Protein AF-A0A9Q0YTY8-F1 (afdb_monomer)

Radius of gyration: 41.54 Å; Cα contacts (8 Å, |Δi|>4): 955; chains: 1; bounding box: 115×99×119 Å

Organism: Holothuria leucospilota (NCBI:txid206669)

Foldseek 3Di:
DDDDDDDDDDDDDDDDPPPPPDDDDDDDDDDDDDDDDDDPPDDFDWDFDAWDADPNFIWTWIDGPPDDPVPTDIDTPVVDDDPDLDPDDPCQLVVCLVVVLVQLQVVQDDDPDAWDKDKDKDFHHPVSVVVVCVLWDDDPPQKTWHQFPCSCCVRNNPPSFKDQHDPQQKIKGFDTRFKIKHKDFDAWDWDDPDPPDDTDTHGDHMMIMIITIMDIDGNVVSVVSVCVRCVVVVQCPDDVFKGWDKAQLLNLVVLCPDPPCLDLVSLVVSVVVSCVVVVHDPVQWDPPVQSVVSSVVSVVSVVCCVPDPDDVSNVVVSVVSRVDIDIRMIGGPDDDPVVVVVVVVVVVVVVVVVVVVVVVVVVVVVVVVVVVVVVVVVVVVVVVVPDDDDDDDDDPDPPPDDPVRVVVVVVVVVVVVVVVQVVVVVVVDHDQWDWDADPVRDTDIDGDDDDPCPVVVLLVVLLCVCVVVVPDLVNLQVVCVVDVSHDHSVSNVVVVVVVVVLFPWDFAPFDWGKIFGAPQSVVLVVVVVQVVDPVNCVLQDPLEWEKEKEWDWDDDPPPFIKIWIWMFTPPDVQSVHPVGIGTGMIIRFDLALVRCLRRCVVVLVNQQPCQWHAHPNRIHGYAYFYEYALSSVCSLQQADDDVDQQSDLFFLHGPVCVVPPVQAADSPDVVSGTDWLVNLQVQCPDPVCPSRSVHRRSHPHTSNRYDYDLLNVLLVVLQVVVVVLVVVLCVVLVHDQLDLDDDCVSSVLQVVVVVVLVVLVDPWDWDQDPPSSGTDIDRDDSVSSLSCLQPDDVCVSPPPDPCSVVVVVVSCVSVVSVD

Structure (mmCIF, N/CA/C/O backbone):
data_AF-A0A9Q0YTY8-F1
#
_entry.id   AF-A0A9Q0YTY8-F1
#
loop_
_atom_site.group_PDB
_atom_site.id
_atom_site.type_symbol
_atom_site.label_atom_id
_atom_site.label_alt_id
_atom_site.label_comp_id
_atom_site.label_asym_id
_atom_site.label_entity_id
_atom_site.label_seq_id
_atom_site.pdbx_PDB_ins_code
_atom_site.Cartn_x
_atom_site.Cartn_y
_atom_site.Cartn_z
_atom_site.occupancy
_atom_site.B_iso_or_equiv
_atom_site.auth_seq_id
_atom_site.auth_comp_id
_atom_site.auth_asym_id
_atom_site.auth_atom_id
_atom_site.pdbx_PDB_model_num
ATOM 1 N N . MET A 1 1 ? 10.950 38.743 -82.051 1.00 33.16 1 MET A N 1
ATOM 2 C CA . MET A 1 1 ? 9.760 39.020 -81.226 1.00 33.16 1 MET A CA 1
ATOM 3 C C . MET A 1 1 ? 10.018 38.456 -79.839 1.00 33.16 1 MET A C 1
ATOM 5 O O . MET A 1 1 ? 9.482 37.424 -79.478 1.00 33.16 1 MET A O 1
ATOM 9 N N . ASP A 1 2 ? 11.063 38.882 -79.139 1.00 27.86 2 ASP A N 1
ATOM 10 C CA . ASP A 1 2 ? 11.385 40.225 -78.612 1.00 27.86 2 ASP A CA 1
ATOM 11 C C . ASP A 1 2 ? 11.160 40.144 -77.100 1.00 27.86 2 ASP A C 1
ATOM 13 O O . ASP A 1 2 ? 10.078 39.793 -76.664 1.00 27.86 2 ASP A O 1
ATOM 17 N N . THR A 1 3 ? 12.099 40.410 -76.202 1.00 30.17 3 THR A N 1
ATOM 18 C CA . THR A 1 3 ? 13.496 40.842 -76.294 1.00 30.17 3 THR A CA 1
ATOM 19 C C . THR A 1 3 ? 14.055 40.767 -74.868 1.00 30.17 3 THR A C 1
ATOM 21 O O . THR A 1 3 ? 13.380 41.241 -73.965 1.00 30.17 3 THR A O 1
ATOM 24 N N . ARG A 1 4 ? 15.326 40.344 -74.727 1.00 26.66 4 ARG A N 1
ATOM 25 C CA . ARG A 1 4 ? 16.354 40.894 -73.797 1.00 26.66 4 ARG A CA 1
ATOM 26 C C . ARG A 1 4 ? 16.109 40.704 -72.273 1.00 26.66 4 ARG A C 1
ATOM 28 O O . ARG A 1 4 ? 15.029 40.931 -71.771 1.00 26.66 4 ARG A O 1
ATOM 35 N N . LYS A 1 5 ? 17.093 40.389 -71.421 1.00 26.98 5 LYS A N 1
ATOM 36 C CA . LYS A 1 5 ? 18.519 40.756 -71.442 1.00 26.98 5 LYS A CA 1
ATOM 37 C C . LYS A 1 5 ? 19.311 39.924 -70.416 1.00 26.98 5 LYS A C 1
ATOM 39 O O . LYS A 1 5 ? 18.871 39.716 -69.292 1.00 26.98 5 LYS A O 1
ATOM 44 N N . SER A 1 6 ? 20.513 39.534 -70.821 1.00 30.52 6 SER A N 1
ATOM 45 C CA . SER A 1 6 ? 21.652 39.122 -69.996 1.00 30.52 6 SER A CA 1
ATOM 46 C C . SER A 1 6 ? 22.310 40.301 -69.249 1.00 30.52 6 SER A C 1
ATOM 48 O O . SER A 1 6 ? 22.080 41.448 -69.632 1.00 30.52 6 SER A O 1
ATOM 50 N N . LEU A 1 7 ? 23.259 39.965 -68.347 1.00 24.45 7 LEU A N 1
ATOM 51 C CA . LEU A 1 7 ? 24.297 40.772 -67.642 1.00 24.45 7 LEU A CA 1
ATOM 52 C C . LEU A 1 7 ? 23.947 41.094 -66.168 1.00 24.45 7 LEU A C 1
ATOM 54 O O . LEU A 1 7 ? 22.843 41.525 -65.890 1.00 24.45 7 LEU A O 1
ATOM 58 N N . SER A 1 8 ? 24.811 40.944 -65.154 1.00 25.69 8 SER A N 1
ATOM 59 C CA . SER A 1 8 ? 26.242 40.606 -65.096 1.00 25.69 8 SER A CA 1
ATOM 60 C C . SER A 1 8 ? 26.649 40.101 -63.699 1.00 25.69 8 SER A C 1
ATOM 62 O O . SER A 1 8 ? 26.074 40.504 -62.690 1.00 25.69 8 SER A O 1
ATOM 64 N N . ARG A 1 9 ? 27.715 39.294 -63.657 1.00 35.09 9 ARG A N 1
ATOM 65 C CA . ARG A 1 9 ? 28.461 38.839 -62.469 1.00 35.09 9 ARG A CA 1
ATOM 66 C C . ARG A 1 9 ? 28.975 40.004 -61.603 1.00 35.09 9 ARG A C 1
ATOM 68 O O . ARG A 1 9 ? 29.609 40.902 -62.147 1.00 35.09 9 ARG A O 1
ATOM 75 N N . LYS A 1 10 ? 28.914 39.871 -60.269 1.00 26.11 10 LYS A N 1
ATOM 76 C CA . LYS A 1 10 ? 30.026 40.253 -59.373 1.00 26.11 10 LYS A CA 1
ATOM 77 C C . LYS A 1 10 ? 30.107 39.345 -58.130 1.00 26.11 10 LYS A C 1
ATOM 79 O O . LYS A 1 10 ? 29.163 39.187 -57.372 1.00 26.11 10 LYS A O 1
ATOM 84 N N . ALA A 1 11 ? 31.277 38.718 -58.056 1.00 25.16 11 ALA A N 1
ATOM 85 C CA . ALA A 1 11 ? 31.961 37.916 -57.044 1.00 25.16 11 ALA A CA 1
ATOM 86 C C . ALA A 1 11 ? 31.427 37.785 -55.594 1.00 25.16 11 ALA A C 1
ATOM 88 O O . ALA A 1 11 ? 31.214 38.762 -54.891 1.00 25.16 11 ALA A O 1
ATOM 89 N N . LYS A 1 12 ? 31.434 36.514 -55.151 1.00 27.64 12 LYS A N 1
ATOM 90 C CA . LYS A 1 12 ? 31.990 35.951 -53.897 1.00 27.64 12 LYS A CA 1
ATOM 91 C C . LYS A 1 12 ? 31.788 36.722 -52.580 1.00 27.64 12 LYS A C 1
ATOM 93 O O . LYS A 1 12 ? 32.510 37.670 -52.303 1.00 27.64 12 LYS A O 1
ATOM 98 N N . CYS A 1 13 ? 31.081 36.083 -51.645 1.00 22.23 13 CYS A N 1
ATOM 99 C CA . CYS A 1 13 ? 31.708 35.645 -50.392 1.00 22.23 13 CYS A CA 1
ATOM 100 C C . CYS A 1 13 ? 30.903 34.491 -49.770 1.00 22.23 13 CYS A C 1
ATOM 102 O O . CYS A 1 13 ? 29.726 34.646 -49.459 1.00 22.23 13 CYS A O 1
ATOM 104 N N . ILE A 1 14 ? 31.546 33.336 -49.582 1.00 31.62 14 ILE A N 1
ATOM 105 C CA . ILE A 1 14 ? 31.101 32.341 -48.603 1.00 31.62 14 ILE A CA 1
ATOM 106 C C . ILE A 1 14 ? 31.363 32.967 -47.236 1.00 31.62 14 ILE A C 1
ATOM 108 O O . ILE A 1 14 ? 32.514 33.270 -46.921 1.00 31.62 14 ILE A O 1
ATOM 112 N N . LYS A 1 15 ? 30.325 33.136 -46.417 1.00 24.31 15 LYS A N 1
ATOM 113 C CA . LYS A 1 15 ? 30.499 33.305 -44.975 1.00 24.31 15 LYS A CA 1
ATOM 114 C C . LYS A 1 15 ? 29.604 32.334 -44.226 1.00 24.31 15 LYS A C 1
ATOM 116 O O . LYS A 1 15 ? 28.388 32.317 -44.371 1.00 24.31 15 LYS A O 1
ATOM 121 N N . ASN A 1 16 ? 30.293 31.507 -43.455 1.00 26.78 16 ASN A N 1
ATOM 122 C CA . ASN A 1 16 ? 29.778 30.552 -42.500 1.00 26.78 16 ASN A CA 1
ATOM 123 C C . ASN A 1 16 ? 29.004 31.304 -41.400 1.00 26.78 16 ASN A C 1
ATOM 125 O O . ASN A 1 16 ? 29.426 32.373 -40.956 1.00 26.78 16 ASN A O 1
ATOM 129 N N . TYR A 1 17 ? 27.878 30.752 -40.958 1.00 28.36 17 TYR A N 1
ATOM 130 C CA . TYR A 1 17 ? 26.878 31.403 -40.097 1.00 28.36 17 TYR A CA 1
ATOM 131 C C . TYR A 1 17 ? 27.367 31.688 -38.652 1.00 28.36 17 TYR A C 1
ATOM 133 O O . TYR A 1 17 ? 26.609 32.159 -37.811 1.00 28.36 17 TYR A O 1
ATOM 141 N N . GLN A 1 18 ? 28.646 31.438 -38.341 1.00 31.64 18 GLN A N 1
ATOM 142 C CA . GLN A 1 18 ? 29.233 31.591 -37.001 1.00 31.64 18 GLN A CA 1
ATOM 143 C C . GLN A 1 18 ? 29.762 33.001 -36.656 1.00 31.64 18 GLN A C 1
ATOM 145 O O . GLN A 1 18 ? 30.167 33.210 -35.519 1.00 31.64 18 GLN A O 1
ATOM 150 N N . GLN A 1 19 ? 29.736 33.986 -37.565 1.00 32.09 19 GLN A N 1
ATOM 151 C CA . GLN A 1 19 ? 30.304 35.331 -37.312 1.00 32.09 19 GLN A CA 1
ATOM 152 C C . GLN A 1 19 ? 29.296 36.463 -37.022 1.00 32.09 19 GLN A C 1
ATOM 154 O O . GLN A 1 19 ? 29.701 37.617 -36.937 1.00 32.09 19 GLN A O 1
ATOM 159 N N . LEU A 1 20 ? 28.005 36.180 -36.817 1.00 33.00 20 LEU A N 1
ATOM 160 C CA . LEU A 1 20 ? 27.002 37.209 -36.464 1.00 33.00 20 LEU A CA 1
ATOM 161 C C . LEU A 1 20 ? 26.581 37.208 -34.981 1.00 33.00 20 LEU A C 1
ATOM 163 O O . LEU A 1 20 ? 25.655 37.920 -34.607 1.00 33.00 20 LEU A O 1
ATOM 167 N N . LEU A 1 21 ? 27.249 36.426 -34.125 1.00 31.19 21 LEU A N 1
ATOM 168 C CA . LEU A 1 21 ? 26.861 36.256 -32.716 1.00 31.19 21 LEU A CA 1
ATOM 169 C C . LEU A 1 21 ? 27.593 37.155 -31.711 1.00 31.19 21 LEU A C 1
ATOM 171 O O . LEU A 1 21 ? 27.348 37.037 -30.514 1.00 31.19 21 LEU A O 1
ATOM 175 N N . THR A 1 22 ? 28.436 38.086 -32.149 1.00 35.44 22 THR A N 1
ATOM 176 C CA . THR A 1 22 ? 29.099 39.019 -31.228 1.00 35.44 22 THR A CA 1
ATOM 177 C C . THR A 1 22 ? 29.246 40.397 -31.859 1.00 35.44 22 THR A C 1
ATOM 179 O O . THR A 1 22 ? 30.157 40.593 -32.657 1.00 35.44 22 THR A O 1
ATOM 182 N N . GLN A 1 23 ? 28.364 41.338 -31.504 1.00 30.00 23 GLN A N 1
ATOM 183 C CA . GLN A 1 23 ? 28.745 42.633 -30.916 1.00 30.00 23 GLN A CA 1
ATOM 184 C C . GLN A 1 23 ? 27.526 43.540 -30.661 1.00 30.00 23 GLN A C 1
ATOM 186 O O . GLN A 1 23 ? 26.697 43.777 -31.535 1.00 30.00 23 GLN A O 1
ATOM 191 N N . ASP A 1 24 ? 27.468 43.978 -29.404 1.00 30.30 24 ASP A N 1
ATOM 192 C CA . ASP A 1 24 ? 26.860 45.162 -28.796 1.00 30.30 24 ASP A CA 1
ATOM 193 C C . ASP A 1 24 ? 25.701 45.902 -29.468 1.00 30.30 24 ASP A C 1
ATOM 195 O O . ASP A 1 24 ? 25.854 46.571 -30.489 1.00 30.30 24 ASP A O 1
ATOM 199 N N . ARG A 1 25 ? 24.601 45.994 -28.705 1.00 27.44 25 ARG A N 1
ATOM 200 C CA . ARG A 1 25 ? 23.957 47.287 -28.433 1.00 27.44 25 ARG A CA 1
ATOM 201 C C . ARG A 1 25 ? 23.581 47.404 -26.958 1.00 27.44 25 ARG A C 1
ATOM 203 O O . ARG A 1 25 ? 22.583 46.855 -26.497 1.00 27.44 25 ARG A O 1
ATOM 210 N N . SER A 1 26 ? 24.412 48.147 -26.242 1.00 28.34 26 SER A N 1
ATOM 211 C CA . SER A 1 26 ? 24.059 48.906 -25.049 1.00 28.34 26 SER A CA 1
ATOM 212 C C . SER A 1 26 ? 23.006 49.973 -25.397 1.00 28.34 26 SER A C 1
ATOM 214 O O . SER A 1 26 ? 23.078 50.607 -26.448 1.00 28.34 26 SER A O 1
ATOM 216 N N . GLY A 1 27 ? 22.017 50.162 -24.515 1.00 28.77 27 GLY A N 1
ATOM 217 C CA . GLY A 1 27 ? 21.001 51.217 -24.624 1.00 28.77 27 GLY A CA 1
ATOM 218 C C . GLY A 1 27 ? 19.604 50.769 -24.179 1.00 28.77 27 GLY A C 1
ATOM 219 O O . GLY A 1 27 ? 18.869 50.154 -24.940 1.00 28.77 27 GLY A O 1
ATOM 220 N N . VAL A 1 28 ? 19.268 51.077 -22.927 1.00 30.28 28 VAL A N 1
ATOM 221 C CA . VAL A 1 28 ? 17.979 50.900 -22.217 1.00 30.28 28 VAL A CA 1
ATOM 222 C C . VAL A 1 28 ? 16.802 51.395 -23.098 1.00 30.28 28 VAL A C 1
ATOM 224 O O . VAL A 1 28 ? 16.922 52.457 -23.694 1.00 30.28 28 VAL A O 1
ATOM 227 N N . ILE A 1 29 ? 15.690 50.667 -23.322 1.00 27.38 29 ILE A N 1
ATOM 228 C CA . ILE A 1 29 ? 14.469 50.578 -22.484 1.00 27.38 29 ILE A CA 1
ATOM 229 C C . ILE A 1 29 ? 13.559 49.405 -22.961 1.00 27.38 29 ILE A C 1
ATOM 231 O O . ILE A 1 29 ? 13.210 49.312 -24.130 1.00 27.38 29 ILE A O 1
ATOM 235 N N . SER A 1 30 ? 13.120 48.588 -21.990 1.00 29.09 30 SER A N 1
ATOM 236 C CA . SER A 1 30 ? 11.850 47.832 -21.850 1.00 29.09 30 SER A CA 1
ATOM 237 C C . SER A 1 30 ? 11.378 46.745 -22.848 1.00 29.09 30 SER A C 1
ATOM 239 O O . SER A 1 30 ? 11.033 46.986 -23.997 1.00 29.09 30 SER A O 1
ATOM 241 N N . SER A 1 31 ? 11.104 45.582 -22.234 1.00 29.53 31 SER A N 1
ATOM 242 C CA . SER A 1 31 ? 10.100 44.545 -22.556 1.00 29.53 31 SER A CA 1
ATOM 243 C C . SER A 1 31 ? 10.488 43.345 -23.447 1.00 29.53 31 SER A C 1
ATOM 245 O O . SER A 1 31 ? 10.431 43.347 -24.667 1.00 29.53 31 SER A O 1
ATOM 247 N N . ARG A 1 32 ? 10.829 42.258 -22.731 1.00 33.97 32 ARG A N 1
ATOM 248 C CA . ARG A 1 32 ? 10.636 40.818 -23.015 1.00 33.97 32 ARG A CA 1
ATOM 249 C C . ARG A 1 32 ? 10.538 40.385 -24.489 1.00 33.97 32 ARG A C 1
ATOM 251 O O . ARG A 1 32 ? 9.446 40.185 -25.008 1.00 33.97 32 ARG A O 1
ATOM 258 N N . VAL A 1 33 ? 11.676 39.970 -25.046 1.00 28.30 33 VAL A N 1
ATOM 259 C CA . VAL A 1 33 ? 11.727 38.968 -26.124 1.00 28.30 33 VAL A CA 1
ATOM 260 C C . VAL A 1 33 ? 12.675 37.851 -25.686 1.00 28.30 33 VAL A C 1
ATOM 262 O O . VAL A 1 33 ? 13.885 38.044 -25.599 1.00 28.30 33 VAL A O 1
ATOM 265 N N . LYS A 1 34 ? 12.128 36.676 -25.348 1.00 28.33 34 LYS A N 1
ATOM 266 C CA . LYS A 1 34 ? 12.924 35.454 -25.171 1.00 28.33 34 LYS A CA 1
ATOM 267 C C . LYS A 1 34 ? 13.178 34.851 -26.551 1.00 28.33 34 LYS A C 1
ATOM 269 O O . LYS A 1 34 ? 12.229 34.476 -27.233 1.00 28.33 34 LYS A O 1
ATOM 274 N N . GLN A 1 35 ? 14.453 34.735 -26.920 1.00 26.42 35 GLN A N 1
ATOM 275 C CA . GLN A 1 35 ? 14.918 33.870 -28.003 1.00 26.42 35 GLN A CA 1
ATOM 276 C C . GLN A 1 35 ? 14.395 32.444 -27.783 1.00 26.42 35 GLN A C 1
ATOM 278 O O . GLN A 1 35 ? 14.651 31.832 -26.744 1.00 26.42 35 GLN A O 1
ATOM 283 N N . VAL A 1 36 ? 13.654 31.923 -28.759 1.00 27.64 36 VAL A N 1
ATOM 284 C CA . VAL A 1 36 ? 13.241 30.520 -28.810 1.00 27.64 36 VAL A CA 1
ATOM 285 C C . VAL A 1 36 ? 14.281 29.769 -29.637 1.00 27.64 36 VAL A C 1
ATOM 287 O O . VAL A 1 36 ? 14.460 30.052 -30.818 1.00 27.64 36 VAL A O 1
ATOM 290 N N . ASN A 1 37 ? 14.979 28.825 -29.004 1.00 25.92 37 ASN A N 1
ATOM 291 C CA . ASN A 1 37 ? 15.747 27.802 -29.709 1.00 25.92 37 ASN A CA 1
ATOM 292 C C . ASN A 1 37 ? 14.768 26.792 -30.325 1.00 25.92 37 ASN A C 1
ATOM 294 O O . ASN A 1 37 ? 13.903 26.264 -29.626 1.00 25.92 37 ASN A O 1
ATOM 298 N N . TRP A 1 38 ? 14.915 26.532 -31.620 1.00 27.64 38 TRP A N 1
ATOM 299 C CA . TRP A 1 38 ? 14.108 25.586 -32.392 1.00 27.64 38 TRP A CA 1
ATOM 300 C C . TRP A 1 38 ? 14.392 24.130 -31.985 1.00 27.64 38 TRP A C 1
ATOM 302 O O . TRP A 1 38 ? 15.556 23.758 -31.834 1.00 27.64 38 TRP A O 1
ATOM 312 N N . SER A 1 39 ? 13.352 23.296 -31.839 1.00 29.45 39 SER A N 1
ATOM 313 C CA . SER A 1 39 ? 13.490 21.835 -31.711 1.00 29.45 39 SER A CA 1
ATOM 314 C C . SER A 1 39 ? 13.036 21.145 -33.001 1.00 29.45 39 SER A C 1
ATOM 316 O O . SER A 1 39 ? 12.004 21.486 -33.572 1.00 29.45 39 SER A O 1
ATOM 318 N N . THR A 1 40 ? 13.788 20.141 -33.450 1.00 30.64 40 THR A N 1
ATOM 319 C CA . THR A 1 40 ? 13.533 19.297 -34.637 1.00 30.64 40 THR A CA 1
ATOM 320 C C . THR A 1 40 ? 12.366 18.310 -34.462 1.00 30.64 40 THR A C 1
ATOM 322 O O . THR A 1 40 ? 12.311 17.273 -35.112 1.00 30.64 40 THR A O 1
ATOM 325 N N . SER A 1 41 ? 11.429 18.608 -33.564 1.00 34.62 41 SER A N 1
ATOM 326 C CA . SER A 1 41 ? 10.365 17.695 -33.125 1.00 34.62 41 SER A CA 1
ATOM 327 C C . SER A 1 41 ? 8.979 18.349 -33.065 1.00 34.62 41 SER A C 1
ATOM 329 O O . SER A 1 41 ? 8.049 17.778 -32.499 1.00 34.62 41 SER A O 1
ATOM 331 N N . GLN A 1 42 ? 8.818 19.536 -33.657 1.00 41.09 42 GLN A N 1
ATOM 332 C CA . GLN A 1 42 ? 7.521 20.195 -33.825 1.00 41.09 42 GLN A CA 1
ATOM 333 C C . GLN A 1 42 ? 7.052 20.112 -35.280 1.00 41.09 42 GLN A C 1
ATOM 335 O O . GLN A 1 42 ? 7.789 20.461 -36.196 1.00 41.09 42 GLN A O 1
ATOM 340 N N . TYR A 1 43 ? 5.810 19.663 -35.479 1.00 51.41 43 TYR A N 1
ATOM 341 C CA . TYR A 1 43 ? 5.137 19.679 -36.777 1.00 51.41 43 TYR A CA 1
ATOM 342 C C . TYR A 1 43 ? 4.477 21.040 -37.017 1.00 51.41 43 TYR A C 1
ATOM 344 O O . TYR A 1 43 ? 3.830 21.589 -36.121 1.00 51.41 43 TYR A O 1
ATOM 352 N N . PHE A 1 44 ? 4.598 21.560 -38.238 1.00 52.09 44 PHE A N 1
ATOM 353 C CA . PHE A 1 44 ? 4.061 22.863 -38.633 1.00 52.09 44 PHE A CA 1
ATOM 354 C C . PHE A 1 44 ? 2.973 22.698 -39.700 1.00 52.09 44 PHE A C 1
ATOM 356 O O . PHE A 1 44 ? 3.081 21.850 -40.583 1.00 52.09 44 PHE A O 1
ATOM 363 N N . LYS A 1 45 ? 1.910 23.510 -39.628 1.00 56.62 45 LYS A N 1
ATOM 364 C CA . LYS A 1 45 ? 0.874 23.547 -40.673 1.00 56.62 45 LYS A CA 1
ATOM 365 C C . LYS A 1 45 ? 1.444 24.218 -41.923 1.00 56.62 45 LYS A C 1
ATOM 367 O O . LYS A 1 45 ? 1.971 25.325 -41.824 1.00 56.62 45 LYS A O 1
ATOM 372 N N . LEU A 1 46 ? 1.292 23.577 -43.076 1.00 69.69 46 LEU A N 1
ATOM 373 C CA . LEU A 1 46 ? 1.849 24.035 -44.348 1.00 69.69 46 LEU A CA 1
ATOM 374 C C . LEU A 1 46 ? 0.825 23.968 -45.490 1.00 69.69 46 LEU A C 1
ATOM 376 O O . LEU A 1 46 ? -0.153 23.227 -45.391 1.00 69.69 46 LEU A O 1
ATOM 380 N N . ASP A 1 47 ? 1.064 24.740 -46.548 1.00 64.69 47 ASP A N 1
ATOM 381 C CA . ASP A 1 47 ? 0.422 24.633 -47.862 1.00 64.69 47 ASP A CA 1
ATOM 382 C C . ASP A 1 47 ? 1.476 24.244 -48.908 1.00 64.69 47 ASP A C 1
ATOM 384 O O . ASP A 1 47 ? 2.628 24.669 -48.814 1.00 64.69 47 ASP A O 1
ATOM 388 N N . ILE A 1 48 ? 1.094 23.449 -49.909 1.00 72.56 48 ILE A N 1
ATOM 389 C CA . ILE A 1 48 ? 1.977 23.089 -51.026 1.00 72.56 48 ILE A CA 1
ATOM 390 C C . ILE A 1 48 ? 1.724 24.066 -52.172 1.00 72.56 48 ILE A C 1
ATOM 392 O O . ILE A 1 48 ? 0.592 24.193 -52.636 1.00 72.56 48 ILE A O 1
ATOM 396 N N . LEU A 1 49 ? 2.776 24.754 -52.608 1.00 73.00 49 LEU A N 1
ATOM 397 C CA . LEU A 1 49 ? 2.702 25.779 -53.647 1.00 73.00 49 LEU A CA 1
ATOM 398 C C . LEU A 1 49 ? 3.107 25.260 -55.030 1.00 73.00 49 LEU A C 1
ATOM 400 O O . LEU A 1 49 ? 2.559 25.726 -56.023 1.00 73.00 49 LEU A O 1
ATOM 404 N N . ASP A 1 50 ? 4.065 24.332 -55.097 1.00 75.44 50 ASP A N 1
ATOM 405 C CA . ASP A 1 50 ? 4.620 23.818 -56.357 1.00 75.44 50 ASP A CA 1
ATOM 406 C C . ASP A 1 50 ? 5.241 22.417 -56.173 1.00 75.44 50 ASP A C 1
ATOM 408 O O . ASP A 1 50 ? 5.527 22.014 -55.041 1.00 75.44 50 ASP A O 1
ATOM 412 N N . GLN A 1 51 ? 5.453 21.662 -57.256 1.00 84.00 51 GLN A N 1
ATOM 413 C CA . GLN A 1 51 ? 6.031 20.309 -57.233 1.00 84.00 51 GLN A CA 1
ATOM 414 C C . GLN A 1 51 ? 7.075 20.117 -58.341 1.00 84.00 51 GLN A C 1
ATOM 416 O O . GLN A 1 51 ? 6.893 20.572 -59.466 1.00 84.00 51 GLN A O 1
ATOM 421 N N . ARG A 1 52 ? 8.175 19.414 -58.038 1.00 77.62 52 ARG A N 1
ATOM 422 C CA . ARG A 1 52 ? 9.237 19.102 -59.007 1.00 77.62 52 ARG A CA 1
ATOM 423 C C . ARG A 1 52 ? 9.897 17.758 -58.721 1.00 77.62 52 ARG A C 1
ATOM 425 O O . ARG A 1 52 ? 9.959 17.312 -57.575 1.00 77.62 52 ARG A O 1
ATOM 432 N N . GLU A 1 53 ? 10.491 17.167 -59.748 1.00 72.69 53 GLU A N 1
ATOM 433 C CA . GLU A 1 53 ? 11.326 15.976 -59.612 1.00 72.69 53 GLU A CA 1
ATOM 434 C C . GLU A 1 53 ? 12.807 16.376 -59.681 1.00 72.69 53 GLU A C 1
ATOM 436 O O . GLU A 1 53 ? 13.249 17.017 -60.636 1.00 72.69 53 GLU A O 1
ATOM 441 N N . PHE A 1 54 ? 13.580 16.060 -58.638 1.00 62.16 54 PHE A N 1
ATOM 442 C CA . PHE A 1 54 ? 14.996 16.427 -58.549 1.00 62.16 54 PHE A CA 1
ATOM 443 C C . PHE A 1 54 ? 15.806 15.263 -57.972 1.00 62.16 54 PHE A C 1
ATOM 445 O O . PHE A 1 54 ? 15.498 14.766 -56.891 1.00 62.16 54 PHE A O 1
ATOM 452 N N . CYS A 1 55 ? 16.832 14.811 -58.702 1.00 53.31 55 CYS A N 1
ATOM 453 C CA . CYS A 1 55 ? 17.660 13.646 -58.346 1.00 53.31 55 CYS A CA 1
ATOM 454 C C . CYS A 1 55 ? 16.853 12.370 -58.017 1.00 53.31 55 CYS A C 1
ATOM 456 O O . CYS A 1 55 ? 17.178 11.653 -57.073 1.00 53.31 55 CYS A O 1
ATOM 458 N N . GLY A 1 56 ? 15.788 12.091 -58.779 1.00 64.19 56 GLY A N 1
ATOM 459 C CA . GLY A 1 56 ? 14.958 10.890 -58.601 1.00 64.19 56 GLY A CA 1
ATOM 460 C C . GLY A 1 56 ? 14.066 10.904 -57.353 1.00 64.19 56 GLY A C 1
ATOM 461 O O . GLY A 1 56 ? 13.532 9.865 -56.974 1.00 64.19 56 GLY A O 1
ATOM 462 N N . GLN A 1 57 ? 13.906 12.059 -56.697 1.00 59.06 57 GLN A N 1
ATOM 463 C CA . GLN A 1 57 ? 13.010 12.244 -55.557 1.00 59.06 57 GLN A CA 1
ATOM 464 C C . GLN A 1 57 ? 11.969 13.328 -55.856 1.00 59.06 57 GLN A C 1
ATOM 466 O O . GLN A 1 57 ? 12.287 14.387 -56.404 1.00 59.06 57 GLN A O 1
ATOM 471 N N . HIS A 1 58 ? 10.719 13.065 -55.467 1.00 72.62 58 HIS A N 1
ATOM 472 C CA . HIS A 1 58 ? 9.617 14.017 -55.588 1.00 72.62 58 HIS A CA 1
ATOM 473 C C . HIS A 1 58 ? 9.716 15.060 -54.467 1.00 72.62 58 HIS A C 1
ATOM 475 O O . HIS A 1 58 ? 9.586 14.735 -53.281 1.00 72.62 58 HIS A O 1
ATOM 481 N N . GLN A 1 59 ? 9.966 16.313 -54.844 1.00 82.94 59 GLN A N 1
ATOM 482 C CA . GLN A 1 59 ? 10.034 17.446 -53.926 1.00 82.94 59 GLN A CA 1
ATOM 483 C C . GLN A 1 59 ? 8.853 18.384 -54.150 1.00 82.94 59 GLN A C 1
ATOM 485 O O . GLN A 1 59 ? 8.417 18.601 -55.280 1.00 82.94 59 GLN A O 1
ATOM 490 N N . VAL A 1 60 ? 8.371 18.991 -53.072 1.00 73.81 60 VAL A N 1
ATOM 491 C CA . VAL A 1 60 ? 7.298 19.983 -53.113 1.00 73.81 60 VAL A CA 1
ATOM 492 C C . VAL A 1 60 ? 7.717 21.255 -52.382 1.00 73.81 60 VAL A C 1
ATOM 494 O O . VAL A 1 60 ? 8.429 21.201 -51.378 1.00 73.81 60 VAL A O 1
ATOM 497 N N . LEU A 1 61 ? 7.318 22.407 -52.911 1.00 82.00 61 LEU A N 1
ATOM 498 C CA . LEU A 1 61 ? 7.559 23.711 -52.305 1.00 82.00 61 LEU A CA 1
ATOM 499 C C . LEU A 1 61 ? 6.496 23.948 -51.234 1.00 82.00 61 LEU A C 1
ATOM 501 O O . LEU A 1 61 ? 5.307 24.001 -51.551 1.00 82.00 61 LEU A O 1
ATOM 505 N N . VAL A 1 62 ? 6.918 24.083 -49.979 1.00 75.25 62 VAL A N 1
ATOM 506 C CA . VAL A 1 62 ? 6.018 24.256 -48.836 1.00 75.25 62 VAL A CA 1
ATOM 507 C C . VAL A 1 62 ? 6.034 25.691 -48.323 1.00 75.25 62 VAL A C 1
ATOM 509 O O . VAL A 1 62 ? 7.094 26.291 -48.156 1.00 75.25 62 VAL A O 1
ATOM 512 N N . HIS A 1 63 ? 4.848 26.221 -48.032 1.00 76.50 63 HIS A N 1
ATOM 513 C CA . HIS A 1 63 ? 4.640 27.479 -47.323 1.00 76.50 63 HIS A CA 1
ATOM 514 C C . HIS A 1 63 ? 4.114 27.200 -45.920 1.00 76.50 63 HIS A C 1
ATOM 516 O O . HIS A 1 63 ? 3.066 26.575 -45.755 1.00 76.50 63 HIS A O 1
ATOM 522 N N . TYR A 1 64 ? 4.801 27.685 -44.892 1.00 73.44 64 TYR A N 1
ATOM 523 C CA . TYR A 1 64 ? 4.359 27.517 -43.510 1.00 73.44 64 TYR A CA 1
ATOM 524 C C . TYR A 1 64 ? 3.268 28.537 -43.163 1.00 73.44 64 TYR A C 1
ATOM 526 O O . TYR A 1 64 ? 3.504 29.746 -43.186 1.00 73.44 64 TYR A O 1
ATOM 534 N N . LYS A 1 65 ? 2.071 28.069 -42.786 1.00 55.19 65 LYS A N 1
ATOM 535 C CA . LYS A 1 65 ? 0.941 28.959 -42.467 1.00 55.19 65 LYS A CA 1
ATOM 536 C C . LYS A 1 65 ? 1.295 29.914 -41.330 1.00 55.19 65 LYS A C 1
ATOM 538 O O . LYS A 1 65 ? 1.668 29.479 -40.242 1.00 55.19 65 LYS A O 1
ATOM 543 N N . GLY A 1 66 ? 1.121 31.213 -41.579 1.00 50.72 66 GLY A N 1
ATOM 544 C CA . GLY A 1 66 ? 1.436 32.282 -40.625 1.00 50.72 66 GLY A CA 1
ATOM 545 C C . GLY A 1 66 ? 2.873 32.810 -40.709 1.00 50.72 66 GLY A C 1
ATOM 546 O O . GLY A 1 66 ? 3.235 33.676 -39.916 1.00 50.72 66 GLY A O 1
ATOM 547 N N . TRP A 1 67 ? 3.677 32.332 -41.666 1.00 53.69 67 TRP A N 1
ATOM 548 C CA . TRP A 1 67 ? 5.048 32.790 -41.898 1.00 53.69 67 TRP A CA 1
ATOM 549 C C . TRP A 1 67 ? 5.160 33.601 -43.193 1.00 53.69 67 TRP A C 1
ATOM 551 O O . TRP A 1 67 ? 4.344 33.487 -44.100 1.00 53.69 67 TRP A O 1
ATOM 561 N N . ALA A 1 68 ? 6.165 34.475 -43.283 1.00 61.59 68 ALA A N 1
ATOM 562 C CA . ALA A 1 68 ? 6.413 35.253 -44.498 1.00 61.59 68 ALA A CA 1
ATOM 563 C C . ALA A 1 68 ? 6.967 34.361 -45.627 1.00 61.59 68 ALA A C 1
ATOM 565 O O . ALA A 1 68 ? 7.800 33.502 -45.358 1.00 61.59 68 ALA A O 1
ATOM 566 N N . LYS A 1 69 ? 6.617 34.645 -46.893 1.00 65.25 69 LYS A N 1
ATOM 567 C CA . LYS A 1 69 ? 7.022 33.862 -48.090 1.00 65.25 69 LYS A CA 1
ATOM 568 C C . LYS A 1 69 ? 8.530 33.612 -48.254 1.00 65.25 69 LYS A C 1
ATOM 570 O O . LYS A 1 69 ? 8.954 32.726 -48.979 1.00 65.25 69 LYS A O 1
ATOM 575 N N . LYS A 1 70 ? 9.374 34.396 -47.579 1.00 64.62 70 LYS A N 1
ATOM 576 C CA . LYS A 1 70 ? 10.833 34.184 -47.550 1.00 64.62 70 LYS A CA 1
ATOM 577 C C . LYS A 1 70 ? 11.259 32.889 -46.841 1.00 64.62 70 LYS A C 1
ATOM 579 O O . LYS A 1 70 ? 12.432 32.545 -46.898 1.00 64.62 70 LYS A O 1
ATOM 584 N N . PHE A 1 71 ? 10.340 32.244 -46.124 1.00 59.31 71 PHE A N 1
ATOM 585 C CA . PHE A 1 71 ? 10.554 30.980 -45.420 1.00 59.31 71 PHE A CA 1
ATOM 586 C C . PHE A 1 71 ? 9.991 29.775 -46.186 1.00 59.31 71 PHE A C 1
ATOM 588 O O . PHE A 1 71 ? 9.949 28.679 -45.633 1.00 59.31 71 PHE A O 1
ATOM 595 N N . ASP A 1 72 ? 9.555 29.975 -47.431 1.00 78.50 72 ASP A N 1
ATOM 596 C CA . ASP A 1 72 ? 9.093 28.892 -48.290 1.00 78.50 72 ASP A CA 1
ATOM 597 C C . ASP A 1 72 ? 10.305 28.065 -48.728 1.00 78.50 72 ASP A C 1
ATOM 599 O O . ASP A 1 72 ? 11.327 28.609 -49.156 1.00 78.50 72 ASP A O 1
ATOM 603 N N . GLU A 1 73 ? 10.213 26.745 -48.605 1.00 76.88 73 GLU A N 1
ATOM 604 C CA . GLU A 1 73 ? 11.336 25.851 -48.884 1.00 76.88 73 GLU A CA 1
ATOM 605 C C . GLU A 1 73 ? 10.891 24.579 -49.604 1.00 76.88 73 GLU A C 1
ATOM 607 O O . GLU A 1 73 ? 9.742 24.154 -49.512 1.00 76.88 73 GLU A O 1
ATOM 612 N N . TRP A 1 74 ? 11.809 23.966 -50.352 1.00 80.81 74 TRP A N 1
ATOM 613 C CA . TRP A 1 74 ? 11.562 22.683 -51.008 1.00 80.81 74 TRP A CA 1
ATOM 614 C C . TRP A 1 74 ? 11.805 21.544 -50.022 1.00 80.81 74 TRP A C 1
ATOM 616 O O . TRP A 1 74 ? 12.893 21.432 -49.457 1.00 80.81 74 TRP A O 1
ATOM 626 N N . ARG A 1 75 ? 10.806 20.680 -49.852 1.00 72.00 75 ARG A N 1
ATOM 627 C CA . ARG A 1 75 ? 10.860 19.500 -48.984 1.00 72.00 75 ARG A CA 1
ATOM 628 C C . ARG A 1 75 ? 10.574 18.238 -49.773 1.00 72.00 75 ARG A C 1
ATOM 630 O O . ARG A 1 75 ? 9.838 18.264 -50.757 1.00 72.00 75 ARG A O 1
ATOM 637 N N . CYS A 1 76 ? 11.153 17.122 -49.343 1.00 67.88 76 CYS A N 1
ATOM 638 C CA . CYS A 1 76 ? 10.792 15.824 -49.898 1.00 67.88 76 CYS A CA 1
ATOM 639 C C . CYS A 1 76 ? 9.348 15.498 -49.507 1.00 67.88 76 CYS A C 1
ATOM 641 O O . CYS A 1 76 ? 8.973 15.669 -48.348 1.00 67.88 76 CYS A O 1
ATOM 643 N N . LEU A 1 77 ? 8.550 15.001 -50.457 1.00 60.97 77 LEU A N 1
ATOM 644 C CA . LEU A 1 77 ? 7.137 14.683 -50.217 1.00 60.97 77 LEU A CA 1
ATOM 645 C C . LEU A 1 77 ? 6.955 13.718 -49.028 1.00 60.97 77 LEU A C 1
ATOM 647 O O . LEU A 1 77 ? 6.015 13.855 -48.254 1.00 60.97 77 LEU A O 1
ATOM 651 N N . ASN A 1 78 ? 7.914 12.810 -48.824 1.00 59.00 78 ASN A N 1
ATOM 652 C CA . ASN A 1 78 ? 7.918 11.829 -47.734 1.00 59.00 78 ASN A CA 1
ATOM 653 C C . ASN A 1 78 ? 8.122 12.444 -46.332 1.00 59.00 78 ASN A C 1
ATOM 655 O O . ASN A 1 78 ? 7.892 11.764 -45.336 1.00 59.00 78 ASN A O 1
ATOM 659 N N . GLU A 1 79 ? 8.573 13.700 -46.236 1.00 51.22 79 GLU A N 1
ATOM 660 C CA . GLU A 1 79 ? 8.714 14.436 -44.967 1.00 51.22 79 GLU A CA 1
ATOM 661 C C . GLU A 1 79 ? 7.414 15.154 -44.561 1.00 51.22 79 GLU A C 1
ATOM 663 O O . GLU A 1 79 ? 7.309 15.668 -43.446 1.00 51.22 79 GLU A O 1
ATOM 668 N N . ILE A 1 80 ? 6.414 15.195 -45.449 1.00 55.16 80 ILE A N 1
ATOM 669 C CA . ILE A 1 80 ? 5.129 15.850 -45.206 1.00 55.16 80 ILE A CA 1
ATOM 670 C C . ILE A 1 80 ? 4.124 14.814 -44.711 1.00 55.16 80 ILE A C 1
ATOM 672 O O . ILE A 1 80 ? 3.775 13.868 -45.411 1.00 55.16 80 ILE A O 1
ATOM 676 N N . LEU A 1 81 ? 3.630 15.017 -43.491 1.00 47.44 81 LEU A N 1
ATOM 677 C CA . LEU A 1 81 ? 2.582 14.191 -42.902 1.00 47.44 81 LEU A CA 1
ATOM 678 C C . LEU A 1 81 ? 1.208 14.804 -43.188 1.00 47.44 81 LEU A C 1
ATOM 680 O O . LEU A 1 81 ? 0.917 15.925 -42.763 1.00 47.44 81 LEU A O 1
ATOM 684 N N . GLU A 1 82 ? 0.330 14.054 -43.849 1.00 45.12 82 GLU A N 1
ATOM 685 C CA . GLU A 1 82 ? -1.091 14.396 -43.898 1.00 45.12 82 GLU A CA 1
ATOM 686 C C . GLU A 1 82 ? -1.690 14.286 -42.479 1.00 45.12 82 GLU A C 1
ATOM 688 O O . GLU A 1 82 ? -1.456 13.325 -41.746 1.00 45.12 82 GLU A O 1
ATOM 693 N N . THR A 1 83 ? -2.436 15.303 -42.043 1.00 41.16 83 THR A N 1
ATOM 694 C CA . THR A 1 83 ? -3.021 15.395 -40.687 1.00 41.16 83 THR A CA 1
ATOM 695 C C . THR A 1 83 ? -3.996 14.231 -40.381 1.00 41.16 83 THR A C 1
ATOM 697 O O . THR A 1 83 ? -4.448 13.548 -41.297 1.00 41.16 83 THR A O 1
ATOM 700 N N . PRO A 1 84 ? -4.328 13.963 -39.095 1.00 40.94 84 PRO A N 1
ATOM 701 C CA . PRO A 1 84 ? -4.316 12.654 -38.425 1.00 40.94 84 PRO A CA 1
ATOM 702 C C . PRO A 1 84 ? -5.447 11.702 -38.853 1.00 40.94 84 PRO A C 1
ATOM 704 O O . PRO A 1 84 ? -6.290 11.304 -38.051 1.00 40.94 84 PRO A O 1
ATOM 707 N N . ARG A 1 85 ? -5.476 11.311 -40.124 1.00 38.22 85 ARG A N 1
ATOM 708 C CA . ARG A 1 85 ? -6.362 10.256 -40.630 1.00 38.22 85 ARG A CA 1
ATOM 709 C C . ARG A 1 85 ? -5.739 8.859 -40.530 1.00 38.22 85 ARG A C 1
ATOM 711 O O . ARG A 1 85 ? -6.456 7.875 -40.661 1.00 38.22 85 ARG A O 1
ATOM 718 N N . SER A 1 86 ? -4.438 8.761 -40.250 1.00 37.09 86 SER A N 1
ATOM 719 C CA . SER A 1 86 ? -3.668 7.517 -40.416 1.00 37.09 86 SER A CA 1
ATOM 720 C C . SER A 1 86 ? -2.613 7.236 -39.334 1.00 37.09 86 SER A C 1
ATOM 722 O O . SER A 1 86 ? -1.881 6.258 -39.454 1.00 37.09 86 SER A O 1
ATOM 724 N N . ALA A 1 87 ? -2.534 8.028 -38.256 1.00 38.16 87 ALA A N 1
ATOM 725 C CA . ALA A 1 87 ? -1.639 7.719 -37.138 1.00 38.16 87 ALA A CA 1
ATOM 726 C C . ALA A 1 87 ? -2.184 6.526 -36.328 1.00 38.16 87 ALA A C 1
ATOM 728 O O . ALA A 1 87 ? -3.007 6.685 -35.423 1.00 38.16 87 ALA A O 1
ATOM 729 N N . ILE A 1 88 ? -1.734 5.324 -36.687 1.00 42.50 88 ILE A N 1
ATOM 730 C CA . ILE A 1 88 ? -1.996 4.079 -35.961 1.00 42.50 88 ILE A CA 1
ATOM 731 C C . ILE A 1 88 ? -1.368 4.216 -34.578 1.00 42.50 88 ILE A C 1
ATOM 733 O O . ILE A 1 88 ? -0.149 4.339 -34.470 1.00 42.50 88 ILE A O 1
ATOM 737 N N . ILE A 1 89 ? -2.181 4.216 -33.523 1.00 45.28 89 ILE A N 1
ATOM 738 C CA . ILE A 1 89 ? -1.652 4.105 -32.161 1.00 45.28 89 ILE A CA 1
ATOM 739 C C . ILE A 1 89 ? -1.481 2.602 -31.890 1.00 45.28 89 ILE A C 1
ATOM 741 O O . ILE A 1 89 ? -2.487 1.885 -31.883 1.00 45.28 89 ILE A O 1
ATOM 745 N N . PRO A 1 90 ? -0.253 2.092 -31.675 1.00 40.03 90 PRO A N 1
ATOM 746 C CA . PRO A 1 90 ? -0.055 0.705 -31.262 1.00 40.03 90 PRO A CA 1
ATOM 747 C C . PRO A 1 90 ? -0.828 0.450 -29.958 1.00 40.03 90 PRO A C 1
ATOM 749 O O . PRO A 1 90 ? -0.708 1.235 -29.021 1.00 40.03 90 PRO A O 1
ATOM 752 N N . GLY A 1 91 ? -1.646 -0.605 -29.896 1.00 51.12 91 GLY A N 1
ATOM 753 C CA . GLY A 1 91 ? -2.473 -0.906 -28.716 1.00 51.12 91 GLY A CA 1
ATOM 754 C C . GLY A 1 91 ? -3.919 -0.379 -28.756 1.00 51.12 91 GLY A C 1
ATOM 755 O O . GLY A 1 91 ? -4.691 -0.619 -27.827 1.00 51.12 91 GLY A O 1
ATOM 756 N N . ALA A 1 92 ? -4.321 0.361 -29.801 1.00 56.44 92 ALA A N 1
ATOM 757 C CA . ALA A 1 92 ? -5.671 0.936 -29.897 1.00 56.44 92 ALA A CA 1
ATOM 758 C C . ALA A 1 92 ? -6.788 -0.124 -29.979 1.00 56.44 92 ALA A C 1
ATOM 760 O O . ALA A 1 92 ? -7.914 0.126 -29.544 1.00 56.44 92 ALA A O 1
ATOM 761 N N . LYS A 1 93 ? -6.477 -1.307 -30.520 1.00 65.44 93 LYS A N 1
ATOM 762 C CA . LYS A 1 93 ? -7.400 -2.441 -30.630 1.00 65.44 93 LYS A CA 1
ATOM 763 C C . LYS A 1 93 ? -7.671 -3.067 -29.269 1.00 65.44 93 LYS A C 1
ATOM 765 O O . LYS A 1 93 ? -8.829 -3.227 -28.897 1.00 65.44 93 LYS A O 1
ATOM 770 N N . GLU A 1 94 ? -6.614 -3.374 -28.531 1.00 65.62 94 GLU A N 1
ATOM 771 C CA . GLU A 1 94 ? -6.661 -3.959 -27.194 1.00 65.62 94 GLU A CA 1
ATOM 772 C C . GLU A 1 94 ? -7.401 -3.015 -26.236 1.00 65.62 94 GLU A C 1
ATOM 774 O O . GLU A 1 94 ? -8.313 -3.426 -25.522 1.00 65.62 94 GLU A O 1
ATOM 779 N N . LEU A 1 95 ? -7.114 -1.710 -26.321 1.00 66.06 95 LEU A N 1
ATOM 780 C CA . LEU A 1 95 ? -7.807 -0.693 -25.531 1.00 66.06 95 LEU A CA 1
ATOM 781 C C . LEU A 1 95 ? -9.310 -0.618 -25.850 1.00 66.06 95 LEU A C 1
ATOM 783 O O . LEU A 1 95 ? -10.127 -0.455 -24.942 1.00 66.06 95 LEU A O 1
ATOM 787 N N . LEU A 1 96 ? -9.692 -0.728 -27.127 1.00 74.62 96 LEU A N 1
ATOM 788 C CA . LEU A 1 96 ? -11.097 -0.747 -27.531 1.00 74.62 96 LEU A CA 1
ATOM 789 C C . LEU A 1 96 ? -11.806 -2.021 -27.053 1.00 74.62 96 LEU A C 1
ATOM 791 O O . LEU A 1 96 ? -12.943 -1.927 -26.595 1.00 74.62 96 LEU A O 1
ATOM 795 N N . GLN A 1 97 ? -11.150 -3.182 -27.139 1.00 73.12 97 GLN A N 1
ATOM 796 C CA . GLN A 1 97 ? -11.680 -4.462 -26.657 1.00 73.12 97 GLN A CA 1
ATOM 797 C C . GLN A 1 97 ? -11.989 -4.399 -25.159 1.00 73.12 97 GLN A C 1
ATOM 799 O O . GLN A 1 97 ? -13.123 -4.667 -24.754 1.00 73.12 97 GLN A O 1
ATOM 804 N N . ASP A 1 98 ? -11.022 -3.952 -24.356 1.00 66.19 98 ASP A N 1
ATOM 805 C CA . ASP A 1 98 ? -11.168 -3.850 -22.905 1.00 66.19 98 ASP A CA 1
ATOM 806 C C . ASP A 1 98 ? -12.248 -2.832 -22.516 1.00 66.19 98 ASP A C 1
ATOM 808 O O . ASP A 1 98 ? -13.141 -3.129 -21.716 1.00 66.19 98 ASP A O 1
ATOM 812 N N . GLN A 1 99 ? -12.228 -1.636 -23.119 1.00 70.75 99 GLN A N 1
ATOM 813 C CA . GLN A 1 99 ? -13.223 -0.603 -22.820 1.00 70.75 99 GLN A CA 1
ATOM 814 C C . GLN A 1 99 ? -14.635 -1.011 -23.243 1.00 70.75 99 GLN A C 1
ATOM 816 O O . GLN A 1 99 ? -15.594 -0.719 -22.524 1.00 70.75 99 GLN A O 1
ATOM 821 N N . LEU A 1 100 ? -14.787 -1.679 -24.389 1.00 82.88 100 LEU A N 1
ATOM 822 C CA . LEU A 1 100 ? -16.089 -2.136 -24.863 1.00 82.88 100 LEU A CA 1
ATOM 823 C C . LEU A 1 100 ? -16.639 -3.252 -23.971 1.00 82.88 100 LEU A C 1
ATOM 825 O O . LEU A 1 100 ? -17.791 -3.162 -23.547 1.00 82.88 100 LEU A O 1
ATOM 829 N N . LEU A 1 101 ? -15.819 -4.247 -23.618 1.00 77.19 101 LEU A N 1
ATOM 830 C CA . 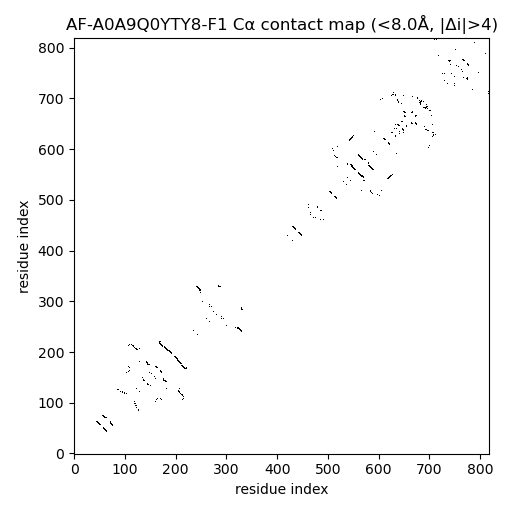LEU A 1 101 ? -16.228 -5.348 -22.745 1.00 77.19 101 LEU A CA 1
ATOM 831 C C . LEU A 1 101 ? -16.663 -4.844 -21.362 1.00 77.19 101 LEU A C 1
ATOM 833 O O . LEU A 1 101 ? -17.749 -5.195 -20.895 1.00 77.19 101 LEU A O 1
ATOM 837 N N . ILE A 1 102 ? -15.857 -3.983 -20.730 1.00 72.50 102 ILE A N 1
ATOM 838 C CA . ILE A 1 102 ? -16.178 -3.398 -19.419 1.00 72.50 102 ILE A CA 1
ATOM 839 C C . ILE A 1 102 ? -17.509 -2.647 -19.492 1.00 72.50 102 ILE A C 1
ATOM 841 O O . ILE A 1 102 ? -18.399 -2.883 -18.673 1.00 72.50 102 ILE A O 1
ATOM 845 N N . ARG A 1 103 ? -17.691 -1.794 -20.508 1.00 81.62 103 ARG A N 1
ATOM 846 C CA . ARG A 1 103 ? -18.910 -0.987 -20.652 1.00 81.62 103 ARG A CA 1
ATOM 847 C C . ARG A 1 103 ? -20.147 -1.831 -20.926 1.00 81.62 103 ARG A C 1
ATOM 849 O O . ARG A 1 103 ? -21.207 -1.504 -20.406 1.00 81.62 103 ARG A O 1
ATOM 856 N N . ILE A 1 104 ? -20.036 -2.926 -21.676 1.00 85.38 104 ILE A N 1
ATOM 857 C CA . ILE A 1 104 ? -21.151 -3.866 -21.852 1.00 85.38 104 ILE A CA 1
ATOM 858 C C . ILE A 1 104 ? -21.528 -4.481 -20.497 1.00 85.38 104 ILE A C 1
ATOM 860 O O . ILE A 1 104 ? -22.694 -4.443 -20.101 1.00 85.38 104 ILE A O 1
ATOM 864 N N . LYS A 1 105 ? -20.545 -4.967 -19.729 1.00 85.25 105 LYS A N 1
ATOM 865 C CA . LYS A 1 105 ? -20.773 -5.607 -18.421 1.00 85.25 105 LYS A CA 1
ATOM 866 C C . LYS A 1 105 ? -21.330 -4.654 -17.361 1.00 85.25 105 LYS A C 1
ATOM 868 O O . LYS A 1 105 ? -22.145 -5.074 -16.537 1.00 85.25 105 LYS A O 1
ATOM 873 N N . GLU A 1 106 ? -20.927 -3.385 -17.376 1.00 84.00 106 GLU A N 1
ATOM 874 C CA . GLU A 1 106 ? -21.486 -2.338 -16.509 1.00 84.00 106 GLU A CA 1
ATOM 875 C C . GLU A 1 106 ? -22.979 -2.109 -16.779 1.00 84.00 106 GLU A C 1
ATOM 877 O O . GLU A 1 106 ? -23.759 -1.915 -15.842 1.00 84.00 106 GLU A O 1
ATOM 882 N N . GLN A 1 107 ? -23.383 -2.164 -18.052 1.00 85.75 107 GLN A N 1
ATOM 883 C CA . GLN A 1 107 ? -24.761 -1.908 -18.472 1.00 85.75 107 GLN A CA 1
ATOM 884 C C . GLN A 1 107 ? -25.690 -3.114 -18.265 1.00 85.75 107 GLN A C 1
ATOM 886 O O . GLN A 1 107 ? -26.891 -2.915 -18.067 1.00 85.75 107 GLN A O 1
ATOM 891 N N . LEU A 1 108 ? -25.159 -4.341 -18.221 1.00 85.31 108 LEU A N 1
ATOM 892 C CA . LEU A 1 108 ? -25.893 -5.563 -17.857 1.00 85.31 108 LEU A CA 1
ATOM 893 C C . LEU A 1 108 ? -26.142 -5.644 -16.336 1.00 85.31 108 LEU A C 1
ATOM 895 O O . LEU A 1 108 ? -25.528 -6.431 -15.620 1.00 85.31 108 LEU A O 1
ATOM 899 N N . ASN A 1 109 ? -27.022 -4.781 -15.826 1.00 79.56 109 ASN A N 1
ATOM 900 C CA . ASN A 1 109 ? -27.415 -4.690 -14.415 1.00 79.56 109 ASN A CA 1
ATOM 901 C C . ASN A 1 109 ? -28.939 -4.837 -14.221 1.00 79.56 109 ASN A C 1
ATOM 903 O O . ASN A 1 109 ? -29.719 -4.448 -15.095 1.00 79.56 109 ASN A O 1
ATOM 907 N N . GLY A 1 110 ? -29.339 -5.378 -13.062 1.00 62.91 110 GLY A N 1
ATOM 908 C CA . GLY A 1 110 ? -30.704 -5.832 -12.746 1.00 62.91 110 GLY A CA 1
ATOM 909 C C . GLY A 1 110 ? -31.703 -4.749 -12.328 1.00 62.91 110 GLY A C 1
ATOM 910 O O . GLY A 1 110 ? -32.391 -4.896 -11.319 1.00 62.91 110 GLY A O 1
ATOM 911 N N . ASN A 1 111 ? -31.799 -3.649 -13.075 1.00 58.12 111 ASN A N 1
ATOM 912 C CA . ASN A 1 111 ? -32.869 -2.670 -12.862 1.00 58.12 111 ASN A CA 1
ATOM 913 C C . ASN A 1 111 ? -34.193 -3.178 -13.471 1.00 58.12 111 ASN A C 1
ATOM 915 O O . ASN A 1 111 ? -34.212 -3.632 -14.611 1.00 58.12 111 ASN A O 1
ATOM 919 N N . ARG A 1 112 ? -35.314 -3.044 -12.742 1.00 50.78 112 ARG A N 1
ATOM 920 C CA . ARG A 1 112 ? -36.669 -3.546 -13.099 1.00 50.78 112 ARG A CA 1
ATOM 921 C C . ARG A 1 112 ? -37.345 -2.881 -14.319 1.00 50.78 112 ARG A C 1
ATOM 923 O O . ARG A 1 112 ? -38.559 -2.980 -14.466 1.00 50.78 112 ARG A O 1
ATOM 930 N N . ARG A 1 113 ? -36.613 -2.169 -15.180 1.00 51.28 113 ARG A N 1
ATOM 931 C CA . ARG A 1 113 ? -37.174 -1.641 -16.434 1.00 51.28 113 ARG A CA 1
ATOM 932 C C . ARG A 1 113 ? -36.965 -2.677 -17.537 1.00 51.28 113 ARG A C 1
ATOM 934 O O . ARG A 1 113 ? -35.827 -2.906 -17.933 1.00 51.28 113 ARG A O 1
ATOM 941 N N . THR A 1 114 ? -38.057 -3.281 -17.998 1.00 50.34 114 THR A N 1
ATOM 942 C CA . THR A 1 114 ? -38.116 -4.088 -19.226 1.00 50.34 114 THR A CA 1
ATOM 943 C C . THR A 1 114 ? -37.626 -3.257 -20.420 1.00 50.34 114 THR A C 1
ATOM 945 O O . THR A 1 114 ? -37.964 -2.076 -20.511 1.00 50.34 114 THR A O 1
ATOM 948 N N . ASP A 1 115 ? -36.791 -3.857 -21.272 1.00 56.91 115 ASP A N 1
ATOM 949 C CA . ASP A 1 115 ? -36.199 -3.295 -22.497 1.00 56.91 115 ASP A CA 1
ATOM 950 C C . ASP A 1 115 ? -35.594 -1.893 -22.369 1.00 56.91 115 ASP A C 1
ATOM 952 O O . ASP A 1 115 ? -36.100 -0.885 -22.866 1.00 56.91 115 ASP A O 1
ATOM 956 N N . SER A 1 116 ? -34.424 -1.821 -21.738 1.00 69.69 116 SER A N 1
ATOM 957 C CA . SER A 1 116 ? -33.600 -0.614 -21.811 1.00 69.69 116 SER A CA 1
ATOM 958 C C . SER A 1 116 ? -32.640 -0.728 -22.993 1.00 69.69 116 SER A C 1
ATOM 960 O O . SER A 1 116 ? -31.631 -1.422 -22.899 1.00 69.69 116 SER A O 1
ATOM 962 N N . LEU A 1 117 ? -32.936 -0.042 -24.101 1.00 82.88 117 LEU A N 1
ATOM 963 C CA . LEU A 1 117 ? -31.966 0.164 -25.179 1.00 82.88 117 LEU A CA 1
ATOM 964 C C . LEU A 1 117 ? -30.697 0.797 -24.589 1.00 82.88 117 LEU A C 1
ATOM 966 O O . LEU A 1 117 ? -30.730 1.909 -24.060 1.00 82.88 117 LEU A O 1
ATOM 970 N N . VAL A 1 118 ? -29.578 0.089 -24.690 1.00 85.19 118 VAL A N 1
ATOM 971 C CA . VAL A 1 118 ? -28.267 0.538 -24.228 1.00 85.19 118 VAL A CA 1
ATOM 972 C C . VAL A 1 118 ? -27.502 1.105 -25.417 1.00 85.19 118 VAL A C 1
ATOM 974 O O . VAL A 1 118 ? -27.425 0.472 -26.465 1.00 85.19 118 VAL A O 1
ATOM 977 N N . GLU A 1 119 ? -26.908 2.289 -25.258 1.00 90.62 119 GLU A N 1
ATOM 978 C CA . GLU A 1 119 ? -26.029 2.909 -26.254 1.00 90.62 119 GLU A CA 1
ATOM 979 C C . GLU A 1 119 ? -24.666 3.225 -25.627 1.00 90.62 119 GLU A C 1
ATOM 981 O O . GLU A 1 119 ? -24.540 4.113 -24.784 1.00 90.62 119 GLU A O 1
ATOM 986 N N . ILE A 1 120 ? -23.629 2.511 -26.064 1.00 88.12 120 ILE A N 1
ATOM 987 C CA . ILE A 1 120 ? -22.239 2.710 -25.648 1.00 88.12 120 ILE A CA 1
ATOM 988 C C . ILE A 1 120 ? -21.522 3.523 -26.722 1.00 88.12 120 ILE A C 1
ATOM 990 O O . ILE A 1 120 ? -21.555 3.175 -27.900 1.00 88.12 120 ILE A O 1
ATOM 994 N N . LYS A 1 121 ? -20.851 4.603 -26.314 1.00 86.50 121 LYS A N 1
ATOM 995 C CA . LYS A 1 121 ? -20.077 5.477 -27.202 1.00 86.50 121 LYS A CA 1
ATOM 996 C C . LYS A 1 121 ? -18.608 5.466 -26.791 1.00 86.50 121 LYS A C 1
ATOM 998 O O . LYS A 1 121 ? -18.293 5.869 -25.673 1.00 86.50 121 LYS A O 1
ATOM 1003 N N . LEU A 1 122 ? -17.718 5.066 -27.698 1.00 81.31 122 LEU A N 1
ATOM 1004 C CA . LEU A 1 122 ? -16.264 5.046 -27.484 1.00 81.31 122 LEU A CA 1
ATOM 1005 C C . LEU A 1 122 ? -15.527 5.791 -28.609 1.00 81.31 122 LEU A C 1
ATOM 1007 O O . LEU A 1 122 ? -16.010 5.789 -29.741 1.00 81.31 122 LEU A O 1
ATOM 1011 N N . PRO A 1 123 ? -14.413 6.487 -28.331 1.00 73.25 123 PRO A N 1
ATOM 1012 C CA . PRO A 1 123 ? -13.558 7.016 -29.390 1.00 73.25 123 PRO A CA 1
ATOM 1013 C C . PRO A 1 123 ? -12.898 5.854 -30.149 1.00 73.25 123 PRO A C 1
ATOM 1015 O O . PRO A 1 123 ? -12.528 4.855 -29.537 1.00 73.25 123 PRO A O 1
ATOM 1018 N N . ILE A 1 124 ? -12.762 5.967 -31.471 1.00 72.19 124 ILE A N 1
ATOM 1019 C CA . ILE A 1 124 ? -12.177 4.909 -32.309 1.00 72.19 124 ILE A CA 1
ATOM 1020 C C . ILE A 1 124 ? -11.333 5.495 -33.443 1.00 72.19 124 ILE A C 1
ATOM 1022 O O . ILE A 1 124 ? -11.540 6.636 -33.858 1.00 72.19 124 ILE A O 1
ATOM 1026 N N . GLN A 1 125 ? -10.392 4.705 -33.957 1.00 70.31 125 GLN A N 1
ATOM 1027 C CA . GLN A 1 125 ? -9.683 4.989 -35.203 1.00 70.31 125 GLN A CA 1
ATOM 1028 C C . GLN A 1 125 ? -10.358 4.265 -36.372 1.00 70.31 125 GLN A C 1
ATOM 1030 O O . GLN A 1 125 ? -10.847 3.147 -36.217 1.00 70.31 125 GLN A O 1
ATOM 1035 N N . GLN A 1 126 ? -10.352 4.873 -37.559 1.00 67.06 126 GLN A N 1
ATOM 1036 C CA . GLN A 1 126 ? -11.006 4.301 -38.739 1.00 67.06 126 GLN A CA 1
ATOM 1037 C C . GLN A 1 126 ? -10.489 2.890 -39.072 1.00 67.06 126 GLN A C 1
ATOM 1039 O O . GLN A 1 126 ? -11.286 2.004 -39.354 1.00 67.06 126 GLN A O 1
ATOM 1044 N N . GLN A 1 127 ? -9.181 2.652 -38.956 1.00 65.44 127 GLN A N 1
ATOM 1045 C CA . GLN A 1 127 ? -8.575 1.346 -39.241 1.00 65.44 127 GLN A CA 1
ATOM 1046 C C . GLN A 1 127 ? -8.987 0.261 -38.232 1.00 65.44 127 GLN A C 1
ATOM 1048 O O . GLN A 1 127 ? -9.339 -0.843 -38.634 1.00 65.44 127 GLN A O 1
ATOM 1053 N N . THR A 1 128 ? -9.053 0.585 -36.934 1.00 68.69 128 THR A N 1
ATOM 1054 C CA . THR A 1 128 ? -9.546 -0.341 -35.895 1.00 68.69 128 THR A CA 1
ATOM 1055 C C . THR A 1 128 ? -11.016 -0.714 -36.114 1.00 68.69 128 THR A C 1
ATOM 1057 O O . THR A 1 128 ? -11.437 -1.817 -35.773 1.00 68.69 128 THR A O 1
ATOM 1060 N N . PHE A 1 129 ? -11.812 0.187 -36.701 1.00 79.25 129 PHE A N 1
ATOM 1061 C CA . PHE A 1 129 ? -13.201 -0.105 -37.047 1.00 79.25 129 PHE A CA 1
ATOM 1062 C C . PHE A 1 129 ? -13.322 -1.098 -38.212 1.00 79.25 129 PHE A C 1
ATOM 1064 O O . PHE A 1 129 ? -14.187 -1.971 -38.159 1.00 79.25 129 PHE A O 1
ATOM 1071 N N . GLU A 1 130 ? -12.453 -1.015 -39.226 1.00 75.75 130 GLU A N 1
ATOM 1072 C CA . GLU A 1 130 ? -12.450 -1.970 -40.348 1.00 75.75 130 GLU A CA 1
ATOM 1073 C C . GLU A 1 130 ? -12.184 -3.411 -39.883 1.00 75.75 130 GLU A C 1
ATOM 1075 O O . GLU A 1 130 ? -12.802 -4.341 -40.392 1.00 75.75 130 GLU A O 1
ATOM 1080 N N . GLU A 1 131 ? -11.353 -3.609 -38.856 1.00 72.19 131 GLU A N 1
ATOM 1081 C CA . GLU A 1 131 ? -11.123 -4.942 -38.282 1.00 72.19 131 GLU A CA 1
ATOM 1082 C C . GLU A 1 131 ? -12.371 -5.532 -37.607 1.00 72.19 131 GLU A C 1
ATOM 1084 O O . GLU A 1 131 ? -12.611 -6.736 -37.690 1.00 72.19 131 GLU A O 1
ATOM 1089 N N . ILE A 1 132 ? -13.187 -4.697 -36.952 1.00 75.44 132 ILE A N 1
ATOM 1090 C CA . ILE A 1 132 ? -14.440 -5.139 -36.317 1.00 75.44 132 ILE A CA 1
ATOM 1091 C C . ILE A 1 132 ? -15.509 -5.423 -37.373 1.00 75.44 132 ILE A C 1
ATOM 1093 O O . ILE A 1 132 ? -16.306 -6.346 -37.199 1.00 75.44 132 ILE A O 1
ATOM 1097 N N . LYS A 1 133 ? -15.525 -4.672 -38.484 1.00 78.06 133 LYS A N 1
ATOM 1098 C CA . LYS A 1 133 ? -16.488 -4.897 -39.574 1.00 78.06 133 LYS A CA 1
ATOM 1099 C C . LYS A 1 133 ? -16.443 -6.318 -40.127 1.00 78.06 133 LYS A C 1
ATOM 1101 O O . LYS A 1 133 ? -17.485 -6.798 -40.555 1.00 78.06 133 LYS A O 1
ATOM 1106 N N . CYS A 1 134 ? -15.299 -7.004 -40.071 1.00 74.69 134 CYS A N 1
ATOM 1107 C CA . CYS A 1 134 ? -15.175 -8.404 -40.492 1.00 74.69 134 CYS A CA 1
ATOM 1108 C C . CYS A 1 134 ? -16.146 -9.356 -39.766 1.00 74.69 134 CYS A C 1
ATOM 1110 O O . CYS A 1 134 ? -16.475 -10.409 -40.306 1.00 74.69 134 CYS A O 1
ATOM 1112 N N . PHE A 1 135 ? -16.616 -8.991 -38.569 1.00 74.50 135 PHE A N 1
ATOM 1113 C CA . PHE A 1 135 ? -17.565 -9.775 -37.769 1.00 74.50 135 PHE A CA 1
ATOM 1114 C C . PHE A 1 135 ? -19.019 -9.292 -37.900 1.00 74.50 135 PHE A C 1
ATOM 1116 O O . PHE A 1 135 ? -19.909 -9.848 -37.260 1.00 74.50 135 PHE A O 1
ATOM 1123 N N . LEU A 1 136 ? -19.276 -8.239 -38.686 1.00 82.69 136 LEU A N 1
ATOM 1124 C CA . LEU A 1 136 ? -20.569 -7.563 -38.753 1.00 82.69 136 LEU A CA 1
ATOM 1125 C C . LEU A 1 136 ? -21.188 -7.638 -40.152 1.00 82.69 136 LEU A C 1
ATOM 1127 O O . LEU A 1 136 ? -20.504 -7.659 -41.172 1.00 82.69 136 LEU A O 1
ATOM 1131 N N . VAL A 1 137 ? -22.516 -7.608 -40.198 1.00 84.12 137 VAL A N 1
ATOM 1132 C CA . VAL A 1 137 ? -23.301 -7.585 -41.433 1.00 84.12 137 VAL A CA 1
ATOM 1133 C C . VAL A 1 137 ? -23.698 -6.139 -41.753 1.00 84.12 137 VAL A C 1
ATOM 1135 O O . VAL A 1 137 ? -24.220 -5.444 -40.876 1.00 84.12 137 VAL A O 1
ATOM 1138 N N . PRO A 1 138 ? -23.465 -5.642 -42.981 1.00 83.62 138 PRO A N 1
ATOM 1139 C CA . PRO A 1 138 ? -23.849 -4.287 -43.357 1.00 83.62 138 PRO A CA 1
ATOM 1140 C C . PRO A 1 138 ? -25.374 -4.138 -43.422 1.00 83.62 138 PRO A C 1
ATOM 1142 O O . PRO A 1 138 ? -26.077 -5.018 -43.914 1.00 83.62 138 PRO A O 1
ATOM 1145 N N . GLY A 1 139 ? -25.883 -2.996 -42.966 1.00 81.38 139 GLY A N 1
ATOM 1146 C CA . GLY A 1 139 ? -27.288 -2.618 -43.084 1.00 81.38 139 GLY A CA 1
ATOM 1147 C C . GLY A 1 139 ? -27.474 -1.162 -43.536 1.00 81.38 139 GLY A C 1
ATOM 1148 O O . GLY A 1 139 ? -26.541 -0.532 -44.043 1.00 81.38 139 GLY A O 1
ATOM 1149 N N . PRO A 1 140 ? -28.690 -0.602 -43.411 1.00 76.69 140 PRO A N 1
ATOM 1150 C CA . PRO A 1 140 ? -29.006 0.717 -43.951 1.00 76.69 140 PRO A CA 1
ATOM 1151 C C . PRO A 1 140 ? -28.279 1.853 -43.211 1.00 76.69 140 PRO A C 1
ATOM 1153 O O . PRO A 1 140 ? -28.085 1.812 -41.999 1.00 76.69 140 PRO A O 1
ATOM 1156 N N . LYS A 1 141 ? -27.931 2.923 -43.942 1.00 73.06 141 LYS A N 1
ATOM 1157 C CA . LYS A 1 141 ? -27.355 4.174 -43.400 1.00 73.06 141 LYS A CA 1
ATOM 1158 C C . LYS A 1 141 ? -26.048 3.992 -42.597 1.00 73.06 141 LYS A C 1
ATOM 1160 O O . LYS A 1 141 ? -25.871 4.641 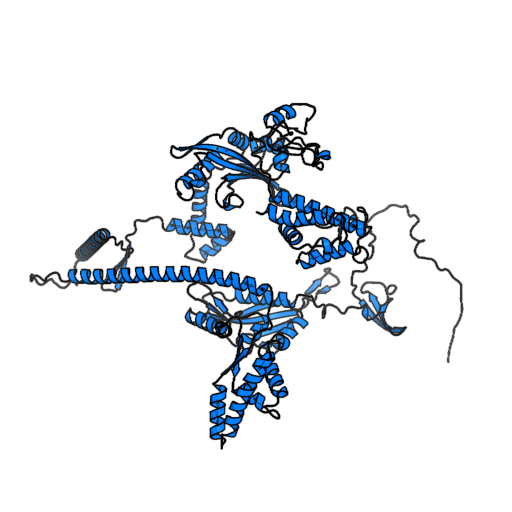-41.567 1.00 73.06 141 LYS A O 1
ATOM 1165 N N . ASN A 1 142 ? -25.121 3.150 -43.072 1.00 77.69 142 ASN A N 1
ATOM 1166 C CA . ASN A 1 142 ? -23.825 2.891 -42.412 1.00 77.69 142 ASN A CA 1
ATOM 1167 C C . ASN A 1 142 ? -23.951 2.308 -40.985 1.00 77.69 142 ASN A C 1
ATOM 1169 O O . ASN A 1 142 ? -23.068 2.486 -40.142 1.00 77.69 142 ASN A O 1
ATOM 1173 N N . ILE A 1 143 ? -25.062 1.616 -40.713 1.00 84.38 143 ILE A N 1
ATOM 1174 C CA . ILE A 1 143 ? -25.268 0.830 -39.497 1.00 84.38 143 ILE A CA 1
ATOM 1175 C C . ILE A 1 143 ? -24.967 -0.630 -39.824 1.00 84.38 143 ILE A C 1
ATOM 1177 O O . ILE A 1 143 ? -25.423 -1.158 -40.835 1.00 84.38 143 ILE A O 1
ATOM 1181 N N . PHE A 1 144 ? -24.201 -1.268 -38.955 1.00 88.81 144 PHE A N 1
ATOM 1182 C CA . PHE A 1 144 ? -23.809 -2.663 -39.036 1.00 88.81 144 PHE A CA 1
ATOM 1183 C C . PHE A 1 144 ? -24.517 -3.457 -37.940 1.00 88.81 144 PHE A C 1
ATOM 1185 O O . PHE A 1 144 ? -24.747 -2.945 -36.845 1.00 88.81 144 PHE A O 1
ATOM 1192 N N . TYR A 1 145 ? -24.855 -4.704 -38.231 1.00 85.56 145 TYR A N 1
ATOM 1193 C CA . TYR A 1 145 ? -25.606 -5.587 -37.347 1.00 85.56 145 TYR A CA 1
ATOM 1194 C C . TYR A 1 145 ? -24.791 -6.831 -37.039 1.00 85.56 145 TYR A C 1
ATOM 1196 O O . TYR A 1 145 ? -23.938 -7.241 -37.825 1.00 85.56 145 TYR A O 1
ATOM 1204 N N . LEU A 1 146 ? -25.070 -7.446 -35.898 1.00 84.75 146 LEU A N 1
ATOM 1205 C CA . LEU A 1 146 ? -24.473 -8.723 -35.540 1.00 84.75 146 LEU A CA 1
ATOM 1206 C C . LEU A 1 146 ? -25.439 -9.859 -35.886 1.00 84.75 146 LEU A C 1
ATOM 1208 O O . LEU A 1 146 ? -26.590 -9.822 -35.456 1.00 84.75 146 LEU A O 1
ATOM 1212 N N . ASN A 1 147 ? -24.979 -10.853 -36.651 1.00 76.50 147 ASN A N 1
ATOM 1213 C CA . ASN A 1 147 ? -25.819 -11.981 -37.061 1.00 76.50 147 ASN A CA 1
ATOM 1214 C C . ASN A 1 147 ? -26.057 -12.946 -35.891 1.00 76.50 147 ASN A C 1
ATOM 1216 O O . ASN A 1 147 ? -27.199 -13.286 -35.596 1.00 76.50 147 ASN A O 1
ATOM 1220 N N . LYS A 1 148 ? -24.989 -13.337 -35.184 1.00 79.94 148 LYS A N 1
ATOM 1221 C CA . LYS A 1 148 ? -25.058 -14.106 -33.934 1.00 79.94 148 LYS A CA 1
ATOM 1222 C C . LYS A 1 148 ? -24.172 -13.491 -32.865 1.00 79.94 148 LYS A C 1
ATOM 1224 O O . LYS A 1 148 ? -23.070 -13.031 -33.155 1.00 79.94 148 LYS A O 1
ATOM 1229 N N . LEU A 1 149 ? -24.595 -13.558 -31.601 1.00 78.75 149 LEU A N 1
ATOM 1230 C CA . LEU A 1 149 ? -23.801 -13.037 -30.474 1.00 78.75 149 LEU A CA 1
ATOM 1231 C C . LEU A 1 149 ? -22.403 -13.683 -30.384 1.00 78.75 149 LEU A C 1
ATOM 1233 O O . LEU A 1 149 ? -21.448 -13.040 -29.949 1.00 78.75 149 LEU A O 1
ATOM 1237 N N . THR A 1 150 ? -22.269 -14.923 -30.860 1.00 76.62 150 THR A N 1
ATOM 1238 C CA . THR A 1 150 ? -21.003 -15.666 -30.915 1.00 76.62 150 THR A CA 1
ATOM 1239 C C . THR A 1 150 ? -20.002 -15.115 -31.927 1.00 76.62 150 THR A C 1
ATOM 1241 O O . THR A 1 150 ? -18.810 -15.378 -31.802 1.00 76.62 150 THR A O 1
ATOM 1244 N N . ASP A 1 151 ? -20.441 -14.344 -32.925 1.00 77.94 151 ASP A N 1
ATOM 1245 C CA . ASP A 1 151 ? -19.551 -13.848 -33.984 1.00 77.94 151 ASP A CA 1
ATOM 1246 C C . ASP A 1 151 ? -18.533 -12.827 -33.434 1.00 77.94 151 ASP A C 1
ATOM 1248 O O . ASP A 1 151 ? -17.435 -12.691 -33.968 1.00 77.94 151 ASP A O 1
ATOM 1252 N N . LEU A 1 152 ? -18.849 -12.173 -32.305 1.00 78.81 152 LEU A N 1
ATOM 1253 C CA . LEU A 1 152 ? -17.924 -11.297 -31.575 1.00 78.81 152 LEU A CA 1
ATOM 1254 C C . LEU A 1 152 ? -17.079 -12.015 -30.512 1.00 78.81 152 LEU A C 1
ATOM 1256 O O . LEU A 1 152 ? -16.226 -11.368 -29.904 1.00 78.81 152 LEU A O 1
ATOM 1260 N N . ASP A 1 153 ? -17.237 -13.325 -30.291 1.00 75.38 153 ASP A N 1
ATOM 1261 C CA . ASP A 1 153 ? -16.465 -14.050 -29.266 1.00 75.38 153 ASP A CA 1
ATOM 1262 C C . ASP A 1 153 ? -14.957 -14.032 -29.556 1.00 75.38 153 ASP A C 1
ATOM 1264 O O . ASP A 1 153 ? -14.148 -13.978 -28.630 1.00 75.38 153 ASP A O 1
ATOM 1268 N N . ALA A 1 154 ? -14.567 -14.038 -30.836 1.00 68.81 154 ALA A N 1
ATOM 1269 C CA . ALA A 1 154 ? -13.168 -13.922 -31.251 1.00 68.81 154 ALA A CA 1
ATOM 1270 C C . ALA A 1 154 ? -12.567 -12.536 -30.944 1.00 68.81 154 ALA A C 1
ATOM 1272 O O . ALA A 1 154 ? -11.349 -12.408 -30.840 1.00 68.81 154 ALA A O 1
ATOM 1273 N N . PHE A 1 155 ? -13.414 -11.510 -30.796 1.00 71.94 155 PHE A N 1
ATOM 1274 C CA . PHE A 1 155 ? -13.000 -10.129 -30.556 1.00 71.94 155 PHE A CA 1
ATOM 1275 C C . PHE A 1 155 ? -13.120 -9.707 -29.081 1.00 71.94 155 PHE A C 1
ATOM 1277 O O . PHE A 1 155 ? -12.225 -9.032 -28.586 1.00 71.94 155 PHE A O 1
ATOM 1284 N N . LEU A 1 156 ? -14.189 -10.097 -28.372 1.00 73.00 156 LEU A N 1
ATOM 1285 C CA . LEU A 1 156 ? -14.472 -9.699 -26.977 1.00 73.00 156 LEU A CA 1
ATOM 1286 C C . LEU A 1 156 ? -14.293 -10.824 -25.947 1.00 73.00 156 LEU A C 1
ATOM 1288 O O . LEU A 1 156 ? -14.444 -10.590 -24.748 1.00 73.00 156 LEU A O 1
ATOM 1292 N N . GLY A 1 157 ? -13.983 -12.040 -26.396 1.00 66.50 157 GLY A N 1
ATOM 1293 C CA . GLY A 1 157 ? -13.954 -13.227 -25.547 1.00 66.50 157 GLY A CA 1
ATOM 1294 C C . GLY A 1 157 ? -15.351 -13.794 -25.274 1.00 66.50 157 GLY A C 1
ATOM 1295 O O . GLY A 1 157 ? -16.370 -13.112 -25.380 1.00 66.50 157 GLY A O 1
ATOM 1296 N N . ARG A 1 158 ? -15.407 -15.083 -24.917 1.00 71.62 158 ARG A N 1
ATOM 1297 C CA . ARG A 1 158 ? -16.675 -15.785 -24.668 1.00 71.62 158 ARG A CA 1
ATOM 1298 C C . ARG A 1 158 ? -17.423 -15.194 -23.474 1.00 71.62 158 ARG A C 1
ATOM 1300 O O . ARG A 1 158 ? -16.830 -14.831 -22.461 1.00 71.62 158 ARG A O 1
ATOM 1307 N N . GLY A 1 159 ? -18.748 -15.167 -23.588 1.00 70.81 159 GLY A N 1
ATOM 1308 C CA . GLY A 1 159 ? -19.639 -14.739 -22.510 1.00 70.81 159 GLY A CA 1
ATOM 1309 C C . GLY A 1 159 ? -19.674 -13.229 -22.290 1.00 70.81 159 GLY A C 1
ATOM 1310 O O . GLY A 1 159 ? -20.131 -12.776 -21.244 1.00 70.81 159 GLY A O 1
ATOM 1311 N N . TRP A 1 160 ? -19.222 -12.425 -23.256 1.00 84.81 160 TRP A N 1
ATOM 1312 C CA . TRP A 1 160 ? -19.328 -10.962 -23.219 1.00 84.81 160 TRP A CA 1
ATOM 1313 C C . TRP A 1 160 ? -20.786 -10.470 -23.096 1.00 84.81 160 TRP A C 1
ATOM 1315 O O . TRP A 1 160 ? -21.038 -9.446 -22.464 1.00 84.81 160 TRP A O 1
ATOM 1325 N N . HIS A 1 161 ? -21.738 -11.235 -23.637 1.00 85.69 161 HIS A N 1
ATOM 1326 C CA . HIS A 1 161 ? -23.146 -10.875 -23.815 1.00 85.69 161 HIS A CA 1
ATOM 1327 C C . HIS A 1 161 ? -24.067 -11.191 -22.620 1.00 85.69 161 HIS A C 1
ATOM 1329 O O . HIS A 1 161 ? -25.261 -10.933 -22.708 1.00 85.69 161 HIS A O 1
ATOM 1335 N N . TYR A 1 162 ? -23.565 -11.720 -21.499 1.00 85.06 162 TYR A N 1
ATOM 1336 C CA . TYR A 1 162 ? -24.376 -11.943 -20.288 1.00 85.06 162 TYR A CA 1
ATOM 1337 C C . TYR A 1 162 ? -23.603 -11.662 -18.997 1.00 85.06 162 TYR A C 1
ATOM 1339 O O . TYR A 1 162 ? -22.373 -11.693 -18.973 1.00 85.06 162 TYR A O 1
ATOM 1347 N N . ARG A 1 163 ? -24.300 -11.386 -17.894 1.00 84.56 163 ARG A N 1
ATOM 1348 C CA . ARG A 1 163 ? -23.711 -11.172 -16.565 1.00 84.56 163 ARG A CA 1
ATOM 1349 C C . ARG A 1 163 ? -24.593 -11.787 -15.482 1.00 84.56 163 ARG A C 1
ATOM 1351 O O . ARG A 1 163 ? -25.746 -11.397 -15.337 1.00 84.56 163 ARG A O 1
ATOM 1358 N N . GLY A 1 164 ? -24.020 -12.697 -14.694 1.00 79.94 164 GLY A N 1
ATOM 1359 C CA . GLY A 1 164 ? -24.638 -13.164 -13.452 1.00 79.94 164 GLY A CA 1
ATOM 1360 C C . GLY A 1 164 ? -24.641 -12.047 -12.406 1.00 79.94 164 GLY A C 1
ATOM 1361 O O . GLY A 1 164 ? -23.631 -11.363 -12.217 1.00 79.94 164 GLY A O 1
ATOM 1362 N N . LEU A 1 165 ? -25.785 -11.833 -11.763 1.00 77.00 165 LEU A N 1
ATOM 1363 C CA . LEU A 1 165 ? -26.023 -10.729 -10.834 1.00 77.00 165 LEU A CA 1
ATOM 1364 C C . LEU A 1 165 ? -25.868 -11.151 -9.371 1.00 77.00 165 LEU A C 1
ATOM 1366 O O . LEU A 1 165 ? -25.478 -10.329 -8.542 1.00 77.00 165 LEU A O 1
ATOM 1370 N N . ASN A 1 166 ? -26.158 -12.411 -9.043 1.00 76.25 166 ASN A N 1
ATOM 1371 C CA . ASN A 1 166 ? -26.059 -12.941 -7.685 1.00 76.25 166 ASN A CA 1
ATOM 1372 C C . ASN A 1 166 ? -25.901 -14.473 -7.666 1.00 76.25 166 ASN A C 1
ATOM 1374 O O . ASN A 1 166 ? -25.981 -15.147 -8.691 1.00 76.25 166 ASN A O 1
ATOM 1378 N N . SER A 1 167 ? -25.694 -15.019 -6.467 1.00 69.00 167 SER A N 1
ATOM 1379 C CA . SER A 1 167 ? -25.579 -16.459 -6.205 1.00 69.00 167 SER A CA 1
ATOM 1380 C C . SER A 1 167 ? -26.870 -17.249 -6.446 1.00 69.00 167 SER A C 1
ATOM 1382 O O . SER A 1 167 ? -26.821 -18.474 -6.502 1.00 69.00 167 SER A O 1
ATOM 1384 N N . ASN A 1 168 ? -28.015 -16.573 -6.590 1.00 70.06 168 ASN A N 1
ATOM 1385 C CA . ASN A 1 168 ? -29.307 -17.217 -6.829 1.00 70.06 168 ASN A CA 1
ATOM 1386 C C . ASN A 1 168 ? -29.533 -17.543 -8.313 1.00 70.06 168 ASN A C 1
ATOM 1388 O O . ASN A 1 168 ? -30.489 -18.246 -8.631 1.00 70.06 168 ASN A O 1
ATOM 1392 N N . GLY A 1 169 ? -28.639 -17.088 -9.199 1.00 63.38 169 GLY A N 1
ATOM 1393 C CA . GLY A 1 169 ? -28.690 -17.355 -10.634 1.00 63.38 169 GLY A CA 1
ATOM 1394 C C . GLY A 1 169 ? -29.398 -16.278 -11.452 1.00 63.38 169 GLY A C 1
ATOM 1395 O O . GLY A 1 169 ? -29.632 -16.496 -12.633 1.00 63.38 169 GLY A O 1
ATOM 1396 N N . ASP A 1 170 ? -29.717 -15.119 -10.872 1.00 75.75 170 ASP A N 1
ATOM 1397 C CA . ASP A 1 170 ? -30.283 -14.015 -11.651 1.00 75.75 170 ASP A CA 1
ATOM 1398 C C . ASP A 1 170 ? -29.253 -13.520 -12.675 1.00 75.75 170 ASP A C 1
ATOM 1400 O O . ASP A 1 170 ? -28.084 -13.289 -12.340 1.00 75.75 170 ASP A O 1
ATOM 1404 N N . VAL A 1 171 ? -29.676 -13.334 -13.925 1.00 82.88 171 VAL A N 1
ATOM 1405 C CA . VAL A 1 171 ? -28.801 -12.946 -15.039 1.00 82.88 171 VAL A CA 1
ATOM 1406 C C . VAL A 1 171 ? -29.368 -11.742 -15.778 1.00 82.88 171 VAL A C 1
ATOM 1408 O O . VAL A 1 171 ? -30.574 -11.560 -15.875 1.00 82.88 171 VAL A O 1
ATOM 1411 N N . CYS A 1 172 ? -28.490 -10.910 -16.327 1.00 83.38 172 CYS A N 1
ATOM 1412 C CA . CYS A 1 172 ? -28.854 -9.928 -17.343 1.00 83.38 172 CYS A CA 1
ATOM 1413 C C . CYS A 1 172 ? -28.053 -10.215 -18.615 1.00 83.38 172 CYS A C 1
ATOM 1415 O O . CYS A 1 172 ? -26.845 -10.455 -18.538 1.00 83.38 172 CYS A O 1
ATOM 1417 N N . PHE A 1 173 ? -28.706 -10.219 -19.774 1.00 86.75 173 PHE A N 1
ATOM 1418 C CA . PHE A 1 173 ? -28.096 -10.608 -21.044 1.00 86.75 173 PHE A CA 1
ATOM 1419 C C . PHE A 1 173 ? -28.492 -9.680 -22.193 1.00 86.75 173 PHE A C 1
ATOM 1421 O O . PHE A 1 173 ? -29.443 -8.906 -22.107 1.00 86.75 173 PHE A O 1
ATOM 1428 N N . VAL A 1 174 ? -27.701 -9.721 -23.261 1.00 87.88 174 VAL A N 1
ATOM 1429 C CA . VAL A 1 174 ? -27.954 -9.013 -24.514 1.00 87.88 174 VAL A CA 1
ATOM 1430 C C . VAL A 1 174 ? -28.931 -9.830 -25.349 1.00 87.88 174 VAL A C 1
ATOM 1432 O O . VAL A 1 174 ? -28.670 -10.999 -25.626 1.00 87.88 174 VAL A O 1
ATOM 1435 N N . VAL A 1 175 ? -30.024 -9.210 -25.785 1.00 84.81 175 VAL A N 1
ATOM 1436 C CA . VAL A 1 175 ? -31.018 -9.855 -26.649 1.00 84.81 175 VAL A CA 1
ATOM 1437 C C . VAL A 1 175 ? -30.400 -10.142 -28.019 1.00 84.81 175 VAL A C 1
ATOM 1439 O O . VAL A 1 175 ? -29.801 -9.256 -28.642 1.00 84.81 175 VAL A O 1
ATOM 1442 N N . GLU A 1 176 ? -30.534 -11.376 -28.503 1.00 82.56 176 GLU A N 1
ATOM 1443 C CA . GLU A 1 176 ? -30.008 -11.789 -29.807 1.00 82.56 176 GLU A CA 1
ATOM 1444 C C . GLU A 1 176 ? -30.644 -10.976 -30.951 1.00 82.56 176 GLU A C 1
ATOM 1446 O O . GLU A 1 176 ? -31.819 -10.620 -30.911 1.00 82.56 176 GLU A O 1
ATOM 1451 N N . GLY A 1 177 ? -29.843 -10.598 -31.953 1.00 81.56 177 GLY A N 1
ATOM 1452 C CA . GLY A 1 177 ? -30.286 -9.754 -33.073 1.00 81.56 177 GLY A CA 1
ATOM 1453 C C . GLY A 1 177 ? -30.496 -8.267 -32.744 1.00 81.56 177 GLY A C 1
ATOM 1454 O O . GLY A 1 177 ? -30.757 -7.475 -33.647 1.00 81.56 177 GLY A O 1
ATOM 1455 N N . SER A 1 178 ? -30.340 -7.845 -31.482 1.00 86.75 178 SER A N 1
ATOM 1456 C CA . SER A 1 178 ? -30.538 -6.440 -31.079 1.00 86.75 178 SER A CA 1
ATOM 1457 C C . SER A 1 178 ? -29.309 -5.539 -31.269 1.00 86.75 178 SER A C 1
ATOM 1459 O O . SER A 1 178 ? -29.403 -4.317 -31.127 1.00 86.75 178 SER A O 1
ATOM 1461 N N . VAL A 1 179 ? -28.147 -6.125 -31.571 1.00 89.94 179 VAL A N 1
ATOM 1462 C CA . VAL A 1 179 ? -26.864 -5.415 -31.603 1.00 89.94 179 VAL A CA 1
ATOM 1463 C C . VAL A 1 179 ? -26.725 -4.588 -32.881 1.00 89.94 179 VAL A C 1
ATOM 1465 O O . VAL A 1 179 ? -26.766 -5.123 -33.989 1.00 89.94 179 VAL A O 1
ATOM 1468 N N . GLN A 1 180 ? -26.492 -3.286 -32.718 1.00 90.62 180 GLN A N 1
ATOM 1469 C CA . GLN A 1 180 ? -26.230 -2.347 -33.806 1.00 90.62 180 GLN A CA 1
ATOM 1470 C C . GLN A 1 180 ? -24.935 -1.589 -33.556 1.00 90.62 180 GLN A C 1
ATOM 1472 O O . GLN A 1 180 ? -24.710 -1.038 -32.480 1.00 90.62 180 GLN A O 1
ATOM 1477 N N . VAL A 1 181 ? -24.106 -1.492 -34.581 1.00 89.94 181 VAL A N 1
ATOM 1478 C CA . VAL A 1 181 ? -22.795 -0.866 -34.511 1.00 89.94 181 VAL A CA 1
ATOM 1479 C C . VAL A 1 181 ? -22.682 0.187 -35.600 1.00 89.94 181 VAL A C 1
ATOM 1481 O O . VAL A 1 181 ? -23.015 -0.059 -36.755 1.00 89.94 181 VAL A O 1
ATOM 1484 N N . ARG A 1 182 ? -22.200 1.380 -35.262 1.00 89.12 182 ARG A N 1
ATOM 1485 C CA . ARG A 1 182 ? -21.882 2.407 -36.261 1.00 89.12 182 ARG A CA 1
ATOM 1486 C C . ARG A 1 182 ? -20.672 3.221 -35.847 1.00 89.12 182 ARG A C 1
ATOM 1488 O O . ARG A 1 182 ? -20.409 3.398 -34.660 1.00 89.12 182 ARG A O 1
ATOM 1495 N N . MET A 1 183 ? -19.998 3.788 -36.835 1.00 86.69 183 MET A N 1
ATOM 1496 C CA . MET A 1 183 ? -18.958 4.786 -36.635 1.00 86.69 183 MET A CA 1
ATOM 1497 C C . MET A 1 183 ? -19.376 6.079 -37.328 1.00 86.69 183 MET A C 1
ATOM 1499 O O . MET A 1 183 ? -19.898 6.044 -38.441 1.00 86.69 183 MET A O 1
ATOM 1503 N N . TYR A 1 184 ? -19.154 7.219 -36.681 1.00 80.50 184 TYR A N 1
ATOM 1504 C CA . TYR A 1 184 ? -19.330 8.522 -37.315 1.00 80.50 184 TYR A CA 1
ATOM 1505 C C . TYR A 1 184 ? -18.223 9.490 -36.904 1.00 80.50 184 TYR A C 1
ATOM 1507 O O . TYR A 1 184 ? -17.656 9.392 -35.815 1.00 80.50 184 TYR A O 1
ATOM 1515 N N . GLU A 1 185 ? -17.919 10.436 -37.781 1.00 74.00 185 GLU A N 1
ATOM 1516 C CA . GLU A 1 185 ? -16.975 11.514 -37.503 1.00 74.00 185 GLU A CA 1
ATOM 1517 C C . GLU A 1 185 ? -17.649 12.582 -36.639 1.00 74.00 185 GLU A C 1
ATOM 1519 O O . GLU A 1 185 ? -18.768 13.025 -36.916 1.00 74.00 185 GLU A O 1
ATOM 1524 N N . ARG A 1 186 ? -17.004 12.971 -35.539 1.00 67.50 186 ARG A N 1
ATOM 1525 C CA . ARG A 1 186 ? -17.572 13.976 -34.638 1.00 67.50 186 ARG A CA 1
ATOM 1526 C C . ARG A 1 186 ? -17.438 15.359 -35.262 1.00 67.50 186 ARG A C 1
ATOM 1528 O O . ARG A 1 186 ? -16.383 15.700 -35.783 1.00 67.50 186 ARG A O 1
ATOM 1535 N N . GLN A 1 187 ? -18.484 16.172 -35.108 1.00 64.56 187 GLN A N 1
ATOM 1536 C CA . GLN A 1 187 ? -18.478 17.562 -35.565 1.00 64.56 187 GLN A CA 1
ATOM 1537 C C . GLN A 1 187 ? -17.262 18.309 -34.994 1.00 64.56 187 GLN A C 1
ATOM 1539 O O . GLN A 1 187 ? -17.066 18.254 -33.771 1.00 64.56 187 GLN A O 1
ATOM 1544 N N . PRO A 1 188 ? -16.449 18.967 -35.839 1.00 56.06 188 PRO A N 1
ATOM 1545 C CA . PRO A 1 188 ? -15.277 19.702 -35.387 1.00 56.06 188 PRO A CA 1
ATOM 1546 C C . PRO A 1 188 ? -15.684 20.828 -34.428 1.00 56.06 188 PRO A C 1
ATOM 1548 O O . PRO A 1 188 ? -16.762 21.406 -34.541 1.00 56.06 188 PRO A O 1
ATOM 1551 N N . LEU A 1 189 ? -14.838 21.102 -33.436 1.00 54.25 189 LEU A N 1
ATOM 1552 C CA . LEU A 1 189 ? -15.034 22.193 -32.483 1.00 54.25 189 LEU A CA 1
ATOM 1553 C C . LEU A 1 189 ? -14.422 23.469 -33.048 1.00 54.25 189 LEU A C 1
ATOM 1555 O O . LEU A 1 189 ? -13.233 23.497 -33.345 1.00 54.25 189 LEU A O 1
ATOM 1559 N N . THR A 1 190 ? -15.216 24.524 -33.159 1.00 53.09 190 THR A N 1
ATOM 1560 C CA . THR A 1 190 ? -14.709 25.848 -33.516 1.00 53.09 190 THR A CA 1
ATOM 1561 C C . THR A 1 190 ? -14.171 26.529 -32.262 1.00 53.09 190 THR A C 1
ATOM 1563 O O . THR A 1 190 ? -14.937 26.882 -31.369 1.00 53.09 190 THR A O 1
ATOM 1566 N N . GLU A 1 191 ? -12.856 26.691 -32.178 1.00 49.28 191 GLU A N 1
ATOM 1567 C CA . GLU A 1 191 ? -12.185 27.421 -31.105 1.00 49.28 191 GLU A CA 1
ATOM 1568 C C . GLU A 1 191 ? -11.872 28.842 -31.581 1.00 49.28 191 GLU A C 1
ATOM 1570 O O . GLU A 1 191 ? -11.116 29.038 -32.536 1.00 49.28 191 GLU A O 1
ATOM 1575 N N . TYR A 1 192 ? -12.473 29.835 -30.929 1.00 50.97 192 TYR A N 1
ATOM 1576 C CA . TYR A 1 192 ? -12.229 31.247 -31.209 1.00 50.97 192 TYR A CA 1
ATOM 1577 C C . TYR A 1 192 ? -11.058 31.728 -30.357 1.00 50.97 192 TYR A C 1
ATOM 1579 O O . TYR A 1 192 ? -11.128 31.700 -29.131 1.00 50.97 192 TYR A O 1
ATOM 1587 N N . VAL A 1 193 ? -9.976 32.151 -31.012 1.00 49.19 193 VAL A N 1
ATOM 1588 C CA . VAL A 1 193 ? -8.737 32.561 -30.331 1.00 49.19 193 VAL A CA 1
ATOM 1589 C C . VAL A 1 193 ? -8.839 34.012 -29.829 1.00 49.19 193 VAL A C 1
ATOM 1591 O O . VAL A 1 193 ? -8.168 34.382 -28.868 1.00 49.19 193 VAL A O 1
ATOM 1594 N N . SER A 1 194 ? -9.722 34.826 -30.424 1.00 40.47 194 SER A N 1
ATOM 1595 C CA . SER A 1 194 ? -10.105 36.155 -29.927 1.00 40.47 194 SER A CA 1
ATOM 1596 C C . SER A 1 194 ? -11.527 36.548 -30.378 1.00 40.47 194 SER A C 1
ATOM 1598 O O . SER A 1 194 ? -12.028 35.954 -31.338 1.00 40.47 194 SER A O 1
ATOM 1600 N N . PRO A 1 195 ? -12.177 37.542 -29.736 1.00 47.78 195 PRO A N 1
ATOM 1601 C CA . PRO A 1 195 ? -13.530 37.981 -30.095 1.00 47.78 195 PRO A CA 1
ATOM 1602 C C . PRO A 1 195 ? -13.652 38.612 -31.491 1.00 47.78 195 PRO A C 1
ATOM 1604 O O . PRO A 1 195 ? -14.740 38.593 -32.056 1.00 47.78 195 PRO A O 1
ATOM 1607 N N . GLU A 1 196 ? -12.564 39.149 -32.057 1.00 46.78 196 GLU A N 1
ATOM 1608 C CA . GLU A 1 196 ? -12.632 39.951 -33.288 1.00 46.78 196 GLU A CA 1
ATOM 1609 C C . GLU A 1 196 ? -11.846 39.383 -34.473 1.00 46.78 196 GLU A C 1
ATOM 1611 O O . GLU A 1 196 ? -12.028 39.873 -35.586 1.00 46.78 196 GLU A O 1
ATOM 1616 N N . SER A 1 197 ? -11.013 38.339 -34.332 1.00 47.56 197 SER A N 1
ATOM 1617 C CA . SER A 1 197 ? -10.512 37.603 -35.511 1.00 47.56 197 SER A CA 1
ATOM 1618 C C . SER A 1 197 ? -9.816 36.272 -35.193 1.00 47.56 197 SER A C 1
ATOM 1620 O O . SER A 1 197 ? -8.983 36.170 -34.293 1.00 47.56 197 SER A O 1
ATOM 1622 N N . SER A 1 198 ? -10.087 35.288 -36.059 1.00 46.72 198 SER A N 1
ATOM 1623 C CA . SER A 1 198 ? -9.559 33.915 -36.161 1.00 46.72 198 SER A CA 1
ATOM 1624 C C . SER A 1 198 ? -10.206 32.844 -35.264 1.00 46.72 198 SER A C 1
ATOM 1626 O O . SER A 1 198 ? -10.009 32.760 -34.051 1.00 46.72 198 SER A O 1
ATOM 1628 N N . SER A 1 199 ? -10.972 31.973 -35.927 1.00 43.69 199 SER A N 1
ATOM 1629 C CA . SER A 1 199 ? -11.471 30.708 -35.396 1.00 43.69 199 SER A CA 1
ATOM 1630 C C . SER A 1 199 ? -10.687 29.546 -35.996 1.00 43.69 199 SER A C 1
ATOM 1632 O O . SER A 1 199 ? -10.491 29.495 -37.212 1.00 43.69 199 SER A O 1
ATOM 1634 N N . THR A 1 200 ? -10.279 28.585 -35.173 1.00 44.38 200 THR A N 1
ATOM 1635 C CA . THR A 1 200 ? -9.650 27.344 -35.632 1.00 44.38 200 THR A CA 1
ATOM 1636 C C . THR A 1 200 ? -10.599 26.166 -35.442 1.00 44.38 200 THR A C 1
ATOM 1638 O O . THR A 1 200 ? -11.260 26.043 -34.417 1.00 44.38 200 THR A O 1
ATOM 1641 N N . LEU A 1 201 ? -10.706 25.305 -36.457 1.00 41.75 201 LEU A N 1
ATOM 1642 C CA . LEU A 1 201 ? -11.510 24.085 -36.390 1.00 41.75 201 LEU A CA 1
ATOM 1643 C C . LEU A 1 201 ? -10.658 22.944 -35.827 1.00 41.75 201 LEU A C 1
ATOM 1645 O O . LEU A 1 201 ? -9.695 22.498 -36.455 1.00 41.75 201 LEU A O 1
ATOM 1649 N N . LEU A 1 202 ? -11.020 22.474 -34.638 1.00 42.81 202 LEU A N 1
ATOM 1650 C CA . LEU A 1 202 ? -10.414 21.341 -33.952 1.00 42.81 202 LEU A CA 1
ATOM 1651 C C . LEU A 1 202 ? -11.164 20.052 -34.304 1.00 42.81 202 LEU A C 1
ATOM 1653 O O . LEU A 1 202 ? -12.334 19.871 -33.959 1.00 42.81 202 LEU A O 1
ATOM 1657 N N . HIS A 1 203 ? -10.478 19.129 -34.976 1.00 51.50 203 HIS A N 1
ATOM 1658 C CA . HIS A 1 203 ? -11.001 17.794 -35.274 1.00 51.50 203 HIS A CA 1
ATOM 1659 C C . HIS A 1 203 ? -11.139 16.965 -33.989 1.00 51.50 203 HIS A C 1
ATOM 1661 O O . HIS A 1 203 ? -10.260 16.987 -33.130 1.00 51.50 203 HIS A O 1
ATOM 1667 N N . ARG A 1 204 ? -12.252 16.239 -33.835 1.00 51.50 204 ARG A N 1
ATOM 1668 C CA . ARG A 1 204 ? -12.596 15.517 -32.591 1.00 51.50 204 ARG A CA 1
ATOM 1669 C C . ARG A 1 204 ? -12.481 13.994 -32.687 1.00 51.50 204 ARG A C 1
ATOM 1671 O O . ARG A 1 204 ? -12.895 13.305 -31.750 1.00 51.50 204 ARG A O 1
ATOM 1678 N N . GLY A 1 205 ? -11.957 13.477 -33.794 1.00 63.47 205 GLY A N 1
ATOM 1679 C CA . GLY A 1 205 ? -11.844 12.047 -34.071 1.00 63.47 205 GLY A CA 1
ATOM 1680 C C . GLY A 1 205 ? -13.173 11.372 -34.431 1.00 63.47 205 GLY A C 1
ATOM 1681 O O . GLY A 1 205 ? -14.224 12.013 -34.553 1.00 63.47 205 GLY A O 1
ATOM 1682 N N . PHE A 1 206 ? -13.119 10.048 -34.589 1.00 69.38 206 PHE A N 1
ATOM 1683 C CA . PHE A 1 206 ? -14.289 9.216 -34.856 1.00 69.38 206 PHE A CA 1
ATOM 1684 C C . PHE A 1 206 ? -14.887 8.673 -33.560 1.00 69.38 206 PHE A C 1
ATOM 1686 O O . PHE A 1 206 ? -14.194 8.395 -32.580 1.00 69.38 206 PHE A O 1
ATOM 1693 N N . GLN A 1 207 ? -16.204 8.510 -33.571 1.00 80.06 207 GLN A N 1
ATOM 1694 C CA . GLN A 1 207 ? -16.965 7.922 -32.486 1.00 80.06 207 GLN A CA 1
ATOM 1695 C C . GLN A 1 207 ? -17.533 6.579 -32.939 1.00 80.06 207 GLN A C 1
ATOM 1697 O O . GLN A 1 207 ? -18.323 6.515 -33.880 1.00 80.06 207 GLN A O 1
ATOM 1702 N N . PHE A 1 208 ? -17.164 5.524 -32.226 1.00 87.19 208 PHE A N 1
ATOM 1703 C CA . PHE A 1 208 ? -17.800 4.218 -32.268 1.00 87.19 208 PHE A CA 1
ATOM 1704 C C . PHE A 1 208 ? -19.040 4.217 -31.380 1.00 87.19 208 PHE A C 1
ATOM 1706 O O . PHE A 1 208 ? -19.000 4.682 -30.238 1.00 87.19 208 PHE A O 1
ATOM 1713 N N . VAL A 1 209 ? -20.142 3.694 -31.904 1.00 89.06 209 VAL A N 1
ATOM 1714 C CA . VAL A 1 209 ? -21.399 3.510 -31.183 1.00 89.06 209 VAL A CA 1
ATOM 1715 C C . VAL A 1 209 ? -21.797 2.048 -31.262 1.00 89.06 209 VAL A C 1
ATOM 1717 O O . VAL A 1 209 ? -21.990 1.530 -32.358 1.00 89.06 209 VAL A O 1
ATOM 1720 N N . PHE A 1 210 ? -21.972 1.424 -30.103 1.00 92.25 210 PHE A N 1
ATOM 1721 C CA . PHE A 1 210 ? -22.440 0.054 -29.942 1.00 92.25 210 PHE A CA 1
ATOM 1722 C C . PHE A 1 210 ? -23.760 0.075 -29.177 1.00 92.25 210 PHE A C 1
ATOM 1724 O O . PHE A 1 210 ? -23.809 0.514 -28.027 1.00 92.25 210 PHE A O 1
ATOM 1731 N N . LYS A 1 211 ? -24.841 -0.347 -29.826 1.00 92.50 211 LYS A N 1
ATOM 1732 C CA . LYS A 1 211 ? -26.187 -0.391 -29.261 1.00 92.50 211 LYS A CA 1
ATOM 1733 C C . LYS A 1 211 ? -26.651 -1.821 -29.114 1.00 92.50 211 LYS A C 1
ATOM 1735 O O . LYS A 1 211 ? -26.354 -2.634 -29.978 1.00 92.50 211 LYS A O 1
ATOM 1740 N N . PHE A 1 212 ? -27.410 -2.098 -28.067 1.00 92.19 212 PHE A N 1
ATOM 1741 C CA . PHE A 1 212 ? -28.090 -3.375 -27.896 1.00 92.19 212 PHE A CA 1
ATOM 1742 C C . PHE A 1 212 ? -29.265 -3.236 -26.935 1.00 92.19 212 PHE A C 1
ATOM 1744 O O . PHE A 1 212 ? -29.339 -2.276 -26.166 1.00 92.19 212 PHE A O 1
ATOM 1751 N N . VAL A 1 213 ? -30.177 -4.199 -26.965 1.00 87.31 213 VAL A N 1
ATOM 1752 C CA . VAL A 1 213 ? -31.242 -4.320 -25.968 1.00 87.31 213 VAL A CA 1
ATOM 1753 C C . VAL A 1 213 ? -30.782 -5.316 -24.912 1.00 87.31 213 VAL A C 1
ATOM 1755 O O . VAL A 1 213 ? -30.241 -6.372 -25.246 1.00 87.31 213 VAL A O 1
ATOM 1758 N N . LYS A 1 214 ? -30.938 -4.953 -23.638 1.00 87.25 214 LYS A N 1
ATOM 1759 C CA . LYS A 1 214 ? -30.679 -5.858 -22.517 1.00 87.25 214 LYS A CA 1
ATOM 1760 C C . LYS A 1 214 ? -31.987 -6.370 -21.936 1.00 87.25 214 LYS A C 1
ATOM 1762 O O . LYS A 1 214 ? -32.935 -5.594 -21.821 1.00 87.25 214 LYS A O 1
ATOM 1767 N N . ASP A 1 215 ? -31.967 -7.616 -21.494 1.00 82.75 215 ASP A N 1
ATOM 1768 C CA . ASP A 1 215 ? -33.079 -8.251 -20.799 1.00 82.75 215 ASP A CA 1
ATOM 1769 C C . ASP A 1 215 ? -32.591 -8.990 -19.542 1.00 82.75 215 ASP A C 1
ATOM 1771 O O . ASP A 1 215 ? -31.385 -9.184 -19.339 1.00 82.75 215 ASP A O 1
ATOM 1775 N N . ASN A 1 216 ? -33.519 -9.334 -18.654 1.00 82.62 216 ASN A N 1
ATOM 1776 C CA . ASN A 1 216 ? -33.249 -10.056 -17.418 1.00 82.62 216 ASN A CA 1
ATOM 1777 C C . ASN A 1 216 ? -33.744 -11.501 -17.538 1.00 82.62 216 ASN A C 1
ATOM 1779 O O . ASN A 1 216 ? -34.843 -11.750 -18.019 1.00 82.62 216 ASN A O 1
ATOM 1783 N N . GLY A 1 217 ? -32.944 -12.440 -17.047 1.00 74.75 217 GLY A N 1
ATOM 1784 C CA . GLY A 1 217 ? -33.261 -13.861 -17.003 1.00 74.75 217 GLY A CA 1
ATOM 1785 C C . GLY A 1 217 ? -33.204 -14.418 -15.585 1.00 74.75 217 GLY A C 1
ATOM 1786 O O . GLY A 1 217 ? -32.588 -13.853 -14.676 1.00 74.75 217 GLY A O 1
ATOM 1787 N N . THR A 1 218 ? -33.860 -15.554 -15.419 1.00 76.81 218 THR A N 1
ATOM 1788 C CA . THR A 1 218 ? -33.878 -16.385 -14.219 1.00 76.81 218 THR A CA 1
ATOM 1789 C C . THR A 1 218 ? -32.662 -17.312 -14.161 1.00 76.81 218 THR A C 1
ATOM 1791 O O . THR A 1 218 ? -31.876 -17.418 -15.103 1.00 76.81 218 THR A O 1
ATOM 1794 N N . ARG A 1 219 ? -32.531 -18.057 -13.058 1.00 66.38 219 ARG A N 1
ATOM 1795 C CA . ARG A 1 219 ? -31.512 -19.103 -12.893 1.00 66.38 219 ARG A CA 1
ATOM 1796 C C . ARG A 1 219 ? -31.483 -20.119 -14.034 1.00 66.38 219 ARG A C 1
ATOM 1798 O O . ARG A 1 219 ? -30.402 -20.532 -14.440 1.00 66.38 219 ARG A O 1
ATOM 1805 N N . THR A 1 220 ? -32.641 -20.512 -14.551 1.00 72.31 220 THR A N 1
ATOM 1806 C CA . THR A 1 220 ? -32.741 -21.471 -15.658 1.00 72.31 220 THR A CA 1
ATOM 1807 C C . THR A 1 220 ? -32.127 -20.894 -16.931 1.00 72.31 220 THR A C 1
ATOM 1809 O O . THR A 1 220 ? -31.333 -21.561 -17.589 1.00 72.31 220 THR A O 1
ATOM 1812 N N . ASP A 1 221 ? -32.404 -19.618 -17.208 1.00 71.00 221 ASP A N 1
ATOM 1813 C CA . ASP A 1 221 ? -31.840 -18.884 -18.344 1.00 71.00 221 ASP A CA 1
ATOM 1814 C C . ASP A 1 221 ? -30.324 -18.711 -18.180 1.00 71.00 221 ASP A C 1
ATOM 1816 O O . ASP A 1 221 ? -29.559 -18.846 -19.133 1.00 71.00 221 ASP A O 1
ATOM 1820 N N . PHE A 1 222 ? -29.857 -18.479 -16.949 1.00 66.25 222 PHE A N 1
ATOM 1821 C CA . PHE A 1 222 ? -28.429 -18.421 -16.648 1.00 66.25 222 PHE A CA 1
ATOM 1822 C C . PHE A 1 222 ? -27.732 -19.764 -16.887 1.00 66.25 222 PHE A C 1
ATOM 1824 O O . PHE A 1 222 ? -26.645 -19.796 -17.462 1.00 66.25 222 PHE A O 1
ATOM 1831 N N . GLU A 1 223 ? -28.359 -20.874 -16.497 1.00 62.22 223 GLU A N 1
ATOM 1832 C CA . GLU A 1 223 ? -27.859 -22.223 -16.763 1.00 62.22 223 GLU A CA 1
ATOM 1833 C C . GLU A 1 223 ? -27.881 -22.566 -18.263 1.00 62.22 223 GLU A C 1
ATOM 1835 O O . GLU A 1 223 ? -26.966 -23.238 -18.734 1.00 62.22 223 GLU A O 1
ATOM 1840 N N . GLU A 1 224 ? -28.856 -22.089 -19.041 1.00 64.31 224 GLU A N 1
ATOM 1841 C CA . GLU A 1 224 ? -28.878 -22.235 -20.506 1.00 64.31 224 GLU A CA 1
ATOM 1842 C C . GLU A 1 224 ? -27.811 -21.391 -21.209 1.00 64.31 224 GLU A C 1
ATOM 1844 O O . GLU A 1 224 ? -27.113 -21.897 -22.089 1.00 64.31 224 GLU A O 1
ATOM 1849 N N . LEU A 1 225 ? -27.606 -20.142 -20.784 1.00 62.31 225 LEU A N 1
ATOM 1850 C CA . LEU A 1 225 ? -26.529 -19.279 -21.280 1.00 62.31 225 LEU A CA 1
ATOM 1851 C C . LEU A 1 225 ? -25.152 -19.856 -20.935 1.00 62.31 225 LEU A C 1
ATOM 1853 O O . LEU A 1 225 ? -24.248 -19.870 -21.775 1.00 62.31 225 LEU A O 1
ATOM 1857 N N . LEU A 1 226 ? -25.005 -20.408 -19.726 1.00 55.59 226 LEU A N 1
ATOM 1858 C CA . LEU A 1 226 ? -23.824 -21.167 -19.331 1.00 55.59 226 LEU A CA 1
ATOM 1859 C C . LEU A 1 226 ? -23.680 -22.435 -20.164 1.00 55.59 226 LEU A C 1
ATOM 1861 O O . LEU A 1 226 ? -22.571 -22.715 -20.588 1.00 55.59 226 LEU A O 1
ATOM 1865 N N . LYS A 1 227 ? -24.751 -23.182 -20.464 1.00 51.09 227 LYS A N 1
ATOM 1866 C CA . LYS A 1 227 ? -24.703 -24.342 -21.372 1.00 51.09 227 LYS A CA 1
ATOM 1867 C C . LYS A 1 227 ? -24.315 -23.931 -22.789 1.00 51.09 227 LYS A C 1
ATOM 1869 O O . LYS A 1 227 ? -23.513 -24.625 -23.386 1.00 51.09 227 LYS A O 1
ATOM 1874 N N . LEU A 1 228 ? -24.773 -22.804 -23.325 1.00 48.66 228 LEU A N 1
ATOM 1875 C CA . LEU A 1 228 ? -24.326 -22.291 -24.628 1.00 48.66 228 LEU A CA 1
ATOM 1876 C C . LEU A 1 228 ? -22.841 -21.882 -24.608 1.00 48.66 228 LEU A C 1
ATOM 1878 O O . LEU A 1 228 ? -22.131 -22.097 -25.590 1.00 48.66 228 LEU A O 1
ATOM 1882 N N . SER A 1 229 ? -22.335 -21.375 -23.476 1.00 43.53 229 SER A N 1
ATOM 1883 C CA . SER A 1 229 ? -20.906 -21.079 -23.278 1.00 43.53 229 SER A CA 1
ATOM 1884 C C . SER A 1 229 ? -20.057 -22.335 -22.996 1.00 43.53 229 SER A C 1
ATOM 1886 O O . SER A 1 229 ? -18.874 -22.375 -23.353 1.00 43.53 229 SER A O 1
ATOM 1888 N N . LEU A 1 230 ? -20.647 -23.347 -22.348 1.00 35.50 230 LEU A N 1
ATOM 1889 C CA . LEU A 1 230 ? -20.029 -24.593 -21.893 1.00 35.50 230 LEU A CA 1
ATOM 1890 C C . LEU A 1 230 ? -20.132 -25.708 -22.927 1.00 35.50 230 LEU A C 1
ATOM 1892 O O . LEU A 1 230 ? -19.228 -26.516 -22.970 1.00 35.50 230 LEU A O 1
ATOM 1896 N N . VAL A 1 231 ? -21.121 -25.769 -23.816 1.00 35.56 231 VAL A N 1
ATOM 1897 C CA . VAL A 1 231 ? -21.170 -26.747 -24.926 1.00 35.56 231 VAL A CA 1
ATOM 1898 C C . VAL A 1 231 ? -19.941 -26.575 -25.829 1.00 35.56 231 VAL A C 1
ATOM 1900 O O . VAL A 1 231 ? -19.397 -27.543 -26.353 1.00 35.56 231 VAL A O 1
ATOM 1903 N N . THR A 1 232 ? -19.399 -25.359 -25.888 1.00 35.03 232 THR A N 1
ATOM 1904 C CA . THR A 1 232 ? -18.139 -25.020 -26.559 1.00 35.03 232 THR A CA 1
ATOM 1905 C C . THR A 1 232 ? -16.882 -25.295 -25.707 1.00 35.03 232 THR A C 1
ATOM 1907 O O . THR A 1 232 ? -15.766 -25.113 -26.197 1.00 35.03 232 THR A O 1
ATOM 1910 N N . ALA A 1 233 ? -17.023 -25.689 -24.435 1.00 32.41 233 ALA A N 1
ATOM 1911 C CA . ALA A 1 233 ? -15.940 -25.986 -23.479 1.00 32.41 233 ALA A CA 1
ATOM 1912 C C . ALA A 1 233 ? -15.951 -27.441 -22.941 1.00 32.41 233 ALA A C 1
ATOM 1914 O O . ALA A 1 233 ? -14.905 -27.975 -22.586 1.00 32.41 233 ALA A O 1
ATOM 1915 N N . VAL A 1 234 ? -17.104 -28.112 -22.929 1.00 31.67 234 VAL A N 1
ATOM 1916 C CA . VAL A 1 234 ? -17.349 -29.473 -22.417 1.00 31.67 234 VAL A CA 1
ATOM 1917 C C . VAL A 1 234 ? -16.808 -30.542 -23.372 1.00 31.67 234 VAL A C 1
ATOM 1919 O O . VAL A 1 234 ? -16.517 -31.653 -22.947 1.00 31.67 234 VAL A O 1
ATOM 1922 N N . LEU A 1 235 ? -16.508 -30.185 -24.624 1.00 37.06 235 LEU A N 1
ATOM 1923 C CA . LEU A 1 235 ? -15.785 -31.047 -25.572 1.00 37.06 235 LEU A CA 1
ATOM 1924 C C . LEU A 1 235 ? -14.320 -31.342 -25.168 1.00 37.06 235 LEU A C 1
ATOM 1926 O O . LEU A 1 235 ? -13.635 -32.096 -25.856 1.00 37.06 235 LEU A O 1
ATOM 1930 N N . HIS A 1 236 ? -13.826 -30.772 -24.062 1.00 37.56 236 HIS A N 1
ATOM 1931 C CA . HIS A 1 236 ? -12.439 -30.913 -23.603 1.00 37.56 236 HIS A CA 1
ATOM 1932 C C . HIS A 1 236 ? -12.233 -31.761 -22.334 1.00 37.56 236 HIS A C 1
ATOM 1934 O O . HIS A 1 236 ? -11.111 -31.809 -21.832 1.00 37.56 236 HIS A O 1
ATOM 1940 N N . PHE A 1 237 ? -13.253 -32.445 -21.804 1.00 31.34 237 PHE A N 1
ATOM 1941 C CA . PHE A 1 237 ? -13.197 -32.972 -20.430 1.00 31.34 237 PHE A CA 1
ATOM 1942 C C . PHE A 1 237 ? -13.206 -34.501 -20.248 1.00 31.34 237 PHE A C 1
ATOM 1944 O O . PHE A 1 237 ? -13.724 -34.973 -19.244 1.00 31.34 237 PHE A O 1
ATOM 1951 N N . GLU A 1 238 ? -12.559 -35.282 -21.127 1.00 34.12 238 GLU A N 1
ATOM 1952 C CA . GLU A 1 238 ? -12.334 -36.722 -20.843 1.00 34.12 238 GLU A CA 1
ATOM 1953 C C . GLU A 1 238 ? -10.907 -37.265 -21.056 1.00 34.12 238 GLU A C 1
ATOM 1955 O O . GLU A 1 238 ? -10.631 -38.390 -20.651 1.00 34.12 238 GLU A O 1
ATOM 1960 N N . ASN A 1 239 ? -9.939 -36.504 -21.584 1.00 41.47 239 ASN A N 1
ATOM 1961 C CA . ASN A 1 239 ? -8.527 -36.920 -21.526 1.00 41.47 239 ASN A CA 1
ATOM 1962 C C . ASN A 1 239 ? -7.579 -35.743 -21.839 1.00 41.47 239 ASN A C 1
ATOM 1964 O O . ASN A 1 239 ? -7.632 -35.219 -22.950 1.00 41.47 239 ASN A O 1
ATOM 1968 N N . PRO A 1 240 ? -6.666 -35.317 -20.941 1.00 42.66 240 PRO A N 1
ATOM 1969 C CA . PRO A 1 240 ? -5.855 -34.103 -21.132 1.00 42.66 240 PRO A CA 1
ATOM 1970 C C . PRO A 1 240 ? -4.802 -34.194 -22.253 1.00 42.66 240 PRO A C 1
ATOM 1972 O O . PRO A 1 240 ? -4.103 -33.218 -22.522 1.00 42.66 240 PRO A O 1
ATOM 1975 N N . ASN A 1 241 ? -4.684 -35.343 -22.922 1.00 47.47 241 ASN A N 1
ATOM 1976 C CA . ASN A 1 241 ? -3.795 -35.530 -24.067 1.00 47.47 241 ASN A CA 1
ATOM 1977 C C . ASN A 1 241 ? -4.535 -35.580 -25.414 1.00 47.47 241 ASN A C 1
ATOM 1979 O O . ASN A 1 241 ? -3.868 -35.590 -26.447 1.00 47.47 241 ASN A O 1
ATOM 1983 N N . GLU A 1 242 ? -5.873 -35.604 -25.433 1.00 54.03 242 GLU A N 1
ATOM 1984 C CA . GLU A 1 242 ? -6.668 -35.853 -26.639 1.00 54.03 242 GLU A CA 1
ATOM 1985 C C . GLU A 1 242 ? -7.761 -34.791 -26.813 1.00 54.03 242 GLU A C 1
ATOM 1987 O O . GLU A 1 242 ? -8.652 -34.642 -25.983 1.00 54.03 242 GLU A O 1
ATOM 1992 N N . VAL A 1 243 ? -7.691 -34.046 -27.914 1.00 54.00 243 VAL A N 1
ATOM 1993 C CA . VAL A 1 243 ? -8.682 -33.041 -28.306 1.00 54.00 243 VAL A CA 1
ATOM 1994 C C . VAL A 1 243 ? -9.699 -33.674 -29.245 1.00 54.00 243 VAL A C 1
ATOM 1996 O O . VAL A 1 243 ? -9.315 -34.338 -30.211 1.00 54.00 243 VAL A O 1
ATOM 1999 N N . TYR A 1 244 ? -10.984 -33.439 -28.981 1.00 62.34 244 TYR A N 1
ATOM 2000 C CA . TYR A 1 244 ? -12.100 -33.875 -29.814 1.00 62.34 244 TYR A CA 1
ATOM 2001 C C . TYR A 1 244 ? -12.702 -32.672 -30.534 1.00 62.34 244 TYR A C 1
ATOM 2003 O O . TYR A 1 244 ? -13.077 -31.684 -29.907 1.00 62.34 244 TYR A O 1
ATOM 2011 N N . LEU A 1 245 ? -12.785 -32.753 -31.860 1.00 64.06 245 LEU A N 1
ATOM 2012 C CA . LEU A 1 245 ? -13.347 -31.703 -32.696 1.00 64.06 245 LEU A CA 1
ATOM 2013 C C . LEU A 1 245 ? -14.609 -32.210 -33.405 1.00 64.06 245 LEU A C 1
ATOM 2015 O O . LEU A 1 245 ? -14.482 -33.016 -34.328 1.00 64.06 245 LEU A O 1
ATOM 2019 N N . PRO A 1 246 ? -15.816 -31.762 -33.023 1.00 62.22 246 PRO A N 1
ATOM 2020 C CA . PRO A 1 246 ? -17.044 -32.211 -33.664 1.00 62.22 246 PRO A CA 1
ATOM 2021 C C . PRO A 1 246 ? -17.163 -31.627 -35.074 1.00 62.22 246 PRO A C 1
ATOM 2023 O O . PRO A 1 246 ? -17.302 -30.420 -35.270 1.00 62.22 246 PRO A O 1
ATOM 2026 N N . VAL A 1 247 ? -17.155 -32.498 -36.078 1.00 70.50 247 VAL A N 1
ATOM 2027 C CA . VAL A 1 247 ? -17.321 -32.157 -37.493 1.00 70.50 247 VAL A CA 1
ATOM 2028 C C . VAL A 1 247 ? -18.681 -32.656 -37.965 1.00 70.50 247 VAL A C 1
ATOM 2030 O O . VAL A 1 247 ? -18.976 -33.846 -37.904 1.00 70.50 247 VAL A O 1
ATOM 2033 N N . ASN A 1 248 ? -19.537 -31.765 -38.463 1.00 78.56 248 ASN A N 1
ATOM 2034 C CA . ASN A 1 248 ? -20.838 -32.163 -39.003 1.00 78.56 248 ASN A CA 1
ATOM 2035 C C . ASN A 1 248 ? -20.667 -33.112 -40.212 1.00 78.56 248 ASN A C 1
ATOM 2037 O O . ASN A 1 248 ? -19.913 -32.808 -41.142 1.00 78.56 248 ASN A O 1
ATOM 2041 N N . ASN A 1 249 ? -21.380 -34.246 -40.230 1.00 76.12 249 ASN A N 1
ATOM 2042 C CA . ASN A 1 249 ? -21.230 -35.255 -41.288 1.00 76.12 249 ASN A CA 1
ATOM 2043 C C . ASN A 1 249 ? -21.660 -34.725 -42.669 1.00 76.12 249 ASN A C 1
ATOM 2045 O O . ASN A 1 249 ? -21.109 -35.155 -43.683 1.00 76.12 249 ASN A O 1
ATOM 2049 N N . HIS A 1 250 ? -22.594 -33.7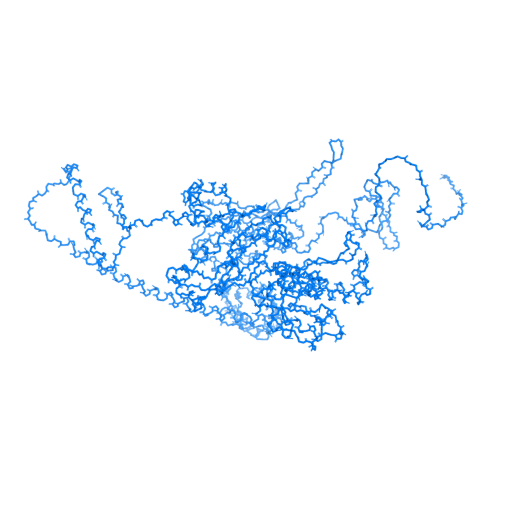68 -42.734 1.00 77.94 250 HIS A N 1
ATOM 2050 C CA . HIS A 1 250 ? -22.964 -33.096 -43.981 1.00 77.94 250 HIS A CA 1
ATOM 2051 C C . HIS A 1 250 ? -21.847 -32.179 -44.497 1.00 77.94 250 HIS A C 1
ATOM 2053 O O . HIS A 1 250 ? -21.595 -32.161 -45.699 1.00 77.94 250 HIS A O 1
ATOM 2059 N N . TYR A 1 251 ? -21.143 -31.469 -43.609 1.00 77.88 251 TYR A N 1
ATOM 2060 C CA . TYR A 1 251 ? -19.978 -30.657 -43.983 1.00 77.88 251 TYR A CA 1
ATOM 2061 C C . TYR A 1 251 ? -18.835 -31.538 -44.504 1.00 77.88 251 TYR A C 1
ATOM 2063 O O . TYR A 1 251 ? -18.273 -31.260 -45.559 1.00 77.88 251 TYR A O 1
ATOM 2071 N N . LEU A 1 252 ? -18.568 -32.665 -43.837 1.00 77.00 252 LEU A N 1
ATOM 2072 C CA . LEU A 1 252 ? -17.587 -33.639 -44.315 1.00 77.00 252 LEU A CA 1
ATOM 2073 C C . LEU A 1 252 ? -17.978 -34.211 -45.692 1.00 77.00 252 LEU A C 1
ATOM 2075 O O . LEU A 1 252 ? -17.129 -34.340 -46.563 1.00 77.00 252 LEU A O 1
ATOM 2079 N N . TYR A 1 253 ? -19.265 -34.484 -45.932 1.00 76.00 253 TYR A N 1
ATOM 2080 C CA . TYR A 1 253 ? -19.766 -34.895 -47.250 1.00 76.00 253 TYR A CA 1
ATOM 2081 C C . TYR A 1 253 ? -19.621 -33.813 -48.334 1.00 76.00 253 TYR A C 1
ATOM 2083 O O . TYR A 1 253 ? -19.336 -34.142 -49.483 1.00 76.00 253 TYR A O 1
ATOM 2091 N N . GLN A 1 254 ? -19.788 -32.531 -47.997 1.00 77.31 254 GLN A N 1
ATOM 2092 C CA . GLN A 1 254 ? -19.548 -31.433 -48.942 1.00 77.31 254 GLN A CA 1
ATOM 2093 C C . GLN A 1 254 ? -18.078 -31.374 -49.376 1.00 77.31 254 GLN A C 1
ATOM 2095 O O . GLN A 1 254 ? -17.812 -31.155 -50.555 1.00 77.31 254 GLN A O 1
ATOM 2100 N N . LEU A 1 255 ? -17.146 -31.645 -48.458 1.00 73.50 255 LEU A N 1
ATOM 2101 C CA . LEU A 1 255 ? -15.709 -31.694 -48.745 1.00 73.50 255 LEU A CA 1
ATOM 2102 C C . LEU A 1 255 ? -15.295 -32.910 -49.599 1.00 73.50 255 LEU A C 1
ATOM 2104 O O . LEU A 1 255 ? -14.290 -32.844 -50.293 1.00 73.50 255 LEU A O 1
ATOM 2108 N N . ILE A 1 256 ? -16.086 -33.991 -49.605 1.00 72.19 256 ILE A N 1
ATOM 2109 C CA . ILE A 1 256 ? -15.863 -35.202 -50.425 1.00 72.19 256 ILE A CA 1
ATOM 2110 C C . ILE A 1 256 ? -16.177 -34.968 -51.919 1.00 72.19 256 ILE A C 1
ATOM 2112 O O . ILE A 1 256 ? -15.827 -35.796 -52.757 1.00 72.19 256 ILE A O 1
ATOM 2116 N N . LYS A 1 257 ? -16.847 -33.864 -52.287 1.00 64.62 257 LYS A N 1
ATOM 2117 C CA . LYS A 1 257 ? -17.276 -33.590 -53.674 1.00 64.62 257 LYS A CA 1
ATOM 2118 C C . LYS A 1 257 ? -16.154 -33.152 -54.630 1.00 64.62 257 LYS A C 1
ATOM 2120 O O . LYS A 1 257 ? -16.446 -32.894 -55.796 1.00 64.62 257 LYS A O 1
ATOM 2125 N N . THR A 1 258 ? -14.908 -33.074 -54.177 1.00 56.78 258 THR A N 1
ATOM 2126 C CA . THR A 1 258 ? -13.731 -32.814 -55.018 1.00 56.78 258 THR A CA 1
ATOM 2127 C C . THR A 1 258 ? -13.036 -34.126 -55.420 1.00 56.78 258 THR A C 1
ATOM 2129 O O . THR A 1 258 ? -13.216 -35.159 -54.778 1.00 56.78 258 THR A O 1
ATOM 2132 N N . SER A 1 259 ? -12.321 -34.108 -56.551 1.00 62.00 259 SER A N 1
ATOM 2133 C CA . SER A 1 259 ? -11.689 -35.250 -57.243 1.00 62.00 259 SER A CA 1
ATOM 2134 C C . SER A 1 259 ? -10.963 -36.234 -56.307 1.00 62.00 259 SER A C 1
ATOM 2136 O O . SER A 1 259 ? -10.324 -35.792 -55.367 1.00 62.00 259 SER A O 1
ATOM 2138 N N . ASP A 1 260 ? -11.049 -37.545 -56.584 1.00 67.12 260 ASP A N 1
ATOM 2139 C CA . ASP A 1 260 ? -10.581 -38.688 -55.760 1.00 67.12 260 ASP A CA 1
ATOM 2140 C C . ASP A 1 260 ? -10.515 -38.437 -54.229 1.00 67.12 260 ASP A C 1
ATOM 2142 O O . ASP A 1 260 ? -9.465 -38.080 -53.678 1.00 67.12 260 ASP A O 1
ATOM 2146 N N . PRO A 1 261 ? -11.619 -38.667 -53.496 1.00 64.31 261 PRO A N 1
ATOM 2147 C CA . PRO A 1 261 ? -11.727 -38.314 -52.080 1.00 64.31 261 PRO A CA 1
ATOM 2148 C C . PRO A 1 261 ? -10.859 -39.169 -51.143 1.00 64.31 261 PRO A C 1
ATOM 2150 O O . PRO A 1 261 ? -10.809 -38.890 -49.943 1.00 64.31 261 PRO A O 1
ATOM 2153 N N . LEU A 1 262 ? -10.210 -40.225 -51.650 1.00 70.19 262 LEU A N 1
ATOM 2154 C CA . LEU A 1 262 ? -9.354 -41.118 -50.863 1.00 70.19 262 LEU A CA 1
ATOM 2155 C C . LEU A 1 262 ? -7.856 -40.839 -51.042 1.00 70.19 262 LEU A C 1
ATOM 2157 O O . LEU A 1 262 ? -7.055 -41.442 -50.328 1.00 70.19 262 LEU A O 1
ATOM 2161 N N . ALA A 1 263 ? -7.471 -39.924 -51.937 1.00 76.12 263 ALA A N 1
ATOM 2162 C CA . ALA A 1 263 ? -6.079 -39.520 -52.090 1.00 76.12 263 ALA A CA 1
ATOM 2163 C C . ALA A 1 263 ? -5.572 -38.795 -50.828 1.00 76.12 263 ALA A C 1
ATOM 2165 O O . ALA A 1 263 ? -6.229 -37.897 -50.296 1.00 76.12 263 ALA A O 1
ATOM 2166 N N . GLU A 1 264 ? -4.373 -39.147 -50.360 1.00 68.75 264 GLU A N 1
ATOM 2167 C CA . GLU A 1 264 ? -3.804 -38.638 -49.102 1.00 68.75 264 GLU A CA 1
ATOM 2168 C C . GLU A 1 264 ? -3.701 -37.100 -49.069 1.00 68.75 264 GLU A C 1
ATOM 2170 O O . GLU A 1 264 ? -4.019 -36.471 -48.057 1.00 68.75 264 GLU A O 1
ATOM 2175 N N . ASN A 1 265 ? -3.368 -36.483 -50.208 1.00 74.25 265 ASN A N 1
ATOM 2176 C CA . ASN A 1 265 ? -3.310 -35.026 -50.367 1.00 74.25 265 ASN A CA 1
ATOM 2177 C C . ASN A 1 265 ? -4.675 -34.352 -50.152 1.00 74.25 265 ASN A C 1
ATOM 2179 O O . ASN A 1 265 ? -4.754 -33.303 -49.512 1.00 74.25 265 ASN A O 1
ATOM 2183 N N . ASN A 1 266 ? -5.759 -34.981 -50.611 1.00 76.00 266 ASN A N 1
ATOM 2184 C CA . ASN A 1 266 ? -7.114 -34.463 -50.431 1.00 76.00 266 ASN A CA 1
ATOM 2185 C C . ASN A 1 266 ? -7.577 -34.617 -48.981 1.00 76.00 266 ASN A C 1
ATOM 2187 O O . ASN A 1 266 ? -8.249 -33.741 -48.444 1.00 76.00 266 ASN A O 1
ATOM 2191 N N . ILE A 1 267 ? -7.158 -35.684 -48.299 1.00 79.50 267 ILE A N 1
ATOM 2192 C CA . ILE A 1 267 ? -7.439 -35.886 -46.872 1.00 79.50 267 ILE A CA 1
ATOM 2193 C C . ILE A 1 267 ? -6.689 -34.869 -46.014 1.00 79.50 267 ILE A C 1
ATOM 2195 O O . ILE A 1 267 ? -7.258 -34.327 -45.066 1.00 79.50 267 ILE A O 1
ATOM 2199 N N . LYS A 1 268 ? -5.446 -34.545 -46.380 1.00 79.12 268 LYS A N 1
ATOM 2200 C CA . LYS A 1 268 ? -4.676 -33.471 -45.748 1.00 79.12 268 LYS A CA 1
ATOM 2201 C C . LYS A 1 268 ? -5.346 -32.106 -45.931 1.00 79.12 268 LYS A C 1
ATOM 2203 O O . LYS A 1 268 ? -5.503 -31.386 -44.947 1.00 79.12 268 LYS A O 1
ATOM 2208 N N . TYR A 1 269 ? -5.811 -31.793 -47.142 1.00 81.19 269 TYR A N 1
ATOM 2209 C CA . TYR A 1 269 ? -6.585 -30.578 -47.415 1.00 81.19 269 TYR A CA 1
ATOM 2210 C C . TYR A 1 269 ? -7.886 -30.528 -46.601 1.00 81.19 269 TYR A C 1
ATOM 2212 O O . TYR A 1 269 ? -8.190 -29.508 -45.988 1.00 81.19 269 TYR A O 1
ATOM 2220 N N . MET A 1 270 ? -8.624 -31.641 -46.511 1.00 77.38 270 MET A N 1
ATOM 2221 C CA . MET A 1 270 ? -9.833 -31.722 -45.682 1.00 77.38 270 MET A CA 1
ATOM 2222 C C . MET A 1 270 ? -9.533 -31.455 -44.204 1.00 77.38 270 MET A C 1
ATOM 2224 O O . MET A 1 270 ? -10.287 -30.738 -43.553 1.00 77.38 270 MET A O 1
ATOM 2228 N N . ILE A 1 271 ? -8.428 -31.989 -43.671 1.00 78.12 271 ILE A N 1
ATOM 2229 C CA . ILE A 1 271 ? -7.997 -31.719 -42.292 1.00 78.12 271 ILE A CA 1
ATOM 2230 C C . ILE A 1 271 ? -7.675 -30.235 -42.106 1.00 78.12 271 ILE A C 1
ATOM 2232 O O . ILE A 1 271 ? -8.123 -29.655 -41.122 1.00 78.12 271 ILE A O 1
ATOM 2236 N N . GLN A 1 272 ? -6.935 -29.621 -43.032 1.00 77.06 272 GLN A N 1
ATOM 2237 C CA . GLN A 1 272 ? -6.601 -28.194 -42.973 1.00 77.06 272 GLN A CA 1
ATOM 2238 C C . GLN A 1 272 ? -7.860 -27.323 -43.034 1.00 77.06 272 GLN A C 1
ATOM 2240 O O . GLN A 1 272 ? -8.066 -26.513 -42.143 1.00 77.06 272 GLN A O 1
ATOM 2245 N N . ALA A 1 273 ? -8.776 -27.577 -43.972 1.00 76.94 273 ALA A N 1
ATOM 2246 C CA . ALA A 1 273 ? -10.039 -26.844 -44.080 1.00 76.94 273 ALA A CA 1
ATOM 2247 C C . ALA A 1 273 ? -10.942 -27.002 -42.840 1.00 76.94 273 ALA A C 1
ATOM 2249 O O . ALA A 1 273 ? -11.692 -26.092 -42.482 1.00 76.94 273 ALA A O 1
ATOM 2250 N N . ILE A 1 274 ? -10.896 -28.162 -42.174 1.00 75.00 274 ILE A N 1
ATOM 2251 C CA . ILE A 1 274 ? -11.570 -28.373 -40.887 1.00 75.00 274 ILE A CA 1
ATOM 2252 C C . ILE A 1 274 ? -10.858 -27.568 -39.791 1.00 75.00 274 ILE A C 1
ATOM 2254 O O . ILE A 1 274 ? -11.508 -26.862 -39.029 1.00 75.00 274 ILE A O 1
ATOM 2258 N N . PHE A 1 275 ? -9.534 -27.640 -39.709 1.00 72.38 275 PHE A N 1
ATOM 2259 C CA . PHE A 1 275 ? -8.749 -26.960 -38.684 1.00 72.38 275 PHE A CA 1
ATOM 2260 C C . PHE A 1 275 ? -8.799 -25.435 -38.800 1.00 72.38 275 PHE A C 1
ATOM 2262 O O . PHE A 1 275 ? -9.010 -24.786 -37.781 1.00 72.38 275 PHE A O 1
ATOM 2269 N N . ASP A 1 276 ? -8.742 -24.872 -40.004 1.00 66.06 276 ASP A N 1
ATOM 2270 C CA . ASP A 1 276 ? -8.864 -23.431 -40.248 1.00 66.06 276 ASP A CA 1
ATOM 2271 C C . ASP A 1 276 ? -10.237 -22.910 -39.815 1.00 66.06 276 ASP A C 1
ATOM 2273 O O . ASP A 1 276 ? -10.339 -21.910 -39.104 1.00 66.06 276 ASP A O 1
ATOM 2277 N N . LYS A 1 277 ? -11.307 -23.650 -40.138 1.00 61.03 277 LYS A N 1
ATOM 2278 C CA . LYS A 1 277 ? -12.673 -23.331 -39.695 1.00 61.03 277 LYS A CA 1
ATOM 2279 C C . LYS A 1 277 ? -12.832 -23.363 -38.170 1.00 61.03 277 LYS A C 1
ATOM 2281 O O . LYS A 1 277 ? -13.733 -22.720 -37.636 1.00 61.03 277 LYS A O 1
ATOM 2286 N N . HIS A 1 278 ? -11.976 -24.110 -37.478 1.00 51.88 278 HIS A N 1
ATOM 2287 C CA . HIS A 1 278 ? -12.010 -24.290 -36.028 1.00 51.88 278 HIS A CA 1
ATOM 2288 C C . HIS A 1 278 ? -10.822 -23.635 -35.294 1.00 51.88 278 HIS A C 1
ATOM 2290 O O . HIS A 1 278 ? -10.663 -23.848 -34.092 1.00 51.88 278 HIS A O 1
ATOM 2296 N N . GLY A 1 279 ? -10.008 -22.824 -35.982 1.00 45.44 279 GLY A N 1
ATOM 2297 C CA . GLY A 1 279 ? -8.885 -22.084 -35.394 1.00 45.44 279 GLY A CA 1
ATOM 2298 C C . GLY A 1 279 ? -7.727 -22.951 -34.875 1.00 45.44 279 GLY A C 1
ATOM 2299 O O . GLY A 1 279 ? -7.011 -22.538 -33.962 1.00 45.44 279 GLY A O 1
ATOM 2300 N N . VAL A 1 280 ? -7.537 -24.159 -35.412 1.00 56.78 280 VAL A N 1
ATOM 2301 C CA . VAL A 1 280 ? -6.470 -25.090 -35.009 1.00 56.78 280 VAL A CA 1
ATOM 2302 C C . VAL A 1 280 ? -5.283 -24.978 -35.969 1.00 56.78 280 VAL A C 1
ATOM 2304 O O . VAL A 1 280 ? -5.432 -25.102 -37.176 1.00 56.78 280 VAL A O 1
ATOM 2307 N N . VAL A 1 281 ? -4.068 -24.796 -35.446 1.00 59.22 281 VAL A N 1
ATOM 2308 C CA . VAL A 1 281 ? -2.853 -24.720 -36.279 1.00 59.22 281 VAL A CA 1
ATOM 2309 C C . VAL A 1 281 ? -2.354 -26.129 -36.613 1.00 59.22 281 VAL A C 1
ATOM 2311 O O . VAL A 1 281 ? -1.866 -26.835 -35.726 1.00 59.22 281 VAL A O 1
ATOM 2314 N N . TYR A 1 282 ? -2.433 -26.517 -37.891 1.00 69.06 282 TYR A N 1
ATOM 2315 C CA . TYR A 1 282 ? -2.066 -27.850 -38.398 1.00 69.06 282 TYR A CA 1
ATOM 2316 C C . TYR A 1 282 ? -0.675 -28.328 -37.934 1.00 69.06 282 TYR A C 1
ATOM 2318 O O . TYR A 1 282 ? -0.529 -29.461 -37.476 1.00 69.06 282 TYR A O 1
ATOM 2326 N N . ASP A 1 283 ? 0.338 -27.455 -37.954 1.00 66.50 283 ASP A N 1
ATOM 2327 C CA . ASP A 1 283 ? 1.734 -27.822 -37.655 1.00 66.50 283 ASP A CA 1
ATOM 2328 C C . ASP A 1 283 ? 1.992 -28.205 -36.192 1.00 66.50 283 ASP A C 1
ATOM 2330 O O . ASP A 1 283 ? 2.965 -28.905 -35.884 1.00 66.50 283 ASP A O 1
ATOM 2334 N N . LYS A 1 284 ? 1.104 -27.790 -35.282 1.00 59.09 284 LYS A N 1
ATOM 2335 C CA . LYS A 1 284 ? 1.209 -28.060 -33.840 1.00 59.09 284 LYS A CA 1
ATOM 2336 C C . LYS A 1 284 ? 0.587 -29.404 -33.438 1.00 59.09 284 LYS A C 1
ATOM 2338 O O . LYS A 1 284 ? 0.756 -29.838 -32.296 1.00 59.09 284 LYS A O 1
ATOM 2343 N N . VAL A 1 285 ? -0.106 -30.066 -34.366 1.00 64.88 285 VAL A N 1
ATOM 2344 C CA . VAL A 1 285 ? -0.876 -31.297 -34.148 1.00 64.88 285 VAL A CA 1
ATOM 2345 C C . VAL A 1 285 ? -0.124 -32.520 -34.683 1.00 64.88 285 VAL A C 1
ATOM 2347 O O . VAL A 1 285 ? 0.592 -32.446 -35.680 1.00 64.88 285 VAL A O 1
ATOM 2350 N N . ASN A 1 286 ? -0.273 -33.670 -34.023 1.00 72.75 286 ASN A N 1
ATOM 2351 C CA . ASN A 1 286 ? 0.230 -34.952 -34.514 1.00 72.75 286 ASN A CA 1
ATOM 2352 C C . ASN A 1 286 ? -0.661 -35.476 -35.663 1.00 72.75 286 ASN A C 1
ATOM 2354 O O . ASN A 1 286 ? -1.766 -35.973 -35.438 1.00 72.75 286 ASN A O 1
ATOM 2358 N N . THR A 1 287 ? -0.197 -35.318 -36.904 1.00 70.56 287 THR A N 1
ATOM 2359 C CA . THR A 1 287 ? -0.992 -35.485 -38.134 1.00 70.56 287 THR A CA 1
ATOM 2360 C C . THR A 1 287 ? -1.077 -36.916 -38.704 1.00 70.56 287 THR A C 1
ATOM 2362 O O . THR A 1 287 ? -2.159 -37.264 -39.186 1.00 70.56 287 THR A O 1
ATOM 2365 N N . PRO A 1 288 ? -0.061 -37.805 -38.615 1.00 74.44 288 PRO A N 1
ATOM 2366 C CA . PRO A 1 288 ? -0.152 -39.165 -39.171 1.00 74.44 288 PRO A CA 1
ATOM 2367 C C . PRO A 1 288 ? -1.324 -40.024 -38.638 1.00 74.44 288 PRO A C 1
ATOM 2369 O O . PRO A 1 288 ? -2.012 -40.665 -39.438 1.00 74.44 288 PRO A O 1
ATOM 2372 N N . PRO A 1 289 ? -1.664 -40.011 -37.328 1.00 74.62 289 PRO A N 1
ATOM 2373 C CA . PRO A 1 289 ? -2.819 -40.754 -36.808 1.00 74.62 289 PRO A CA 1
ATOM 2374 C C . PRO A 1 289 ? -4.173 -40.186 -37.261 1.00 74.62 289 PRO A C 1
ATOM 2376 O O . PRO A 1 289 ? -5.201 -40.866 -37.177 1.00 74.62 289 PRO A O 1
ATOM 2379 N N . LEU A 1 290 ? -4.200 -38.917 -37.670 1.00 76.75 290 LEU A N 1
ATOM 2380 C CA . LEU A 1 290 ? -5.406 -38.195 -38.064 1.00 76.75 290 LEU A CA 1
ATOM 2381 C C . LEU A 1 290 ? -5.810 -38.539 -39.499 1.00 76.75 290 LEU A C 1
ATOM 2383 O O . LEU A 1 290 ? -6.974 -38.854 -39.748 1.00 76.75 290 LEU A O 1
ATOM 2387 N N . ILE A 1 291 ? -4.829 -38.561 -40.407 1.00 79.06 291 ILE A N 1
ATOM 2388 C CA . ILE A 1 291 ? -5.012 -38.916 -41.821 1.00 79.06 291 ILE A CA 1
ATOM 2389 C C . ILE A 1 291 ? -5.646 -40.305 -41.927 1.00 79.06 291 ILE A C 1
ATOM 2391 O O . ILE A 1 291 ? -6.690 -40.461 -42.561 1.00 79.06 291 ILE A O 1
ATOM 2395 N N . LYS A 1 292 ? -5.110 -41.302 -41.212 1.00 80.19 292 LYS A N 1
ATOM 2396 C CA . LYS A 1 292 ? -5.634 -42.679 -41.222 1.00 80.19 292 LYS A CA 1
ATOM 2397 C C . LYS A 1 292 ? -7.091 -42.770 -40.746 1.00 80.19 292 LYS A C 1
ATOM 2399 O O . LYS A 1 292 ? -7.903 -43.472 -41.352 1.00 80.19 292 LYS A O 1
ATOM 2404 N N . ARG A 1 293 ? -7.447 -42.045 -39.679 1.00 80.62 293 ARG A N 1
ATOM 2405 C CA . ARG A 1 293 ? -8.807 -42.052 -39.108 1.00 80.62 293 ARG A CA 1
ATOM 2406 C C . ARG A 1 293 ? -9.819 -41.350 -40.008 1.00 80.62 293 ARG A C 1
ATOM 2408 O O . ARG A 1 293 ? -10.896 -41.896 -40.251 1.00 80.62 293 ARG A O 1
ATOM 2415 N N . LEU A 1 294 ? -9.469 -40.175 -40.534 1.00 81.31 294 LEU A N 1
ATOM 2416 C CA . LEU A 1 294 ? -10.353 -39.447 -41.441 1.00 81.31 294 LEU A CA 1
ATOM 2417 C C . LEU A 1 294 ? -10.553 -40.216 -42.754 1.00 81.31 294 LEU A C 1
ATOM 2419 O O . LEU A 1 294 ? -11.688 -40.323 -43.214 1.00 81.31 294 LEU A O 1
ATOM 2423 N N . SER A 1 295 ? -9.500 -40.857 -43.278 1.00 81.50 295 SER A N 1
ATOM 2424 C CA . SER A 1 295 ? -9.576 -41.744 -44.453 1.00 81.50 295 SER A CA 1
ATOM 2425 C C . SER A 1 295 ? -10.641 -42.825 -44.295 1.00 81.50 295 SER A C 1
ATOM 2427 O O . SER A 1 295 ? -11.472 -43.027 -45.180 1.00 81.50 295 SER A O 1
ATOM 2429 N N . PHE A 1 296 ? -10.667 -43.500 -43.143 1.00 82.12 296 PHE A N 1
ATOM 2430 C CA . PHE A 1 296 ? -11.641 -44.555 -42.873 1.00 82.12 296 PHE A CA 1
ATOM 2431 C C . PHE A 1 296 ? -13.081 -44.020 -42.817 1.00 82.12 296 PHE A C 1
ATOM 2433 O O . PHE A 1 296 ? -14.002 -44.612 -43.389 1.00 82.12 296 PHE A O 1
ATOM 2440 N N . LYS A 1 297 ? -13.287 -42.866 -42.171 1.00 82.44 297 LYS A N 1
ATOM 2441 C CA . LYS A 1 297 ? -14.607 -42.229 -42.070 1.00 82.44 297 LYS A CA 1
ATOM 2442 C C . LYS A 1 297 ? -15.119 -41.753 -43.433 1.00 82.44 297 LYS A C 1
ATOM 2444 O O . LYS A 1 297 ? -16.278 -42.013 -43.764 1.00 82.44 297 LYS A O 1
ATOM 2449 N N . VAL A 1 298 ? -14.257 -41.113 -44.224 1.00 81.94 298 VAL A N 1
ATOM 2450 C CA . VAL A 1 298 ? -14.552 -40.657 -45.591 1.00 81.94 298 VAL A CA 1
ATOM 2451 C C . VAL A 1 298 ? -14.891 -41.843 -46.491 1.00 81.94 298 VAL A C 1
ATOM 2453 O O . VAL A 1 298 ? -15.923 -41.814 -47.161 1.00 81.94 298 VAL A O 1
ATOM 2456 N N . LYS A 1 299 ? -14.117 -42.938 -46.426 1.00 82.00 299 LYS A N 1
ATOM 2457 C CA . LYS A 1 299 ? -14.403 -44.178 -47.164 1.00 82.00 299 LYS A CA 1
ATOM 2458 C C . LYS A 1 299 ? -15.808 -44.698 -46.860 1.00 82.00 299 LYS A C 1
ATOM 2460 O O . LYS A 1 299 ? -16.572 -44.963 -47.787 1.00 82.00 299 LYS A O 1
ATOM 2465 N N . ASN A 1 300 ? -16.185 -44.793 -45.587 1.00 81.88 300 ASN A N 1
ATOM 2466 C CA . ASN A 1 300 ? -17.506 -45.287 -45.190 1.00 81.88 300 ASN A CA 1
ATOM 2467 C C . ASN A 1 300 ? -18.654 -44.367 -45.630 1.00 81.88 300 ASN A C 1
ATOM 2469 O O . ASN A 1 300 ? -19.686 -44.857 -46.091 1.00 81.88 300 ASN A O 1
ATOM 2473 N N . LEU A 1 301 ? -18.486 -43.046 -45.520 1.00 79.62 301 LEU A N 1
ATOM 2474 C CA . LEU A 1 301 ? -19.480 -42.077 -45.994 1.00 79.62 301 LEU A CA 1
ATOM 2475 C C . LEU A 1 301 ? -19.655 -42.156 -47.514 1.00 79.62 301 LEU A C 1
ATOM 2477 O O . LEU A 1 301 ? -20.784 -42.239 -47.995 1.00 79.62 301 LEU A O 1
ATOM 2481 N N . TYR A 1 302 ? -18.550 -42.229 -48.255 1.00 80.81 302 TYR A N 1
ATOM 2482 C CA . TYR A 1 302 ? -18.558 -42.369 -49.708 1.00 80.81 302 TYR A CA 1
ATOM 2483 C C . TYR A 1 302 ? -19.270 -43.655 -50.162 1.00 80.81 302 TYR A C 1
ATOM 2485 O O . TYR A 1 302 ? -20.134 -43.617 -51.038 1.00 80.81 302 TYR A O 1
ATOM 2493 N N . HIS A 1 303 ? -19.003 -44.791 -49.505 1.00 81.44 303 HIS A N 1
ATOM 2494 C CA . HIS A 1 303 ? -19.673 -46.061 -49.814 1.00 81.44 303 HIS A CA 1
ATOM 2495 C C . HIS A 1 303 ? -21.174 -46.035 -49.489 1.00 81.44 303 HIS A C 1
ATOM 2497 O O . HIS A 1 303 ? -21.965 -46.609 -50.237 1.00 81.44 303 HIS A O 1
ATOM 2503 N N . LYS A 1 304 ? -21.591 -45.363 -48.405 1.00 80.31 304 LYS A N 1
ATOM 2504 C CA . LYS A 1 304 ? -23.018 -45.198 -48.070 1.00 80.31 304 LYS A CA 1
ATOM 2505 C C . LYS A 1 304 ? -23.757 -44.385 -49.129 1.00 80.31 304 LYS A C 1
ATOM 2507 O O . LYS A 1 304 ? -24.841 -44.786 -49.536 1.00 80.31 304 LYS A O 1
ATOM 2512 N N . VAL A 1 305 ? -23.148 -43.305 -49.618 1.00 78.69 305 VAL A N 1
ATOM 2513 C CA . VAL A 1 305 ? -23.718 -42.486 -50.697 1.00 78.69 305 VAL A CA 1
ATOM 2514 C C . VAL A 1 305 ? -23.800 -43.284 -52.002 1.00 78.69 305 VAL A C 1
ATOM 2516 O O . VAL A 1 305 ? -24.840 -43.269 -52.653 1.00 78.69 305 VAL A O 1
ATOM 2519 N N . LYS A 1 306 ? -22.757 -44.054 -52.347 1.00 78.88 306 LYS A N 1
ATOM 2520 C CA . LYS A 1 306 ? -22.729 -44.900 -53.556 1.00 78.88 306 LYS A CA 1
ATOM 2521 C C . LYS A 1 306 ? -23.780 -46.022 -53.541 1.00 78.88 306 LYS A C 1
ATOM 2523 O O . LYS A 1 306 ? -24.220 -46.460 -54.598 1.00 78.88 306 LYS A O 1
ATOM 2528 N N . LYS A 1 307 ? -24.197 -46.490 -52.358 1.00 77.75 307 LYS A N 1
ATOM 2529 C CA . LYS A 1 307 ? -25.239 -47.522 -52.197 1.00 77.75 307 LYS A CA 1
ATOM 2530 C C . LYS A 1 307 ? -26.671 -46.994 -52.353 1.00 77.75 307 LYS A C 1
ATOM 2532 O O . LYS A 1 307 ? -27.585 -47.805 -52.501 1.00 77.75 307 LYS A O 1
ATOM 2537 N N . CYS A 1 308 ? -26.895 -45.680 -52.324 1.00 79.12 308 CYS A N 1
ATOM 2538 C CA . CYS A 1 308 ? -28.228 -45.109 -52.516 1.00 79.12 308 CYS A CA 1
ATOM 2539 C C . CYS A 1 308 ? -28.651 -45.220 -53.987 1.00 79.12 308 CYS A C 1
ATOM 2541 O O . CYS A 1 308 ? -28.078 -44.562 -54.850 1.00 79.12 308 CYS A O 1
ATOM 2543 N N . LYS A 1 309 ? -29.696 -46.007 -54.273 1.00 63.16 309 LYS A N 1
ATOM 2544 C CA . LYS A 1 309 ? -30.183 -46.255 -55.645 1.00 63.16 309 LYS A CA 1
ATOM 2545 C C . LYS A 1 309 ? -31.213 -45.221 -56.140 1.00 63.16 309 LYS A C 1
ATOM 2547 O O . LYS A 1 309 ? -31.828 -45.426 -57.178 1.00 63.16 309 LYS A O 1
ATOM 2552 N N . GLY A 1 310 ? -31.433 -44.115 -55.416 1.00 72.31 310 GLY A N 1
ATOM 2553 C CA . GLY A 1 310 ? -32.393 -43.081 -55.829 1.00 72.31 310 GLY A CA 1
ATOM 2554 C C . GLY A 1 310 ? -32.445 -41.827 -54.947 1.00 72.31 310 GLY A C 1
ATOM 2555 O O . GLY A 1 310 ? -32.006 -41.820 -53.794 1.00 72.31 310 GLY A O 1
ATOM 2556 N N . GLY A 1 311 ? -33.036 -40.750 -55.484 1.00 70.75 311 GLY A N 1
ATOM 2557 C CA . GLY A 1 311 ? -33.044 -39.414 -54.868 1.00 70.75 311 GLY A CA 1
ATOM 2558 C C . GLY A 1 311 ? -33.761 -39.321 -53.515 1.00 70.75 311 GLY A C 1
ATOM 2559 O O . GLY A 1 311 ? -33.352 -38.538 -52.660 1.00 70.75 311 GLY A O 1
ATOM 2560 N N . LYS A 1 312 ? -34.783 -40.152 -53.266 1.00 73.38 312 LYS A N 1
ATOM 2561 C CA . LYS A 1 312 ? -35.496 -40.194 -51.973 1.00 73.38 312 LYS A CA 1
ATOM 2562 C C . LYS A 1 312 ? -34.618 -40.771 -50.855 1.00 73.38 312 LYS A C 1
ATOM 2564 O O . LYS A 1 312 ? -34.603 -40.228 -49.753 1.00 73.38 312 LYS A O 1
ATOM 2569 N N . GLN A 1 313 ? -33.834 -41.811 -51.157 1.00 75.75 313 GLN A N 1
ATOM 2570 C CA . GLN A 1 313 ? -32.870 -42.397 -50.216 1.00 75.75 313 GLN A CA 1
ATOM 2571 C C . GLN A 1 313 ? -31.717 -41.429 -49.930 1.00 75.75 313 GLN A C 1
ATOM 2573 O O . GLN A 1 313 ? -31.330 -41.265 -48.777 1.00 75.75 313 GLN A O 1
ATOM 2578 N N . LEU A 1 314 ? -31.231 -40.722 -50.957 1.00 77.69 314 LEU A N 1
ATOM 2579 C CA . LEU A 1 314 ? -30.183 -39.716 -50.791 1.00 77.69 314 LEU A CA 1
ATOM 2580 C C . LEU A 1 314 ? -30.657 -38.517 -49.955 1.00 77.69 314 LEU A C 1
ATOM 2582 O O . LEU A 1 314 ? -29.929 -38.065 -49.078 1.00 77.69 314 LEU A O 1
ATOM 2586 N N . ARG A 1 315 ? -31.885 -38.020 -50.167 1.00 78.25 315 ARG A N 1
ATOM 2587 C CA . ARG A 1 315 ? -32.460 -36.934 -49.349 1.00 78.25 315 ARG A CA 1
ATOM 2588 C C . ARG A 1 315 ? -32.612 -37.339 -47.884 1.00 78.25 315 ARG A C 1
ATOM 2590 O O . ARG A 1 315 ? -32.286 -36.538 -47.012 1.00 78.25 315 ARG A O 1
ATOM 2597 N N . LYS A 1 316 ? -33.044 -38.578 -47.620 1.00 80.88 316 LYS A N 1
ATOM 2598 C CA . LYS A 1 316 ? -33.122 -39.125 -46.258 1.00 80.88 316 LYS A CA 1
ATOM 2599 C C . LYS A 1 316 ? -31.735 -39.195 -45.608 1.00 80.88 316 LYS A C 1
ATOM 2601 O O . LYS A 1 316 ? -31.555 -38.679 -44.512 1.00 80.88 316 LYS A O 1
ATOM 2606 N N . LEU A 1 317 ? -30.740 -39.717 -46.328 1.00 80.00 317 LEU A N 1
ATOM 2607 C CA . LEU A 1 317 ? -29.360 -39.793 -45.846 1.00 80.00 317 LEU A CA 1
ATOM 2608 C C . LEU A 1 317 ? -28.751 -38.400 -45.597 1.00 80.00 317 LEU A C 1
ATOM 2610 O O . LEU A 1 317 ? -28.061 -38.199 -44.605 1.00 80.00 317 LEU A O 1
ATOM 2614 N N . ILE A 1 318 ? -29.028 -37.414 -46.456 1.00 78.50 318 ILE A N 1
ATOM 2615 C CA . ILE A 1 318 ? -28.578 -36.028 -46.257 1.00 78.50 318 ILE A CA 1
ATOM 2616 C C . ILE A 1 318 ? -29.224 -35.412 -45.009 1.00 78.50 318 ILE A C 1
ATOM 2618 O O . ILE A 1 318 ? -28.541 -34.702 -44.273 1.00 78.50 318 ILE A O 1
ATOM 2622 N N . ALA A 1 319 ? -30.508 -35.677 -44.750 1.00 75.25 319 ALA A N 1
ATOM 2623 C CA . ALA A 1 319 ? -31.175 -35.218 -43.532 1.00 75.25 319 ALA A CA 1
ATOM 2624 C C . ALA A 1 319 ? -30.541 -35.841 -42.272 1.00 75.25 319 ALA A C 1
ATOM 2626 O O . ALA A 1 319 ? -30.219 -35.119 -41.331 1.00 75.25 319 ALA A O 1
ATOM 2627 N N . GLU A 1 320 ? -30.250 -37.145 -42.299 1.00 78.56 320 GLU A N 1
ATOM 2628 C CA . GLU A 1 320 ? -29.532 -37.849 -41.223 1.00 78.56 320 GLU A CA 1
ATOM 2629 C C . GLU A 1 320 ? -28.096 -37.315 -41.027 1.00 78.56 320 GLU A C 1
ATOM 2631 O O . GLU A 1 320 ? -27.618 -37.171 -39.901 1.00 78.56 320 GLU A O 1
ATOM 2636 N N . MET A 1 321 ? -27.397 -36.960 -42.110 1.00 77.94 321 MET A N 1
ATOM 2637 C CA . MET A 1 321 ? -26.058 -36.357 -42.045 1.00 77.94 321 MET A CA 1
ATOM 2638 C C . MET A 1 321 ? -26.071 -34.937 -41.475 1.00 77.94 321 MET A C 1
ATOM 2640 O O . MET A 1 321 ? -25.128 -34.558 -40.787 1.00 77.94 321 MET A O 1
ATOM 2644 N N . LYS A 1 322 ? -27.116 -34.145 -41.746 1.00 72.25 322 LYS A N 1
ATOM 2645 C CA . LYS A 1 322 ? -27.264 -32.800 -41.166 1.00 72.25 322 LYS A CA 1
ATOM 2646 C C . LYS A 1 322 ? -27.474 -32.859 -39.653 1.00 72.25 322 LYS A C 1
ATOM 2648 O O . LYS A 1 322 ? -26.963 -31.988 -38.956 1.00 72.25 322 LYS A O 1
ATOM 2653 N N . ALA A 1 323 ? -28.160 -33.895 -39.172 1.00 64.12 323 ALA A N 1
ATOM 2654 C CA . ALA A 1 323 ? -28.446 -34.116 -37.757 1.00 64.12 323 ALA A CA 1
ATOM 2655 C C . ALA A 1 323 ? -27.317 -34.825 -36.980 1.00 64.12 323 ALA A C 1
ATOM 2657 O O . ALA A 1 323 ? -27.415 -34.944 -35.764 1.00 64.12 323 ALA A O 1
ATOM 2658 N N . SER A 1 324 ? -26.256 -35.305 -37.644 1.00 68.19 324 SER A N 1
ATOM 2659 C CA . SER A 1 324 ? -25.188 -36.083 -36.999 1.00 68.19 324 SER A CA 1
ATOM 2660 C C . SER A 1 324 ? -23.809 -35.429 -37.113 1.00 68.19 324 SER A C 1
ATOM 2662 O O . SER A 1 324 ? -23.401 -34.934 -38.168 1.00 68.19 324 SER A O 1
ATOM 2664 N N . THR A 1 325 ? -23.050 -35.482 -36.022 1.00 73.62 325 THR A N 1
ATOM 2665 C CA . THR A 1 325 ? -21.662 -35.013 -35.927 1.00 73.62 325 THR A CA 1
ATOM 2666 C C . THR A 1 325 ? -20.687 -36.191 -35.861 1.00 73.62 325 THR A C 1
ATOM 2668 O O . THR A 1 325 ? -21.069 -37.340 -35.629 1.00 73.62 325 THR A O 1
ATOM 2671 N N . TYR A 1 326 ? -19.422 -35.933 -36.171 1.00 75.75 326 TYR A N 1
ATOM 2672 C CA . TYR A 1 326 ? -18.314 -36.873 -36.069 1.00 75.75 326 TYR A CA 1
ATOM 2673 C C . TYR A 1 326 ? -17.158 -36.208 -35.334 1.00 75.75 326 TYR A C 1
ATOM 2675 O O . TYR A 1 326 ? -16.628 -35.208 -35.810 1.00 75.75 326 TYR A O 1
ATOM 2683 N N . ASP A 1 327 ? -16.744 -36.790 -34.214 1.00 72.62 327 ASP A N 1
ATOM 2684 C CA . ASP A 1 327 ? -15.688 -36.218 -33.386 1.00 72.62 327 ASP A CA 1
ATOM 2685 C C . ASP A 1 327 ? -14.306 -36.618 -33.909 1.00 72.62 327 ASP A C 1
ATOM 2687 O O . ASP A 1 327 ? -13.858 -37.765 -33.812 1.00 72.62 327 ASP A O 1
ATOM 2691 N N . LEU A 1 328 ? -13.616 -35.647 -34.500 1.00 74.19 328 LEU A N 1
ATOM 2692 C CA . LEU A 1 328 ? -12.262 -35.790 -35.002 1.00 74.19 328 LEU A CA 1
ATOM 2693 C C . LEU A 1 328 ? -11.260 -35.634 -33.849 1.00 74.19 328 LEU A C 1
ATOM 2695 O O . LEU A 1 328 ? -11.083 -34.552 -33.298 1.00 74.19 328 LEU A O 1
ATOM 2699 N N . LYS A 1 329 ? -10.589 -36.733 -33.503 1.00 76.69 329 LYS A N 1
ATOM 2700 C CA . LYS A 1 329 ? -9.707 -36.846 -32.334 1.00 76.69 329 LYS A CA 1
ATOM 2701 C C . LYS A 1 329 ? -8.223 -36.624 -32.678 1.00 76.69 329 LYS A C 1
ATOM 2703 O O . LYS A 1 329 ? -7.694 -37.351 -33.522 1.00 76.69 329 LYS A O 1
ATOM 2708 N N . PHE A 1 330 ? -7.522 -35.707 -31.998 1.00 71.50 330 PHE A N 1
ATOM 2709 C CA . PHE A 1 330 ? -6.094 -35.398 -32.234 1.00 71.50 330 PHE A CA 1
ATOM 2710 C C . PHE A 1 330 ? -5.301 -35.012 -30.966 1.00 71.50 330 PHE A C 1
ATOM 2712 O O . PHE A 1 330 ? -5.886 -34.767 -29.919 1.00 71.50 330 PHE A O 1
ATOM 2719 N N . THR A 1 331 ? -3.962 -34.970 -31.047 1.00 68.81 331 THR A N 1
ATOM 2720 C CA . THR A 1 331 ? -3.057 -34.633 -29.924 1.00 68.81 331 THR A CA 1
ATOM 2721 C C . THR A 1 331 ? -2.014 -33.576 -30.331 1.00 68.81 331 THR A C 1
ATOM 2723 O O . THR A 1 331 ? -1.659 -33.478 -31.508 1.00 68.81 331 THR A O 1
ATOM 2726 N N . TYR A 1 332 ? -1.521 -32.766 -29.382 1.00 61.25 332 TYR A N 1
ATOM 2727 C CA . TYR A 1 332 ? -0.466 -31.758 -29.612 1.00 61.25 332 TYR A CA 1
ATOM 2728 C C . TYR A 1 332 ? 0.946 -32.334 -29.374 1.00 61.25 332 TYR A C 1
ATOM 2730 O O . TYR A 1 332 ? 1.118 -33.200 -28.522 1.00 61.25 332 TYR A O 1
ATOM 2738 N N . LYS A 1 333 ? 1.971 -31.820 -30.074 1.00 64.31 333 LYS A N 1
ATOM 2739 C CA . LYS A 1 333 ? 3.368 -32.339 -30.090 1.00 64.31 333 LYS A CA 1
ATOM 2740 C C . LYS A 1 333 ? 4.225 -32.146 -28.795 1.00 64.31 333 LYS A C 1
ATOM 2742 O O . LYS A 1 333 ? 5.405 -32.463 -28.825 1.00 64.31 333 LYS A O 1
ATOM 2747 N N . SER A 1 334 ? 3.626 -31.706 -27.677 1.00 50.19 334 SER A N 1
ATOM 2748 C CA . SER A 1 334 ? 4.153 -31.556 -26.285 1.00 50.19 334 SER A CA 1
ATOM 2749 C C . SER A 1 334 ? 5.268 -30.534 -25.926 1.00 50.19 334 SER A C 1
ATOM 2751 O O . SER A 1 334 ? 6.175 -30.267 -26.700 1.00 50.19 334 SER A O 1
ATOM 2753 N N . ASP A 1 335 ? 5.134 -30.052 -24.668 1.00 42.59 335 ASP A N 1
ATOM 2754 C CA . ASP A 1 335 ? 6.042 -29.366 -23.712 1.00 42.59 335 ASP A CA 1
ATOM 2755 C C . ASP A 1 335 ? 6.113 -27.822 -23.639 1.00 42.59 335 ASP A C 1
ATOM 2757 O O . ASP A 1 335 ? 6.896 -27.159 -24.307 1.00 42.59 335 ASP A O 1
ATOM 2761 N N . SER A 1 336 ? 5.337 -27.234 -22.705 1.00 41.91 336 SER A N 1
ATOM 2762 C CA . SER A 1 336 ? 5.539 -25.854 -22.227 1.00 41.91 336 SER A CA 1
ATOM 2763 C C . SER A 1 336 ? 5.345 -25.725 -20.700 1.00 41.91 336 SER A C 1
ATOM 2765 O O . SER A 1 336 ? 4.481 -26.412 -20.140 1.00 41.91 336 SER A O 1
ATOM 2767 N N . PRO A 1 337 ? 6.070 -24.809 -20.018 1.00 36.97 337 PRO A N 1
ATOM 2768 C CA . PRO A 1 337 ? 5.983 -24.556 -18.568 1.00 36.97 337 PRO A CA 1
ATOM 2769 C C . PRO A 1 337 ? 4.574 -24.249 -18.040 1.00 36.97 337 PRO A C 1
ATOM 2771 O O . PRO A 1 337 ? 4.277 -24.467 -16.867 1.00 36.97 337 PRO A O 1
ATOM 2774 N N . ARG A 1 338 ? 3.673 -23.794 -18.917 1.00 42.72 338 ARG A N 1
ATOM 2775 C CA . ARG A 1 338 ? 2.270 -23.509 -18.598 1.00 42.72 338 ARG A CA 1
ATOM 2776 C C . ARG A 1 338 ? 1.487 -24.776 -18.217 1.00 42.72 338 ARG A C 1
ATOM 2778 O O . ARG A 1 338 ? 0.532 -24.673 -17.459 1.00 42.72 338 ARG A O 1
ATOM 2785 N N . LYS A 1 339 ? 1.912 -25.960 -18.687 1.00 44.50 339 LYS A N 1
ATOM 2786 C CA . LYS A 1 339 ? 1.260 -27.254 -18.412 1.00 44.50 339 LYS A CA 1
ATOM 2787 C C . LYS A 1 339 ? 1.423 -27.715 -16.956 1.00 44.50 339 LYS A C 1
ATOM 2789 O O . LYS A 1 339 ? 0.464 -28.242 -16.415 1.00 44.50 339 LYS A O 1
ATOM 2794 N N . ARG A 1 340 ? 2.583 -27.484 -16.321 1.00 44.44 340 ARG A N 1
ATOM 2795 C CA . ARG A 1 340 ? 2.820 -27.880 -14.913 1.00 44.44 340 ARG A CA 1
ATOM 2796 C C . ARG A 1 340 ? 1.983 -27.051 -13.945 1.00 44.44 340 ARG A C 1
ATOM 2798 O O . ARG A 1 340 ? 1.238 -27.609 -13.161 1.00 44.44 340 ARG A O 1
ATOM 2805 N N . LYS A 1 341 ? 1.988 -25.727 -14.116 1.00 43.16 341 LYS A N 1
ATOM 2806 C CA . LYS A 1 341 ? 1.201 -24.821 -13.270 1.00 43.16 341 LYS A CA 1
ATOM 2807 C C . LYS A 1 341 ? -0.306 -25.108 -13.331 1.00 43.16 341 LYS A C 1
ATOM 2809 O O . LYS A 1 341 ? -0.967 -25.148 -12.310 1.00 43.16 341 LYS A O 1
ATOM 2814 N N . LEU A 1 342 ? -0.828 -25.399 -14.526 1.00 43.62 342 LEU A N 1
ATOM 2815 C CA . LEU A 1 342 ? -2.231 -25.792 -14.709 1.00 43.62 342 LEU A CA 1
ATOM 2816 C C . LEU A 1 342 ? -2.573 -27.168 -14.112 1.00 43.62 342 LEU A C 1
ATOM 2818 O O . LEU A 1 342 ? -3.742 -27.415 -13.832 1.00 43.62 342 LEU A O 1
ATOM 2822 N N . GLN A 1 343 ? -1.598 -28.067 -13.950 1.00 44.88 343 GLN A N 1
ATOM 2823 C CA . GLN A 1 343 ? -1.803 -29.353 -13.276 1.00 44.88 343 GLN A CA 1
ATOM 2824 C C . GLN A 1 343 ? -1.844 -29.173 -11.758 1.00 44.88 343 GLN A C 1
ATOM 2826 O O . GLN A 1 343 ? -2.753 -29.707 -11.127 1.00 44.88 343 GLN A O 1
ATOM 2831 N N . ASP A 1 344 ? -0.945 -28.351 -11.217 1.00 44.16 344 ASP A N 1
ATOM 2832 C CA . ASP A 1 344 ? -0.905 -28.017 -9.791 1.00 44.16 344 ASP A CA 1
ATOM 2833 C C . ASP A 1 344 ? -2.189 -27.273 -9.363 1.00 44.16 344 ASP A C 1
ATOM 2835 O O . ASP A 1 344 ? -2.857 -27.672 -8.407 1.00 44.16 344 ASP A O 1
ATOM 2839 N N . ASP A 1 345 ? -2.615 -26.270 -10.146 1.00 46.09 345 ASP A N 1
ATOM 2840 C CA . ASP A 1 345 ? -3.846 -25.502 -9.901 1.00 46.09 345 ASP A CA 1
ATOM 2841 C C . ASP A 1 345 ? -5.109 -26.399 -9.958 1.00 46.09 345 ASP A C 1
ATOM 2843 O O . ASP A 1 345 ? -6.068 -26.217 -9.202 1.00 46.09 345 ASP A O 1
ATOM 2847 N N . LEU A 1 346 ? -5.125 -27.404 -10.846 1.00 43.94 346 LEU A N 1
ATOM 2848 C CA . LEU A 1 346 ? -6.250 -28.335 -10.997 1.00 43.94 346 LEU A CA 1
ATOM 2849 C C . LEU A 1 346 ? -6.331 -29.344 -9.842 1.00 43.94 346 LEU A C 1
ATOM 2851 O O . LEU A 1 346 ? -7.425 -29.777 -9.469 1.00 43.94 346 LEU A O 1
ATOM 2855 N N . GLU A 1 347 ? -5.190 -29.747 -9.290 1.00 48.84 347 GLU A N 1
ATOM 2856 C CA . GLU A 1 347 ? -5.125 -30.668 -8.158 1.00 48.84 347 GLU A CA 1
ATOM 2857 C C . GLU A 1 347 ? -5.586 -29.990 -6.859 1.00 48.84 347 GLU A C 1
ATOM 2859 O O . GLU A 1 347 ? -6.333 -30.587 -6.075 1.00 48.84 347 GLU A O 1
ATOM 2864 N N . GLU A 1 348 ? -5.267 -28.704 -6.695 1.00 47.94 348 GLU A N 1
ATOM 2865 C CA . GLU A 1 348 ? -5.764 -27.884 -5.590 1.00 47.94 348 GLU A CA 1
ATOM 2866 C C . GLU A 1 348 ? -7.291 -27.682 -5.655 1.00 47.94 348 GLU A C 1
ATOM 2868 O O . GLU A 1 348 ? -7.989 -27.877 -4.654 1.00 47.94 348 GLU A O 1
ATOM 2873 N N . GLU A 1 349 ? -7.847 -27.399 -6.838 1.00 43.38 349 GLU A N 1
ATOM 2874 C CA . GLU A 1 349 ? -9.301 -27.252 -7.010 1.00 43.38 349 GLU A CA 1
ATOM 2875 C C . GLU A 1 349 ? -10.071 -28.569 -6.818 1.00 43.38 349 GLU A C 1
ATOM 2877 O O . GLU A 1 349 ? -11.156 -28.592 -6.229 1.00 43.38 349 GLU A O 1
ATOM 2882 N N . ARG A 1 350 ? -9.496 -29.712 -7.213 1.00 46.66 350 ARG A N 1
ATOM 2883 C CA . ARG A 1 350 ? -10.088 -31.032 -6.916 1.00 46.66 350 ARG A CA 1
ATOM 2884 C C . ARG A 1 350 ? -10.162 -31.307 -5.417 1.00 46.66 350 ARG A C 1
ATOM 2886 O O . ARG A 1 350 ? -11.119 -31.937 -4.963 1.00 46.66 350 ARG A O 1
ATOM 2893 N N . LYS A 1 351 ? -9.179 -30.835 -4.646 1.00 58.41 351 LYS A N 1
ATOM 2894 C CA . LYS A 1 351 ? -9.172 -30.965 -3.185 1.00 58.41 351 LYS A CA 1
ATOM 2895 C C . LYS A 1 351 ? -10.263 -30.102 -2.548 1.00 58.41 351 LYS A C 1
ATOM 2897 O O . LYS A 1 351 ? -10.992 -30.600 -1.691 1.00 58.41 351 LYS A O 1
ATOM 2902 N N . ARG A 1 352 ? -10.435 -28.861 -3.019 1.00 53.22 352 ARG A N 1
ATOM 2903 C CA . ARG A 1 352 ? -11.507 -27.953 -2.569 1.00 53.22 352 ARG A CA 1
ATOM 2904 C C . ARG A 1 352 ? -12.894 -28.518 -2.861 1.00 53.22 352 ARG A C 1
ATOM 2906 O O . ARG A 1 352 ? -13.732 -28.561 -1.968 1.00 53.22 352 ARG A O 1
ATOM 2913 N N . ARG A 1 353 ? -13.108 -29.054 -4.065 1.00 51.53 353 ARG A N 1
ATOM 2914 C CA . ARG A 1 353 ? -14.396 -29.647 -4.448 1.00 51.53 353 ARG A CA 1
ATOM 2915 C C . ARG A 1 353 ? -14.804 -30.833 -3.568 1.00 51.53 353 ARG A C 1
ATOM 2917 O O . ARG A 1 353 ? -15.967 -30.921 -3.193 1.00 51.53 353 ARG A O 1
ATOM 2924 N N . ARG A 1 354 ? -13.863 -31.711 -3.195 1.00 61.59 354 ARG A N 1
ATOM 2925 C CA . ARG A 1 354 ? -14.150 -32.850 -2.296 1.00 61.59 354 ARG A CA 1
ATOM 2926 C C . ARG A 1 354 ? -14.582 -32.401 -0.900 1.00 61.59 354 ARG A C 1
ATOM 2928 O O . ARG A 1 354 ? -15.478 -33.009 -0.329 1.00 61.59 354 ARG A O 1
ATOM 2935 N N . LEU A 1 355 ? -13.968 -31.341 -0.368 1.00 61.81 355 LEU A N 1
ATOM 2936 C CA . LEU A 1 355 ? -14.357 -30.756 0.920 1.00 61.81 355 LEU A CA 1
ATOM 2937 C C . LEU A 1 355 ? -15.792 -30.220 0.866 1.00 61.81 355 LEU A C 1
ATOM 2939 O O . LEU A 1 355 ? -16.611 -30.586 1.704 1.00 61.81 355 LEU A O 1
ATOM 2943 N N . THR A 1 356 ? -16.124 -29.451 -0.173 1.00 55.50 356 THR A N 1
ATOM 2944 C CA . THR A 1 356 ? -17.472 -28.890 -0.345 1.00 55.50 356 THR A CA 1
ATOM 2945 C C . THR A 1 356 ? -18.536 -29.962 -0.605 1.00 55.50 356 THR A C 1
ATOM 2947 O O . THR A 1 356 ? -19.660 -29.841 -0.126 1.00 55.50 356 THR A O 1
ATOM 2950 N N . GLU A 1 357 ? -18.213 -31.032 -1.340 1.00 62.78 357 GLU A N 1
ATOM 2951 C CA . GLU A 1 357 ? -19.136 -32.157 -1.553 1.00 62.78 357 GLU A CA 1
ATOM 2952 C C . GLU A 1 357 ? -19.392 -32.944 -0.253 1.00 62.78 357 GLU A C 1
ATOM 2954 O O . GLU A 1 357 ? -20.533 -33.336 -0.006 1.00 62.78 357 GLU A O 1
ATOM 2959 N N . CYS A 1 358 ? -18.383 -33.106 0.615 1.00 63.25 358 CYS A N 1
ATOM 2960 C CA . CYS A 1 358 ? -18.569 -33.674 1.957 1.00 63.25 358 CYS A CA 1
ATOM 2961 C C . CYS A 1 358 ? -19.460 -32.795 2.849 1.00 63.25 358 CYS A C 1
ATOM 2963 O O . CYS A 1 358 ? -20.362 -33.318 3.501 1.00 63.25 358 CYS A O 1
ATOM 2965 N N . GLU A 1 359 ? -19.249 -31.475 2.855 1.00 67.44 359 GLU A N 1
ATOM 2966 C CA . GLU A 1 359 ? -20.086 -30.528 3.611 1.00 67.44 359 GLU A CA 1
ATOM 2967 C C . GLU A 1 359 ? -21.542 -30.552 3.124 1.00 67.44 359 GLU A C 1
ATOM 2969 O O . GLU A 1 359 ? -22.467 -30.662 3.923 1.00 67.44 359 GLU A O 1
ATOM 2974 N N . LEU A 1 360 ? -21.765 -30.551 1.805 1.00 64.25 360 LEU A N 1
ATOM 2975 C CA . LEU A 1 360 ? -23.112 -30.629 1.233 1.00 64.25 360 LEU A CA 1
ATOM 2976 C C . LEU A 1 360 ? -23.839 -31.922 1.643 1.00 64.25 360 LEU A C 1
ATOM 2978 O O . LEU A 1 360 ? -25.055 -31.918 1.851 1.00 64.25 360 LEU A O 1
ATOM 2982 N N . GLN A 1 361 ? -23.106 -33.033 1.739 1.00 67.75 361 GLN A N 1
ATOM 2983 C CA . GLN A 1 361 ? -23.661 -34.321 2.140 1.00 67.75 361 GLN A CA 1
ATOM 2984 C C . GLN A 1 361 ? -24.042 -34.336 3.630 1.00 67.75 361 GLN A C 1
ATOM 2986 O O . GLN A 1 361 ? -25.098 -34.877 3.969 1.00 67.75 361 GLN A O 1
ATOM 2991 N N . SER A 1 362 ? -23.255 -33.701 4.510 1.00 68.25 362 SER A N 1
ATOM 2992 C CA . SER A 1 362 ? -23.623 -33.584 5.929 1.00 68.25 362 SER A CA 1
ATOM 2993 C C . SER A 1 362 ? -24.864 -32.705 6.107 1.00 68.25 362 SER A C 1
ATOM 2995 O O . SER A 1 362 ? -25.817 -33.129 6.757 1.00 68.25 362 SER A O 1
ATOM 2997 N N . THR A 1 363 ? -24.931 -31.556 5.424 1.00 61.03 363 THR A N 1
ATOM 2998 C CA . THR A 1 363 ? -26.082 -30.641 5.514 1.00 61.03 363 THR A CA 1
ATOM 2999 C C . THR A 1 363 ? -27.368 -31.275 4.975 1.00 61.03 363 THR A C 1
ATOM 3001 O O . THR A 1 363 ? -28.446 -31.072 5.527 1.00 61.03 363 THR A O 1
ATOM 3004 N N . LYS A 1 364 ? -27.289 -32.086 3.910 1.00 72.00 364 LYS A N 1
ATOM 3005 C CA . LYS A 1 364 ? -28.455 -32.843 3.413 1.00 72.00 364 LYS A CA 1
ATOM 3006 C C . LYS A 1 364 ? -28.971 -33.861 4.426 1.00 72.00 364 LYS A C 1
ATOM 3008 O O . LYS A 1 364 ? -30.176 -34.092 4.477 1.00 72.00 364 LYS A O 1
ATOM 3013 N N . THR A 1 365 ? -28.071 -34.461 5.199 1.00 69.62 365 THR A N 1
ATOM 3014 C CA . THR A 1 365 ? -28.436 -35.432 6.235 1.00 69.62 365 THR A CA 1
ATOM 3015 C C . THR A 1 365 ? -29.179 -34.722 7.371 1.00 69.62 365 THR A C 1
ATOM 3017 O O . THR A 1 365 ? -30.293 -35.120 7.692 1.00 69.62 365 THR A O 1
ATOM 3020 N N . GLU A 1 366 ? -28.671 -33.577 7.843 1.00 71.56 366 GLU A N 1
ATOM 3021 C CA . GLU A 1 366 ? -29.354 -32.745 8.852 1.00 71.56 366 GLU A CA 1
ATOM 3022 C C . GLU A 1 366 ? -30.744 -32.266 8.403 1.00 71.56 366 GLU A C 1
ATOM 3024 O O . GLU A 1 366 ? -31.694 -32.266 9.186 1.00 71.56 366 GLU A O 1
ATOM 3029 N N . VAL A 1 367 ? -30.900 -31.870 7.134 1.00 69.62 367 VAL A N 1
ATOM 3030 C CA . VAL A 1 367 ? -32.205 -31.437 6.605 1.00 69.62 367 VAL A CA 1
ATOM 3031 C C . VAL A 1 367 ? -33.219 -32.585 6.598 1.00 69.62 367 VAL A C 1
ATOM 3033 O O . VAL A 1 367 ? -34.383 -32.359 6.933 1.00 69.62 367 VAL A O 1
ATOM 3036 N N . ASN A 1 368 ? -32.799 -33.803 6.250 1.00 70.31 368 ASN A N 1
ATOM 3037 C CA . ASN A 1 368 ? -33.678 -34.974 6.283 1.00 70.31 368 ASN A CA 1
ATOM 3038 C C . ASN A 1 368 ? -34.095 -35.326 7.718 1.00 70.31 368 ASN A C 1
ATOM 3040 O O . ASN A 1 368 ? -35.280 -35.571 7.959 1.00 70.31 368 ASN A O 1
ATOM 3044 N N . ASP A 1 369 ? -33.164 -35.269 8.671 1.00 68.12 369 ASP A N 1
ATOM 3045 C CA . ASP A 1 369 ? -33.452 -35.525 10.086 1.00 68.12 369 ASP A CA 1
ATOM 3046 C C . ASP A 1 369 ? -34.469 -34.506 10.633 1.00 68.12 369 ASP A C 1
ATOM 3048 O O . ASP A 1 369 ? -35.461 -34.870 11.273 1.00 68.12 369 ASP A O 1
ATOM 3052 N N . LEU A 1 370 ? -34.304 -33.222 10.293 1.00 64.38 370 LEU A N 1
ATOM 3053 C CA . LEU A 1 370 ? -35.239 -32.157 10.674 1.00 64.38 370 LEU A CA 1
ATOM 3054 C C . LEU A 1 370 ? -36.629 -32.331 10.043 1.00 64.38 370 LEU A C 1
ATOM 3056 O O . LEU A 1 370 ? -37.645 -32.070 10.694 1.00 64.38 370 LEU A O 1
ATOM 3060 N N . GLN A 1 371 ? -36.707 -32.789 8.792 1.00 65.31 371 GLN A N 1
ATOM 3061 C CA . GLN A 1 371 ? -37.984 -33.085 8.134 1.00 65.31 371 GLN A CA 1
ATOM 3062 C C . GLN A 1 371 ? -38.713 -34.258 8.799 1.00 65.31 371 GLN A C 1
ATOM 3064 O O . GLN A 1 371 ? -39.940 -34.218 8.959 1.00 65.31 371 GLN A O 1
ATOM 3069 N N . GLN A 1 372 ? -37.973 -35.276 9.239 1.00 67.62 372 GLN A N 1
ATOM 3070 C CA . GLN A 1 372 ? -38.537 -36.423 9.940 1.00 67.62 372 GLN A CA 1
ATOM 3071 C C . GLN A 1 372 ? -39.099 -36.018 11.311 1.00 67.62 372 GLN A C 1
ATOM 3073 O O . GLN A 1 372 ? -40.237 -36.364 11.635 1.00 67.62 372 GLN A O 1
ATOM 3078 N N . VAL A 1 373 ? -38.369 -35.186 12.063 1.00 60.88 373 VAL A N 1
ATOM 3079 C CA . VAL A 1 373 ? -38.836 -34.612 13.339 1.00 60.88 373 VAL A CA 1
ATOM 3080 C C . VAL A 1 373 ? -40.101 -33.767 13.148 1.00 60.88 373 VAL A C 1
ATOM 3082 O O . VAL A 1 373 ? -41.066 -33.913 13.903 1.00 60.88 373 VAL A O 1
ATOM 3085 N N . ASN A 1 374 ? -40.151 -32.934 12.105 1.00 61.62 374 ASN A N 1
ATOM 3086 C CA . ASN A 1 374 ? -41.315 -32.092 11.816 1.00 61.62 374 ASN A CA 1
ATOM 3087 C C . ASN A 1 374 ? -42.574 -32.925 11.497 1.00 61.62 374 ASN A C 1
ATOM 3089 O O . ASN A 1 374 ? -43.676 -32.597 11.933 1.00 61.62 374 ASN A O 1
ATOM 3093 N N . THR A 1 375 ? -42.407 -34.051 10.800 1.00 64.31 375 THR A N 1
ATOM 3094 C CA . THR A 1 375 ? -43.512 -34.966 10.465 1.00 64.31 375 THR A CA 1
ATOM 3095 C C . THR A 1 375 ? -44.109 -35.612 11.721 1.00 64.31 375 THR A C 1
ATOM 3097 O O . THR A 1 375 ? -45.332 -35.673 11.873 1.00 64.31 375 THR A O 1
ATOM 3100 N N . VAL A 1 376 ? -43.259 -36.028 12.668 1.00 64.44 376 VAL A N 1
ATOM 3101 C CA . VAL A 1 376 ? -43.695 -36.593 13.957 1.00 64.44 376 VAL A CA 1
ATOM 3102 C C . VAL A 1 376 ? -44.459 -35.550 14.782 1.00 64.44 376 VAL A C 1
ATOM 3104 O O . VAL A 1 376 ? -45.542 -35.843 15.289 1.00 64.44 376 VAL A O 1
ATOM 3107 N N . LEU A 1 377 ? -43.972 -34.310 14.850 1.00 53.28 377 LEU A N 1
ATOM 3108 C CA . LEU A 1 377 ? -44.648 -33.215 15.560 1.00 53.28 377 LEU A CA 1
ATOM 3109 C C . LEU A 1 377 ? -46.008 -32.852 14.955 1.00 53.28 377 LEU A C 1
ATOM 3111 O O . LEU A 1 377 ? -46.971 -32.636 15.695 1.00 53.28 377 LEU A O 1
ATOM 3115 N N . CYS A 1 378 ? -46.121 -32.825 13.624 1.00 55.84 378 CYS A N 1
ATOM 3116 C CA . CYS A 1 378 ? -47.403 -32.610 12.953 1.00 55.84 378 CYS A CA 1
ATOM 3117 C C . CYS A 1 378 ? -48.427 -33.691 13.331 1.00 55.84 378 CYS A C 1
ATOM 3119 O O . CYS A 1 378 ? -49.566 -33.351 13.655 1.00 55.84 378 CYS A O 1
ATOM 3121 N N . SER A 1 379 ? -48.014 -34.962 13.384 1.00 56.66 379 SER A N 1
ATOM 3122 C CA . SER A 1 379 ? -48.902 -36.063 13.785 1.00 56.66 379 SER A CA 1
ATOM 3123 C C . SER A 1 379 ? -49.367 -35.956 15.247 1.00 56.66 379 SER A C 1
ATOM 3125 O O . SER A 1 379 ? -50.543 -36.157 15.545 1.00 56.66 379 SER A O 1
ATOM 3127 N N . GLN A 1 380 ? -48.493 -35.528 16.165 1.00 54.09 380 GLN A N 1
ATOM 3128 C CA . GLN A 1 380 ? -48.846 -35.315 17.575 1.00 54.09 380 GLN A CA 1
ATOM 3129 C C . GLN A 1 380 ? -49.809 -34.131 17.771 1.00 54.09 380 GLN A C 1
ATOM 3131 O O . GLN A 1 380 ? -50.699 -34.181 18.623 1.00 54.09 380 GLN A O 1
ATOM 3136 N N . LEU A 1 381 ? -49.684 -33.077 16.959 1.00 51.72 381 LEU A N 1
ATOM 3137 C CA . LEU A 1 381 ? -50.605 -31.937 16.971 1.00 51.72 381 LEU A CA 1
ATOM 3138 C C . LEU A 1 381 ? -51.996 -32.289 16.423 1.00 51.72 381 LEU A C 1
ATOM 3140 O O . LEU A 1 381 ? -52.987 -31.698 16.860 1.00 51.72 381 LEU A O 1
ATOM 3144 N N . GLU A 1 382 ? -52.094 -33.246 15.498 1.00 52.94 382 GLU A N 1
ATOM 3145 C CA . GLU A 1 382 ? -53.380 -33.770 15.023 1.00 52.94 382 GLU A CA 1
ATOM 3146 C C . GLU A 1 382 ? -54.093 -34.594 16.099 1.00 52.94 382 GLU A C 1
ATOM 3148 O O . GLU A 1 382 ? -55.290 -34.398 16.311 1.00 52.94 382 GLU A O 1
ATOM 3153 N N . MET A 1 383 ? -53.362 -35.401 16.876 1.00 47.44 383 MET A N 1
ATOM 3154 C CA . MET A 1 383 ? -53.935 -36.155 18.002 1.00 47.44 383 MET A CA 1
ATOM 3155 C C . MET A 1 383 ? -54.507 -35.257 19.115 1.00 47.44 383 MET A C 1
ATOM 3157 O O . MET A 1 383 ? -55.451 -35.643 19.804 1.00 47.44 383 MET A O 1
ATOM 3161 N N . CYS A 1 384 ? -54.003 -34.028 19.265 1.00 44.19 384 CYS A N 1
ATOM 3162 C CA . CYS A 1 384 ? -54.519 -33.039 20.218 1.00 44.19 384 CYS A CA 1
ATOM 3163 C C . CYS A 1 384 ? -55.825 -32.345 19.773 1.00 44.19 384 CYS A C 1
ATOM 3165 O O . CYS A 1 384 ? -56.433 -31.630 20.576 1.00 44.19 384 CYS A O 1
ATOM 3167 N N . LYS A 1 385 ? -56.277 -32.519 18.520 1.00 48.44 385 LYS A N 1
ATOM 3168 C CA . LYS A 1 385 ? -57.537 -31.925 18.026 1.00 48.44 385 LYS A CA 1
ATOM 3169 C C . LYS A 1 385 ? -58.778 -32.756 18.367 1.00 48.44 385 LYS A C 1
ATOM 3171 O O . LYS A 1 385 ? -59.863 -32.181 18.463 1.00 48.44 385 LYS A O 1
ATOM 3176 N N . ASP A 1 386 ? -58.628 -34.048 18.661 1.00 42.56 386 ASP A N 1
ATOM 3177 C CA . ASP A 1 386 ? -59.741 -34.941 19.012 1.00 42.56 386 ASP A CA 1
ATOM 3178 C C . ASP A 1 386 ? -60.011 -34.992 20.526 1.00 42.56 386 ASP A C 1
ATOM 3180 O O . ASP A 1 386 ? -60.054 -36.031 21.187 1.00 42.56 386 ASP A O 1
ATOM 3184 N N . GLY A 1 387 ? -60.270 -33.816 21.099 1.00 39.97 387 GLY A N 1
ATOM 3185 C CA . GLY A 1 387 ? -60.891 -33.690 22.414 1.00 39.97 387 GLY A CA 1
ATOM 3186 C C . GLY A 1 387 ? -62.391 -33.997 22.344 1.00 39.97 387 GLY A C 1
ATOM 3187 O O . GLY A 1 387 ? -63.184 -33.146 21.944 1.00 39.97 387 GLY A O 1
ATOM 3188 N N . LYS A 1 388 ? -62.770 -35.219 22.740 1.00 40.25 388 LYS A N 1
ATOM 3189 C CA . LYS A 1 388 ? -64.129 -35.739 23.023 1.00 40.25 388 LYS A CA 1
ATOM 3190 C C . LYS A 1 388 ? -65.247 -34.674 23.093 1.00 40.25 388 LYS A C 1
ATOM 3192 O O . LYS A 1 388 ? -65.356 -33.926 24.065 1.00 40.25 388 LYS A O 1
ATOM 3197 N N . LYS A 1 389 ? -66.172 -34.688 22.120 1.00 37.91 389 LYS A N 1
ATOM 3198 C CA . LYS A 1 389 ? -67.453 -33.954 22.182 1.00 37.91 389 LYS A CA 1
ATOM 3199 C C . LYS A 1 389 ? -68.353 -34.534 23.283 1.00 37.91 389 LYS A C 1
ATOM 3201 O O . LYS A 1 389 ? -69.145 -35.442 23.044 1.00 37.91 389 LYS A O 1
ATOM 3206 N N . GLY A 1 390 ? -68.258 -33.985 24.491 1.00 40.09 390 GLY A N 1
ATOM 3207 C CA . GLY A 1 390 ? -69.258 -34.184 25.539 1.00 40.09 390 GLY A CA 1
ATOM 3208 C C . GLY A 1 390 ? -70.580 -33.506 25.163 1.00 40.09 390 GLY A C 1
ATOM 3209 O O . GLY A 1 390 ? -70.625 -32.299 24.931 1.00 40.09 390 GLY A O 1
ATOM 3210 N N . LYS A 1 391 ? -71.665 -34.284 25.097 1.00 44.34 391 LYS A N 1
ATOM 3211 C CA . LYS A 1 391 ? -73.038 -33.809 24.865 1.00 44.34 391 LYS A CA 1
ATOM 3212 C C . LYS A 1 391 ? -73.516 -32.929 26.031 1.00 44.34 391 LYS A C 1
ATOM 3214 O O . LYS A 1 391 ? -74.040 -33.471 26.997 1.00 44.34 391 LYS A O 1
ATOM 3219 N N . ARG A 1 392 ? -73.408 -31.597 25.950 1.00 34.66 392 ARG A N 1
ATOM 3220 C CA . ARG A 1 392 ? -74.238 -30.669 26.754 1.00 34.66 392 ARG A CA 1
ATOM 3221 C C . ARG A 1 392 ? -74.527 -29.359 26.008 1.00 34.66 392 ARG A C 1
ATOM 3223 O O . ARG A 1 392 ? -73.627 -28.556 25.806 1.00 34.66 392 ARG A O 1
ATOM 3230 N N . GLY A 1 393 ? -75.811 -29.156 25.688 1.00 38.47 393 GLY A N 1
ATOM 3231 C CA . GLY A 1 393 ? -76.454 -27.860 25.427 1.00 38.47 393 GLY A CA 1
ATOM 3232 C C . GLY A 1 393 ? -76.256 -27.252 24.034 1.00 38.47 393 GLY A C 1
ATOM 3233 O O . GLY A 1 393 ? -75.134 -27.057 23.581 1.00 38.47 393 GLY A O 1
ATOM 3234 N N . MET A 1 394 ? -77.360 -26.891 23.368 1.00 37.81 394 MET A N 1
ATOM 3235 C CA . MET A 1 394 ? -77.348 -26.134 22.110 1.00 37.81 394 MET A CA 1
ATOM 3236 C C . MET A 1 394 ? -76.705 -24.755 22.321 1.00 37.81 394 MET A C 1
ATOM 3238 O O . MET A 1 394 ? -77.332 -23.829 22.836 1.00 37.81 394 MET A O 1
ATOM 3242 N N . ALA A 1 395 ? -75.441 -24.604 21.926 1.00 40.47 395 ALA A N 1
ATOM 3243 C CA . ALA A 1 395 ? -74.783 -23.307 21.886 1.00 40.47 395 ALA A CA 1
ATOM 3244 C C . ALA A 1 395 ? -75.375 -22.480 20.733 1.00 40.47 395 ALA A C 1
ATOM 3246 O O . ALA A 1 395 ? -75.248 -22.850 19.566 1.00 40.47 395 ALA A O 1
ATOM 3247 N N . LYS A 1 396 ? -76.036 -21.365 21.075 1.00 47.78 396 LYS A N 1
ATOM 3248 C CA . LYS A 1 396 ? -76.545 -20.369 20.118 1.00 47.78 396 LYS A CA 1
ATOM 3249 C C . LYS A 1 396 ? -75.452 -19.992 19.108 1.00 47.78 396 LYS A C 1
ATOM 3251 O O . LYS A 1 396 ? -74.292 -19.819 19.484 1.00 47.78 396 LYS A O 1
ATOM 3256 N N . GLY A 1 397 ? -75.838 -19.857 17.837 1.00 41.12 397 GLY A N 1
ATOM 3257 C CA . GLY A 1 397 ? -74.939 -19.513 16.735 1.00 41.12 397 GLY A CA 1
ATOM 3258 C C . GLY A 1 397 ? -74.054 -18.303 17.055 1.00 41.12 397 GLY A C 1
ATOM 3259 O O . GLY A 1 397 ? -74.520 -17.290 17.581 1.00 41.12 397 GLY A O 1
ATOM 3260 N N . LYS A 1 398 ? -72.757 -18.412 16.736 1.00 51.38 398 LYS A N 1
ATOM 3261 C CA . LYS A 1 398 ? -71.695 -17.441 17.079 1.00 51.38 398 LYS A CA 1
ATOM 3262 C C . LYS A 1 398 ? -71.844 -16.061 16.413 1.00 51.38 398 LYS A C 1
ATOM 3264 O O . LYS A 1 398 ? -70.989 -15.194 16.590 1.00 51.38 398 LYS A O 1
ATOM 3269 N N . THR A 1 399 ? -72.925 -15.830 15.679 1.00 45.97 399 THR A N 1
ATOM 3270 C CA . THR A 1 399 ? -73.257 -14.567 15.015 1.00 45.97 399 THR A CA 1
ATOM 3271 C C . THR A 1 399 ? -73.743 -13.481 15.983 1.00 45.97 399 THR A C 1
ATOM 3273 O O . THR A 1 399 ? -73.584 -12.304 15.676 1.00 45.97 399 THR A O 1
ATOM 3276 N N . HIS A 1 400 ? -74.207 -13.835 17.192 1.00 46.00 400 HIS A N 1
ATOM 3277 C CA . HIS A 1 400 ? -74.769 -12.889 18.179 1.00 46.00 400 HIS A CA 1
ATOM 3278 C C . HIS A 1 400 ? -73.900 -12.614 19.424 1.00 46.00 400 HIS A C 1
ATOM 3280 O O . HIS A 1 400 ? -74.405 -12.166 20.452 1.00 46.00 400 HIS A O 1
ATOM 3286 N N . TYR A 1 401 ? -72.585 -12.853 19.377 1.00 53.19 401 TYR A N 1
ATOM 3287 C CA . TYR A 1 401 ? -71.722 -12.474 20.504 1.00 53.19 401 TYR A CA 1
ATOM 3288 C C . TYR A 1 401 ? -71.577 -10.953 20.634 1.00 53.19 401 TYR A C 1
ATOM 3290 O O . TYR A 1 401 ? -71.231 -10.273 19.663 1.00 53.19 401 TYR A O 1
ATOM 3298 N N . SER A 1 402 ? -71.730 -10.433 21.857 1.00 56.97 402 SER A N 1
ATOM 3299 C CA . SER A 1 402 ? -71.382 -9.040 22.154 1.00 56.97 402 SER A CA 1
ATOM 3300 C C . SER A 1 402 ? -69.882 -8.802 21.931 1.00 56.97 402 SER A C 1
ATOM 3302 O O . SER A 1 402 ? -69.061 -9.722 22.044 1.00 56.97 402 SER A O 1
ATOM 3304 N N . LEU A 1 403 ? -69.485 -7.561 21.629 1.00 54.66 403 LEU A N 1
ATOM 3305 C CA . LEU A 1 403 ? -68.076 -7.202 21.388 1.00 54.66 403 LEU A CA 1
ATOM 3306 C C . LEU A 1 403 ? -67.153 -7.623 22.546 1.00 54.66 403 LEU A C 1
ATOM 3308 O O . LEU A 1 403 ? -66.013 -8.031 22.322 1.00 54.66 403 LEU A O 1
ATOM 3312 N N . VAL A 1 404 ? -67.661 -7.590 23.780 1.00 53.88 404 VAL A N 1
ATOM 3313 C CA . VAL A 1 404 ? -66.935 -8.017 24.983 1.00 53.88 404 VAL A CA 1
ATOM 3314 C C . VAL A 1 404 ? -66.726 -9.534 25.000 1.00 53.88 404 VAL A C 1
ATOM 3316 O O . VAL A 1 404 ? -65.629 -9.999 25.311 1.00 53.88 404 VAL A O 1
ATOM 3319 N N . GLN A 1 405 ? -67.731 -10.321 24.607 1.00 54.03 405 GLN A N 1
ATOM 3320 C CA . GLN A 1 405 ? -67.612 -11.779 24.515 1.00 54.03 405 GLN A CA 1
ATOM 3321 C C . GLN A 1 405 ? -66.659 -12.204 23.390 1.00 54.03 405 GLN A C 1
ATOM 3323 O O . GLN A 1 405 ? -65.814 -13.071 23.615 1.00 54.03 405 GLN A O 1
ATOM 3328 N N . LYS A 1 406 ? -66.703 -11.536 22.226 1.00 56.66 406 LYS A N 1
ATOM 3329 C CA . LYS A 1 406 ? -65.741 -11.764 21.129 1.00 56.66 406 LYS A CA 1
ATOM 3330 C C . LYS A 1 406 ? -64.301 -11.477 21.574 1.00 56.66 406 LYS A C 1
ATOM 3332 O O . LYS A 1 406 ? -63.403 -12.273 21.305 1.00 56.66 406 LYS A O 1
ATOM 3337 N N . ARG A 1 407 ? -64.078 -10.388 22.324 1.00 57.22 407 ARG A N 1
ATOM 3338 C CA . ARG A 1 407 ? -62.760 -10.048 22.897 1.00 57.22 407 ARG A CA 1
ATOM 3339 C C . ARG A 1 407 ? -62.275 -11.081 23.917 1.00 57.22 407 ARG A C 1
ATOM 3341 O O . ARG A 1 407 ? -61.113 -11.471 23.855 1.00 57.22 407 ARG A O 1
ATOM 3348 N N . ARG A 1 408 ? -63.144 -11.563 24.814 1.00 59.16 408 ARG A N 1
ATOM 3349 C CA . ARG A 1 408 ? -62.792 -12.611 25.793 1.00 59.16 408 ARG A CA 1
ATOM 3350 C C . ARG A 1 408 ? -62.421 -13.928 25.113 1.00 59.16 408 ARG A C 1
ATOM 3352 O O . ARG A 1 408 ? -61.416 -14.526 25.478 1.00 59.16 408 ARG A O 1
ATOM 3359 N N . HIS A 1 409 ? -63.170 -14.338 24.091 1.00 60.69 409 HIS A N 1
ATOM 3360 C CA . HIS A 1 409 ? -62.848 -15.539 23.318 1.00 60.69 409 HIS A CA 1
ATOM 3361 C C . HIS A 1 409 ? -61.524 -15.403 22.559 1.00 60.69 409 HIS A C 1
ATOM 3363 O O . HIS A 1 409 ? -60.706 -16.317 22.587 1.00 60.69 409 HIS A O 1
ATOM 3369 N N . LYS A 1 410 ? -61.271 -14.238 21.948 1.00 59.03 410 LYS A N 1
ATOM 3370 C CA . LYS A 1 410 ? -59.989 -13.941 21.297 1.00 59.03 410 LYS A CA 1
ATOM 3371 C C . LYS A 1 410 ? -58.825 -13.986 22.292 1.00 59.03 410 LYS A C 1
ATOM 3373 O O . LYS A 1 410 ? -57.801 -14.585 21.988 1.00 59.03 410 LYS A O 1
ATOM 3378 N N . LYS A 1 411 ? -58.993 -13.408 23.488 1.00 62.31 411 LYS A N 1
ATOM 3379 C CA . LYS A 1 411 ? -57.983 -13.439 24.558 1.00 62.31 411 LYS A CA 1
ATOM 3380 C C . LYS A 1 411 ? -57.699 -14.870 25.027 1.00 62.31 411 LYS A C 1
ATOM 3382 O O . LYS A 1 411 ? -56.540 -15.259 25.066 1.00 62.31 411 LYS A O 1
ATOM 3387 N N . LYS A 1 412 ? -58.745 -15.670 25.261 1.00 67.31 412 LYS A N 1
ATOM 3388 C CA . LYS A 1 412 ? -58.619 -17.085 25.641 1.00 67.31 412 LYS A CA 1
ATOM 3389 C C . LYS A 1 412 ? -57.886 -17.913 24.575 1.00 67.31 412 LYS A C 1
ATOM 3391 O O . LYS A 1 412 ? -57.022 -18.710 24.916 1.00 67.31 412 LYS A O 1
ATOM 3396 N N . ASN A 1 413 ? -58.183 -17.692 23.293 1.00 61.25 413 ASN A N 1
ATOM 3397 C CA . ASN A 1 413 ? -57.501 -18.384 22.194 1.00 61.25 413 ASN A CA 1
ATOM 3398 C C . ASN A 1 413 ? -56.020 -17.977 22.082 1.00 61.25 413 ASN A C 1
ATOM 3400 O O . ASN A 1 413 ? -55.173 -18.821 21.807 1.00 61.25 413 ASN A O 1
ATOM 3404 N N . ILE A 1 414 ? -55.693 -16.701 22.323 1.00 61.44 414 ILE A N 1
ATOM 3405 C CA . ILE A 1 414 ? -54.302 -16.222 22.364 1.00 61.44 414 ILE A CA 1
ATOM 3406 C C . ILE A 1 414 ? -53.554 -16.832 23.557 1.00 61.44 414 ILE A C 1
ATOM 3408 O O . ILE A 1 414 ? -52.409 -17.243 23.406 1.00 61.44 414 ILE A O 1
ATOM 3412 N N . GLU A 1 415 ? -54.183 -16.920 24.730 1.00 61.38 415 GLU A N 1
ATOM 3413 C CA . GLU A 1 415 ? -53.588 -17.542 25.922 1.00 61.38 415 GLU A CA 1
ATOM 3414 C C . GLU A 1 415 ? -53.337 -19.043 25.724 1.00 61.38 415 GLU A C 1
ATOM 3416 O O . GLU A 1 415 ? -52.263 -19.526 26.068 1.00 61.38 415 GLU A O 1
ATOM 3421 N N . GLN A 1 416 ? -54.262 -19.767 25.085 1.00 64.94 416 GLN A N 1
ATOM 3422 C CA . GLN A 1 416 ? -54.047 -21.172 24.720 1.00 64.94 416 GLN A CA 1
ATOM 3423 C C . GLN A 1 416 ? -52.913 -21.349 23.701 1.00 64.94 416 GLN A C 1
ATOM 3425 O O . GLN A 1 416 ? -52.104 -22.260 23.850 1.00 64.94 416 GLN A O 1
ATOM 3430 N N . ALA A 1 417 ? -52.808 -20.464 22.703 1.00 61.84 417 ALA A N 1
ATOM 3431 C CA . ALA A 1 417 ? -51.702 -20.491 21.745 1.00 61.84 417 ALA A CA 1
ATOM 3432 C C . ALA A 1 417 ? -50.346 -20.208 22.417 1.00 61.84 417 ALA A C 1
ATOM 3434 O O . ALA A 1 417 ? -49.360 -20.869 22.104 1.00 61.84 417 ALA A O 1
ATOM 3435 N N . LYS A 1 418 ? -50.300 -19.276 23.381 1.00 61.69 418 LYS A N 1
ATOM 3436 C CA . LYS A 1 418 ? -49.098 -19.003 24.185 1.00 61.69 418 LYS A CA 1
ATOM 3437 C C . LYS A 1 418 ? -48.696 -20.203 25.043 1.00 61.69 418 LYS A C 1
ATOM 3439 O O . LYS A 1 418 ? -47.530 -20.567 25.041 1.00 61.69 418 LYS A O 1
ATOM 3444 N N . ALA A 1 419 ? -49.647 -20.851 25.716 1.00 64.88 419 ALA A N 1
ATOM 3445 C CA . ALA A 1 419 ? -49.371 -22.049 26.511 1.00 64.88 419 ALA A CA 1
ATOM 3446 C C . ALA A 1 419 ? -48.833 -23.216 25.660 1.00 64.88 419 ALA A C 1
ATOM 3448 O O . ALA A 1 419 ? -47.913 -23.910 26.083 1.00 64.88 419 ALA A O 1
ATOM 3449 N N . ALA A 1 420 ? -49.358 -23.403 24.444 1.00 62.91 420 ALA A N 1
ATOM 3450 C CA . ALA A 1 420 ? -48.853 -24.414 23.515 1.00 62.91 420 ALA A CA 1
ATOM 3451 C C . ALA A 1 420 ? -47.424 -24.106 23.024 1.00 62.91 420 ALA A C 1
ATOM 3453 O O . ALA A 1 420 ? -46.611 -25.017 22.905 1.00 62.91 420 ALA A O 1
ATOM 3454 N N . ILE A 1 421 ? -47.094 -22.830 22.788 1.00 62.56 421 ILE A N 1
ATOM 3455 C CA . ILE A 1 421 ? -45.726 -22.396 22.455 1.00 62.56 421 ILE A CA 1
ATOM 3456 C C . ILE A 1 421 ? -44.762 -22.646 23.619 1.00 62.56 421 ILE A C 1
ATOM 3458 O O . ILE A 1 421 ? -43.656 -23.135 23.401 1.00 62.56 421 ILE A O 1
ATOM 3462 N N . GLU A 1 422 ? -45.170 -22.342 24.849 1.00 60.94 422 GLU A N 1
ATOM 3463 C CA . GLU A 1 422 ? -44.319 -22.534 26.026 1.00 60.94 422 GLU A CA 1
ATOM 3464 C C . GLU A 1 422 ? -43.992 -24.019 26.258 1.00 60.94 422 GLU A C 1
ATOM 3466 O O . GLU A 1 422 ? -42.863 -24.360 26.602 1.00 60.94 422 GLU A O 1
ATOM 3471 N N . ALA A 1 423 ? -44.940 -24.918 25.970 1.00 62.59 423 ALA A N 1
ATOM 3472 C CA . ALA A 1 423 ? -44.707 -26.362 25.990 1.00 62.59 423 ALA A CA 1
ATOM 3473 C C . ALA A 1 423 ? -43.725 -26.832 24.893 1.00 62.59 423 ALA A C 1
ATOM 3475 O O . ALA A 1 423 ? -42.936 -27.748 25.121 1.00 62.59 423 ALA A O 1
ATOM 3476 N N . LEU A 1 424 ? -43.724 -26.187 23.719 1.00 55.62 424 LEU A N 1
ATOM 3477 C CA . LEU A 1 424 ? -42.785 -26.488 22.627 1.00 55.62 424 LEU A CA 1
ATOM 3478 C C . LEU A 1 424 ? -41.350 -26.035 22.940 1.00 55.62 424 LEU A C 1
ATOM 3480 O O . LEU A 1 424 ? -40.404 -26.733 22.572 1.00 55.62 424 LEU A O 1
ATOM 3484 N N . LYS A 1 425 ? -41.175 -24.935 23.690 1.00 60.47 425 LYS A N 1
ATOM 3485 C CA . LYS A 1 425 ? -39.848 -24.486 24.157 1.00 60.47 425 LYS A CA 1
ATOM 3486 C C . LYS A 1 425 ? -39.163 -25.530 25.039 1.00 60.47 425 LYS A C 1
ATOM 3488 O O . LYS A 1 425 ? -37.962 -25.742 24.905 1.00 60.47 425 LYS A O 1
ATOM 3493 N N . ALA A 1 426 ? -39.921 -26.227 25.891 1.00 55.66 426 ALA A N 1
ATOM 3494 C CA . ALA A 1 426 ? -39.395 -27.315 26.723 1.00 55.66 426 ALA A CA 1
ATOM 3495 C C . ALA A 1 426 ? -38.877 -28.513 25.899 1.00 55.66 426 ALA A C 1
ATOM 3497 O O . ALA A 1 426 ? -38.092 -29.310 26.401 1.00 55.66 426 ALA A O 1
ATOM 3498 N N . SER A 1 427 ? -39.280 -28.612 24.628 1.00 53.47 427 SER A N 1
ATOM 3499 C CA . SER A 1 427 ? -38.834 -29.638 23.676 1.00 53.47 427 SER A CA 1
ATOM 3500 C C . SER A 1 427 ? -37.706 -29.146 22.751 1.00 53.47 427 SER A C 1
ATOM 3502 O O . SER A 1 427 ? -37.407 -29.794 21.753 1.00 53.47 427 SER A O 1
ATOM 3504 N N . GLY A 1 428 ? -37.096 -27.989 23.047 1.00 50.75 428 GLY A N 1
ATOM 3505 C CA . GLY A 1 428 ? -35.981 -27.423 22.278 1.00 50.75 428 GLY A CA 1
ATOM 3506 C C . GLY A 1 428 ? -36.377 -26.690 20.990 1.00 50.75 428 GLY A C 1
ATOM 3507 O O . GLY A 1 428 ? -35.503 -26.352 20.194 1.00 50.75 428 GLY A O 1
ATOM 3508 N N . ILE A 1 429 ? -37.672 -26.427 20.767 1.00 53.88 429 ILE A N 1
ATOM 3509 C CA . ILE A 1 429 ? -38.179 -25.766 19.555 1.00 53.88 429 ILE A CA 1
ATOM 3510 C C . ILE A 1 429 ? -38.637 -24.343 19.883 1.00 53.88 429 ILE A C 1
ATOM 3512 O O . ILE A 1 429 ? -39.540 -24.133 20.693 1.00 53.88 429 ILE A O 1
ATOM 3516 N N . PHE A 1 430 ? -38.044 -23.360 19.199 1.00 57.34 430 PHE A N 1
ATOM 3517 C CA . PHE A 1 430 ? -38.313 -21.934 19.393 1.00 57.34 430 PHE A CA 1
ATOM 3518 C C . PHE A 1 430 ? -39.087 -21.360 18.193 1.00 57.34 430 PHE A C 1
ATOM 3520 O O . PHE A 1 430 ? -38.497 -21.087 17.146 1.00 57.34 430 PHE A O 1
ATOM 3527 N N . PRO A 1 431 ? -40.417 -21.187 18.288 1.00 54.41 431 PRO A N 1
ATOM 3528 C CA . PRO A 1 431 ? -41.201 -20.647 17.183 1.00 54.41 431 PRO A CA 1
ATOM 3529 C C . PRO A 1 431 ? -40.923 -19.149 16.975 1.00 54.41 431 PRO A C 1
ATOM 3531 O O . PRO A 1 431 ? -41.193 -18.327 17.847 1.00 54.41 431 PRO A O 1
ATOM 3534 N N . VAL A 1 432 ? -40.440 -18.790 15.781 1.00 49.34 432 VAL A N 1
ATOM 3535 C CA . VAL A 1 432 ? -40.054 -17.414 15.402 1.00 49.34 432 VAL A CA 1
ATOM 3536 C C . VAL A 1 432 ? -41.276 -16.502 15.181 1.00 49.34 432 VAL A C 1
ATOM 3538 O O . VAL A 1 432 ? -41.263 -15.319 15.524 1.00 49.34 432 VAL A O 1
ATOM 3541 N N . ARG A 1 433 ? -42.376 -17.036 14.624 1.00 49.62 433 ARG A N 1
ATOM 3542 C CA . ARG A 1 433 ? -43.579 -16.257 14.270 1.00 49.62 433 ARG A CA 1
ATOM 3543 C C . ARG A 1 433 ? -44.838 -17.121 14.271 1.00 49.62 433 ARG A C 1
ATOM 3545 O O . ARG A 1 433 ? -44.836 -18.208 13.704 1.00 49.62 433 ARG A O 1
ATOM 3552 N N . LEU A 1 434 ? -45.937 -16.604 14.822 1.00 59.19 434 LEU A N 1
ATOM 3553 C CA . LEU A 1 434 ? -47.260 -17.235 14.760 1.00 59.19 434 LEU A CA 1
ATOM 3554 C C . LEU A 1 434 ? -48.247 -16.298 14.059 1.00 59.19 434 LEU A C 1
ATOM 3556 O O . LEU A 1 434 ? -48.340 -15.112 14.383 1.00 59.19 434 LEU A O 1
ATOM 3560 N N . VAL A 1 435 ? -48.969 -16.821 13.067 1.00 59.94 435 VAL A N 1
ATOM 3561 C CA . VAL A 1 435 ? -49.935 -16.058 12.265 1.00 59.94 435 VAL A CA 1
ATOM 3562 C C . VAL A 1 435 ? -51.333 -16.607 12.514 1.00 59.94 435 VAL A C 1
ATOM 3564 O O . VAL A 1 435 ? -51.624 -17.754 12.190 1.00 59.94 435 VAL A O 1
ATOM 3567 N N . LEU A 1 436 ? -52.203 -15.785 13.097 1.00 58.22 436 LEU A N 1
ATOM 3568 C CA . LEU A 1 436 ? -53.606 -16.111 13.336 1.00 58.22 436 LEU A CA 1
ATOM 3569 C C . LEU A 1 436 ? -54.462 -15.425 12.271 1.00 58.22 436 LEU A C 1
ATOM 3571 O O . LEU A 1 436 ? -54.453 -14.199 12.178 1.00 58.22 436 LEU A O 1
ATOM 3575 N N . LYS A 1 437 ? -55.208 -16.199 11.482 1.00 58.34 437 LYS A N 1
ATOM 3576 C CA . LYS A 1 437 ? -56.184 -15.675 10.514 1.00 58.34 437 LYS A CA 1
ATOM 3577 C C . LYS A 1 437 ? -57.571 -15.630 11.138 1.00 58.34 437 LYS A C 1
ATOM 3579 O O . LYS A 1 437 ? -57.969 -16.585 11.804 1.00 58.34 437 LYS A O 1
ATOM 3584 N N . ASP A 1 438 ? -58.295 -14.532 10.942 1.00 58.88 438 ASP A N 1
ATOM 3585 C CA . ASP A 1 438 ? -59.728 -14.500 11.239 1.00 58.88 438 ASP A CA 1
ATOM 3586 C C . ASP A 1 438 ? -60.570 -15.125 10.109 1.00 58.88 438 ASP A C 1
ATOM 3588 O O . ASP A 1 438 ? -60.058 -15.466 9.041 1.00 58.88 438 ASP A O 1
ATOM 3592 N N . GLU A 1 439 ? -61.876 -15.279 10.352 1.00 54.81 439 GLU A N 1
ATOM 3593 C CA . GLU A 1 439 ? -62.849 -15.840 9.395 1.00 54.81 439 GLU A CA 1
ATOM 3594 C C . GLU A 1 439 ? -63.006 -14.991 8.111 1.00 54.81 439 GLU A C 1
ATOM 3596 O O . GLU A 1 439 ? -63.618 -15.445 7.151 1.00 54.81 439 GLU A O 1
ATOM 3601 N N . GLN A 1 440 ? -62.441 -13.778 8.071 1.00 49.72 440 GLN A N 1
ATOM 3602 C CA . GLN A 1 440 ? -62.444 -12.852 6.931 1.00 49.72 440 GLN A CA 1
ATOM 3603 C C . GLN A 1 440 ? -61.070 -12.788 6.233 1.00 49.72 440 GLN A C 1
ATOM 3605 O O . GLN A 1 440 ? -60.870 -11.985 5.324 1.00 49.72 440 GLN A O 1
ATOM 3610 N N . GLY A 1 441 ? -60.118 -13.638 6.639 1.00 49.03 441 GLY A N 1
ATOM 3611 C CA . GLY A 1 441 ? -58.786 -13.735 6.046 1.00 49.03 441 GLY A CA 1
ATOM 3612 C C . GLY A 1 441 ? -57.781 -12.695 6.547 1.00 49.03 441 GLY A C 1
ATOM 3613 O O . GLY A 1 441 ? -56.669 -12.635 6.023 1.00 49.03 441 GLY A O 1
ATOM 3614 N N . LYS A 1 442 ? -58.114 -11.892 7.565 1.00 49.16 442 LYS A N 1
ATOM 3615 C CA . LYS A 1 442 ? -57.193 -10.894 8.118 1.00 49.16 442 LYS A CA 1
ATOM 3616 C C . LYS A 1 442 ? -56.161 -11.562 9.025 1.00 49.16 442 LYS A C 1
ATOM 3618 O O . LYS A 1 442 ? -56.504 -12.217 10.010 1.00 49.16 442 LYS A O 1
ATOM 3623 N N . GLU A 1 443 ? -54.889 -11.372 8.692 1.00 60.94 443 GLU A N 1
ATOM 3624 C CA . GLU A 1 443 ? -53.750 -11.946 9.410 1.00 60.94 443 GLU A CA 1
ATOM 3625 C C . GLU A 1 443 ? -53.362 -11.096 10.628 1.00 60.94 443 GLU A C 1
ATOM 3627 O O . GLU A 1 443 ? -53.180 -9.881 10.542 1.00 60.94 443 GLU A O 1
ATOM 3632 N N . ILE A 1 444 ? -53.220 -11.744 11.783 1.00 54.97 444 ILE A N 1
ATOM 3633 C CA . ILE A 1 444 ? -52.657 -11.175 13.006 1.00 54.97 444 ILE A CA 1
ATOM 3634 C C . ILE A 1 444 ? -51.342 -11.898 13.270 1.00 54.97 444 ILE A C 1
ATOM 3636 O O . ILE A 1 444 ? -51.329 -13.102 13.525 1.00 54.97 444 ILE A O 1
ATOM 3640 N N . HIS A 1 445 ? -50.241 -11.157 13.223 1.00 58.84 445 HIS A N 1
ATOM 3641 C CA . HIS A 1 445 ? -48.909 -11.692 13.475 1.00 58.84 445 HIS A CA 1
ATOM 3642 C C . HIS A 1 445 ? -48.523 -11.478 14.938 1.00 58.84 445 HIS A C 1
ATOM 3644 O O . HIS A 1 445 ? -48.608 -10.364 15.453 1.00 58.84 445 HIS A O 1
ATOM 3650 N N . LEU A 1 446 ? -48.091 -12.548 15.594 1.00 53.66 446 LEU A N 1
ATOM 3651 C CA . LEU A 1 446 ? -47.486 -12.528 16.918 1.00 53.66 446 LEU A CA 1
ATOM 3652 C C . LEU A 1 446 ? -46.045 -13.027 16.763 1.00 53.66 446 LEU A C 1
ATOM 3654 O O . LEU A 1 446 ? -45.825 -14.141 16.286 1.00 53.66 446 LEU A O 1
ATOM 3658 N N . SER A 1 447 ? -45.078 -12.179 17.102 1.00 48.56 447 SER A N 1
ATOM 3659 C CA . SER A 1 447 ? -43.643 -12.496 17.084 1.00 48.56 447 SER A CA 1
ATOM 3660 C C . SER A 1 447 ? -43.184 -12.781 18.514 1.00 48.56 447 SER A C 1
ATOM 3662 O O . SER A 1 447 ? -43.636 -12.094 19.432 1.00 48.56 447 SER A O 1
ATOM 3664 N N . PHE A 1 448 ? -42.331 -13.791 18.705 1.00 52.44 448 PHE A N 1
ATOM 3665 C CA . PHE A 1 448 ? -41.947 -14.294 20.037 1.00 52.44 448 PHE A CA 1
ATOM 3666 C C . PHE A 1 448 ? -40.450 -14.172 20.344 1.00 52.44 448 PHE A C 1
ATOM 3668 O O . PHE A 1 448 ? -40.007 -14.661 21.379 1.00 52.44 448 PHE A O 1
ATOM 3675 N N . GLU A 1 449 ? -39.683 -13.498 19.487 1.00 43.44 449 GLU A N 1
ATOM 3676 C CA . GLU A 1 449 ? -38.338 -13.049 19.840 1.00 43.44 449 GLU A CA 1
ATOM 3677 C C . GLU A 1 449 ? -38.440 -11.955 20.911 1.00 43.44 449 GLU A C 1
ATOM 3679 O O . GLU A 1 449 ? -39.095 -10.926 20.711 1.00 43.44 449 GLU A O 1
ATOM 3684 N N . GLU A 1 450 ? -37.785 -12.171 22.053 1.00 38.25 450 GLU A N 1
ATOM 3685 C CA . GLU A 1 450 ? -37.349 -11.056 22.889 1.00 38.25 450 GLU A CA 1
ATOM 3686 C C . GLU A 1 450 ? -36.535 -10.111 22.003 1.00 38.25 450 GLU A C 1
ATOM 3688 O O . GLU A 1 450 ? -35.665 -10.550 21.252 1.00 38.25 450 GLU A O 1
ATOM 3693 N N . GLN A 1 451 ? -36.860 -8.819 22.038 1.00 34.88 451 GLN A N 1
ATOM 3694 C CA . GLN A 1 451 ? -36.215 -7.796 21.220 1.00 34.88 451 GLN A CA 1
ATOM 3695 C C . GLN A 1 451 ? -34.717 -7.682 21.547 1.00 34.88 451 GLN A C 1
ATOM 3697 O O . GLN A 1 451 ? -34.297 -6.804 22.296 1.00 34.88 451 GLN A O 1
ATOM 3702 N N . LEU A 1 452 ? -33.887 -8.512 20.926 1.00 38.19 452 LEU A N 1
ATOM 3703 C CA . LEU A 1 452 ? -32.485 -8.200 20.687 1.00 38.19 452 LEU A CA 1
ATOM 3704 C C . LEU A 1 452 ? -32.417 -7.299 19.444 1.00 38.19 452 LEU A C 1
ATOM 3706 O O . LEU A 1 452 ? -32.362 -7.777 18.320 1.00 38.19 452 LEU A O 1
ATOM 3710 N N . ASP A 1 453 ? -32.508 -5.983 19.668 1.00 42.97 453 ASP A N 1
ATOM 3711 C CA . ASP A 1 453 ? -31.908 -4.878 18.887 1.00 42.97 453 ASP A CA 1
ATOM 3712 C C . ASP A 1 453 ? -31.651 -5.084 17.364 1.00 42.97 453 ASP A C 1
ATOM 3714 O O . ASP A 1 453 ? -30.577 -4.759 16.849 1.00 42.97 453 ASP A O 1
ATOM 3718 N N . ASN A 1 454 ? -32.635 -5.559 16.595 1.00 46.84 454 ASN A N 1
ATOM 3719 C CA . ASN A 1 454 ? -32.486 -5.761 15.142 1.00 46.84 454 ASN A CA 1
ATOM 3720 C C . ASN A 1 454 ? -32.129 -4.447 14.392 1.00 46.84 454 ASN A C 1
ATOM 3722 O O . ASN A 1 454 ? -31.320 -4.446 13.463 1.00 46.84 454 ASN A O 1
ATOM 3726 N N . ASP A 1 455 ? -32.613 -3.298 14.885 1.00 50.34 455 ASP A N 1
ATOM 3727 C CA . ASP A 1 455 ? -32.303 -1.961 14.346 1.00 50.34 455 ASP A CA 1
ATOM 3728 C C . ASP A 1 455 ? -30.818 -1.559 14.499 1.00 50.34 455 ASP A C 1
ATOM 3730 O O . ASP A 1 455 ? -30.294 -0.760 13.707 1.00 50.34 455 ASP A O 1
ATOM 3734 N N . ARG A 1 456 ? -30.098 -2.100 15.498 1.00 53.88 456 ARG A N 1
ATOM 3735 C CA . ARG A 1 456 ? -28.668 -1.793 15.706 1.00 53.88 456 ARG A CA 1
ATOM 3736 C C . ARG A 1 456 ? -27.790 -2.473 14.659 1.00 53.88 456 ARG A C 1
ATOM 3738 O O . ARG A 1 456 ? -26.867 -1.838 14.150 1.00 53.88 456 ARG A O 1
ATOM 3745 N N . CYS A 1 457 ? -28.103 -3.718 14.291 1.00 64.94 457 CYS A N 1
ATOM 3746 C CA . CYS A 1 457 ? -27.332 -4.486 13.309 1.00 64.94 457 CYS A CA 1
ATOM 3747 C C . CYS A 1 457 ? -27.403 -3.859 11.905 1.00 64.94 457 CYS A C 1
ATOM 3749 O O . CYS A 1 457 ? -26.380 -3.707 11.232 1.00 64.94 457 CYS A O 1
ATOM 3751 N N . GLU A 1 458 ? -28.591 -3.420 11.476 1.00 73.12 458 GLU A N 1
ATOM 3752 C CA . GLU A 1 458 ? -28.765 -2.764 10.174 1.00 73.12 458 GLU A CA 1
ATOM 3753 C C . GLU A 1 458 ? -28.081 -1.393 10.112 1.00 73.12 458 GLU A C 1
ATOM 3755 O O . GLU A 1 458 ? -27.441 -1.059 9.110 1.00 73.12 458 GLU A O 1
ATOM 3760 N N . THR A 1 459 ? -28.153 -0.618 11.199 1.00 82.31 459 THR A N 1
ATOM 3761 C CA . THR A 1 459 ? -27.478 0.683 11.302 1.00 82.31 459 THR A CA 1
ATOM 3762 C C . THR A 1 459 ? -25.956 0.532 11.237 1.00 82.31 459 THR A C 1
ATOM 3764 O O . THR A 1 459 ? -25.300 1.267 10.494 1.00 82.31 459 THR A O 1
ATOM 3767 N N . ASP A 1 460 ? -25.392 -0.444 11.953 1.00 83.06 460 ASP A N 1
ATOM 3768 C CA . ASP A 1 460 ? -23.952 -0.726 11.941 1.00 83.06 460 ASP A CA 1
ATOM 3769 C C . ASP A 1 460 ? -23.482 -1.233 10.571 1.00 83.06 460 ASP A C 1
ATOM 3771 O O . ASP A 1 460 ? -22.439 -0.805 10.067 1.00 83.06 460 ASP A O 1
ATOM 3775 N N . ARG A 1 461 ? -24.285 -2.069 9.902 1.00 82.88 461 ARG A N 1
ATOM 3776 C CA . ARG A 1 461 ? -24.005 -2.537 8.537 1.00 82.88 461 ARG A CA 1
ATOM 3777 C C . ARG A 1 461 ? -24.028 -1.398 7.520 1.00 82.88 461 ARG A C 1
ATOM 3779 O O . ARG A 1 461 ? -23.142 -1.317 6.668 1.00 82.88 461 ARG A O 1
ATOM 3786 N N . ALA A 1 462 ? -25.019 -0.514 7.601 1.00 86.12 462 ALA A N 1
ATOM 3787 C CA . ALA A 1 462 ? -25.121 0.644 6.722 1.00 86.12 462 ALA A CA 1
ATOM 3788 C C . ALA A 1 462 ? -23.957 1.623 6.937 1.00 86.12 462 ALA A C 1
ATOM 3790 O O . ALA A 1 462 ? -23.379 2.106 5.960 1.00 86.12 462 ALA A O 1
ATOM 3791 N N . LEU A 1 463 ? -23.556 1.858 8.192 1.00 87.50 463 LEU A N 1
ATOM 3792 C CA . LEU A 1 463 ? -22.381 2.666 8.520 1.00 87.50 463 LEU A CA 1
ATOM 3793 C C . LEU A 1 463 ? -21.092 2.035 7.968 1.00 87.50 463 LEU A C 1
ATOM 3795 O O . LEU A 1 463 ? -20.320 2.721 7.300 1.00 87.50 463 LEU A O 1
ATOM 3799 N N . TYR A 1 464 ? -20.904 0.724 8.144 1.00 86.50 464 TYR A N 1
ATOM 3800 C CA . TYR A 1 464 ? -19.762 -0.005 7.585 1.00 86.50 464 TYR A CA 1
ATOM 3801 C C . TYR A 1 464 ? -19.672 0.127 6.059 1.00 86.50 464 TYR A C 1
ATOM 3803 O O . TYR A 1 464 ? -18.601 0.406 5.528 1.00 86.50 464 TYR A O 1
ATOM 3811 N N . ILE A 1 465 ? -20.786 -0.038 5.337 1.00 84.19 465 ILE A N 1
ATOM 3812 C CA . ILE A 1 465 ? -20.829 0.134 3.874 1.00 84.19 465 ILE A CA 1
ATOM 3813 C C . ILE A 1 465 ? -20.477 1.577 3.505 1.00 84.19 465 ILE A C 1
ATOM 3815 O O . ILE A 1 465 ? -19.661 1.810 2.610 1.00 84.19 465 ILE A O 1
ATOM 3819 N N . LYS A 1 466 ? -21.066 2.547 4.209 1.00 87.00 466 LYS A N 1
ATOM 3820 C CA . LYS A 1 466 ? -20.816 3.966 3.969 1.00 87.00 466 LYS A CA 1
ATOM 3821 C C . LYS A 1 466 ? -19.326 4.301 4.094 1.00 87.00 466 LYS A C 1
ATOM 3823 O O . LYS A 1 466 ? -18.816 5.067 3.280 1.00 87.00 466 LYS A O 1
ATOM 3828 N N . ASP A 1 467 ? -18.639 3.741 5.085 1.00 85.44 467 ASP A N 1
ATOM 3829 C CA . ASP A 1 467 ? -17.222 4.020 5.333 1.00 85.44 467 ASP A CA 1
ATOM 3830 C C . ASP A 1 467 ? -16.305 3.198 4.416 1.00 85.44 467 ASP A C 1
ATOM 3832 O O . ASP A 1 467 ? -15.403 3.758 3.801 1.00 85.44 467 ASP A O 1
ATOM 3836 N N . LYS A 1 468 ? -16.594 1.907 4.202 1.00 85.56 468 LYS A N 1
ATOM 3837 C CA . LYS A 1 468 ? -15.825 1.030 3.301 1.00 85.56 468 LYS A CA 1
ATOM 3838 C C . LYS A 1 468 ? -15.754 1.553 1.867 1.00 85.56 468 LYS A C 1
ATOM 3840 O O . LYS A 1 468 ? -14.731 1.397 1.207 1.00 85.56 468 LYS A O 1
ATOM 3845 N N . PHE A 1 469 ? -16.844 2.137 1.375 1.00 87.69 469 PHE A N 1
ATOM 3846 C CA . PHE A 1 469 ? -16.935 2.648 0.006 1.00 87.69 469 PHE A CA 1
ATOM 3847 C C . PHE A 1 469 ? -16.787 4.171 -0.080 1.00 87.69 469 PHE A C 1
ATOM 3849 O O . PHE A 1 469 ? -17.076 4.748 -1.127 1.00 87.69 469 PHE A O 1
ATOM 3856 N N . ASN A 1 470 ? -16.343 4.834 0.996 1.00 87.25 470 ASN A N 1
ATOM 3857 C CA . ASN A 1 470 ? -16.146 6.287 1.043 1.00 87.25 470 ASN A CA 1
ATOM 3858 C C . ASN A 1 470 ? -17.381 7.090 0.583 1.00 87.25 470 ASN A C 1
ATOM 3860 O O . ASN A 1 470 ? -17.272 8.133 -0.068 1.00 87.25 470 ASN A O 1
ATOM 3864 N N . VAL A 1 471 ? -18.582 6.617 0.924 1.00 89.31 471 VAL A N 1
ATOM 3865 C CA . VAL A 1 471 ? -19.837 7.281 0.563 1.00 89.31 471 VAL A CA 1
ATOM 3866 C C . VAL A 1 471 ? -19.990 8.541 1.415 1.00 89.31 471 VAL A C 1
ATOM 3868 O O . VAL A 1 471 ? -20.023 8.498 2.651 1.00 89.31 471 VAL A O 1
ATOM 3871 N N . SER A 1 472 ? -20.086 9.696 0.754 1.00 90.06 472 SER A N 1
ATOM 3872 C CA . SER A 1 472 ? -20.268 10.972 1.450 1.00 90.06 472 SER A CA 1
ATOM 3873 C C . SER A 1 472 ? -21.610 11.015 2.190 1.00 90.06 472 SER A C 1
ATOM 3875 O O . SER A 1 472 ? -22.571 10.357 1.796 1.00 90.06 472 SER A O 1
ATOM 3877 N N . ARG A 1 473 ? -21.716 11.835 3.247 1.00 88.00 473 ARG A N 1
ATOM 3878 C CA . ARG A 1 473 ? -22.993 12.026 3.969 1.00 88.00 473 ARG A CA 1
ATOM 3879 C C . ARG A 1 473 ? -24.116 12.483 3.037 1.00 88.00 473 ARG A C 1
ATOM 3881 O O . ARG A 1 473 ? -25.249 12.056 3.204 1.00 88.00 473 ARG A O 1
ATOM 3888 N N . ARG A 1 474 ? -23.792 13.327 2.049 1.00 88.44 474 ARG A N 1
ATOM 3889 C CA . ARG A 1 474 ? -24.753 13.797 1.046 1.00 88.44 474 ARG A CA 1
ATOM 3890 C C . ARG A 1 474 ? -25.191 12.658 0.132 1.00 88.44 474 ARG A C 1
ATOM 3892 O O . ARG A 1 474 ? -26.382 12.445 -0.018 1.00 88.44 474 ARG A O 1
ATOM 3899 N N . ALA A 1 475 ? -24.246 11.891 -0.410 1.00 89.69 475 ALA A N 1
ATOM 3900 C CA . ALA A 1 475 ? -24.568 10.749 -1.262 1.00 89.69 475 ALA A CA 1
ATOM 3901 C C . ALA A 1 475 ? -25.405 9.701 -0.514 1.00 89.69 475 ALA A C 1
ATOM 3903 O O . ALA A 1 475 ? -26.414 9.239 -1.031 1.00 89.69 475 ALA A O 1
ATOM 3904 N N . TYR A 1 476 ? -25.037 9.378 0.729 1.00 90.88 476 TYR A N 1
ATOM 3905 C CA . TYR A 1 476 ? -25.816 8.464 1.560 1.00 90.88 476 TYR A CA 1
ATOM 3906 C C . TYR A 1 476 ? -27.218 9.014 1.852 1.00 90.88 476 TYR A C 1
ATOM 3908 O O . TYR A 1 476 ? -28.184 8.261 1.826 1.00 90.88 476 TYR A O 1
ATOM 3916 N N . HIS A 1 477 ? -27.350 10.319 2.097 1.00 89.56 477 HIS A N 1
ATOM 3917 C CA . HIS A 1 477 ? -28.648 10.951 2.310 1.00 89.56 477 HIS A CA 1
ATOM 3918 C C . HIS A 1 477 ? -29.574 10.803 1.095 1.00 89.56 477 HIS A C 1
ATOM 3920 O O . HIS A 1 477 ? -30.698 10.345 1.267 1.00 89.56 477 HIS A O 1
ATOM 3926 N N . GLU A 1 478 ? -29.093 11.112 -0.113 1.00 90.38 478 GLU A N 1
ATOM 3927 C CA . GLU A 1 478 ? -29.861 10.940 -1.360 1.00 90.38 478 GLU A CA 1
ATOM 3928 C C . GLU A 1 478 ? -30.252 9.467 -1.590 1.00 90.38 478 GLU A C 1
ATOM 3930 O O . GLU A 1 478 ? -31.386 9.153 -1.961 1.00 90.38 478 GLU A O 1
ATOM 3935 N N . LEU A 1 479 ? -29.331 8.538 -1.302 1.00 88.19 479 LEU A N 1
ATOM 3936 C CA . LEU A 1 479 ? -29.587 7.097 -1.386 1.00 88.19 479 LEU A CA 1
ATOM 3937 C C . LEU A 1 479 ? -30.649 6.643 -0.378 1.00 88.19 479 LEU A C 1
ATOM 3939 O O . LEU A 1 479 ? -31.551 5.893 -0.737 1.00 88.19 479 LEU A O 1
ATOM 3943 N N . ALA A 1 480 ? -30.575 7.113 0.867 1.00 87.50 480 ALA A N 1
ATOM 3944 C CA . ALA A 1 480 ? -31.536 6.774 1.913 1.00 87.50 480 ALA A CA 1
ATOM 3945 C C . ALA A 1 480 ? -32.915 7.416 1.688 1.00 87.50 480 ALA A C 1
ATOM 3947 O O . ALA A 1 480 ? -33.915 6.876 2.148 1.00 87.50 480 ALA A O 1
ATOM 3948 N N . GLN A 1 481 ? -32.995 8.545 0.974 1.00 86.12 481 GLN A N 1
ATOM 3949 C CA . GLN A 1 481 ? -34.279 9.097 0.527 1.00 86.12 481 GLN A CA 1
ATOM 3950 C C . GLN A 1 481 ? -34.913 8.254 -0.585 1.00 86.12 481 GLN A C 1
ATOM 3952 O O . GLN A 1 481 ? -36.130 8.101 -0.625 1.00 86.12 481 GLN A O 1
ATOM 3957 N N . SER A 1 482 ? -34.087 7.698 -1.474 1.00 82.56 482 SER A N 1
ATOM 3958 C CA . SER A 1 482 ? -34.546 6.919 -2.630 1.00 82.56 482 SER A CA 1
ATOM 3959 C C . SER A 1 482 ? -34.855 5.452 -2.293 1.00 82.56 482 SER A C 1
ATOM 3961 O O . SER A 1 482 ? -35.601 4.798 -3.020 1.00 82.56 482 SER A O 1
ATOM 3963 N N . CYS A 1 483 ? -34.298 4.927 -1.196 1.00 80.69 483 CYS A N 1
ATOM 3964 C CA . CYS A 1 483 ? -34.432 3.534 -0.771 1.00 80.69 483 CYS A CA 1
ATOM 3965 C C . CYS A 1 483 ? -35.050 3.441 0.631 1.00 80.69 483 CYS A C 1
ATOM 3967 O O . CYS A 1 483 ? -34.404 3.788 1.617 1.00 80.69 483 CYS A O 1
ATOM 3969 N N . SER A 1 484 ? -36.255 2.869 0.744 1.00 71.56 484 SER A N 1
ATOM 3970 C CA . SER A 1 484 ? -36.973 2.705 2.024 1.00 71.56 484 SER A CA 1
ATOM 3971 C C . SER A 1 484 ? -36.251 1.832 3.056 1.00 71.56 484 SER A C 1
ATOM 3973 O O . SER A 1 484 ? -36.540 1.930 4.243 1.00 71.56 484 SER A O 1
ATOM 3975 N N . ASN A 1 485 ? -35.326 0.981 2.605 1.00 78.88 485 ASN A N 1
ATOM 3976 C CA . ASN A 1 485 ? -34.658 -0.029 3.429 1.00 78.88 485 ASN A CA 1
ATOM 3977 C C . ASN A 1 485 ? -33.312 0.450 4.002 1.00 78.88 485 ASN A C 1
ATOM 3979 O O . ASN A 1 485 ? -32.587 -0.344 4.591 1.00 78.88 485 ASN A O 1
ATOM 3983 N N . LEU A 1 486 ? -32.925 1.713 3.783 1.00 83.50 486 LEU A N 1
ATOM 3984 C CA . LEU A 1 486 ? -31.693 2.267 4.344 1.00 83.50 486 LEU A CA 1
ATOM 3985 C C . LEU A 1 486 ? -31.992 3.112 5.588 1.00 83.50 486 LEU A C 1
ATOM 3987 O O . LEU A 1 486 ? -32.882 3.969 5.547 1.00 83.50 486 LEU A O 1
ATOM 3991 N N . PRO A 1 487 ? -31.213 2.958 6.676 1.00 87.25 487 PRO A N 1
ATOM 3992 C CA . PRO A 1 487 ? -31.332 3.822 7.839 1.00 87.25 487 PRO A CA 1
ATOM 3993 C C . PRO A 1 487 ? -31.162 5.289 7.448 1.00 87.25 487 PRO A C 1
ATOM 3995 O O . PRO A 1 487 ? -30.246 5.646 6.700 1.00 87.25 487 PRO A O 1
ATOM 3998 N N . LYS A 1 488 ? -32.014 6.165 7.990 1.00 86.38 488 LYS A N 1
ATOM 3999 C CA . LYS A 1 488 ? -31.924 7.609 7.738 1.00 86.38 488 LYS A CA 1
ATOM 4000 C C . LYS A 1 488 ? -30.562 8.150 8.177 1.00 86.38 488 LYS A C 1
ATOM 4002 O O . LYS A 1 488 ? -30.002 7.739 9.192 1.00 86.38 488 LYS A O 1
ATOM 4007 N N . GLN A 1 489 ? -30.075 9.172 7.471 1.00 86.50 489 GLN A N 1
ATOM 4008 C CA . GLN A 1 489 ? -28.808 9.848 7.786 1.00 86.50 489 GLN A CA 1
ATOM 4009 C C . GLN A 1 489 ? -28.729 10.330 9.249 1.00 86.50 489 GLN A C 1
ATOM 4011 O O . GLN A 1 489 ? -27.643 10.345 9.832 1.00 86.50 489 GLN A O 1
ATOM 4016 N N . SER A 1 490 ? -29.853 10.711 9.864 1.00 84.94 490 SER A N 1
ATOM 4017 C CA . SER A 1 490 ? -29.911 11.099 11.279 1.00 84.94 490 SER A CA 1
ATOM 4018 C C . SER A 1 490 ? -29.593 9.938 12.226 1.00 84.94 490 SER A C 1
ATOM 4020 O O . SER A 1 490 ? -28.848 10.138 13.184 1.00 84.94 490 SER A O 1
ATOM 4022 N N . VAL A 1 491 ? -30.084 8.731 11.930 1.00 86.75 491 VAL A N 1
ATOM 4023 C CA . VAL A 1 491 ? -29.832 7.505 12.707 1.00 86.75 491 VAL A CA 1
ATOM 4024 C C . VAL A 1 491 ? -28.358 7.121 12.612 1.00 86.75 491 VAL A C 1
ATOM 4026 O O . VAL A 1 491 ? -27.702 6.963 13.638 1.00 86.75 491 VAL A O 1
ATOM 4029 N N . ILE A 1 492 ? -27.796 7.117 11.397 1.00 88.00 492 ILE A N 1
ATOM 4030 C CA . ILE A 1 492 ? -26.358 6.886 11.176 1.00 88.00 492 ILE A CA 1
ATOM 4031 C C . ILE A 1 492 ? -25.520 7.922 11.929 1.00 88.00 492 ILE A C 1
ATOM 4033 O O . ILE A 1 492 ? -24.547 7.583 12.595 1.00 88.00 492 ILE A O 1
ATOM 4037 N N . SER A 1 493 ? -25.911 9.197 11.880 1.00 86.88 493 SER A N 1
ATOM 4038 C CA . SER A 1 493 ? -25.176 10.266 12.567 1.00 86.88 493 SER A CA 1
ATOM 4039 C C . SER A 1 493 ? -25.242 10.127 14.091 1.00 86.88 493 SER A C 1
ATOM 4041 O O . SER A 1 493 ? -24.264 10.434 14.771 1.00 86.88 493 SER A O 1
ATOM 4043 N N . LYS A 1 494 ? -26.369 9.656 14.639 1.00 88.25 494 LYS A N 1
ATOM 4044 C CA . LYS A 1 494 ? -26.504 9.343 16.066 1.00 88.25 494 LYS A CA 1
ATOM 4045 C C . LYS A 1 494 ? -25.606 8.167 16.448 1.00 88.25 494 LYS A C 1
ATOM 4047 O O . LYS A 1 494 ? -24.860 8.286 17.415 1.00 88.25 494 LYS A O 1
ATOM 4052 N N . ARG A 1 495 ? -25.589 7.104 15.640 1.00 87.25 495 ARG A N 1
ATOM 4053 C CA . ARG A 1 495 ? -24.730 5.939 15.870 1.00 87.25 495 ARG A CA 1
ATOM 4054 C C . ARG A 1 495 ? -23.243 6.285 15.813 1.00 87.25 495 ARG A C 1
ATOM 4056 O O . ARG A 1 495 ? -22.494 5.879 16.690 1.00 87.25 495 ARG A O 1
ATOM 4063 N N . VAL A 1 496 ? -22.821 7.118 14.859 1.00 86.06 496 VAL A N 1
ATOM 4064 C CA . VAL A 1 496 ? -21.445 7.647 14.809 1.00 86.06 496 VAL A CA 1
ATOM 4065 C C . VAL A 1 496 ? -21.107 8.430 16.079 1.00 86.06 496 VAL A C 1
ATOM 4067 O O . VAL A 1 496 ? -20.026 8.255 16.628 1.00 86.06 496 VAL A O 1
ATOM 4070 N N . LYS A 1 497 ? -22.022 9.267 16.591 1.00 87.31 497 LYS A N 1
ATOM 4071 C CA . LYS A 1 497 ? -21.807 9.978 17.864 1.00 87.31 497 LYS A CA 1
ATOM 4072 C C . LYS A 1 497 ? -21.686 9.017 19.048 1.00 87.31 497 LYS A C 1
ATOM 4074 O O . LYS A 1 497 ? -20.852 9.248 19.913 1.00 87.31 497 LYS A O 1
ATOM 4079 N N . GLU A 1 498 ? -22.493 7.961 19.092 1.00 86.25 498 GLU A N 1
ATOM 4080 C CA . GLU A 1 498 ? -22.400 6.920 20.123 1.00 86.25 498 GLU A CA 1
ATOM 4081 C C . GLU A 1 498 ? -21.066 6.173 20.050 1.00 86.25 498 GLU A C 1
ATOM 4083 O O . GLU A 1 498 ? -20.399 6.035 21.069 1.00 86.25 498 GLU A O 1
ATOM 4088 N N . LEU A 1 499 ? -20.626 5.760 18.859 1.00 82.75 499 LEU A N 1
ATOM 4089 C CA . LEU A 1 499 ? -19.321 5.125 18.660 1.00 82.75 499 LEU A CA 1
ATOM 4090 C C . LEU A 1 499 ? -18.174 6.062 19.053 1.00 82.75 499 LEU A C 1
ATOM 4092 O O . LEU A 1 499 ? -17.284 5.657 19.792 1.00 82.75 499 LEU A O 1
ATOM 4096 N N . ASN A 1 500 ? -18.240 7.334 18.656 1.00 82.94 500 ASN A N 1
ATOM 4097 C CA . ASN A 1 500 ? -17.227 8.328 19.007 1.00 82.94 500 ASN A CA 1
ATOM 4098 C C . ASN A 1 500 ? -17.105 8.556 20.519 1.00 82.94 500 ASN A C 1
ATOM 4100 O O . ASN A 1 500 ? -16.012 8.856 20.979 1.00 82.94 500 ASN A O 1
ATOM 4104 N N . ARG A 1 501 ? -18.175 8.371 21.308 1.00 83.19 501 ARG A N 1
ATOM 4105 C CA . ARG A 1 501 ? -18.102 8.457 22.782 1.00 83.19 501 ARG A CA 1
ATOM 4106 C C . ARG A 1 501 ? -17.247 7.360 23.416 1.00 83.19 501 ARG A C 1
ATOM 4108 O O . ARG A 1 501 ? -16.786 7.547 24.532 1.00 83.19 501 ARG A O 1
ATOM 4115 N N . HIS A 1 502 ? -17.039 6.239 22.725 1.00 76.12 502 HIS A N 1
ATOM 4116 C CA . HIS A 1 502 ? -16.165 5.163 23.201 1.00 76.12 502 HIS A CA 1
ATOM 4117 C C . HIS A 1 502 ? -14.683 5.452 22.925 1.00 76.12 502 HIS A C 1
ATOM 4119 O O . HIS A 1 502 ? -13.820 4.703 23.377 1.00 76.12 502 HIS A O 1
ATOM 4125 N N . PHE A 1 503 ? -14.373 6.506 22.163 1.00 76.31 503 PHE A N 1
ATOM 4126 C CA . PHE A 1 503 ? -13.007 6.906 21.857 1.00 76.31 503 PHE A CA 1
ATOM 4127 C C . PHE A 1 503 ? -12.649 8.170 22.632 1.00 76.31 503 PHE A C 1
ATOM 4129 O O . PHE A 1 503 ? -13.126 9.262 22.332 1.00 76.31 503 PHE A O 1
ATOM 4136 N N . ASN A 1 504 ? -11.773 8.010 23.619 1.00 82.69 504 ASN A N 1
ATOM 4137 C CA . ASN A 1 504 ? -11.230 9.108 24.402 1.00 82.69 504 ASN A CA 1
ATOM 4138 C C . ASN A 1 504 ? -10.080 9.777 23.636 1.00 82.69 504 ASN A C 1
ATOM 4140 O O . ASN A 1 504 ? -8.907 9.454 23.820 1.00 82.69 504 ASN A O 1
ATOM 4144 N N . VAL A 1 505 ? -10.436 10.654 22.698 1.00 85.88 505 VAL A N 1
ATOM 4145 C CA . VAL A 1 505 ? -9.468 11.449 21.937 1.00 85.88 505 VAL A CA 1
ATOM 4146 C C . VAL A 1 505 ? -9.153 12.713 22.725 1.00 85.88 505 VAL A C 1
ATOM 4148 O O . VAL A 1 505 ? -10.039 13.533 22.961 1.00 85.88 505 VAL A O 1
ATOM 4151 N N . LYS A 1 506 ? -7.890 12.862 23.120 1.00 85.19 506 LYS A N 1
ATOM 4152 C CA . LYS A 1 506 ? -7.375 13.999 23.881 1.00 85.19 506 LYS A CA 1
ATOM 4153 C C . LYS A 1 506 ? -6.588 14.916 22.946 1.00 85.19 506 LYS A C 1
ATOM 4155 O O . LYS A 1 506 ? -5.933 14.456 22.006 1.00 85.19 506 LYS A O 1
ATOM 4160 N N . GLU A 1 507 ? -6.667 16.216 23.190 1.00 85.88 507 GLU A N 1
ATOM 4161 C CA . GLU A 1 507 ? -5.728 17.168 22.596 1.00 85.88 507 GLU A CA 1
ATOM 4162 C C . GLU A 1 507 ? -4.360 16.997 23.263 1.00 85.88 507 GLU A C 1
ATOM 4164 O O . GLU A 1 507 ? -4.279 16.651 24.444 1.00 85.88 507 GLU A O 1
ATOM 4169 N N . LEU A 1 508 ? -3.287 17.191 22.498 1.00 82.25 508 LEU A N 1
ATOM 4170 C CA . LEU A 1 508 ? -1.926 17.101 23.030 1.00 82.25 508 LEU A CA 1
ATOM 4171 C C . LEU A 1 508 ? -1.635 18.254 23.988 1.00 82.25 508 LEU A C 1
ATOM 4173 O O . LEU A 1 508 ? -2.022 19.399 23.744 1.00 82.25 508 LEU A O 1
ATOM 4177 N N . SER A 1 509 ? -0.873 17.967 25.039 1.00 71.94 509 SER A N 1
ATOM 4178 C CA . SER A 1 509 ? -0.323 18.998 25.903 1.00 71.94 509 SER A CA 1
ATOM 4179 C C . SER A 1 509 ? 0.888 19.644 25.214 1.00 71.94 509 SER A C 1
ATOM 4181 O O . SER A 1 509 ? 1.964 19.062 25.092 1.00 71.94 509 SER A O 1
ATOM 4183 N N . GLY A 1 510 ? 0.731 20.868 24.701 1.00 72.56 510 GLY A N 1
ATOM 4184 C CA . GLY A 1 510 ? 1.860 21.610 24.132 1.00 72.56 510 GLY A CA 1
ATOM 4185 C C . GLY A 1 510 ? 1.501 22.632 23.063 1.00 72.56 510 GLY A C 1
ATOM 4186 O O . GLY A 1 510 ? 0.344 22.982 22.853 1.00 72.56 510 GLY A O 1
ATOM 4187 N N . LYS A 1 511 ? 2.540 23.133 22.382 1.00 83.25 511 LYS A N 1
ATOM 4188 C CA . LYS A 1 511 ? 2.422 24.144 21.320 1.00 83.25 511 LYS A CA 1
ATOM 4189 C C . LYS A 1 511 ? 1.946 23.576 19.978 1.00 83.25 511 LYS A C 1
ATOM 4191 O O . LYS A 1 511 ? 1.514 24.333 19.109 1.00 83.25 511 LYS A O 1
ATOM 4196 N N . PHE A 1 512 ? 2.092 22.270 19.766 1.00 86.56 512 PHE A N 1
ATOM 4197 C CA . PHE A 1 512 ? 1.777 21.628 18.493 1.00 86.56 512 PHE A CA 1
ATOM 4198 C C . PHE A 1 512 ? 0.316 21.186 18.431 1.00 86.56 512 PHE A C 1
ATOM 4200 O O . PHE A 1 512 ? -0.220 20.617 19.373 1.00 86.56 512 PHE A O 1
ATOM 4207 N N . GLU A 1 513 ? -0.312 21.420 17.280 1.00 87.81 513 GLU A N 1
ATOM 4208 C CA . GLU A 1 513 ? -1.679 20.981 17.011 1.00 87.81 513 GLU A CA 1
ATOM 4209 C C . GLU A 1 513 ? -1.696 19.474 16.734 1.00 87.81 513 GLU A C 1
ATOM 4211 O O . GLU A 1 513 ? -0.997 18.980 15.843 1.00 87.81 513 GLU A O 1
ATOM 4216 N N . GLY A 1 514 ? -2.538 18.737 17.444 1.00 88.69 514 GLY A N 1
ATOM 4217 C CA . GLY A 1 514 ? -2.751 17.326 17.178 1.00 88.69 514 GLY A CA 1
ATOM 4218 C C . GLY A 1 514 ? -3.640 16.676 18.219 1.00 88.69 514 GLY A C 1
ATOM 4219 O O . GLY A 1 514 ? -4.030 17.286 19.213 1.00 88.69 514 GLY A O 1
ATOM 4220 N N . VAL A 1 515 ? -3.957 15.418 17.957 1.00 90.56 515 VAL A N 1
ATOM 4221 C CA . VAL A 1 515 ? -4.789 14.600 18.832 1.00 90.56 515 VAL A CA 1
ATOM 4222 C C . VAL A 1 515 ? -4.084 13.294 19.132 1.00 90.56 515 VAL A C 1
ATOM 4224 O O . VAL A 1 515 ? -3.386 12.754 18.267 1.00 90.56 515 VAL A O 1
ATOM 4227 N N . PHE A 1 516 ? -4.302 12.772 20.332 1.00 90.75 516 PHE A N 1
ATOM 4228 C CA . PHE A 1 516 ? -3.820 11.460 20.726 1.00 90.75 516 PHE A CA 1
ATOM 4229 C C . PHE A 1 516 ? -4.877 10.677 21.506 1.00 90.75 516 PHE A C 1
ATOM 4231 O O . PHE A 1 516 ? -5.900 11.206 21.943 1.00 90.75 516 PHE A O 1
ATOM 4238 N N . GLN A 1 517 ? -4.640 9.383 21.644 1.00 90.00 517 GLN A N 1
ATOM 4239 C CA . GLN A 1 517 ? -5.424 8.459 22.444 1.00 90.00 517 GLN A CA 1
ATOM 4240 C C . GLN A 1 517 ? -4.464 7.669 23.319 1.00 90.00 517 GLN A C 1
ATOM 4242 O O . GLN A 1 517 ? -3.398 7.280 22.845 1.00 90.00 517 GLN A O 1
ATOM 4247 N N . SER A 1 518 ? -4.857 7.421 24.567 1.00 90.31 518 SER A N 1
ATOM 4248 C CA . SER A 1 518 ? -4.034 6.659 25.506 1.00 90.31 518 SER A CA 1
ATOM 4249 C C . SER A 1 518 ? -3.773 5.247 24.976 1.00 90.31 518 SER A C 1
ATOM 4251 O O . SER A 1 518 ? -4.701 4.521 24.596 1.00 90.31 518 SER A O 1
ATOM 4253 N N . ILE A 1 519 ? -2.496 4.873 24.941 1.00 90.75 519 ILE A N 1
ATOM 4254 C CA . ILE A 1 519 ? -2.041 3.522 24.617 1.00 90.75 519 ILE A CA 1
ATOM 4255 C C . ILE A 1 519 ? -2.564 2.537 25.663 1.00 90.75 519 ILE A C 1
ATOM 4257 O O . ILE A 1 519 ? -3.049 1.476 25.279 1.00 90.75 519 ILE A O 1
ATOM 4261 N N . GLU A 1 520 ? -2.526 2.887 26.947 1.00 90.56 520 GLU A N 1
ATOM 4262 C CA . GLU A 1 520 ? -3.013 2.058 28.053 1.00 90.56 520 GLU A CA 1
ATOM 4263 C C . GLU A 1 520 ? -4.509 1.740 27.908 1.00 90.56 520 GLU A C 1
ATOM 4265 O O . GLU A 1 520 ? -4.890 0.569 27.862 1.00 90.56 520 GLU A O 1
ATOM 4270 N N . GLU A 1 521 ? -5.359 2.761 27.729 1.00 88.19 521 GLU A N 1
ATOM 4271 C CA . GLU A 1 521 ? -6.810 2.586 27.552 1.00 88.19 521 GLU A CA 1
ATOM 4272 C C . GLU A 1 521 ? -7.116 1.689 26.335 1.00 88.19 521 GLU A C 1
ATOM 4274 O O . GLU A 1 521 ? -7.954 0.780 26.383 1.00 88.19 521 GLU A O 1
ATOM 4279 N N . ARG A 1 522 ? -6.404 1.912 25.222 1.00 87.56 522 ARG A N 1
ATOM 4280 C CA . ARG A 1 522 ? -6.568 1.125 23.993 1.00 87.56 522 ARG A CA 1
ATOM 4281 C C . ARG A 1 522 ? -6.074 -0.307 24.144 1.00 87.56 522 ARG A C 1
ATOM 4283 O O . ARG A 1 522 ? -6.723 -1.223 23.628 1.00 87.56 522 ARG A O 1
ATOM 4290 N N . LEU A 1 523 ? -4.953 -0.498 24.827 1.00 89.12 523 LEU A N 1
ATOM 4291 C CA . LEU A 1 523 ? -4.379 -1.802 25.107 1.00 89.12 523 LEU A CA 1
ATOM 4292 C C . LEU A 1 523 ? -5.307 -2.612 26.010 1.00 89.12 523 LEU A C 1
ATOM 4294 O O . LEU A 1 523 ? -5.586 -3.758 25.675 1.00 89.12 523 LEU A O 1
ATOM 4298 N N . ALA A 1 524 ? -5.865 -2.014 27.066 1.00 88.94 524 ALA A N 1
ATOM 4299 C CA . ALA A 1 524 ? -6.821 -2.674 27.954 1.00 88.94 524 ALA A CA 1
ATOM 4300 C C . ALA A 1 524 ? -8.019 -3.235 27.175 1.00 88.94 524 ALA A C 1
ATOM 4302 O O . ALA A 1 524 ? -8.329 -4.421 27.274 1.00 88.94 524 ALA A O 1
ATOM 4303 N N . ILE A 1 525 ? -8.649 -2.414 26.324 1.00 86.38 525 ILE A N 1
ATOM 4304 C CA . ILE A 1 525 ? -9.778 -2.845 25.481 1.00 86.38 525 ILE A CA 1
ATOM 4305 C C . ILE A 1 525 ? -9.376 -4.021 24.582 1.00 86.38 525 ILE A C 1
ATOM 4307 O O . ILE A 1 525 ? -10.156 -4.955 24.384 1.00 86.38 525 ILE A O 1
ATOM 4311 N N . LYS A 1 526 ? -8.165 -3.985 24.018 1.00 85.44 526 LYS A N 1
ATOM 4312 C CA . LYS A 1 526 ? -7.676 -5.038 23.124 1.00 85.44 526 LYS A CA 1
ATOM 4313 C C . LYS A 1 526 ? -7.322 -6.320 23.859 1.00 85.44 526 LYS A C 1
ATOM 4315 O O . LYS A 1 526 ? -7.655 -7.389 23.358 1.00 85.44 526 LYS A O 1
ATOM 4320 N N . LEU A 1 527 ? -6.728 -6.226 25.040 1.00 85.94 527 LEU A N 1
ATOM 4321 C CA . LEU A 1 527 ? -6.437 -7.383 25.876 1.00 85.94 527 LEU A CA 1
ATOM 4322 C C . LEU A 1 527 ? -7.721 -8.078 26.318 1.00 85.94 527 LEU A C 1
ATOM 4324 O O . LEU A 1 527 ? -7.800 -9.289 26.158 1.00 85.94 527 LEU A O 1
ATOM 4328 N N . LYS A 1 528 ? -8.775 -7.344 26.705 1.00 85.88 528 LYS A N 1
ATOM 4329 C CA . LYS A 1 528 ? -10.093 -7.954 26.980 1.00 85.88 528 LYS A CA 1
ATOM 4330 C C . LYS A 1 528 ? -10.617 -8.772 25.798 1.00 85.88 528 LYS A C 1
ATOM 4332 O O . LYS A 1 528 ? -11.108 -9.886 25.972 1.00 85.88 528 LYS A O 1
ATOM 4337 N N . GLN A 1 529 ? -10.480 -8.240 24.579 1.00 82.56 529 GLN A N 1
ATOM 4338 C CA . GLN A 1 529 ? -10.883 -8.938 23.351 1.00 82.56 529 GLN A CA 1
ATOM 4339 C C . GLN A 1 529 ? -10.030 -10.179 23.061 1.00 82.56 529 GLN A C 1
ATOM 4341 O O . GLN A 1 529 ? -10.553 -11.148 22.525 1.00 82.56 529 GLN A O 1
ATOM 4346 N N . ILE A 1 530 ? -8.733 -10.139 23.378 1.00 81.75 530 ILE A N 1
ATOM 4347 C CA . ILE A 1 530 ? -7.810 -11.266 23.187 1.00 81.75 530 ILE A CA 1
ATOM 4348 C C . ILE A 1 530 ? -8.077 -12.361 24.225 1.00 81.75 530 ILE A C 1
ATOM 4350 O O . ILE A 1 530 ? -8.174 -13.521 23.852 1.00 81.75 530 ILE A O 1
ATOM 4354 N N . ILE A 1 531 ? -8.260 -11.999 25.498 1.00 81.56 531 ILE A N 1
ATOM 4355 C CA . ILE A 1 531 ? -8.563 -12.935 26.594 1.00 81.56 531 ILE A CA 1
ATOM 4356 C C . ILE A 1 531 ? -9.878 -13.677 26.328 1.00 81.56 531 ILE A C 1
ATOM 4358 O O . ILE A 1 531 ? -9.966 -14.883 26.550 1.00 81.56 531 ILE A O 1
ATOM 4362 N N . SER A 1 532 ? -10.882 -12.966 25.805 1.00 79.38 532 SER A N 1
ATOM 4363 C CA . SER A 1 532 ? -12.198 -13.532 25.479 1.00 79.38 532 SER A CA 1
ATOM 4364 C C . SER A 1 532 ? -12.192 -14.471 24.262 1.00 79.38 532 SER A C 1
ATOM 4366 O O . SER A 1 532 ? -13.201 -15.124 24.005 1.00 79.38 532 SER A O 1
ATOM 4368 N N . ASP A 1 533 ? -11.104 -14.521 23.486 1.00 78.12 533 ASP A N 1
ATOM 4369 C CA . ASP A 1 533 ? -10.989 -15.319 22.262 1.00 78.12 533 ASP A CA 1
ATOM 4370 C C . ASP A 1 533 ? -9.943 -16.439 22.447 1.00 78.12 533 ASP A C 1
ATOM 4372 O O . ASP A 1 533 ? -8.738 -16.172 22.389 1.00 78.12 533 ASP A O 1
ATOM 4376 N N . PRO A 1 534 ? -10.370 -17.706 22.633 1.00 69.06 534 PRO A N 1
ATOM 4377 C CA . PRO A 1 534 ? -9.464 -18.832 22.875 1.00 69.06 534 PRO A CA 1
ATOM 4378 C C . PRO A 1 534 ? -8.405 -19.022 21.782 1.00 69.06 534 PRO A C 1
ATOM 4380 O O . PRO A 1 534 ? -7.310 -19.495 22.064 1.00 69.06 534 PRO A O 1
ATOM 4383 N N . LEU A 1 535 ? -8.693 -18.614 20.540 1.00 67.88 535 LEU A N 1
ATOM 4384 C CA . LEU A 1 535 ? -7.775 -18.750 19.403 1.00 67.88 535 LEU A CA 1
ATOM 4385 C C . LEU A 1 535 ? -6.659 -17.694 19.392 1.00 67.88 535 LEU A C 1
ATOM 4387 O O . LEU A 1 535 ? -5.785 -17.730 18.526 1.00 67.88 535 LEU A O 1
ATOM 4391 N N . LYS A 1 536 ? -6.707 -16.714 20.301 1.00 69.12 536 LYS A N 1
ATOM 4392 C CA . LYS A 1 536 ? -5.755 -15.596 20.371 1.00 69.12 536 LYS A CA 1
ATOM 4393 C C . LYS A 1 536 ? -4.915 -15.592 21.643 1.00 69.12 536 LYS A C 1
ATOM 4395 O O . LYS A 1 536 ? -4.085 -14.696 21.796 1.00 69.12 536 LYS A O 1
ATOM 4400 N N . GLN A 1 537 ? -5.089 -16.575 22.525 1.00 64.56 537 GLN A N 1
ATOM 4401 C CA . GLN A 1 537 ? -4.340 -16.652 23.780 1.00 64.56 537 GLN A CA 1
ATOM 4402 C C . GLN A 1 537 ? -2.828 -16.790 23.555 1.00 64.56 537 GLN A C 1
ATOM 4404 O O . GLN A 1 537 ? -2.072 -16.175 24.296 1.00 64.56 537 GLN A O 1
ATOM 4409 N N . ASP A 1 538 ? -2.388 -17.432 22.466 1.00 70.44 538 ASP A N 1
ATOM 4410 C CA . ASP A 1 538 ? -0.966 -17.567 22.087 1.00 70.44 538 ASP A CA 1
ATOM 4411 C C . ASP A 1 538 ? -0.232 -16.222 21.878 1.00 70.44 538 ASP A C 1
ATOM 4413 O O . ASP A 1 538 ? 1.001 -16.158 21.864 1.00 70.44 538 ASP A O 1
ATOM 4417 N N . ILE A 1 539 ? -0.973 -15.120 21.697 1.00 72.81 539 ILE A N 1
ATOM 4418 C CA . ILE A 1 539 ? -0.409 -13.761 21.607 1.00 72.81 539 ILE A CA 1
ATOM 4419 C C . ILE A 1 539 ? 0.161 -13.326 22.966 1.00 72.81 539 ILE A C 1
ATOM 4421 O O . ILE A 1 539 ? 1.134 -12.570 23.024 1.00 72.81 539 ILE A O 1
ATOM 4425 N N . ILE A 1 540 ? -0.441 -13.805 24.053 1.00 74.62 540 ILE A N 1
ATOM 4426 C CA . ILE A 1 540 ? -0.044 -13.536 25.428 1.00 74.62 540 ILE A CA 1
ATOM 4427 C C . ILE A 1 540 ? 0.817 -14.712 25.889 1.00 74.62 540 ILE A C 1
ATOM 4429 O O . ILE A 1 540 ? 0.317 -15.768 26.258 1.00 74.62 540 ILE A O 1
ATOM 4433 N N . ASN A 1 541 ? 2.133 -14.519 25.891 1.00 69.12 541 ASN A N 1
ATOM 4434 C CA . ASN A 1 541 ? 3.061 -15.539 26.369 1.00 69.12 541 ASN A CA 1
ATOM 4435 C C . ASN A 1 541 ? 3.450 -15.229 27.809 1.00 69.12 541 ASN A C 1
ATOM 4437 O O . ASN A 1 541 ? 4.109 -14.219 28.034 1.00 69.12 541 ASN A O 1
ATOM 4441 N N . ASP A 1 542 ? 3.081 -16.087 28.765 1.00 75.44 542 ASP A N 1
ATOM 4442 C CA . ASP A 1 542 ? 3.510 -15.959 30.170 1.00 75.44 542 ASP A CA 1
ATOM 4443 C C . ASP A 1 542 ? 3.180 -14.573 30.764 1.00 75.44 542 ASP A C 1
ATOM 4445 O O . ASP A 1 542 ? 4.048 -13.855 31.256 1.00 75.44 542 ASP A O 1
ATOM 4449 N N . HIS A 1 543 ? 1.926 -14.132 30.595 1.00 81.31 543 HIS A N 1
ATOM 4450 C CA . HIS A 1 543 ? 1.460 -12.796 30.991 1.00 81.31 543 HIS A CA 1
ATOM 4451 C C . HIS A 1 543 ? 2.266 -11.624 30.391 1.00 81.31 543 HIS A C 1
ATOM 4453 O O . HIS A 1 543 ? 2.177 -10.499 30.875 1.00 81.31 543 HIS A O 1
ATOM 4459 N N . LYS A 1 544 ? 3.025 -11.835 29.309 1.00 86.56 544 LYS A N 1
ATOM 4460 C CA . LYS A 1 544 ? 3.765 -10.775 28.609 1.00 86.56 544 LYS A CA 1
ATOM 4461 C C . LYS A 1 544 ? 3.098 -10.413 27.298 1.00 86.56 544 LYS A C 1
ATOM 4463 O O . LYS A 1 544 ? 2.765 -11.271 26.479 1.00 86.56 544 LYS A O 1
ATOM 4468 N N . VAL A 1 545 ? 2.980 -9.110 27.073 1.00 89.44 545 VAL A N 1
ATOM 4469 C CA . VAL A 1 545 ? 2.424 -8.518 25.861 1.00 89.44 545 VAL A CA 1
ATOM 4470 C C . VAL A 1 545 ? 3.495 -7.663 25.207 1.00 89.44 545 VAL A C 1
ATOM 4472 O O . VAL A 1 545 ? 4.020 -6.718 25.795 1.00 89.44 545 VAL A O 1
ATOM 4475 N N . LYS A 1 546 ? 3.814 -7.987 23.955 1.00 91.06 546 LYS A N 1
ATOM 4476 C CA . LYS A 1 546 ? 4.816 -7.269 23.167 1.00 91.06 546 LYS A CA 1
ATOM 4477 C C . LYS A 1 546 ? 4.134 -6.254 22.260 1.00 91.06 546 LYS A C 1
ATOM 4479 O O . LYS A 1 546 ? 3.281 -6.614 21.448 1.00 91.06 546 LYS A O 1
ATOM 4484 N N . ILE A 1 547 ? 4.530 -4.992 22.368 1.00 91.88 547 ILE A N 1
ATOM 4485 C CA . ILE A 1 547 ? 3.924 -3.875 21.641 1.00 91.88 547 ILE A CA 1
ATOM 4486 C C . ILE A 1 547 ? 4.980 -3.188 20.799 1.00 91.88 547 ILE A C 1
ATOM 4488 O O . ILE A 1 547 ? 6.003 -2.756 21.311 1.00 91.88 547 ILE A O 1
ATOM 4492 N N . LYS A 1 548 ? 4.717 -3.023 19.506 1.00 92.19 548 LYS A N 1
ATOM 4493 C CA . LYS A 1 548 ? 5.525 -2.191 18.617 1.00 92.19 548 LYS A CA 1
ATOM 4494 C C . LYS A 1 548 ? 4.881 -0.816 18.486 1.00 92.19 548 LYS A C 1
ATOM 4496 O O . LYS A 1 548 ? 3.760 -0.734 17.997 1.00 92.19 548 LYS A O 1
ATOM 4501 N N . ILE A 1 549 ? 5.585 0.246 18.856 1.00 93.56 549 ILE A N 1
ATOM 4502 C CA . ILE A 1 549 ? 5.210 1.633 18.546 1.00 93.56 549 ILE A CA 1
ATOM 4503 C C . ILE A 1 549 ? 5.953 2.109 17.300 1.00 93.56 549 ILE A C 1
ATOM 4505 O O . ILE A 1 549 ? 7.097 1.719 17.079 1.00 93.56 549 ILE A O 1
ATOM 4509 N N . SER A 1 550 ? 5.319 2.922 16.462 1.00 92.00 550 SER A N 1
ATOM 4510 C CA . SER A 1 550 ? 5.916 3.417 15.221 1.00 92.00 550 SER A CA 1
ATOM 4511 C C . SER A 1 550 ? 5.423 4.815 14.884 1.00 92.00 550 SER A C 1
ATOM 4513 O O . SER A 1 550 ? 4.255 5.130 15.096 1.00 92.00 550 SER A O 1
ATOM 4515 N N . GLY A 1 551 ? 6.308 5.633 14.320 1.00 89.94 551 GLY A N 1
ATOM 4516 C CA . GLY A 1 551 ? 5.978 6.951 13.782 1.00 89.94 551 GLY A CA 1
ATOM 4517 C C . GLY A 1 551 ? 6.325 7.047 12.301 1.00 89.94 551 GLY A C 1
ATOM 4518 O O . GLY A 1 551 ? 7.342 6.500 11.879 1.00 89.94 551 GLY A O 1
ATOM 4519 N N . ASP A 1 552 ? 5.487 7.741 11.530 1.00 87.00 552 ASP A N 1
ATOM 4520 C CA . ASP A 1 552 ? 5.755 8.063 10.124 1.00 87.00 552 ASP A CA 1
ATOM 4521 C C . ASP A 1 552 ? 5.298 9.485 9.759 1.00 87.00 552 ASP A C 1
ATOM 4523 O O . ASP A 1 552 ? 4.230 9.952 10.172 1.00 87.00 552 ASP A O 1
ATOM 4527 N N . GLY A 1 553 ? 6.129 10.185 8.987 1.00 85.94 553 GLY A N 1
ATOM 4528 C CA . GLY A 1 553 ? 5.888 11.545 8.517 1.00 85.94 553 GLY A CA 1
ATOM 4529 C C . GLY A 1 553 ? 5.087 11.554 7.218 1.00 85.94 553 GLY A C 1
ATOM 4530 O O . GLY A 1 553 ? 5.611 11.306 6.136 1.00 85.94 553 GLY A O 1
ATOM 4531 N N . THR A 1 554 ? 3.812 11.927 7.289 1.00 84.25 554 THR A N 1
ATOM 4532 C CA . THR A 1 554 ? 2.918 11.993 6.131 1.00 84.25 554 THR A CA 1
ATOM 4533 C C . THR A 1 554 ? 2.698 13.431 5.659 1.00 84.25 554 THR A C 1
ATOM 4535 O O . THR A 1 554 ? 2.357 14.337 6.425 1.00 84.25 554 THR A O 1
ATOM 4538 N N . ARG A 1 555 ? 2.829 13.653 4.346 1.00 82.00 555 ARG A N 1
ATOM 4539 C CA . ARG A 1 555 ? 2.455 14.920 3.699 1.00 82.00 555 ARG A CA 1
ATOM 4540 C C . ARG A 1 555 ? 1.007 14.870 3.221 1.00 82.00 555 ARG A C 1
ATOM 4542 O O . ARG A 1 555 ? 0.689 14.182 2.256 1.00 82.00 555 ARG A O 1
ATOM 4549 N N . ILE A 1 556 ? 0.142 15.650 3.862 1.00 78.69 556 ILE A N 1
ATOM 4550 C CA . ILE A 1 556 ? -1.244 15.859 3.440 1.00 78.69 556 ILE A CA 1
ATOM 4551 C C . ILE A 1 556 ? -1.283 17.070 2.498 1.00 78.69 556 ILE A C 1
ATOM 4553 O O . ILE A 1 556 ? -1.130 18.231 2.894 1.00 78.69 556 ILE A O 1
ATOM 4557 N N . GLY A 1 557 ? -1.456 16.795 1.205 1.00 74.50 557 GLY A N 1
ATOM 4558 C CA . GLY A 1 557 ? -1.366 17.815 0.161 1.00 74.50 557 GLY A CA 1
ATOM 4559 C C . GLY A 1 557 ? 0.032 18.445 0.076 1.00 74.50 557 GLY A C 1
ATOM 4560 O O . GLY A 1 557 ? 1.040 17.818 0.384 1.00 74.50 557 GLY A O 1
ATOM 4561 N N . LYS A 1 558 ? 0.114 19.708 -0.364 1.00 71.12 558 LYS A N 1
ATOM 4562 C CA . LYS A 1 558 ? 1.406 20.398 -0.574 1.00 71.12 558 LYS A CA 1
ATOM 4563 C C . LYS A 1 558 ? 1.963 21.113 0.664 1.00 71.12 558 LYS A C 1
ATOM 4565 O O . LYS A 1 558 ? 3.088 21.599 0.601 1.00 71.12 558 LYS A O 1
ATOM 4570 N N . ARG A 1 559 ? 1.181 21.267 1.741 1.00 74.00 559 ARG A N 1
ATOM 4571 C CA . ARG A 1 559 ? 1.488 22.228 2.824 1.00 74.00 559 ARG A CA 1
ATOM 4572 C C . ARG A 1 559 ? 1.406 21.670 4.241 1.00 74.00 559 ARG A C 1
ATOM 4574 O O . ARG A 1 559 ? 1.913 22.319 5.148 1.00 74.00 559 ARG A O 1
ATOM 4581 N N . ILE A 1 560 ? 0.768 20.521 4.447 1.00 79.81 560 ILE A N 1
ATOM 4582 C CA . ILE A 1 560 ? 0.540 19.990 5.790 1.00 79.81 560 ILE A CA 1
ATOM 4583 C C . ILE A 1 560 ? 1.425 18.762 5.967 1.00 79.81 560 ILE A C 1
ATOM 4585 O O . ILE A 1 560 ? 1.300 17.788 5.231 1.00 79.81 560 ILE A O 1
ATOM 4589 N N . HIS A 1 561 ? 2.336 18.835 6.930 1.00 83.69 561 HIS A N 1
ATOM 4590 C CA . HIS A 1 561 ? 3.123 17.698 7.382 1.00 83.69 561 HIS A CA 1
ATOM 4591 C C . HIS A 1 561 ? 2.558 17.245 8.723 1.00 83.69 561 HIS A C 1
ATOM 4593 O O . HIS A 1 561 ? 2.473 18.054 9.649 1.00 83.69 561 HIS A O 1
ATOM 4599 N N . VAL A 1 562 ? 2.158 15.982 8.809 1.00 90.19 562 VAL A N 1
ATOM 4600 C CA . VAL A 1 562 ? 1.710 15.358 10.053 1.00 90.19 562 VAL A CA 1
ATOM 4601 C C . VAL A 1 562 ? 2.562 14.139 10.348 1.00 90.19 562 VAL A C 1
ATOM 4603 O O . VAL A 1 562 ? 2.988 13.436 9.439 1.00 90.19 562 VAL A O 1
ATOM 4606 N N . LEU A 1 563 ? 2.804 13.890 11.622 1.00 90.31 563 LEU A N 1
ATOM 4607 C CA . LEU A 1 563 ? 3.326 12.641 12.131 1.00 90.31 563 LEU A CA 1
ATOM 4608 C C . LEU A 1 563 ? 2.138 11.761 12.516 1.00 90.31 563 LEU A C 1
ATOM 4610 O O . LEU A 1 563 ? 1.328 12.154 13.359 1.00 90.31 563 LEU A O 1
ATOM 4614 N N . ASN A 1 564 ? 2.056 10.581 11.916 1.00 91.12 564 ASN A N 1
ATOM 4615 C CA . ASN A 1 564 ? 1.155 9.525 12.348 1.00 91.12 564 ASN A CA 1
ATOM 4616 C C . ASN A 1 564 ? 1.909 8.632 13.331 1.00 91.12 564 ASN A C 1
ATOM 4618 O O . ASN A 1 564 ? 2.936 8.057 12.973 1.00 91.12 564 ASN A O 1
ATOM 4622 N N . PHE A 1 565 ? 1.408 8.521 14.557 1.00 91.62 565 PHE A N 1
ATOM 4623 C CA . PHE A 1 565 ? 1.951 7.633 15.579 1.00 91.62 565 PHE A CA 1
ATOM 4624 C C . PHE A 1 565 ? 0.982 6.476 15.807 1.00 91.62 565 PHE A C 1
ATOM 4626 O O . PHE A 1 565 ? -0.213 6.687 16.035 1.00 91.62 565 PHE A O 1
ATOM 4633 N N . VAL A 1 566 ? 1.482 5.250 15.724 1.00 92.00 566 VAL A N 1
ATOM 4634 C CA . VAL A 1 566 ? 0.687 4.020 15.784 1.00 92.00 566 VAL A CA 1
ATOM 4635 C C . VAL A 1 566 ? 1.322 3.018 16.742 1.00 92.00 566 VAL A C 1
ATOM 4637 O O . VAL A 1 566 ? 2.535 3.031 16.946 1.00 92.00 566 VAL A O 1
ATOM 4640 N N . PHE A 1 567 ? 0.518 2.110 17.291 1.00 91.75 567 PHE A N 1
ATOM 4641 C CA . PHE A 1 567 ? 1.012 0.922 17.982 1.00 91.75 567 PHE A CA 1
ATOM 4642 C C . PHE A 1 567 ? 0.452 -0.357 17.357 1.00 91.75 567 PHE A C 1
ATOM 4644 O O . PHE A 1 567 ? -0.566 -0.346 16.671 1.00 91.75 567 PHE A O 1
ATOM 4651 N N . SER A 1 568 ? 1.122 -1.483 17.553 1.00 90.19 568 SER A N 1
ATOM 4652 C CA . SER A 1 568 ? 0.698 -2.798 17.067 1.00 90.19 568 SER A CA 1
ATOM 4653 C C . SER A 1 568 ? 1.070 -3.860 18.093 1.00 90.19 568 SER A C 1
ATOM 4655 O O . SER A 1 568 ? 2.122 -3.767 18.722 1.00 90.19 568 SER A O 1
ATOM 4657 N N . ILE A 1 569 ? 0.221 -4.872 18.264 1.00 88.12 569 ILE A N 1
ATOM 4658 C CA . ILE A 1 569 ? 0.496 -5.996 19.167 1.00 88.12 569 ILE A CA 1
ATOM 4659 C C . ILE A 1 569 ? 1.251 -7.065 18.372 1.00 88.12 569 ILE A C 1
ATOM 4661 O O . ILE A 1 569 ? 0.775 -7.546 17.340 1.00 88.12 569 ILE A O 1
ATOM 4665 N N . ILE A 1 570 ? 2.453 -7.413 18.823 1.00 84.31 570 ILE A N 1
ATOM 4666 C CA . ILE A 1 570 ? 3.299 -8.416 18.171 1.00 84.31 570 ILE A CA 1
ATOM 4667 C C . ILE A 1 570 ? 2.689 -9.802 18.423 1.00 84.31 570 ILE A C 1
ATOM 4669 O O . ILE A 1 570 ? 2.355 -10.135 19.553 1.00 84.31 570 ILE A O 1
ATOM 4673 N N . GLY A 1 571 ? 2.546 -10.604 17.364 1.00 74.19 571 GLY A N 1
ATOM 4674 C CA . GLY A 1 571 ? 1.911 -11.931 17.408 1.00 74.19 571 GLY A CA 1
ATOM 4675 C C . GLY A 1 571 ? 0.464 -11.952 16.901 1.00 74.19 571 GLY A C 1
ATOM 4676 O O . GLY A 1 571 ? -0.036 -13.006 16.523 1.00 74.19 571 GLY A O 1
ATOM 4677 N N . GLN A 1 572 ? -0.199 -10.796 16.791 1.00 70.25 572 GLN A N 1
ATOM 4678 C CA . GLN A 1 572 ? -1.530 -10.717 16.187 1.00 70.25 572 GLN A CA 1
ATOM 4679 C C . GLN A 1 572 ? -1.462 -10.955 14.665 1.00 70.25 572 GLN A C 1
ATOM 4681 O O . GLN A 1 572 ? -0.626 -10.364 13.976 1.00 70.25 572 GLN A O 1
ATOM 4686 N N . GLN A 1 573 ? -2.368 -11.773 14.109 1.00 57.50 573 GLN A N 1
ATOM 4687 C CA . GLN A 1 573 ? -2.485 -11.925 12.652 1.00 57.50 573 GLN A CA 1
ATOM 4688 C C . GLN A 1 573 ? -2.691 -10.559 11.980 1.00 57.50 573 GLN A C 1
ATOM 4690 O O . GLN A 1 573 ? -3.595 -9.803 12.339 1.00 57.50 573 GLN A O 1
ATOM 4695 N N . GLY A 1 574 ? -1.853 -10.246 10.989 1.00 57.91 574 GLY A N 1
ATOM 4696 C CA . GLY A 1 574 ? -1.890 -8.959 10.295 1.00 57.91 574 GLY A CA 1
ATOM 4697 C C . GLY A 1 574 ? -1.214 -7.804 11.041 1.00 57.91 574 GLY A C 1
ATOM 4698 O O . GLY A 1 574 ? -1.461 -6.659 10.674 1.00 57.91 574 GLY A O 1
ATOM 4699 N N . CYS A 1 575 ? -0.353 -8.069 12.035 1.00 55.81 575 CYS A N 1
ATOM 4700 C CA . CYS A 1 575 ? 0.457 -7.055 12.735 1.00 55.81 575 CYS A CA 1
ATOM 4701 C C . CYS A 1 575 ? 1.307 -6.168 11.802 1.00 55.81 575 CYS A C 1
ATOM 4703 O O . CYS A 1 575 ? 1.615 -5.034 12.154 1.00 55.81 575 CYS A O 1
ATOM 4705 N N . SER A 1 576 ? 1.652 -6.665 10.610 1.00 51.84 576 SER A N 1
ATOM 4706 C CA . SER A 1 576 ? 2.387 -5.932 9.567 1.00 51.84 576 SER A CA 1
ATOM 4707 C C . SER A 1 576 ? 1.487 -5.174 8.577 1.00 51.84 576 SER A C 1
ATOM 4709 O O . SER A 1 576 ? 2.000 -4.579 7.635 1.00 51.84 576 SER A O 1
ATOM 4711 N N . GLY A 1 577 ? 0.158 -5.224 8.734 1.00 55.47 577 GLY A N 1
ATOM 4712 C CA . GLY A 1 577 ? -0.809 -4.575 7.843 1.00 55.47 577 GLY A CA 1
ATOM 4713 C C . GLY A 1 577 ? -1.793 -3.664 8.582 1.00 55.47 577 GLY A C 1
ATOM 4714 O O . GLY A 1 577 ? -1.849 -3.641 9.808 1.00 55.47 577 GLY A O 1
ATOM 4715 N N . GLU A 1 578 ? -2.635 -2.948 7.829 1.00 55.34 578 GLU A N 1
ATOM 4716 C CA . GLU A 1 578 ? -3.574 -1.932 8.352 1.00 55.34 578 GLU A CA 1
ATOM 4717 C C . GLU A 1 578 ? -4.510 -2.446 9.461 1.00 55.34 578 GLU A C 1
ATOM 4719 O O . GLU A 1 578 ? -4.932 -1.689 10.328 1.00 55.34 578 GLU A O 1
ATOM 4724 N N . LYS A 1 579 ? -4.831 -3.746 9.456 1.00 59.53 579 LYS A N 1
ATOM 4725 C CA . LYS A 1 579 ? -5.725 -4.369 10.445 1.00 59.53 579 LYS A CA 1
ATOM 4726 C C . LYS A 1 579 ? -5.078 -4.572 11.821 1.00 59.53 579 LYS A C 1
ATOM 4728 O O . LYS A 1 579 ? -5.811 -4.755 12.790 1.00 59.53 579 LYS A O 1
ATOM 4733 N N . GLY A 1 580 ? -3.745 -4.578 11.900 1.00 67.88 580 GLY A N 1
ATOM 4734 C CA . GLY A 1 580 ? -2.981 -4.790 13.133 1.00 67.88 580 GLY A CA 1
ATOM 4735 C C . GLY A 1 580 ? -2.357 -3.522 13.722 1.00 67.88 580 GLY A C 1
ATOM 4736 O O . GLY A 1 580 ? -1.799 -3.587 14.817 1.00 67.88 580 GLY A O 1
ATOM 4737 N N . SER A 1 581 ? -2.457 -2.383 13.026 1.00 78.88 581 SER A N 1
ATOM 4738 C CA . SER A 1 581 ? -1.928 -1.093 13.476 1.00 78.88 581 SER A CA 1
ATOM 4739 C C . SER A 1 581 ? -3.030 -0.184 14.011 1.00 78.88 581 SER A C 1
ATOM 4741 O O . SER A 1 581 ? -3.974 0.181 13.315 1.00 78.88 581 SER A O 1
ATOM 4743 N N . TYR A 1 582 ? -2.889 0.210 15.269 1.00 86.44 582 TYR A N 1
ATOM 4744 C CA . TYR A 1 582 ? -3.819 1.062 15.988 1.00 86.44 582 TYR A CA 1
ATOM 4745 C C . TYR A 1 582 ? -3.271 2.485 16.044 1.00 86.44 582 TYR A C 1
ATOM 4747 O O . TYR A 1 582 ? -2.179 2.724 16.560 1.00 86.44 582 TYR A O 1
ATOM 4755 N N . LEU A 1 583 ? -4.036 3.435 15.511 1.00 87.31 583 LEU A N 1
ATOM 4756 C CA . LEU A 1 583 ? -3.684 4.850 15.547 1.00 87.31 583 LEU A CA 1
ATOM 4757 C C . LEU A 1 583 ? -3.700 5.371 16.989 1.00 87.31 583 LEU A C 1
ATOM 4759 O O . LEU A 1 583 ? -4.739 5.334 17.648 1.00 87.31 583 LEU A O 1
ATOM 4763 N N . VAL A 1 584 ? -2.557 5.885 17.437 1.00 90.38 584 VAL A N 1
ATOM 4764 C CA . VAL A 1 584 ? -2.389 6.554 18.733 1.00 90.38 584 VAL A CA 1
ATOM 4765 C C . VAL A 1 584 ? -2.586 8.046 18.559 1.00 90.38 584 VAL A C 1
ATOM 4767 O O . VAL A 1 584 ? -3.371 8.635 19.288 1.00 90.38 584 VAL A O 1
ATOM 4770 N N . GLY A 1 585 ? -1.921 8.663 17.579 1.00 90.06 585 GLY A N 1
ATOM 4771 C CA . GLY A 1 585 ? -1.983 10.110 17.410 1.00 90.06 585 GLY A CA 1
ATOM 4772 C C . GLY A 1 585 ? -1.673 10.599 16.003 1.00 90.06 585 GLY A C 1
ATOM 4773 O O . GLY A 1 585 ? -0.958 9.951 15.241 1.00 90.06 585 GLY A O 1
ATOM 4774 N N . ILE A 1 586 ? -2.231 11.765 15.677 1.00 92.38 586 ILE A N 1
ATOM 4775 C CA . ILE A 1 586 ? -1.949 12.523 14.453 1.00 92.38 586 ILE A CA 1
ATOM 4776 C C . ILE A 1 586 ? -1.518 13.917 14.883 1.00 92.38 586 ILE A C 1
ATOM 4778 O O . ILE A 1 586 ? -2.301 14.652 15.488 1.00 92.38 586 ILE A O 1
ATOM 4782 N N . ILE A 1 587 ? -0.274 14.272 14.571 1.00 91.56 587 ILE A N 1
ATOM 4783 C CA . ILE A 1 587 ? 0.376 15.450 15.148 1.00 91.56 587 ILE A CA 1
ATOM 4784 C C . ILE A 1 587 ? 0.982 16.301 14.049 1.00 91.56 587 ILE A C 1
ATOM 4786 O O . ILE A 1 587 ? 1.828 15.846 13.284 1.00 91.56 587 ILE A O 1
ATOM 4790 N N . LYS A 1 588 ? 0.591 17.568 13.968 1.00 91.31 588 LYS A N 1
ATOM 4791 C CA . LYS A 1 588 ? 1.166 18.521 13.021 1.00 91.31 588 LYS A CA 1
ATOM 4792 C C . LYS A 1 588 ? 2.486 19.049 13.573 1.00 91.31 588 LYS A C 1
ATOM 4794 O O . LYS A 1 588 ? 2.559 20.124 14.163 1.00 91.31 588 LYS A O 1
ATOM 4799 N N . VAL A 1 589 ? 3.541 18.269 13.363 1.00 88.75 589 VAL A N 1
ATOM 4800 C CA . VAL A 1 589 ? 4.874 18.542 13.901 1.00 88.75 589 VAL A CA 1
ATOM 4801 C C . VAL A 1 589 ? 5.947 18.429 12.810 1.00 88.75 589 VAL A C 1
ATOM 4803 O O . VAL A 1 589 ? 5.888 17.535 11.954 1.00 88.75 589 VAL A O 1
ATOM 4806 N N . PRO A 1 590 ? 6.939 19.337 12.791 1.00 86.00 590 PRO A N 1
ATOM 4807 C CA . PRO A 1 590 ? 8.148 19.148 12.006 1.00 86.00 590 PRO A CA 1
ATOM 4808 C C . PRO A 1 590 ? 8.940 17.944 12.518 1.00 86.00 590 PRO A C 1
ATOM 4810 O O . PRO A 1 590 ? 9.125 17.776 13.719 1.00 86.00 590 PRO A O 1
ATOM 4813 N N . GLU A 1 591 ? 9.489 17.146 11.609 1.00 85.69 591 GLU A N 1
ATOM 4814 C CA . GLU A 1 591 ? 10.302 15.978 11.959 1.00 85.69 591 GLU A CA 1
ATOM 4815 C C . GLU A 1 591 ? 11.730 16.399 12.372 1.00 85.69 591 GLU A C 1
ATOM 4817 O O . GLU A 1 591 ? 12.704 16.248 11.633 1.00 85.69 591 GLU A O 1
ATOM 4822 N N . LYS A 1 592 ? 11.831 17.023 13.548 1.00 89.69 592 LYS A N 1
ATOM 4823 C CA . LYS A 1 592 ? 13.068 17.446 14.219 1.00 89.69 592 LYS A CA 1
ATOM 4824 C C . LYS A 1 592 ? 13.022 16.975 15.665 1.00 89.69 592 LYS A C 1
ATOM 4826 O O . LYS A 1 592 ? 11.949 16.986 16.255 1.00 89.69 592 LYS A O 1
ATOM 4831 N N . TYR A 1 593 ? 14.174 16.647 16.248 1.00 91.62 593 TYR A N 1
ATOM 4832 C CA . TYR A 1 593 ? 14.246 16.094 17.604 1.00 91.62 593 TYR A CA 1
ATOM 4833 C C . TYR A 1 593 ? 13.483 16.932 18.647 1.00 91.62 593 TYR A C 1
ATOM 4835 O O . TYR A 1 593 ? 12.570 16.413 19.277 1.00 91.62 593 TYR A O 1
ATOM 4843 N N . GLU A 1 594 ? 13.777 18.232 18.774 1.00 91.81 594 GLU A N 1
ATOM 4844 C CA . GLU A 1 594 ? 13.115 19.090 19.777 1.00 91.81 594 GLU A CA 1
ATOM 4845 C C . GLU A 1 594 ? 11.603 19.206 19.541 1.00 91.81 594 GLU A C 1
ATOM 4847 O O . GLU A 1 594 ? 10.812 19.173 20.479 1.00 91.81 594 GLU A O 1
ATOM 4852 N N . SER A 1 595 ? 11.187 19.280 18.274 1.00 91.38 595 SER A N 1
ATOM 4853 C CA . SER A 1 595 ? 9.769 19.341 17.914 1.00 91.38 595 SER A CA 1
ATOM 4854 C C . SER A 1 595 ? 9.049 18.030 18.222 1.00 91.38 595 SER A C 1
ATOM 4856 O O . SER A 1 595 ? 7.940 18.067 18.736 1.00 91.38 595 SER A O 1
ATOM 4858 N N . LEU A 1 596 ? 9.676 16.880 17.956 1.00 91.94 596 LEU A N 1
ATOM 4859 C CA . LEU A 1 596 ? 9.133 15.564 18.299 1.00 91.94 596 LEU A CA 1
ATOM 4860 C C . LEU A 1 596 ? 9.074 15.359 19.812 1.00 91.94 596 LEU A C 1
ATOM 4862 O O . LEU A 1 596 ? 8.081 14.843 20.304 1.00 91.94 596 LEU A O 1
ATOM 4866 N N . LYS A 1 597 ? 10.098 15.798 20.550 1.00 92.69 597 LYS A N 1
ATOM 4867 C CA . LYS A 1 597 ? 10.134 15.733 22.014 1.00 92.69 597 LYS A CA 1
ATOM 4868 C C . LYS A 1 597 ? 8.958 16.474 22.644 1.00 92.69 597 LYS A C 1
ATOM 4870 O O . LYS A 1 597 ? 8.328 15.953 23.555 1.00 92.69 597 LYS A O 1
ATOM 4875 N N . GLU A 1 598 ? 8.679 17.683 22.165 1.00 91.25 598 GLU A N 1
ATOM 4876 C CA . GLU A 1 598 ? 7.552 18.483 22.644 1.00 91.25 598 GLU A CA 1
ATOM 4877 C C . GLU A 1 598 ? 6.215 17.942 22.118 1.00 91.25 598 GLU A C 1
ATOM 4879 O O . GLU A 1 598 ? 5.279 17.762 22.886 1.00 91.25 598 GLU A O 1
ATOM 4884 N N . GLY A 1 599 ? 6.126 17.627 20.824 1.00 88.56 599 GLY A N 1
ATOM 4885 C CA . GLY A 1 599 ? 4.889 17.178 20.184 1.00 88.56 599 GLY A CA 1
ATOM 4886 C C . GLY A 1 599 ? 4.430 15.776 20.590 1.00 88.56 599 GLY A C 1
ATOM 4887 O O . GLY A 1 599 ? 3.249 15.488 20.467 1.00 88.56 599 GLY A O 1
ATOM 4888 N N . LEU A 1 600 ? 5.328 14.907 21.063 1.00 91.88 600 LEU A N 1
ATOM 4889 C CA . LEU A 1 600 ? 5.012 13.555 21.544 1.00 91.88 600 LEU A CA 1
ATOM 4890 C C . LEU A 1 600 ? 5.061 13.444 23.071 1.00 91.88 600 LEU A C 1
ATOM 4892 O O . LEU A 1 600 ? 5.067 12.326 23.575 1.00 91.88 600 LEU A O 1
ATOM 4896 N N . LYS A 1 601 ? 5.124 14.557 23.811 1.00 92.12 601 LYS A N 1
ATOM 4897 C CA . LYS A 1 601 ? 5.370 14.551 25.259 1.00 92.12 601 LYS A CA 1
ATOM 4898 C C . LYS A 1 601 ? 4.452 13.586 26.021 1.00 92.12 601 LYS A C 1
ATOM 4900 O O . LYS A 1 601 ? 4.963 12.725 26.731 1.00 92.12 601 LYS A O 1
ATOM 4905 N N . ASP A 1 602 ? 3.138 13.674 25.811 1.00 91.06 602 ASP A N 1
ATOM 4906 C CA . ASP A 1 602 ? 2.158 12.817 26.500 1.00 91.06 602 ASP A CA 1
ATOM 4907 C C . ASP A 1 602 ? 2.371 11.327 26.183 1.00 91.06 602 ASP A C 1
ATOM 4909 O O . ASP A 1 602 ? 2.353 10.476 27.068 1.00 91.06 602 ASP A O 1
ATOM 4913 N N . ILE A 1 603 ? 2.642 11.014 24.912 1.00 92.56 603 ILE A N 1
ATOM 4914 C CA . ILE A 1 603 ? 2.882 9.644 24.438 1.00 92.56 603 ILE A CA 1
ATOM 4915 C C . ILE A 1 603 ? 4.209 9.108 24.991 1.00 92.56 603 ILE A C 1
ATOM 4917 O O . ILE A 1 603 ? 4.306 7.941 25.359 1.00 92.56 603 ILE A O 1
ATOM 4921 N N . ILE A 1 604 ? 5.244 9.947 25.049 1.00 93.69 604 ILE A N 1
ATOM 4922 C CA . ILE A 1 604 ? 6.552 9.601 25.610 1.00 93.69 604 ILE A CA 1
ATOM 4923 C C . ILE A 1 604 ? 6.420 9.278 27.100 1.00 93.69 604 ILE A C 1
ATOM 4925 O O . ILE A 1 604 ? 6.971 8.275 27.556 1.00 93.69 604 ILE A O 1
ATOM 4929 N N . GLU A 1 605 ? 5.702 10.113 27.852 1.00 93.12 605 GLU A N 1
ATOM 4930 C CA . GLU A 1 605 ? 5.444 9.893 29.276 1.00 93.12 605 GLU A CA 1
ATOM 4931 C C . GLU A 1 605 ? 4.667 8.590 29.501 1.00 93.12 605 GLU A C 1
ATOM 4933 O O . GLU A 1 605 ? 5.070 7.782 30.337 1.00 93.12 605 GLU A O 1
ATOM 4938 N N . GLU A 1 606 ? 3.623 8.332 28.710 1.00 93.25 606 GLU A N 1
ATOM 4939 C CA . GLU A 1 606 ? 2.845 7.094 28.794 1.00 93.25 606 GLU A CA 1
ATOM 4940 C C . GLU A 1 606 ? 3.701 5.851 28.494 1.00 93.25 606 GLU A C 1
ATOM 4942 O O . GLU A 1 606 ? 3.758 4.932 29.307 1.00 93.25 606 GLU A O 1
ATOM 4947 N N . VAL A 1 607 ? 4.438 5.831 27.377 1.00 94.12 607 VAL A N 1
ATOM 4948 C CA . VAL A 1 607 ? 5.280 4.683 26.982 1.00 94.12 607 VAL A CA 1
ATOM 4949 C C . VAL A 1 607 ? 6.389 4.404 27.998 1.00 94.12 607 VAL A C 1
ATOM 4951 O O . VAL A 1 607 ? 6.696 3.247 28.276 1.00 94.12 607 VAL A O 1
ATOM 4954 N N . ASN A 1 608 ? 7.009 5.444 28.558 1.00 94.06 608 ASN A N 1
ATOM 4955 C CA . ASN A 1 608 ? 8.112 5.269 29.504 1.00 94.06 608 ASN A CA 1
ATOM 4956 C C . ASN A 1 608 ? 7.645 4.785 30.888 1.00 94.06 608 ASN A C 1
ATOM 4958 O O . ASN A 1 608 ? 8.437 4.167 31.608 1.00 94.06 608 ASN A O 1
ATOM 4962 N N . ASN A 1 609 ? 6.386 5.051 31.251 1.00 94.62 609 ASN A N 1
ATOM 4963 C CA . ASN A 1 609 ? 5.811 4.682 32.545 1.00 94.62 609 ASN A CA 1
ATOM 4964 C C . ASN A 1 609 ? 5.000 3.374 32.497 1.00 94.62 609 ASN A C 1
ATOM 4966 O O . ASN A 1 609 ? 4.959 2.659 33.500 1.00 94.62 609 ASN A O 1
ATOM 4970 N N . LEU A 1 610 ? 4.399 3.024 31.353 1.00 93.81 610 LEU A N 1
ATOM 4971 C CA . LEU A 1 610 ? 3.562 1.831 31.197 1.00 93.81 610 LEU A CA 1
ATOM 4972 C C . LEU A 1 610 ? 4.410 0.551 31.122 1.00 93.81 610 LEU A C 1
ATOM 4974 O O . LEU A 1 610 ? 4.821 0.112 30.051 1.00 93.81 610 LEU A O 1
ATOM 4978 N N . LYS A 1 611 ? 4.675 -0.066 32.274 1.00 92.38 611 LYS A N 1
ATOM 4979 C CA . LYS A 1 611 ? 5.405 -1.346 32.363 1.00 92.38 611 LYS A CA 1
ATOM 4980 C C . LYS A 1 611 ? 4.491 -2.547 32.554 1.00 92.38 611 LYS A C 1
ATOM 4982 O O . LYS A 1 611 ? 4.832 -3.646 32.128 1.00 92.38 611 LYS A O 1
ATOM 4987 N N . GLU A 1 612 ? 3.354 -2.338 33.199 1.00 93.00 612 GLU A N 1
ATOM 4988 C CA . GLU A 1 612 ? 2.386 -3.373 33.540 1.00 93.00 612 GLU A CA 1
ATOM 4989 C C . GLU A 1 612 ? 0.978 -2.814 33.344 1.00 93.00 612 GLU A C 1
ATOM 4991 O O . GLU A 1 612 ? 0.759 -1.614 33.504 1.00 93.00 612 GLU A O 1
ATOM 4996 N N . ILE A 1 613 ? 0.036 -3.677 32.973 1.00 92.50 613 ILE A N 1
ATOM 4997 C CA . ILE A 1 613 ? -1.372 -3.325 32.803 1.00 92.50 613 ILE A CA 1
ATOM 4998 C C . ILE A 1 613 ? -2.254 -4.407 33.420 1.00 92.50 613 ILE A C 1
ATOM 5000 O O . ILE A 1 613 ? -2.034 -5.597 33.193 1.00 92.50 613 ILE A O 1
ATOM 5004 N N . THR A 1 614 ? -3.265 -3.996 34.181 1.00 89.62 614 THR A N 1
ATOM 5005 C CA . THR A 1 614 ? -4.212 -4.916 34.824 1.00 89.62 614 THR A CA 1
ATOM 5006 C C . THR A 1 614 ? -5.524 -4.937 34.052 1.00 89.62 614 THR A C 1
ATOM 5008 O O . THR A 1 614 ? -6.154 -3.899 33.845 1.00 89.62 614 THR A O 1
ATOM 5011 N N . VAL A 1 615 ? -5.947 -6.123 33.617 1.00 86.81 615 VAL A N 1
ATOM 5012 C CA . VAL A 1 615 ? -7.170 -6.332 32.836 1.00 86.81 615 VAL A CA 1
ATOM 5013 C C . VAL A 1 615 ? -7.897 -7.564 33.366 1.00 86.81 615 VAL A C 1
ATOM 5015 O O . VAL A 1 615 ? -7.349 -8.659 33.314 1.00 86.81 615 VAL A O 1
ATOM 5018 N N . ASP A 1 616 ? -9.132 -7.381 33.847 1.00 81.44 616 ASP A N 1
ATOM 5019 C CA . ASP A 1 616 ? -9.996 -8.449 34.382 1.00 81.44 616 ASP A CA 1
ATOM 5020 C C . ASP A 1 616 ? -9.237 -9.359 35.374 1.00 81.44 616 ASP A C 1
ATOM 5022 O O . ASP A 1 616 ? -9.119 -10.565 35.171 1.00 81.44 616 ASP A O 1
ATOM 5026 N N . ASP A 1 617 ? -8.635 -8.730 36.391 1.00 82.19 617 ASP A N 1
ATOM 5027 C CA . ASP A 1 617 ? -7.824 -9.338 37.463 1.00 82.19 617 ASP A CA 1
ATOM 5028 C C . ASP A 1 617 ? -6.529 -10.049 37.025 1.00 82.19 617 ASP A C 1
ATOM 5030 O O . ASP A 1 617 ? -5.805 -10.601 37.852 1.00 82.19 617 ASP A O 1
ATOM 5034 N N . ASN A 1 618 ? -6.169 -9.966 35.742 1.00 83.81 618 ASN A N 1
ATOM 5035 C CA . ASN A 1 618 ? -4.893 -10.444 35.222 1.00 83.81 618 ASN A CA 1
ATOM 5036 C C . ASN A 1 618 ? -3.909 -9.282 35.052 1.00 83.81 618 ASN A C 1
ATOM 5038 O O . ASN A 1 618 ? -4.232 -8.269 34.428 1.00 83.81 618 ASN A O 1
ATOM 5042 N N . ILE A 1 619 ? -2.691 -9.443 35.570 1.00 88.62 619 ILE A N 1
ATOM 5043 C CA . ILE A 1 619 ? -1.590 -8.493 35.372 1.00 88.62 619 ILE A CA 1
ATOM 5044 C C . ILE A 1 619 ? -0.794 -8.937 34.147 1.00 88.62 619 ILE A C 1
ATOM 5046 O O . ILE A 1 619 ? -0.398 -10.099 34.052 1.00 88.62 619 ILE A O 1
ATOM 5050 N N . PHE A 1 620 ? -0.553 -8.013 33.219 1.00 90.00 620 PHE A N 1
ATOM 5051 C CA . PHE A 1 620 ? 0.262 -8.243 32.034 1.00 90.00 620 PHE A CA 1
ATOM 5052 C C . PHE A 1 620 ? 1.481 -7.328 32.026 1.00 90.00 620 PHE A C 1
ATOM 5054 O O . PHE A 1 620 ? 1.349 -6.112 32.142 1.00 90.00 620 PHE A O 1
ATOM 5061 N N . GLN A 1 621 ? 2.664 -7.900 31.819 1.00 92.56 621 GLN A N 1
ATOM 5062 C CA . GLN A 1 621 ? 3.890 -7.144 31.581 1.00 92.56 621 GLN A CA 1
ATOM 5063 C C . GLN A 1 621 ? 3.920 -6.631 30.141 1.00 92.56 621 GLN A C 1
ATOM 5065 O O . GLN A 1 621 ? 3.707 -7.386 29.190 1.00 92.56 621 GLN A O 1
ATOM 5070 N N . VAL A 1 622 ? 4.217 -5.346 29.976 1.00 92.81 622 VAL A N 1
ATOM 5071 C CA . VAL A 1 622 ? 4.241 -4.663 28.683 1.00 92.81 622 VAL A CA 1
ATOM 5072 C C . VAL A 1 622 ? 5.684 -4.486 28.218 1.00 92.81 622 VAL A C 1
ATOM 5074 O O . VAL A 1 622 ? 6.492 -3.810 28.852 1.00 92.81 622 VAL A O 1
ATOM 5077 N N . GLU A 1 623 ? 6.016 -5.074 27.069 1.00 93.75 623 GLU A N 1
ATOM 5078 C CA . GLU A 1 623 ? 7.320 -4.911 26.428 1.00 93.75 623 GLU A CA 1
ATOM 5079 C C . GLU A 1 623 ? 7.212 -4.070 25.158 1.00 93.75 623 GLU A C 1
ATOM 5081 O O . GLU A 1 623 ? 6.688 -4.522 24.136 1.00 93.75 623 GLU A O 1
ATOM 5086 N N . PHE A 1 624 ? 7.774 -2.862 25.192 1.00 94.69 624 PHE A N 1
ATOM 5087 C CA . PHE A 1 624 ? 7.818 -1.995 24.022 1.00 94.69 624 PHE A CA 1
ATOM 5088 C C . PHE A 1 624 ? 8.976 -2.317 23.070 1.00 94.69 624 PHE A C 1
ATOM 5090 O O . PHE A 1 624 ? 10.130 -2.500 23.467 1.00 94.69 624 PHE A O 1
ATOM 5097 N N . TYR A 1 625 ? 8.639 -2.306 21.787 1.00 94.38 625 TYR A N 1
ATOM 5098 C CA . TYR A 1 625 ? 9.511 -2.320 20.627 1.00 94.38 625 TYR A CA 1
ATOM 5099 C C . TYR A 1 625 ? 9.299 -1.025 19.855 1.00 94.38 625 TYR A C 1
ATOM 5101 O O . TYR A 1 625 ? 8.176 -0.537 19.729 1.00 94.38 625 TYR A O 1
ATOM 5109 N N . LEU A 1 626 ? 10.375 -0.484 19.303 1.00 94.25 626 LEU A N 1
ATOM 5110 C CA . LEU A 1 626 ? 10.332 0.761 18.553 1.00 94.25 626 LEU A CA 1
ATOM 5111 C C . LEU A 1 626 ? 10.520 0.477 17.069 1.00 94.25 626 LEU A C 1
ATOM 5113 O O . LEU A 1 626 ? 11.493 -0.159 16.676 1.00 94.25 626 LEU A O 1
ATOM 5117 N N . GLY A 1 627 ? 9.595 0.955 16.250 1.00 91.62 627 GLY A N 1
ATOM 5118 C CA . GLY A 1 627 ? 9.622 0.824 14.806 1.00 91.62 627 GLY A CA 1
ATOM 5119 C C . GLY A 1 627 ? 9.501 2.151 14.076 1.00 91.62 627 GLY A C 1
ATOM 5120 O O . GLY A 1 627 ? 9.206 3.191 14.661 1.00 91.62 627 GLY A O 1
ATOM 5121 N N . GLY A 1 628 ? 9.750 2.090 12.775 1.00 89.44 628 GLY A N 1
ATOM 5122 C CA . GLY A 1 628 ? 9.616 3.219 11.866 1.00 89.44 628 GLY A CA 1
ATOM 5123 C C . GLY A 1 628 ? 10.709 3.210 10.813 1.00 89.44 628 GLY A C 1
ATOM 5124 O O . GLY A 1 628 ? 11.566 2.317 10.776 1.00 89.44 628 GLY A O 1
ATOM 5125 N N . ASP A 1 629 ? 10.685 4.221 9.953 1.00 88.00 629 ASP A N 1
ATOM 5126 C CA . ASP A 1 629 ? 11.796 4.453 9.047 1.00 88.00 629 ASP A CA 1
ATOM 5127 C C . ASP A 1 629 ? 13.076 4.807 9.835 1.00 88.00 629 ASP A C 1
ATOM 5129 O O . ASP A 1 629 ? 13.059 5.259 10.984 1.00 88.00 629 ASP A O 1
ATOM 5133 N N . LEU A 1 630 ? 14.232 4.590 9.214 1.00 87.94 630 LEU A N 1
ATOM 5134 C CA . LEU A 1 630 ? 15.516 4.764 9.890 1.00 87.94 630 LEU A CA 1
ATOM 5135 C C . LEU A 1 630 ? 15.849 6.244 10.189 1.00 87.94 630 LEU A C 1
ATOM 5137 O O . LEU A 1 630 ? 16.690 6.523 11.044 1.00 87.94 630 LEU A O 1
ATOM 5141 N N . LYS A 1 631 ? 15.195 7.209 9.534 1.00 87.88 631 LYS A N 1
ATOM 5142 C CA . LYS A 1 631 ? 15.353 8.636 9.843 1.00 87.88 631 LYS A CA 1
ATOM 5143 C C . LYS A 1 631 ? 14.624 8.976 11.144 1.00 87.88 631 LYS A C 1
ATOM 5145 O O . LYS A 1 631 ? 15.249 9.542 12.041 1.00 87.88 631 LYS A O 1
ATOM 5150 N N . PHE A 1 632 ? 13.361 8.577 11.260 1.00 90.81 632 PHE A N 1
ATOM 5151 C CA . PHE A 1 632 ? 12.557 8.695 12.468 1.00 90.81 632 PHE A CA 1
ATOM 5152 C C . PHE A 1 632 ? 13.248 7.997 13.638 1.00 90.81 632 PHE A C 1
ATOM 5154 O O . PHE A 1 632 ? 13.465 8.624 14.672 1.00 90.81 632 PHE A O 1
ATOM 5161 N N . LEU A 1 633 ? 13.689 6.747 13.450 1.00 92.75 633 LEU A N 1
ATOM 5162 C CA . LEU A 1 633 ? 14.383 5.978 14.486 1.00 92.75 633 LEU A CA 1
ATOM 5163 C C . LEU A 1 633 ? 15.662 6.662 14.979 1.00 92.75 633 LEU A C 1
ATOM 5165 O O . LEU A 1 633 ? 15.872 6.755 16.185 1.00 92.75 633 LEU A O 1
ATOM 5169 N N . ASN A 1 634 ? 16.502 7.178 14.075 1.00 91.81 634 ASN A N 1
ATOM 5170 C CA . ASN A 1 634 ? 17.700 7.924 14.470 1.00 91.81 634 ASN A CA 1
ATOM 5171 C C . ASN A 1 634 ? 17.337 9.167 15.292 1.00 91.81 634 ASN A C 1
ATOM 5173 O O . ASN A 1 634 ? 17.925 9.391 16.348 1.00 91.81 634 ASN A O 1
ATOM 5177 N N . LEU A 1 635 ? 16.326 9.928 14.855 1.00 92.50 635 LEU A N 1
ATOM 5178 C CA . LEU A 1 635 ? 15.859 11.112 15.573 1.00 92.50 635 LEU A CA 1
ATOM 5179 C C . LEU A 1 635 ? 15.379 10.766 16.983 1.00 92.50 635 LEU A C 1
ATOM 5181 O O . LEU A 1 635 ? 15.876 11.347 17.941 1.00 92.50 635 LEU A O 1
ATOM 5185 N N . VAL A 1 636 ? 14.456 9.815 17.135 1.00 93.44 636 VAL A N 1
ATOM 5186 C CA . VAL A 1 636 ? 13.894 9.486 18.455 1.00 93.44 636 VAL A CA 1
ATOM 5187 C C . VAL A 1 636 ? 14.895 8.781 19.371 1.00 93.44 636 VAL A C 1
ATOM 5189 O O . VAL A 1 636 ? 14.771 8.896 20.584 1.00 93.44 636 VAL A O 1
ATOM 5192 N N . MET A 1 637 ? 15.909 8.106 18.823 1.00 93.44 637 MET A N 1
ATOM 5193 C CA . MET A 1 637 ? 17.022 7.541 19.597 1.00 93.44 637 MET A CA 1
ATOM 5194 C C . MET A 1 637 ? 18.149 8.553 19.856 1.00 93.44 637 MET A C 1
ATOM 5196 O O . MET A 1 637 ? 19.133 8.212 20.506 1.00 93.44 637 MET A O 1
ATOM 5200 N N . GLY A 1 638 ? 18.033 9.786 19.353 1.00 92.12 638 GLY A N 1
ATOM 5201 C CA . GLY A 1 638 ? 19.025 10.845 19.547 1.00 92.12 638 GLY A CA 1
ATOM 5202 C C . GLY A 1 638 ? 20.366 10.603 18.844 1.00 92.12 638 GLY A C 1
ATOM 5203 O O . GLY A 1 638 ? 21.391 11.154 19.255 1.00 92.12 638 GLY A O 1
ATOM 5204 N N . ILE A 1 639 ? 20.362 9.784 17.792 1.00 91.94 639 ILE A N 1
ATOM 5205 C CA . ILE A 1 639 ? 21.521 9.469 16.954 1.00 91.94 639 ILE A CA 1
ATOM 5206 C C . ILE A 1 639 ? 21.483 10.358 15.706 1.00 91.94 639 ILE A C 1
ATOM 5208 O O . ILE A 1 639 ? 20.430 10.561 15.099 1.00 91.94 639 ILE A O 1
ATOM 5212 N N . ASP A 1 640 ? 22.632 10.894 15.294 1.00 89.25 640 ASP A N 1
ATOM 5213 C CA . ASP A 1 640 ? 22.685 11.700 14.074 1.00 89.25 640 ASP A CA 1
ATOM 5214 C C . ASP A 1 640 ? 22.339 10.873 12.832 1.00 89.25 640 ASP A C 1
ATOM 5216 O O . ASP A 1 640 ? 22.645 9.683 12.723 1.00 89.25 640 ASP A O 1
ATOM 5220 N N . GLY A 1 641 ? 21.752 11.549 11.844 1.00 81.75 641 GLY A N 1
ATOM 5221 C CA . GLY A 1 641 ? 21.298 10.925 10.608 1.00 81.75 641 GLY A CA 1
ATOM 5222 C C . GLY A 1 641 ? 22.405 10.285 9.758 1.00 81.75 641 GLY A C 1
ATOM 5223 O O . GLY A 1 641 ? 23.595 10.296 10.058 1.00 81.75 641 GLY A O 1
ATOM 5224 N N . PHE A 1 642 ? 21.998 9.747 8.611 1.00 73.31 642 PHE A N 1
ATOM 5225 C CA . PHE A 1 642 ? 22.804 8.874 7.749 1.00 73.31 642 PHE A CA 1
ATOM 5226 C C . PHE A 1 642 ? 24.192 9.379 7.348 1.00 73.31 642 PHE A C 1
ATOM 5228 O O . PHE A 1 642 ? 25.096 8.560 7.180 1.00 73.31 642 PHE A O 1
ATOM 5235 N N . SER A 1 643 ? 24.368 10.694 7.192 1.00 78.44 643 SER A N 1
ATOM 5236 C CA . SER A 1 643 ? 25.646 11.318 6.823 1.00 78.44 643 SER A CA 1
ATOM 5237 C C . SER A 1 643 ? 26.681 11.308 7.951 1.00 78.44 643 SER A C 1
ATOM 5239 O O . SER A 1 643 ? 27.842 11.642 7.722 1.00 78.44 643 SER A O 1
ATOM 5241 N N . ALA A 1 644 ? 26.275 10.953 9.168 1.00 86.25 644 ALA A N 1
ATOM 5242 C CA . ALA A 1 644 ? 27.142 10.920 10.326 1.00 86.25 644 ALA A CA 1
ATOM 5243 C C . ALA A 1 644 ? 28.157 9.770 10.268 1.00 86.25 644 ALA A C 1
ATOM 5245 O O . ALA A 1 644 ? 27.910 8.711 9.683 1.00 86.25 644 ALA A O 1
ATOM 5246 N N . LYS A 1 645 ? 29.305 9.962 10.934 1.00 89.88 645 LYS A N 1
ATOM 5247 C CA . LYS A 1 645 ? 30.387 8.969 10.959 1.00 89.88 645 LYS A CA 1
ATOM 5248 C C . LYS A 1 645 ? 29.909 7.649 11.559 1.00 89.88 645 LYS A C 1
ATOM 5250 O O . LYS A 1 645 ? 30.265 6.611 11.025 1.00 89.88 645 LYS A O 1
ATOM 5255 N N . ASN A 1 646 ? 29.100 7.670 12.614 1.00 89.94 646 ASN A N 1
ATOM 5256 C CA . ASN A 1 646 ? 28.606 6.473 13.296 1.00 89.94 646 ASN A CA 1
ATOM 5257 C C . ASN A 1 646 ? 27.067 6.430 13.295 1.00 89.94 646 ASN A C 1
ATOM 5259 O O . ASN A 1 646 ? 26.450 6.394 14.348 1.00 89.94 646 ASN A O 1
ATOM 5263 N N . SER A 1 647 ? 26.431 6.434 12.121 1.00 87.62 647 SER A N 1
ATOM 5264 C CA . SER A 1 647 ? 24.957 6.490 11.990 1.00 87.62 647 SER A CA 1
ATOM 5265 C C . SER A 1 647 ? 24.198 5.171 12.232 1.00 87.62 647 SER A C 1
ATOM 5267 O O . SER A 1 647 ? 23.007 5.090 11.950 1.00 87.62 647 SER A O 1
ATOM 5269 N N . CYS A 1 648 ? 24.860 4.105 12.695 1.00 89.50 648 CYS A N 1
ATOM 5270 C CA . CYS A 1 648 ? 24.179 2.839 12.986 1.00 89.50 648 CYS A CA 1
ATOM 5271 C C . CYS A 1 648 ? 23.450 2.915 14.337 1.00 89.50 648 CYS A C 1
ATOM 5273 O O . CYS A 1 648 ? 24.061 3.309 15.333 1.00 89.50 648 CYS A O 1
ATOM 5275 N N . LEU A 1 649 ? 22.182 2.485 14.371 1.00 90.06 649 LEU A N 1
ATOM 5276 C CA . LEU A 1 649 ? 21.350 2.437 15.582 1.00 90.06 649 LEU A CA 1
ATOM 5277 C C . LEU A 1 649 ? 21.888 1.469 16.641 1.00 90.06 649 LEU A C 1
ATOM 5279 O O . LEU A 1 649 ? 21.770 1.733 17.835 1.00 90.06 649 LEU A O 1
ATOM 5283 N N . TRP A 1 650 ? 22.476 0.353 16.206 1.00 91.56 650 TRP A N 1
ATOM 5284 C CA . TRP A 1 650 ? 22.852 -0.742 17.102 1.00 91.56 650 TRP A CA 1
ATOM 5285 C C . TRP A 1 650 ? 24.324 -0.760 17.478 1.00 91.56 650 TRP A C 1
ATOM 5287 O O . TRP A 1 650 ? 24.660 -1.272 18.537 1.00 91.56 650 TRP A O 1
ATOM 5297 N N . CYS A 1 651 ? 25.218 -0.220 16.645 1.00 91.50 651 CYS A N 1
ATOM 5298 C CA . CYS A 1 651 ? 26.656 -0.294 16.893 1.00 91.50 651 CYS A CA 1
ATOM 5299 C C . CYS A 1 651 ? 27.388 1.019 16.595 1.00 91.50 651 CYS A C 1
ATOM 5301 O O . CYS A 1 651 ? 26.891 1.923 15.921 1.00 91.50 651 CYS A O 1
ATOM 5303 N N . LYS A 1 652 ? 28.612 1.116 17.109 1.00 91.38 652 LYS A N 1
ATOM 5304 C CA . LYS A 1 652 ? 29.513 2.269 16.989 1.00 91.38 652 LYS A CA 1
ATOM 5305 C C . LYS A 1 652 ? 30.421 2.172 15.750 1.00 91.38 652 LYS A C 1
ATOM 5307 O O . LYS A 1 652 ? 31.452 2.836 15.703 1.00 91.38 652 LYS A O 1
ATOM 5312 N N . CYS A 1 653 ? 30.044 1.356 14.757 1.00 90.44 653 CYS A N 1
ATOM 5313 C CA . CYS A 1 653 ? 30.808 1.141 13.527 1.00 90.44 653 CYS A CA 1
ATOM 5314 C C . CYS A 1 653 ? 30.912 2.431 12.685 1.00 90.44 653 CYS A C 1
ATOM 5316 O O . CYS A 1 653 ? 29.877 2.963 12.248 1.00 90.44 653 CYS A O 1
ATOM 5318 N N . PRO A 1 654 ? 32.134 2.915 12.390 1.00 89.69 654 PRO A N 1
ATOM 5319 C CA . PRO A 1 654 ? 32.327 4.066 11.521 1.00 89.69 654 PRO A CA 1
ATOM 5320 C C . PRO A 1 654 ? 31.937 3.772 10.069 1.00 89.69 654 PRO A C 1
ATOM 5322 O O . PRO A 1 654 ? 32.245 2.716 9.527 1.00 89.69 654 PRO A O 1
ATOM 5325 N N . ALA A 1 655 ? 31.360 4.754 9.377 1.00 87.25 655 ALA A N 1
ATOM 5326 C CA . ALA A 1 655 ? 30.921 4.655 7.986 1.00 87.25 655 ALA A CA 1
ATOM 5327 C C . ALA A 1 655 ? 32.041 4.206 7.036 1.00 87.25 655 ALA A C 1
ATOM 5329 O O . ALA A 1 655 ? 31.795 3.427 6.121 1.00 87.25 655 ALA A O 1
ATOM 5330 N N . LYS A 1 656 ? 33.278 4.648 7.299 1.00 87.50 656 LYS A N 1
ATOM 5331 C CA . LYS A 1 656 ? 34.474 4.268 6.536 1.00 87.50 656 LYS A CA 1
ATOM 5332 C C . LYS A 1 656 ? 34.945 2.836 6.792 1.00 87.50 656 LYS A C 1
ATOM 5334 O O . LYS A 1 656 ? 35.800 2.374 6.061 1.00 87.50 656 LYS A O 1
ATOM 5339 N N . GLU A 1 657 ? 34.429 2.145 7.803 1.00 86.50 657 GLU A N 1
ATOM 5340 C CA . GLU A 1 657 ? 34.864 0.791 8.171 1.00 86.50 657 GLU A CA 1
ATOM 5341 C C . GLU A 1 657 ? 33.806 -0.280 7.887 1.00 86.50 657 GLU A C 1
ATOM 5343 O O . GLU A 1 657 ? 34.106 -1.463 7.986 1.00 86.50 657 GLU A O 1
ATOM 5348 N N . ARG A 1 658 ? 32.592 0.110 7.471 1.00 84.75 658 ARG A N 1
ATOM 5349 C CA . ARG A 1 658 ? 31.469 -0.810 7.200 1.00 84.75 658 ARG A CA 1
ATOM 5350 C C . ARG A 1 658 ? 31.757 -1.855 6.123 1.00 84.75 658 ARG A C 1
ATOM 5352 O O . ARG A 1 658 ? 31.105 -2.888 6.100 1.00 84.75 658 ARG A O 1
ATOM 5359 N N . PHE A 1 659 ? 32.685 -1.564 5.213 1.00 81.69 659 P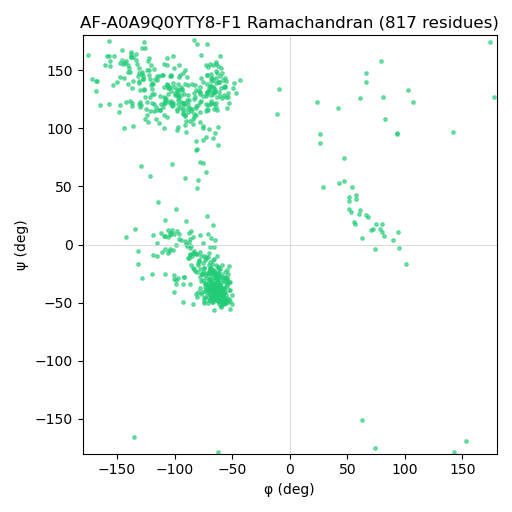HE A N 1
ATOM 5360 C CA . PHE A 1 659 ? 33.069 -2.491 4.149 1.00 81.69 659 PHE A CA 1
ATOM 5361 C C . PHE A 1 659 ? 34.038 -3.580 4.630 1.00 81.69 659 PHE A C 1
ATOM 5363 O O . PHE A 1 659 ? 34.221 -4.567 3.923 1.00 81.69 659 PHE A O 1
ATOM 5370 N N . ASN A 1 660 ? 34.698 -3.385 5.778 1.00 84.94 660 ASN A N 1
ATOM 5371 C CA . ASN A 1 660 ? 35.726 -4.298 6.255 1.00 84.94 660 ASN A CA 1
ATOM 5372 C C . ASN A 1 660 ? 35.085 -5.470 7.011 1.00 84.94 660 ASN A C 1
ATOM 5374 O O . ASN A 1 660 ? 34.690 -5.332 8.167 1.00 84.94 660 ASN A O 1
ATOM 5378 N N . THR A 1 661 ? 35.027 -6.627 6.353 1.00 81.88 661 THR A N 1
ATOM 5379 C CA . THR A 1 661 ? 34.467 -7.873 6.892 1.00 81.88 661 THR A CA 1
ATOM 5380 C C . THR A 1 661 ? 35.361 -8.566 7.922 1.00 81.88 661 THR A C 1
ATOM 5382 O O . THR A 1 661 ? 34.907 -9.497 8.576 1.00 81.88 661 THR A O 1
ATOM 5385 N N . GLU A 1 662 ? 36.612 -8.131 8.093 1.00 86.19 662 GLU A N 1
ATOM 5386 C CA . GLU A 1 662 ? 37.516 -8.638 9.137 1.00 86.19 662 GLU A CA 1
ATOM 5387 C C . GLU A 1 662 ? 37.146 -8.085 10.522 1.00 86.19 662 GLU A C 1
ATOM 5389 O O . GLU A 1 662 ? 37.466 -8.684 11.548 1.00 86.19 662 GLU A O 1
ATOM 5394 N N . LYS A 1 663 ? 36.456 -6.936 10.572 1.00 84.56 663 LYS A N 1
ATOM 5395 C CA . LYS A 1 663 ? 36.007 -6.314 11.821 1.00 84.56 663 LYS A CA 1
ATOM 5396 C C . LYS A 1 663 ? 34.629 -6.835 12.215 1.00 84.56 663 LYS A C 1
ATOM 5398 O O . LYS A 1 663 ? 33.660 -6.683 11.475 1.00 84.56 663 LYS A O 1
ATOM 5403 N N . GLN A 1 664 ? 34.527 -7.375 13.426 1.00 85.38 664 GLN A N 1
ATOM 5404 C CA . GLN A 1 664 ? 33.258 -7.826 13.989 1.00 85.38 664 GLN A CA 1
ATOM 5405 C C . GLN A 1 664 ? 32.550 -6.692 14.729 1.00 85.38 664 GLN A C 1
ATOM 5407 O O . GLN A 1 664 ? 33.126 -6.043 15.603 1.00 85.38 664 GLN A O 1
ATOM 5412 N N . TRP A 1 665 ? 31.279 -6.486 14.389 1.00 87.81 665 TRP A N 1
ATOM 5413 C CA . TRP A 1 665 ? 30.397 -5.532 15.051 1.00 87.81 665 TRP A CA 1
ATOM 5414 C C . TRP A 1 665 ? 29.135 -6.251 15.509 1.00 87.81 665 TRP A C 1
ATOM 5416 O O . TRP A 1 665 ? 28.470 -6.902 14.706 1.00 87.81 665 TRP A O 1
ATOM 5426 N N . SER A 1 666 ? 28.797 -6.124 16.790 1.00 87.38 666 SER A N 1
ATOM 5427 C CA . SER A 1 666 ? 27.601 -6.747 17.362 1.00 87.38 666 SER A CA 1
ATOM 5428 C C . SER A 1 666 ? 26.456 -5.747 17.506 1.00 87.38 666 SER A C 1
ATOM 5430 O O . SER A 1 666 ? 26.673 -4.546 17.674 1.00 87.38 666 SER A O 1
ATOM 5432 N N . MET A 1 667 ? 25.225 -6.260 17.451 1.00 86.88 667 MET A N 1
ATOM 5433 C CA . MET A 1 667 ? 24.011 -5.497 17.758 1.00 86.88 667 MET A CA 1
ATOM 5434 C C . MET A 1 667 ? 23.675 -5.494 19.255 1.00 86.88 667 MET A C 1
ATOM 5436 O O . MET A 1 667 ? 22.888 -4.662 19.695 1.00 86.88 667 MET A O 1
ATOM 5440 N N . SER A 1 668 ? 24.251 -6.417 20.031 1.00 86.25 668 SER A N 1
ATOM 5441 C CA . SER A 1 668 ? 23.925 -6.627 21.448 1.00 86.25 668 SER A CA 1
ATOM 5442 C C . SER A 1 668 ? 25.149 -6.643 22.368 1.00 86.25 668 SER A C 1
ATOM 5444 O O . SER A 1 668 ? 25.040 -6.247 23.524 1.00 86.25 668 SER A O 1
ATOM 5446 N N . ASP A 1 669 ? 26.318 -7.058 21.873 1.00 88.12 669 ASP A N 1
ATOM 5447 C CA . ASP A 1 669 ? 27.543 -7.165 22.673 1.00 88.12 669 ASP A CA 1
ATOM 5448 C C . ASP A 1 669 ? 28.387 -5.885 22.585 1.00 88.12 669 ASP A C 1
ATOM 5450 O O . ASP A 1 669 ? 28.957 -5.541 21.542 1.00 88.12 669 ASP A O 1
ATOM 5454 N N . THR A 1 670 ? 28.482 -5.168 23.704 1.00 86.25 670 THR A N 1
ATOM 5455 C CA . THR A 1 670 ? 29.210 -3.897 23.810 1.00 86.25 670 THR A CA 1
ATOM 5456 C C . THR A 1 670 ? 30.715 -4.052 23.592 1.00 86.25 670 THR A C 1
ATOM 5458 O O . THR A 1 670 ? 31.345 -3.102 23.117 1.00 86.25 670 THR A O 1
ATOM 5461 N N . ARG A 1 671 ? 31.288 -5.243 23.840 1.00 85.88 671 ARG A N 1
ATOM 5462 C CA . ARG A 1 671 ? 32.707 -5.555 23.569 1.00 85.88 671 ARG A CA 1
ATOM 5463 C C . ARG A 1 671 ? 33.021 -5.489 22.078 1.00 85.88 671 ARG A C 1
ATOM 5465 O O . ARG A 1 671 ? 34.091 -5.035 21.689 1.00 85.88 671 ARG A O 1
ATOM 5472 N N . PHE A 1 672 ? 32.044 -5.854 21.252 1.00 87.31 672 PHE A N 1
ATOM 5473 C CA . PHE A 1 672 ? 32.096 -5.762 19.794 1.00 87.3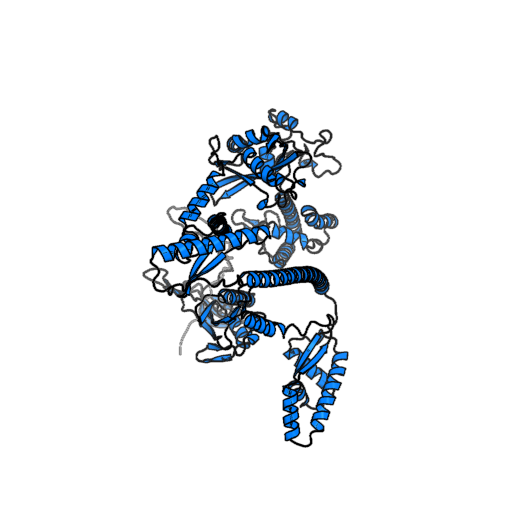1 672 PHE A CA 1
ATOM 5474 C C . PHE A 1 672 ? 31.382 -4.504 19.280 1.00 87.31 672 PHE A C 1
ATOM 5476 O O . PHE A 1 672 ? 30.805 -4.479 18.193 1.00 87.31 672 PHE A O 1
ATOM 5483 N N . GLY A 1 673 ? 31.391 -3.434 20.077 1.00 87.88 673 GLY A N 1
ATOM 5484 C CA . GLY A 1 673 ? 30.958 -2.112 19.647 1.00 87.88 673 GLY A CA 1
ATOM 5485 C C . GLY A 1 673 ? 29.447 -1.893 19.591 1.00 87.88 673 GLY A C 1
ATOM 5486 O O . GLY A 1 673 ? 29.047 -0.869 19.031 1.00 87.88 673 GLY A O 1
ATOM 5487 N N . ALA A 1 674 ? 28.616 -2.770 20.167 1.00 91.88 674 ALA A N 1
ATOM 5488 C CA . ALA A 1 674 ? 27.186 -2.494 20.325 1.00 91.88 674 ALA A CA 1
ATOM 5489 C C . ALA A 1 674 ? 26.945 -1.235 21.178 1.00 91.88 674 ALA A C 1
ATOM 5491 O O . ALA A 1 674 ? 27.772 -0.863 22.017 1.00 91.88 674 ALA A O 1
ATOM 5492 N N . ARG A 1 675 ? 25.817 -0.567 20.937 1.00 91.69 675 ARG A N 1
ATOM 5493 C CA . ARG A 1 675 ? 25.327 0.584 21.699 1.00 91.69 675 ARG A CA 1
ATOM 5494 C C . ARG A 1 675 ? 24.373 0.104 22.781 1.00 91.69 675 ARG A C 1
ATOM 5496 O O . ARG A 1 675 ? 23.446 -0.646 22.478 1.00 91.69 675 ARG A O 1
ATOM 5503 N N . SER A 1 676 ? 24.542 0.609 23.996 1.00 91.50 676 SER A N 1
ATOM 5504 C CA . SER A 1 676 ? 23.509 0.526 25.033 1.00 91.50 676 SER A CA 1
ATOM 5505 C C . SER A 1 676 ? 22.758 1.850 25.169 1.00 91.50 676 SER A C 1
ATOM 5507 O O . SER A 1 676 ? 23.229 2.902 24.723 1.00 91.50 676 SER A O 1
ATOM 5509 N N . LEU A 1 677 ? 21.580 1.810 25.789 1.00 91.50 677 LEU A N 1
ATOM 5510 C CA . LEU A 1 677 ? 20.787 3.011 26.027 1.00 91.50 677 LEU A CA 1
ATOM 5511 C C . LEU A 1 677 ? 21.520 3.981 26.970 1.00 91.50 677 LEU A C 1
ATOM 5513 O O . LEU A 1 677 ? 21.571 5.186 26.724 1.00 91.50 677 LEU A O 1
ATOM 5517 N N . GLU A 1 678 ? 22.179 3.441 27.993 1.00 91.31 678 GLU A N 1
ATOM 5518 C CA . GLU A 1 678 ? 22.981 4.183 28.967 1.00 91.31 678 GLU A CA 1
ATOM 5519 C C . GLU A 1 678 ? 24.173 4.874 28.296 1.00 91.31 678 GLU A C 1
ATOM 5521 O O . GLU A 1 678 ? 24.482 6.025 28.610 1.00 91.31 678 GLU A O 1
ATOM 5526 N N . GLU A 1 679 ? 24.830 4.208 27.338 1.00 90.31 679 GLU A N 1
ATOM 5527 C CA . GLU A 1 679 ? 25.904 4.811 26.548 1.00 90.31 679 GLU A CA 1
ATOM 5528 C C . GLU A 1 679 ? 25.401 5.988 25.710 1.00 90.31 679 GLU A C 1
ATOM 5530 O O . GLU A 1 679 ? 26.062 7.028 25.671 1.00 90.31 679 GLU A O 1
ATOM 5535 N N . ILE A 1 680 ? 24.237 5.858 25.063 1.00 91.50 680 ILE A N 1
ATOM 5536 C CA . ILE A 1 680 ? 23.659 6.946 24.262 1.00 91.50 680 ILE A CA 1
ATOM 5537 C C . ILE A 1 680 ? 23.359 8.153 25.159 1.00 91.50 680 ILE A C 1
ATOM 5539 O O . ILE A 1 680 ? 23.795 9.260 24.847 1.00 91.50 680 ILE A O 1
ATOM 5543 N N . ILE A 1 681 ? 22.711 7.937 26.309 1.00 92.19 681 ILE A N 1
ATOM 5544 C CA . ILE A 1 681 ? 22.413 8.990 27.295 1.00 92.19 681 ILE A CA 1
ATOM 5545 C C . ILE A 1 681 ? 23.698 9.640 27.825 1.00 92.19 681 ILE A C 1
ATOM 5547 O O . ILE A 1 681 ? 23.759 10.854 28.024 1.00 92.19 681 ILE A O 1
ATOM 5551 N N . LYS A 1 682 ? 24.742 8.844 28.077 1.00 92.00 682 LYS A N 1
ATOM 5552 C CA . LYS A 1 682 ? 26.032 9.345 28.561 1.00 92.00 682 LYS A CA 1
ATOM 5553 C C . LYS A 1 682 ? 26.726 10.205 27.510 1.00 92.00 682 LYS A C 1
ATOM 5555 O O . LYS A 1 682 ? 27.261 11.258 27.852 1.00 92.00 682 LYS A O 1
ATOM 5560 N N . PHE A 1 683 ? 26.751 9.759 26.256 1.00 90.62 683 PHE A N 1
ATOM 5561 C CA . PHE A 1 683 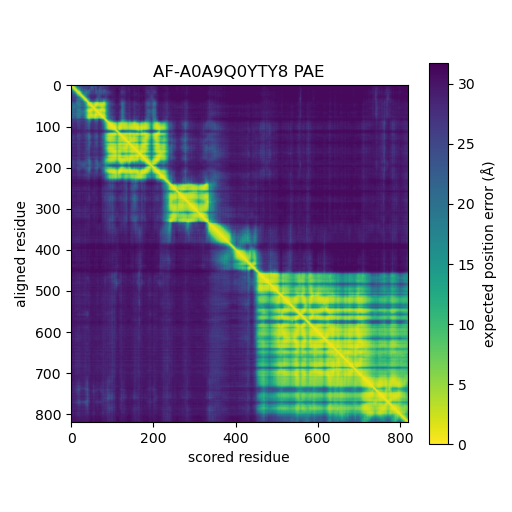? 27.432 10.467 25.175 1.00 90.62 683 PHE A CA 1
ATOM 5562 C C . PHE A 1 683 ? 26.664 11.702 24.696 1.00 90.62 683 PHE A C 1
ATOM 5564 O O . PHE A 1 683 ? 27.317 12.686 24.361 1.00 90.62 683 PHE A O 1
ATOM 5571 N N . SER A 1 684 ? 25.329 11.712 24.767 1.00 89.06 684 SER A N 1
ATOM 5572 C CA . SER A 1 684 ? 24.521 12.885 24.398 1.00 89.06 684 SER A CA 1
ATOM 5573 C C . SER A 1 684 ? 24.736 14.097 25.304 1.00 89.06 684 SER A C 1
ATOM 5575 O O . SER A 1 684 ? 24.576 15.236 24.878 1.00 89.06 684 SER A O 1
ATOM 5577 N N . LYS A 1 685 ? 25.162 13.874 26.552 1.00 87.88 685 LYS A N 1
ATOM 5578 C CA . LYS A 1 685 ? 25.503 14.944 27.503 1.00 87.88 685 LYS A CA 1
ATOM 5579 C C . LYS A 1 685 ? 26.904 15.530 27.279 1.00 87.88 685 LYS A C 1
ATOM 5581 O O . LYS A 1 685 ? 27.268 16.508 27.930 1.00 87.88 685 LYS A O 1
ATOM 5586 N N . GLN A 1 686 ? 27.718 14.939 26.401 1.00 85.88 686 GLN A N 1
ATOM 5587 C CA . GLN A 1 686 ? 29.086 15.391 26.138 1.00 85.88 686 GLN A CA 1
ATOM 5588 C C . GLN A 1 686 ? 29.123 16.408 24.994 1.00 85.88 686 GLN A C 1
ATOM 5590 O O . GLN A 1 686 ? 28.537 16.195 23.938 1.00 85.88 686 GLN A O 1
ATOM 5595 N N . LYS A 1 687 ? 29.918 17.476 25.150 1.00 71.06 687 LYS A N 1
ATOM 5596 C CA . LYS A 1 687 ? 30.087 18.518 24.115 1.00 71.06 687 LYS A CA 1
ATOM 5597 C C . LYS A 1 687 ? 30.656 17.999 22.785 1.00 71.06 687 LYS A C 1
ATOM 5599 O O . LYS A 1 687 ? 30.503 18.657 21.766 1.00 71.06 687 LYS A O 1
ATOM 5604 N N . SER A 1 688 ? 31.334 16.849 22.784 1.00 71.75 688 SER A N 1
ATOM 5605 C CA . SER A 1 688 ? 32.041 16.308 21.617 1.00 71.75 688 SER A CA 1
ATOM 5606 C C . SER A 1 688 ? 31.180 15.451 20.678 1.00 71.75 688 SER A C 1
ATOM 5608 O O . SER A 1 688 ? 31.736 14.899 19.729 1.00 71.75 688 SER A O 1
ATOM 5610 N N . ASN A 1 689 ? 29.863 15.326 20.918 1.00 71.75 689 ASN A N 1
ATOM 5611 C CA . ASN A 1 689 ? 28.942 14.482 20.135 1.00 71.75 689 ASN A CA 1
ATOM 5612 C C . ASN A 1 689 ? 29.566 13.106 19.811 1.00 71.75 689 ASN A C 1
ATOM 5614 O O . ASN A 1 689 ? 29.737 12.674 18.660 1.00 71.75 689 ASN A O 1
ATOM 5618 N N . LYS A 1 690 ? 30.039 12.447 20.874 1.00 85.25 690 LYS A N 1
ATOM 5619 C CA . LYS A 1 690 ? 30.832 11.226 20.762 1.00 85.25 690 LYS A CA 1
ATOM 5620 C C . LYS A 1 690 ? 29.972 10.119 20.158 1.00 85.25 690 LYS A C 1
ATOM 5622 O O . LYS A 1 690 ? 28.848 9.887 20.586 1.00 85.25 690 LYS A O 1
ATOM 5627 N N . PHE A 1 691 ? 30.512 9.433 19.152 1.00 87.88 691 PHE A N 1
ATOM 5628 C CA . PHE A 1 691 ? 29.787 8.418 18.379 1.00 87.88 691 PHE A CA 1
ATOM 5629 C C . PHE A 1 691 ? 28.452 8.901 17.793 1.00 87.88 691 PHE A C 1
ATOM 5631 O O . PHE A 1 691 ? 27.572 8.075 17.558 1.00 87.88 691 PHE A O 1
ATOM 5638 N N . ASN A 1 692 ? 28.317 10.201 17.510 1.00 90.81 692 ASN A N 1
ATOM 5639 C CA . ASN A 1 692 ? 27.112 10.767 16.906 1.00 90.81 692 ASN A CA 1
ATOM 5640 C C . ASN A 1 692 ? 25.840 10.591 17.752 1.00 90.81 692 ASN A C 1
ATOM 5642 O O . ASN A 1 692 ? 24.747 10.454 17.209 1.00 90.81 692 ASN A O 1
ATOM 5646 N N . CYS A 1 693 ? 25.995 10.548 19.076 1.00 90.81 693 CYS A N 1
ATOM 5647 C CA . CYS A 1 693 ? 24.894 10.675 20.022 1.00 90.81 693 CYS A CA 1
ATOM 5648 C C . CYS A 1 693 ? 24.715 12.161 20.353 1.00 90.81 693 CYS A C 1
ATOM 5650 O O . CYS A 1 693 ? 25.429 12.681 21.210 1.00 90.81 693 CYS A O 1
ATOM 5652 N N . SER A 1 694 ? 23.781 12.834 19.682 1.00 89.31 694 SER A N 1
ATOM 5653 C CA . SER A 1 694 ? 23.533 14.271 19.874 1.00 89.31 694 SER A CA 1
ATOM 5654 C C . SER A 1 694 ? 22.475 14.555 20.929 1.00 89.31 694 SER A C 1
ATOM 5656 O O . SER A 1 694 ? 22.498 15.609 21.560 1.00 89.31 694 SER A O 1
ATOM 5658 N N . HIS A 1 695 ? 21.536 13.629 21.125 1.00 92.44 695 HIS A N 1
ATOM 5659 C CA . HIS A 1 695 ? 20.392 13.845 21.999 1.00 92.44 695 HIS A CA 1
ATOM 5660 C C . HIS A 1 695 ? 20.089 12.620 22.863 1.00 92.44 695 HIS A C 1
ATOM 5662 O O . HIS A 1 695 ? 20.558 11.512 22.613 1.00 92.44 695 HIS A O 1
ATOM 5668 N N . VAL A 1 696 ? 19.336 12.840 23.939 1.00 93.44 696 VAL A N 1
ATOM 5669 C CA . VAL A 1 696 ? 18.821 11.759 24.784 1.00 93.44 696 VAL A CA 1
ATOM 5670 C C . VAL A 1 696 ? 17.711 11.028 24.010 1.00 93.44 696 VAL A C 1
ATOM 5672 O O . VAL A 1 696 ? 16.902 11.696 23.375 1.00 93.44 696 VAL A O 1
ATOM 5675 N N . PRO A 1 697 ? 17.640 9.690 24.038 1.00 94.56 697 PRO A N 1
ATOM 5676 C CA . PRO A 1 697 ? 16.520 8.959 23.451 1.00 94.56 697 PRO A CA 1
ATOM 5677 C C . PRO A 1 697 ? 15.182 9.408 24.051 1.00 94.56 697 PRO A C 1
ATOM 5679 O O . PRO A 1 697 ? 15.067 9.558 25.266 1.00 94.56 697 PRO A O 1
ATOM 5682 N N . LEU A 1 698 ? 14.170 9.618 23.208 1.00 95.06 698 LEU A N 1
ATOM 5683 C CA . LEU A 1 698 ? 12.826 10.014 23.639 1.00 95.06 698 LEU A CA 1
ATOM 5684 C C . LEU A 1 698 ? 12.115 8.869 24.368 1.00 95.06 698 LEU A C 1
ATOM 5686 O O . LEU A 1 698 ? 11.468 9.089 25.388 1.00 95.06 698 LEU A O 1
ATOM 5690 N N . PHE A 1 699 ? 12.278 7.644 23.869 1.00 93.88 699 PHE A N 1
ATOM 5691 C CA . PHE A 1 699 ? 11.704 6.439 24.460 1.00 93.88 699 PHE A CA 1
ATOM 5692 C C . PHE A 1 699 ? 12.780 5.637 25.193 1.00 93.88 699 PHE A C 1
ATOM 5694 O O . PHE A 1 699 ? 13.868 5.406 24.660 1.00 93.88 699 PHE A O 1
ATOM 5701 N N . ASN A 1 700 ? 12.460 5.165 26.396 1.00 93.00 700 ASN A N 1
ATOM 5702 C CA . ASN A 1 700 ? 13.321 4.334 27.232 1.00 93.00 700 ASN A CA 1
ATOM 5703 C C . ASN A 1 700 ? 13.287 2.864 26.770 1.00 93.00 700 ASN A C 1
ATOM 5705 O O . ASN A 1 700 ? 12.927 1.959 27.521 1.00 93.00 700 ASN A O 1
ATOM 5709 N N . ILE A 1 701 ? 13.603 2.639 25.492 1.00 93.31 701 ILE A N 1
ATOM 5710 C CA . ILE A 1 701 ? 13.549 1.332 24.835 1.00 93.31 701 ILE A CA 1
ATOM 5711 C C . ILE A 1 701 ? 14.980 0.891 24.495 1.00 93.31 701 ILE A C 1
ATOM 5713 O O . ILE A 1 701 ? 15.711 1.642 23.845 1.00 93.31 701 ILE A O 1
ATOM 5717 N N . PRO A 1 702 ? 15.402 -0.324 24.8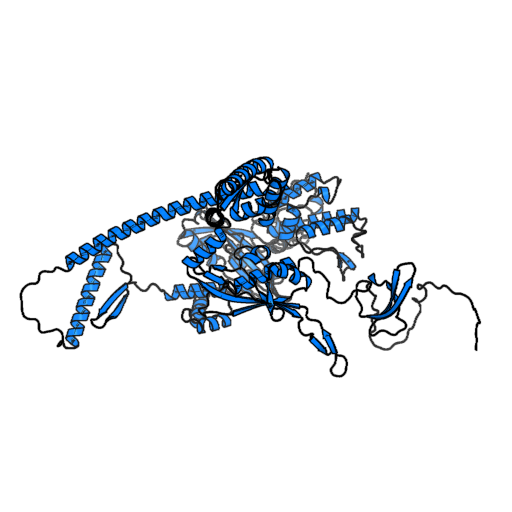95 1.00 91.88 702 PRO A N 1
ATOM 5718 C CA . PRO A 1 702 ? 16.712 -0.857 24.538 1.00 91.88 702 PRO A CA 1
ATOM 5719 C C . PRO A 1 702 ? 16.944 -0.884 23.023 1.00 91.88 702 PRO A C 1
ATOM 5721 O O . PRO A 1 702 ? 16.048 -1.229 22.252 1.00 91.88 702 PRO A O 1
ATOM 5724 N N . THR A 1 703 ? 18.179 -0.619 22.593 1.00 90.00 703 THR A N 1
ATOM 5725 C CA . THR A 1 703 ? 18.594 -0.647 21.175 1.00 90.00 703 THR A CA 1
ATOM 5726 C C . THR A 1 703 ? 18.295 -1.987 20.495 1.00 90.00 703 THR A C 1
ATOM 5728 O O . THR A 1 703 ? 17.951 -2.020 19.316 1.00 90.00 703 THR A O 1
ATOM 5731 N N . THR A 1 704 ? 18.342 -3.093 21.240 1.00 90.81 704 THR A N 1
ATOM 5732 C CA . THR A 1 704 ? 18.006 -4.447 20.766 1.00 90.81 704 THR A CA 1
ATOM 5733 C C . THR A 1 704 ? 16.525 -4.640 20.426 1.00 90.81 704 THR A C 1
ATOM 5735 O O . THR A 1 704 ? 16.184 -5.587 19.722 1.00 90.81 704 THR A O 1
ATOM 5738 N N . ARG A 1 705 ? 15.641 -3.749 20.893 1.00 92.62 705 ARG A N 1
ATOM 5739 C CA . ARG A 1 705 ? 14.196 -3.744 20.601 1.00 92.62 705 ARG A CA 1
ATOM 5740 C C . ARG A 1 705 ? 13.806 -2.684 19.565 1.00 92.62 705 ARG A C 1
ATOM 5742 O O . ARG A 1 705 ? 12.620 -2.438 19.349 1.00 92.62 705 ARG A O 1
ATOM 5749 N N . VAL A 1 706 ? 14.791 -2.063 18.915 1.00 92.31 706 VAL A N 1
ATOM 5750 C CA . VAL A 1 706 ? 14.576 -1.135 17.802 1.00 92.31 706 VAL A CA 1
ATOM 5751 C C . VAL A 1 706 ? 14.597 -1.912 16.486 1.00 92.31 706 VAL A C 1
ATOM 5753 O O . VAL A 1 706 ? 15.586 -2.568 16.157 1.00 92.31 706 VAL A O 1
ATOM 5756 N N . VAL A 1 707 ? 13.501 -1.829 15.734 1.00 89.19 707 VAL A N 1
ATOM 5757 C CA . VAL A 1 707 ? 13.241 -2.600 14.515 1.00 89.19 707 VAL A CA 1
ATOM 5758 C C . VAL A 1 707 ? 12.962 -1.638 13.356 1.00 89.19 707 VAL A C 1
ATOM 5760 O O . VAL A 1 707 ? 11.873 -1.062 13.301 1.00 89.19 707 VAL A O 1
ATOM 5763 N N . PRO A 1 708 ? 13.897 -1.445 12.409 1.00 87.44 708 PRO A N 1
ATOM 5764 C CA . PRO A 1 708 ? 13.639 -0.609 11.248 1.00 87.44 708 PRO A CA 1
ATOM 5765 C C . PRO A 1 708 ? 12.580 -1.227 10.348 1.00 87.44 708 PRO A C 1
ATOM 5767 O O . PRO A 1 708 ? 12.401 -2.444 10.288 1.00 87.44 708 PRO A O 1
ATOM 5770 N N . ASP A 1 709 ? 11.909 -0.361 9.606 1.00 83.88 709 ASP A N 1
ATOM 5771 C CA . ASP A 1 709 ? 11.010 -0.778 8.547 1.00 83.88 709 ASP A CA 1
ATOM 5772 C C . ASP A 1 709 ? 11.777 -1.511 7.428 1.00 83.88 709 ASP A C 1
ATOM 5774 O O . ASP A 1 709 ? 12.670 -0.956 6.776 1.00 83.88 709 ASP A O 1
ATOM 5778 N N . THR A 1 710 ? 11.417 -2.778 7.214 1.00 81.75 710 THR A N 1
ATOM 5779 C CA . THR A 1 710 ? 12.018 -3.658 6.208 1.00 81.75 710 THR A CA 1
ATOM 5780 C C . THR A 1 710 ? 11.705 -3.209 4.786 1.00 81.75 710 THR A C 1
ATOM 5782 O O . THR A 1 710 ? 12.566 -3.346 3.916 1.00 81.75 710 THR A O 1
ATOM 5785 N N . LEU A 1 711 ? 10.533 -2.610 4.540 1.00 78.69 711 LEU A N 1
ATOM 5786 C CA . LEU A 1 711 ? 10.168 -2.065 3.234 1.00 78.69 711 LEU A CA 1
ATOM 5787 C C . LEU A 1 711 ? 11.068 -0.880 2.890 1.00 78.69 711 LEU A C 1
ATOM 5789 O O . LEU A 1 711 ? 11.669 -0.848 1.817 1.00 78.69 711 LEU A O 1
ATOM 5793 N N . HIS A 1 712 ? 11.214 0.073 3.811 1.00 80.12 712 HIS A N 1
ATOM 5794 C CA . HIS A 1 712 ? 12.087 1.229 3.605 1.00 80.12 712 HIS A CA 1
ATOM 5795 C C . HIS A 1 712 ? 13.563 0.824 3.478 1.00 80.12 712 HIS A C 1
ATOM 5797 O O . HIS A 1 712 ? 14.297 1.404 2.670 1.00 80.12 712 HIS A O 1
ATOM 5803 N N . LEU A 1 713 ? 14.002 -0.197 4.223 1.00 81.69 713 LEU A N 1
ATOM 5804 C CA . LEU A 1 713 ? 15.345 -0.757 4.084 1.00 81.69 713 LEU A CA 1
ATOM 5805 C C . LEU A 1 713 ? 15.549 -1.386 2.699 1.00 81.69 713 LEU A C 1
ATOM 5807 O O . LEU A 1 713 ? 16.547 -1.091 2.039 1.00 81.69 713 LEU A O 1
ATOM 5811 N N . PHE A 1 714 ? 14.592 -2.197 2.237 1.00 81.44 714 PHE A N 1
ATOM 5812 C CA . PHE A 1 714 ? 14.606 -2.790 0.902 1.00 81.44 714 PHE A CA 1
ATOM 5813 C C . PHE A 1 714 ? 14.680 -1.715 -0.181 1.00 81.44 714 PHE A C 1
ATOM 5815 O O . PHE A 1 714 ? 15.584 -1.773 -1.011 1.00 81.44 714 PHE A O 1
ATOM 5822 N N . LEU A 1 715 ? 13.799 -0.709 -0.137 1.00 83.00 715 LEU A N 1
ATOM 5823 C CA . LEU A 1 715 ? 13.789 0.401 -1.095 1.00 83.00 715 LEU A CA 1
ATOM 5824 C C . LEU A 1 715 ? 15.155 1.082 -1.163 1.00 83.00 715 LEU A C 1
ATOM 5826 O O . LEU A 1 715 ? 15.698 1.288 -2.246 1.00 83.00 715 LEU A O 1
ATOM 5830 N N . ARG A 1 716 ? 15.764 1.360 -0.005 1.00 83.31 716 ARG A N 1
ATOM 5831 C CA . ARG A 1 716 ? 17.062 2.032 0.033 1.00 83.31 716 ARG A CA 1
ATOM 5832 C C . ARG A 1 716 ? 18.185 1.170 -0.537 1.00 83.31 716 ARG A C 1
ATOM 5834 O O . ARG A 1 716 ? 19.038 1.697 -1.250 1.00 83.31 716 ARG A O 1
ATOM 5841 N N . ILE A 1 717 ? 18.212 -0.123 -0.218 1.00 80.88 717 ILE A N 1
ATOM 5842 C CA . ILE A 1 717 ? 19.201 -1.064 -0.765 1.00 80.88 717 ILE A CA 1
ATOM 5843 C C . ILE A 1 717 ? 19.014 -1.185 -2.280 1.00 80.88 717 ILE A C 1
ATOM 5845 O O . ILE A 1 717 ? 19.978 -1.041 -3.030 1.00 80.88 717 ILE A O 1
ATOM 5849 N N . ALA A 1 718 ? 17.775 -1.378 -2.726 1.00 83.50 718 ALA A N 1
ATOM 5850 C CA . ALA A 1 718 ? 17.388 -1.473 -4.124 1.00 83.50 718 ALA A CA 1
ATOM 5851 C C . ALA A 1 718 ? 17.824 -0.230 -4.921 1.00 83.50 718 ALA A C 1
ATOM 5853 O O . ALA A 1 718 ? 18.509 -0.361 -5.937 1.00 83.50 718 ALA A O 1
ATOM 5854 N N . ASP A 1 719 ? 17.551 0.974 -4.408 1.00 85.44 719 ASP A N 1
ATOM 5855 C CA . ASP A 1 719 ? 17.992 2.239 -5.007 1.00 85.44 719 ASP A CA 1
ATOM 5856 C C . ASP A 1 719 ? 19.517 2.331 -5.130 1.00 85.44 719 ASP A C 1
ATOM 5858 O O . ASP A 1 719 ? 20.029 2.776 -6.158 1.00 85.44 719 ASP A O 1
ATOM 5862 N N . GLN A 1 720 ? 20.273 1.915 -4.105 1.00 84.81 720 GLN A N 1
ATOM 5863 C CA . GLN A 1 720 ? 21.740 1.927 -4.168 1.00 84.81 720 GLN A CA 1
ATOM 5864 C C . GLN A 1 720 ? 22.274 0.942 -5.211 1.00 84.81 720 GLN A C 1
ATOM 5866 O O . GLN A 1 720 ? 23.183 1.281 -5.968 1.00 84.81 720 GLN A O 1
ATOM 5871 N N . LEU A 1 721 ? 21.699 -0.258 -5.290 1.00 81.94 721 LEU A N 1
ATOM 5872 C CA . LEU A 1 721 ? 22.097 -1.272 -6.265 1.00 81.94 721 LEU A CA 1
ATOM 5873 C C . LEU A 1 721 ? 21.801 -0.829 -7.698 1.00 81.94 721 LEU A C 1
ATOM 5875 O O . LEU A 1 721 ? 22.679 -0.924 -8.557 1.00 81.94 721 LEU A O 1
ATOM 5879 N N . ILE A 1 722 ? 20.606 -0.289 -7.948 1.00 85.69 722 ILE A N 1
ATOM 5880 C CA . ILE A 1 722 ? 20.264 0.314 -9.238 1.00 85.69 722 ILE A CA 1
ATOM 5881 C C . ILE A 1 722 ? 21.194 1.493 -9.528 1.00 85.69 722 ILE A C 1
ATOM 5883 O O . ILE A 1 722 ? 21.738 1.578 -10.622 1.00 85.69 722 ILE A O 1
ATOM 5887 N N . GLY A 1 723 ? 21.456 2.369 -8.556 1.00 86.88 723 GLY A N 1
ATOM 5888 C CA . GLY A 1 723 ? 22.381 3.492 -8.717 1.00 86.88 723 GLY A CA 1
ATOM 5889 C C . GLY A 1 723 ? 23.793 3.053 -9.119 1.00 86.88 723 GLY A C 1
ATOM 5890 O O . GLY A 1 723 ? 24.397 3.649 -10.017 1.00 86.88 723 GLY A O 1
ATOM 5891 N N . HIS A 1 724 ? 24.308 1.979 -8.516 1.00 84.62 724 HIS A N 1
ATOM 5892 C CA . HIS A 1 724 ? 25.587 1.379 -8.898 1.00 84.62 724 HIS A CA 1
ATOM 5893 C C . HIS A 1 724 ? 25.536 0.774 -10.302 1.00 84.62 724 HIS A C 1
ATOM 5895 O O . HIS A 1 724 ? 26.427 1.049 -11.103 1.00 84.62 724 HIS A O 1
ATOM 5901 N N . LEU A 1 725 ? 24.478 0.028 -10.637 1.00 85.69 725 LEU A N 1
ATOM 5902 C CA . LEU A 1 725 ? 24.282 -0.524 -11.979 1.00 85.69 725 LEU A CA 1
ATOM 5903 C C . LEU A 1 725 ? 24.267 0.587 -13.035 1.00 85.69 725 LEU A C 1
ATOM 5905 O O . LEU A 1 725 ? 25.021 0.531 -14.001 1.00 85.69 725 LEU A O 1
ATOM 5909 N N . LEU A 1 726 ? 23.474 1.637 -12.823 1.00 88.31 726 LEU A N 1
ATOM 5910 C CA . LEU A 1 726 ? 23.403 2.797 -13.709 1.00 88.31 726 LEU A CA 1
ATOM 5911 C C . LEU A 1 726 ? 24.758 3.503 -13.842 1.00 88.31 726 LEU A C 1
ATOM 5913 O O . LEU A 1 726 ? 25.109 3.969 -14.924 1.00 88.31 726 LEU A O 1
ATOM 5917 N N . THR A 1 727 ? 25.538 3.566 -12.762 1.00 87.88 727 THR A N 1
ATOM 5918 C CA . THR A 1 727 ? 26.895 4.125 -12.789 1.00 87.88 727 THR A CA 1
ATOM 5919 C C . THR A 1 727 ? 27.840 3.274 -13.637 1.00 87.88 727 THR A C 1
ATOM 5921 O O . THR A 1 727 ? 28.603 3.825 -14.427 1.00 87.88 727 THR A O 1
ATOM 5924 N N . GLU A 1 728 ? 27.771 1.948 -13.534 1.00 87.69 728 GLU A N 1
ATOM 5925 C CA . GLU A 1 728 ? 28.569 1.045 -14.370 1.00 87.69 728 GLU A CA 1
ATOM 5926 C C . GLU A 1 728 ? 28.153 1.091 -15.846 1.00 87.69 728 GLU A C 1
ATOM 5928 O O . GLU A 1 728 ? 29.015 1.124 -16.726 1.00 87.69 728 GLU A O 1
ATOM 5933 N N . LEU A 1 729 ? 26.853 1.178 -16.143 1.00 88.88 729 LEU A N 1
ATOM 5934 C CA . LEU A 1 729 ? 26.364 1.346 -17.516 1.00 88.88 729 LEU A CA 1
ATOM 5935 C C . LEU A 1 729 ? 26.866 2.658 -18.132 1.00 88.88 729 LEU A C 1
ATOM 5937 O O . LEU A 1 729 ? 27.358 2.657 -19.257 1.00 88.88 729 LEU A O 1
ATOM 5941 N N . ARG A 1 730 ? 26.835 3.758 -17.368 1.00 88.75 730 ARG A N 1
ATOM 5942 C CA . ARG A 1 730 ? 27.407 5.047 -17.791 1.00 88.75 730 ARG A CA 1
ATOM 5943 C C . ARG A 1 730 ? 28.897 4.950 -18.094 1.00 88.75 730 ARG A C 1
ATOM 5945 O O . ARG A 1 730 ? 29.330 5.470 -19.115 1.00 88.75 730 ARG A O 1
ATOM 5952 N N . LYS A 1 731 ? 29.677 4.274 -17.242 1.00 88.31 731 LYS A N 1
ATOM 5953 C CA . LYS A 1 731 ? 31.116 4.065 -17.480 1.00 88.31 731 LYS A CA 1
ATOM 5954 C C . LYS A 1 731 ? 31.367 3.304 -18.779 1.00 88.31 731 LYS A C 1
ATOM 5956 O O . LYS A 1 731 ? 32.238 3.700 -19.541 1.00 88.31 731 LYS A O 1
ATOM 5961 N N . ARG A 1 732 ? 30.586 2.253 -19.054 1.00 87.75 732 ARG A N 1
ATOM 5962 C CA . ARG A 1 732 ? 30.682 1.480 -20.306 1.00 87.75 732 ARG A CA 1
ATOM 5963 C C . ARG A 1 732 ? 30.313 2.300 -21.541 1.00 87.75 732 ARG A C 1
ATOM 5965 O O . ARG A 1 732 ? 30.908 2.102 -22.592 1.00 87.75 732 ARG A O 1
ATOM 5972 N N . ASP A 1 733 ? 29.381 3.236 -21.397 1.00 88.62 733 ASP A N 1
ATOM 5973 C CA . ASP A 1 733 ? 28.999 4.188 -22.446 1.00 88.62 733 ASP A CA 1
ATOM 5974 C C . ASP A 1 733 ? 29.918 5.428 -22.512 1.00 88.62 733 ASP A C 1
ATOM 5976 O O . ASP A 1 733 ? 29.628 6.363 -23.256 1.00 88.62 733 ASP A O 1
ATOM 5980 N N . ASN A 1 734 ? 31.011 5.474 -21.734 1.00 85.94 734 ASN A N 1
ATOM 5981 C CA . ASN A 1 734 ? 31.894 6.642 -21.586 1.00 85.94 734 ASN A CA 1
ATOM 5982 C C . ASN A 1 734 ? 31.144 7.947 -21.248 1.00 85.94 734 ASN A C 1
ATOM 5984 O O . ASN A 1 734 ? 31.573 9.049 -21.598 1.00 85.94 734 ASN A O 1
ATOM 5988 N N . LEU A 1 735 ? 30.014 7.835 -20.545 1.00 83.69 735 LEU A N 1
ATOM 5989 C CA . LEU A 1 735 ? 29.177 8.964 -20.169 1.00 83.69 735 LEU A CA 1
ATOM 5990 C C . LEU A 1 735 ? 29.583 9.481 -18.785 1.00 83.69 735 LEU A C 1
ATOM 5992 O O . LEU A 1 735 ? 29.380 8.822 -17.763 1.00 83.69 735 LEU A O 1
ATOM 5996 N N . ALA A 1 736 ? 30.121 10.700 -18.733 1.00 78.12 736 ALA A N 1
ATOM 5997 C CA . ALA A 1 736 ? 30.452 11.350 -17.469 1.00 78.12 736 ALA A CA 1
ATOM 5998 C C . ALA A 1 736 ? 29.187 11.603 -16.628 1.00 78.12 736 ALA A C 1
ATOM 6000 O O . ALA A 1 736 ? 28.122 11.918 -17.163 1.00 78.12 736 ALA A O 1
ATOM 6001 N N . ALA A 1 737 ? 29.304 11.560 -15.298 1.00 71.94 737 ALA A N 1
ATOM 6002 C CA . ALA A 1 737 ? 28.185 11.850 -14.390 1.00 71.94 737 ALA A CA 1
ATOM 6003 C C . ALA A 1 737 ? 27.639 13.292 -14.523 1.00 71.94 737 ALA A C 1
ATOM 6005 O O . ALA A 1 737 ? 26.513 13.577 -14.118 1.00 71.94 737 ALA A O 1
ATOM 6006 N N . THR A 1 738 ? 28.432 14.202 -15.093 1.00 73.56 738 THR A N 1
ATOM 6007 C CA . THR A 1 738 ? 28.083 15.602 -15.379 1.00 73.56 738 THR A CA 1
ATOM 6008 C C . THR A 1 738 ? 27.489 15.812 -16.772 1.00 73.56 738 THR A C 1
ATOM 6010 O O . THR A 1 738 ? 27.214 16.953 -17.138 1.00 73.56 738 THR A O 1
ATOM 6013 N N . SER A 1 739 ? 27.293 14.744 -17.551 1.00 75.56 739 SER A N 1
ATOM 6014 C CA . SER A 1 739 ? 26.816 14.850 -18.929 1.00 75.56 739 SER A CA 1
ATOM 6015 C C . SER A 1 739 ? 25.448 15.520 -18.999 1.00 75.56 739 SER A C 1
ATOM 6017 O O . SER A 1 739 ? 24.532 15.202 -18.235 1.00 75.56 739 SER A O 1
ATOM 6019 N N . IL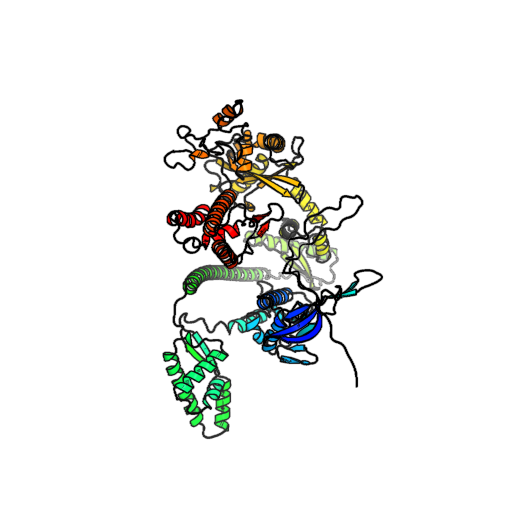E A 1 740 ? 25.336 16.447 -19.949 1.00 76.00 740 ILE A N 1
ATOM 6020 C CA . ILE A 1 740 ? 24.152 17.284 -20.175 1.00 76.00 740 ILE A CA 1
ATOM 6021 C C . ILE A 1 740 ? 23.331 16.843 -21.393 1.00 76.00 740 ILE A C 1
ATOM 6023 O O . ILE A 1 740 ? 22.281 17.409 -21.680 1.00 76.00 740 ILE A O 1
ATOM 6027 N N . THR A 1 741 ? 23.822 15.842 -22.123 1.00 71.81 741 THR A N 1
ATOM 6028 C CA . THR A 1 741 ? 23.160 15.257 -23.290 1.00 71.81 741 THR A CA 1
ATOM 6029 C C . THR A 1 741 ? 23.070 13.746 -23.129 1.00 71.81 741 THR A C 1
ATOM 6031 O O . THR A 1 741 ? 23.976 13.106 -22.596 1.00 71.81 741 THR A O 1
ATOM 6034 N N . TYR A 1 742 ? 21.947 13.192 -23.577 1.00 79.38 742 TYR A N 1
ATOM 6035 C CA . TYR A 1 742 ? 21.694 11.761 -23.676 1.00 79.38 742 TYR A CA 1
ATOM 6036 C C . TYR A 1 742 ? 21.171 11.474 -25.081 1.00 79.38 742 TYR A C 1
ATOM 6038 O O . TYR A 1 742 ? 20.304 12.189 -25.580 1.00 79.38 742 TYR A O 1
ATOM 6046 N N . SER A 1 743 ? 21.727 10.451 -25.719 1.00 77.94 743 SER A N 1
ATOM 6047 C CA . SER A 1 743 ? 21.269 9.928 -27.003 1.00 77.94 743 SER A CA 1
ATOM 6048 C C . SER A 1 743 ? 21.300 8.412 -26.902 1.00 77.94 743 SER A C 1
ATOM 6050 O O . SER A 1 743 ? 22.354 7.834 -26.628 1.00 77.94 743 SER A O 1
ATOM 6052 N N . SER A 1 744 ? 20.148 7.781 -27.115 1.00 76.38 744 SER A N 1
ATOM 6053 C CA . SER A 1 744 ? 19.985 6.324 -27.104 1.00 76.38 744 SER A CA 1
ATOM 6054 C C . SER A 1 744 ? 20.936 5.616 -28.069 1.00 76.38 744 SER A C 1
ATOM 6056 O O . SER A 1 744 ? 21.354 4.492 -27.803 1.00 76.38 744 SER A O 1
ATOM 6058 N N . ASP A 1 745 ? 21.304 6.286 -29.162 1.00 77.44 745 ASP A N 1
ATOM 6059 C CA . ASP A 1 745 ? 22.148 5.723 -30.217 1.00 77.44 745 ASP A CA 1
ATOM 6060 C C . ASP A 1 745 ? 23.622 5.705 -29.801 1.00 77.44 745 ASP A C 1
ATOM 6062 O O . ASP A 1 745 ? 24.388 4.852 -30.243 1.00 77.44 745 ASP A O 1
ATOM 6066 N N . LYS A 1 746 ? 24.023 6.632 -28.919 1.00 80.38 746 LYS A N 1
ATOM 6067 C CA . LYS A 1 746 ? 25.396 6.720 -28.399 1.00 80.38 746 LYS A CA 1
ATOM 6068 C C . LYS A 1 746 ? 25.577 5.955 -27.090 1.00 80.38 746 LYS A C 1
ATOM 6070 O O . LYS A 1 746 ? 26.646 5.407 -26.850 1.00 80.38 746 LYS A O 1
ATOM 6075 N N . CYS A 1 747 ? 24.546 5.912 -26.249 1.00 85.94 747 CYS A N 1
ATOM 6076 C CA . CYS A 1 747 ? 24.577 5.268 -24.937 1.00 85.94 747 CYS A CA 1
ATOM 6077 C C . CYS A 1 747 ? 23.870 3.907 -24.990 1.00 85.94 747 CYS A C 1
ATOM 6079 O O . CYS A 1 747 ? 22.769 3.738 -24.457 1.00 85.94 747 CYS A O 1
ATOM 6081 N N . LEU A 1 748 ? 24.491 2.948 -25.682 1.00 88.62 748 LEU A N 1
ATOM 6082 C CA . LEU A 1 748 ? 23.897 1.643 -25.985 1.00 88.62 748 LEU A CA 1
ATOM 6083 C C . LEU A 1 748 ? 23.591 0.821 -24.726 1.00 88.62 748 LEU A C 1
ATOM 6085 O O . LEU A 1 748 ? 22.558 0.150 -24.680 1.00 88.62 748 LEU A O 1
ATOM 6089 N N . ASN A 1 749 ? 24.451 0.864 -23.703 1.00 89.12 749 ASN A N 1
ATOM 6090 C CA . ASN A 1 749 ? 24.256 0.089 -22.475 1.00 89.12 749 ASN A CA 1
ATOM 6091 C C . ASN A 1 749 ? 23.114 0.669 -21.630 1.00 89.12 749 ASN A C 1
ATOM 6093 O O . ASN A 1 749 ? 22.263 -0.075 -21.137 1.00 89.12 749 ASN A O 1
ATOM 6097 N N . MET A 1 750 ? 23.042 1.996 -21.515 1.00 90.44 750 MET A N 1
ATOM 6098 C CA . MET A 1 750 ? 21.911 2.674 -20.883 1.00 90.44 750 MET A CA 1
ATOM 6099 C C . MET A 1 750 ? 20.606 2.417 -21.647 1.00 90.44 750 MET A C 1
ATOM 6101 O O . MET A 1 750 ? 19.616 2.019 -21.037 1.00 90.44 750 MET A O 1
ATOM 6105 N N . ALA A 1 751 ? 20.601 2.555 -22.977 1.00 90.25 751 ALA A N 1
ATOM 6106 C CA . ALA A 1 751 ? 19.424 2.271 -23.803 1.00 90.25 751 ALA A CA 1
ATOM 6107 C C . ALA A 1 751 ? 18.972 0.803 -23.693 1.00 90.25 751 ALA A C 1
ATOM 6109 O O . ALA A 1 751 ? 17.777 0.514 -23.683 1.00 90.25 751 ALA A O 1
ATOM 6110 N N . LYS A 1 752 ? 19.911 -0.144 -23.561 1.00 91.12 752 LYS A N 1
ATOM 6111 C CA . LYS A 1 752 ? 19.600 -1.560 -23.314 1.00 91.12 752 LYS A CA 1
ATOM 6112 C C . LYS A 1 752 ? 18.872 -1.760 -21.983 1.00 91.12 752 LYS A C 1
ATOM 6114 O O . LYS A 1 752 ? 17.892 -2.500 -21.945 1.00 91.12 752 LYS A O 1
ATOM 6119 N N . PHE A 1 753 ? 19.323 -1.101 -20.915 1.00 91.88 753 PHE A N 1
ATOM 6120 C CA . PHE A 1 753 ? 18.642 -1.152 -19.621 1.00 91.88 753 PHE A CA 1
ATOM 6121 C C . PHE A 1 753 ? 17.250 -0.513 -19.683 1.00 91.88 753 PHE A C 1
ATOM 6123 O O . PHE A 1 753 ? 16.296 -1.088 -19.171 1.00 91.88 753 PHE A O 1
ATOM 6130 N N . GLU A 1 754 ? 17.108 0.619 -20.375 1.00 92.56 754 GLU A N 1
ATOM 6131 C CA . GLU A 1 754 ? 15.809 1.265 -20.588 1.00 92.56 754 GLU A CA 1
ATOM 6132 C C . GLU A 1 754 ? 14.814 0.336 -21.306 1.00 92.56 754 GLU A C 1
ATOM 6134 O O . GLU A 1 754 ? 13.713 0.114 -20.803 1.00 92.56 754 GLU A O 1
ATOM 6139 N N . ARG A 1 755 ? 15.223 -0.302 -22.414 1.00 92.62 755 ARG A N 1
ATOM 6140 C CA . ARG A 1 755 ? 14.389 -1.292 -23.124 1.00 92.62 755 ARG A CA 1
ATOM 6141 C C . ARG A 1 755 ? 14.033 -2.491 -22.249 1.00 92.62 755 ARG A C 1
ATOM 6143 O O . ARG A 1 755 ? 12.914 -2.990 -22.324 1.00 92.62 755 ARG A O 1
ATOM 6150 N N . PHE A 1 756 ? 14.968 -2.957 -21.420 1.00 93.06 756 PHE A N 1
ATOM 6151 C CA . PHE A 1 756 ? 14.692 -4.023 -20.458 1.00 93.06 756 PHE A CA 1
ATOM 6152 C C . PHE A 1 756 ? 13.597 -3.602 -19.471 1.00 93.06 756 PHE A C 1
ATOM 6154 O O . PHE A 1 756 ? 12.621 -4.328 -19.310 1.00 93.06 756 PHE A O 1
ATOM 6161 N N . VAL A 1 757 ? 13.695 -2.416 -18.867 1.00 93.06 757 VAL A N 1
ATOM 6162 C CA . VAL A 1 757 ? 12.669 -1.915 -17.939 1.00 93.06 757 VAL A CA 1
ATOM 6163 C C . VAL A 1 757 ? 11.317 -1.752 -18.644 1.00 93.06 757 VAL A C 1
ATOM 6165 O O . VAL A 1 757 ? 10.295 -2.194 -18.120 1.00 93.06 757 VAL A O 1
ATOM 6168 N N . GLN A 1 758 ? 11.303 -1.218 -19.867 1.00 92.94 758 GLN A N 1
ATOM 6169 C CA . GLN A 1 758 ? 10.084 -1.083 -20.674 1.00 92.94 758 GLN A CA 1
ATOM 6170 C C . GLN A 1 758 ? 9.460 -2.443 -21.026 1.00 92.94 758 GLN A C 1
ATOM 6172 O O . GLN A 1 758 ? 8.238 -2.579 -20.998 1.00 92.94 758 GLN A O 1
ATOM 6177 N N . SER A 1 759 ? 10.270 -3.486 -21.252 1.00 93.44 759 SER A N 1
ATOM 6178 C CA . SER A 1 759 ? 9.776 -4.858 -21.471 1.00 93.44 759 SER A CA 1
ATOM 6179 C C . SER A 1 759 ? 9.026 -5.435 -20.263 1.00 93.44 759 SER A C 1
ATOM 6181 O O . SER A 1 759 ? 8.212 -6.346 -20.407 1.00 93.44 759 SER A O 1
ATOM 6183 N N . LEU A 1 760 ? 9.238 -4.865 -19.071 1.00 91.75 760 LEU A N 1
ATOM 6184 C CA . LEU A 1 760 ? 8.499 -5.198 -17.856 1.00 91.75 760 LEU A CA 1
ATOM 6185 C C . LEU A 1 760 ? 7.186 -4.409 -17.730 1.00 91.75 760 LEU A C 1
ATOM 6187 O O . LEU A 1 760 ? 6.571 -4.448 -16.666 1.00 91.75 760 LEU A O 1
ATOM 6191 N N . ASN A 1 761 ? 6.723 -3.713 -18.772 1.00 91.88 761 ASN A N 1
ATOM 6192 C CA . ASN A 1 761 ? 5.543 -2.842 -18.729 1.00 91.88 761 ASN A CA 1
ATOM 6193 C C . ASN A 1 761 ? 5.670 -1.732 -17.665 1.00 91.88 761 ASN A C 1
ATOM 6195 O O . ASN A 1 761 ? 4.724 -1.444 -16.932 1.00 91.88 761 ASN A O 1
ATOM 6199 N N . ILE A 1 762 ? 6.876 -1.172 -17.532 1.00 92.00 762 ILE A N 1
ATOM 6200 C CA . ILE A 1 762 ? 7.184 -0.048 -16.645 1.00 92.00 762 ILE A CA 1
ATOM 6201 C C . ILE A 1 762 ? 7.523 1.156 -17.530 1.00 92.00 762 ILE A C 1
ATOM 6203 O O . ILE A 1 762 ? 8.526 1.136 -18.243 1.00 92.00 762 ILE A O 1
ATOM 6207 N N . GLU A 1 763 ? 6.713 2.218 -17.472 1.00 89.94 763 GLU A N 1
ATOM 6208 C CA . GLU A 1 763 ? 7.027 3.487 -18.142 1.00 89.94 763 GLU A CA 1
ATOM 6209 C C . GLU A 1 763 ? 8.199 4.175 -17.434 1.00 89.94 763 GLU A C 1
ATOM 6211 O O . GLU A 1 763 ? 8.058 4.812 -16.381 1.00 89.94 763 GLU A O 1
ATOM 6216 N N . TRP A 1 764 ? 9.389 4.014 -18.003 1.00 92.25 764 TRP A N 1
ATOM 6217 C CA . TRP A 1 764 ? 10.627 4.564 -17.475 1.00 92.25 764 TRP A CA 1
ATOM 6218 C C . TRP A 1 764 ? 11.603 4.862 -18.614 1.00 92.25 764 TRP A C 1
ATOM 6220 O O . TRP A 1 764 ? 11.699 4.094 -19.571 1.00 92.25 764 TRP A O 1
ATOM 6230 N N . GLN A 1 765 ? 12.309 5.987 -18.505 1.00 89.56 765 GLN A N 1
ATOM 6231 C CA . GLN A 1 765 ? 13.290 6.442 -19.491 1.00 89.56 765 GLN A CA 1
ATOM 6232 C C . GLN A 1 765 ? 14.319 7.379 -18.859 1.00 89.56 765 GLN A C 1
ATOM 6234 O O . GLN A 1 765 ? 14.044 8.028 -17.837 1.00 89.56 765 GLN A O 1
ATOM 6239 N N . PHE A 1 766 ? 15.481 7.499 -19.497 1.00 89.69 766 PHE A N 1
ATOM 6240 C CA . PHE A 1 766 ? 16.429 8.560 -19.173 1.00 89.69 766 PHE A CA 1
ATOM 6241 C C . PHE A 1 766 ? 15.988 9.893 -19.777 1.00 89.69 766 PHE A C 1
ATOM 6243 O O . PHE A 1 766 ? 15.481 9.968 -20.892 1.00 89.69 766 PHE A O 1
ATOM 6250 N N . TYR A 1 767 ? 16.217 10.982 -19.051 1.00 86.94 767 TYR A N 1
ATOM 6251 C CA . TYR A 1 767 ? 15.923 12.329 -19.527 1.00 86.94 767 TYR A CA 1
ATOM 6252 C C . TYR A 1 767 ? 16.945 13.332 -19.001 1.00 86.94 767 TYR A C 1
ATOM 6254 O O . TYR A 1 767 ? 17.604 13.110 -17.988 1.00 86.94 767 TYR A O 1
ATOM 6262 N N . VAL A 1 768 ? 17.072 14.477 -19.670 1.00 85.12 768 VAL A N 1
ATOM 6263 C CA . VAL A 1 768 ? 17.872 15.594 -19.155 1.00 85.12 768 VAL A CA 1
ATOM 6264 C C . VAL A 1 768 ? 16.997 16.418 -18.219 1.00 85.12 768 VAL A C 1
ATOM 6266 O O . VAL A 1 768 ? 15.994 17.004 -18.631 1.00 85.12 768 VAL A O 1
ATOM 6269 N N . ASN A 1 769 ? 17.349 16.440 -16.937 1.00 85.12 769 ASN A N 1
ATOM 6270 C CA . ASN A 1 769 ? 16.634 17.228 -15.943 1.00 85.12 769 ASN A CA 1
ATOM 6271 C C . ASN A 1 769 ? 16.816 18.727 -16.241 1.00 85.12 769 ASN A C 1
ATOM 6273 O O . ASN A 1 769 ? 17.934 19.191 -16.462 1.00 85.12 769 ASN A O 1
ATOM 6277 N N . LYS A 1 770 ? 15.714 19.486 -16.248 1.00 79.50 770 LYS A N 1
ATOM 6278 C CA . LYS A 1 770 ? 15.705 20.910 -16.623 1.00 79.50 770 LYS A CA 1
ATOM 6279 C C . LYS A 1 770 ? 16.486 21.797 -15.649 1.00 79.50 770 LYS A C 1
ATOM 6281 O O . LYS A 1 770 ? 17.117 22.754 -16.092 1.00 79.50 770 LYS A O 1
ATOM 6286 N N . ASP A 1 771 ? 16.466 21.464 -14.362 1.00 80.94 771 ASP A N 1
ATOM 6287 C CA . ASP A 1 771 ? 17.076 22.267 -13.302 1.00 80.94 771 ASP A CA 1
ATOM 6288 C C . ASP A 1 771 ? 18.564 21.948 -13.169 1.00 80.94 771 ASP A C 1
ATOM 6290 O O . ASP A 1 771 ? 19.413 22.837 -13.211 1.00 80.94 771 ASP A O 1
ATOM 6294 N N . SER A 1 772 ? 18.900 20.659 -13.059 1.00 80.12 772 SER A N 1
ATOM 6295 C CA . SER A 1 772 ? 20.293 20.231 -12.894 1.00 80.12 772 SER A CA 1
ATOM 6296 C C . SER A 1 772 ? 21.075 20.215 -14.207 1.00 80.12 772 SER A C 1
ATOM 6298 O O . SER A 1 772 ? 22.304 20.154 -14.175 1.00 80.12 772 SER A O 1
ATOM 6300 N N . LYS A 1 773 ? 20.376 20.252 -15.352 1.00 81.00 773 LYS A N 1
ATOM 6301 C CA . LYS A 1 773 ? 20.911 20.052 -16.709 1.00 81.00 773 LYS A CA 1
ATOM 6302 C C . LYS A 1 773 ? 21.639 18.721 -16.894 1.00 81.00 773 LYS A C 1
ATOM 6304 O O . LYS A 1 773 ? 22.403 18.588 -17.836 1.00 81.00 773 LYS A O 1
ATOM 6309 N N . ARG A 1 774 ? 21.435 17.742 -16.010 1.00 83.81 774 ARG A N 1
ATOM 6310 C CA . ARG A 1 774 ? 22.121 16.441 -16.049 1.00 83.81 774 ARG A CA 1
ATOM 6311 C C . ARG A 1 774 ? 21.188 15.339 -16.519 1.00 83.81 774 ARG A C 1
ATOM 6313 O O . ARG A 1 774 ? 19.974 15.423 -16.330 1.00 83.81 774 ARG A O 1
ATOM 6320 N N . VAL A 1 775 ? 21.771 14.287 -17.086 1.00 83.31 775 VAL A N 1
ATOM 6321 C CA . VAL A 1 775 ? 21.042 13.052 -17.393 1.00 83.31 775 VAL A CA 1
ATOM 6322 C C . VAL A 1 775 ? 20.588 12.388 -16.091 1.00 83.31 775 VAL A C 1
ATOM 6324 O O . VAL A 1 775 ? 21.398 11.961 -15.264 1.00 83.31 775 VAL A O 1
ATOM 6327 N N . CYS A 1 776 ? 19.278 12.288 -15.926 1.00 84.06 776 CYS A N 1
ATOM 6328 C CA . CYS A 1 776 ? 18.598 11.736 -14.768 1.00 84.06 776 CYS A CA 1
ATOM 6329 C C . CYS A 1 776 ? 17.571 10.685 -15.201 1.00 84.06 776 CYS A C 1
ATOM 6331 O O . CYS A 1 776 ? 17.245 10.529 -16.376 1.00 84.06 776 CYS A O 1
ATOM 6333 N N . SER A 1 777 ? 17.061 9.971 -14.213 1.00 87.69 777 SER A N 1
ATOM 6334 C CA . SER A 1 777 ? 15.915 9.083 -14.326 1.00 87.69 777 SER A CA 1
ATOM 6335 C C . SER A 1 777 ? 15.026 9.313 -13.111 1.00 87.69 777 SER A C 1
ATOM 6337 O O . SER A 1 777 ? 15.492 9.852 -12.103 1.00 87.69 777 SER A O 1
ATOM 6339 N N . ARG A 1 778 ? 13.758 8.905 -13.193 1.00 89.38 778 ARG A N 1
ATOM 6340 C CA . ARG A 1 778 ? 12.914 8.828 -11.998 1.00 89.38 778 ARG A CA 1
ATOM 6341 C C . ARG A 1 778 ? 13.339 7.640 -11.137 1.00 89.38 778 ARG A C 1
ATOM 6343 O O . ARG A 1 778 ? 13.856 6.652 -11.669 1.00 89.38 778 ARG A O 1
ATOM 6350 N N . ASP A 1 779 ? 13.060 7.728 -9.845 1.00 84.38 779 ASP A N 1
ATOM 6351 C CA . ASP A 1 779 ? 13.213 6.602 -8.930 1.00 84.38 779 ASP A CA 1
ATOM 6352 C C . ASP A 1 779 ? 12.159 5.523 -9.225 1.00 84.38 779 ASP A C 1
ATOM 6354 O O . ASP A 1 779 ? 11.096 5.793 -9.809 1.00 84.38 779 ASP A O 1
ATOM 6358 N N . PHE A 1 780 ? 12.474 4.287 -8.843 1.00 88.00 780 PHE A N 1
ATOM 6359 C CA . PHE A 1 780 ? 11.553 3.162 -8.946 1.00 88.00 780 PHE A CA 1
ATOM 6360 C C . PHE A 1 780 ? 10.716 3.042 -7.674 1.00 88.00 780 PHE A C 1
ATOM 6362 O O . PHE A 1 780 ? 11.185 3.271 -6.561 1.00 88.00 780 PHE A O 1
ATOM 6369 N N . THR A 1 781 ? 9.456 2.658 -7.838 1.00 86.25 781 THR A N 1
ATOM 6370 C CA . THR A 1 781 ? 8.579 2.301 -6.719 1.00 86.25 781 THR A CA 1
ATOM 6371 C C . THR A 1 781 ? 8.920 0.903 -6.192 1.00 86.25 781 THR A C 1
ATOM 6373 O O . THR A 1 781 ? 9.554 0.104 -6.880 1.00 86.25 781 THR A O 1
ATOM 6376 N N . GLY A 1 782 ? 8.469 0.560 -4.981 1.00 80.69 782 GLY A N 1
ATOM 6377 C CA . GLY A 1 782 ? 8.701 -0.772 -4.396 1.00 80.69 782 GLY A CA 1
ATOM 6378 C C . GLY A 1 782 ? 8.300 -1.947 -5.301 1.00 80.69 782 GLY A C 1
ATOM 6379 O O . GLY A 1 782 ? 9.128 -2.834 -5.521 1.00 80.69 782 GLY A O 1
ATOM 6380 N N . PRO A 1 783 ? 7.090 -1.946 -5.894 1.00 85.31 783 PRO A N 1
ATOM 6381 C CA . PRO A 1 783 ? 6.684 -2.984 -6.843 1.00 85.31 783 PRO A CA 1
ATOM 6382 C C . PRO A 1 783 ? 7.558 -3.044 -8.105 1.00 85.31 783 PRO A C 1
ATOM 6384 O O . PRO A 1 783 ? 7.834 -4.129 -8.616 1.00 85.31 783 PRO A O 1
ATOM 6387 N N . GLU A 1 784 ? 8.019 -1.894 -8.606 1.00 89.44 784 GLU A N 1
ATOM 6388 C CA . GLU A 1 784 ? 8.909 -1.829 -9.773 1.00 89.44 784 GLU A CA 1
ATOM 6389 C C . GLU A 1 784 ? 10.291 -2.402 -9.457 1.00 89.44 784 GLU A C 1
ATOM 6391 O O . GLU A 1 784 ? 10.791 -3.225 -10.223 1.00 89.44 784 GLU A O 1
ATOM 6396 N N . HIS A 1 785 ? 10.868 -2.044 -8.304 1.00 85.69 785 HIS A N 1
ATOM 6397 C CA . HIS A 1 785 ? 12.111 -2.639 -7.807 1.00 85.69 785 HIS A CA 1
ATOM 6398 C C . HIS A 1 785 ? 12.000 -4.160 -7.746 1.00 85.69 785 HIS A C 1
ATOM 6400 O O . HIS A 1 785 ? 12.844 -4.863 -8.300 1.00 85.69 785 HIS A O 1
ATOM 6406 N N . TRP A 1 786 ? 10.926 -4.687 -7.155 1.00 82.19 786 TRP A N 1
ATOM 6407 C CA . TRP A 1 786 ? 10.705 -6.132 -7.077 1.00 82.19 786 TRP A CA 1
ATOM 6408 C C . TRP A 1 786 ? 10.653 -6.795 -8.461 1.00 82.19 786 TRP A C 1
ATOM 6410 O O . TRP A 1 786 ? 11.303 -7.818 -8.693 1.00 82.19 786 TRP A O 1
ATOM 6420 N N . LYS A 1 787 ? 9.937 -6.192 -9.416 1.00 86.88 787 LYS A N 1
ATOM 6421 C CA . LYS A 1 787 ? 9.826 -6.709 -10.788 1.00 86.88 787 LYS A CA 1
ATOM 6422 C C . LYS A 1 787 ? 11.171 -6.709 -11.519 1.00 86.88 787 LYS A C 1
ATOM 6424 O O . LYS A 1 787 ? 11.487 -7.661 -12.233 1.00 86.88 787 LYS A O 1
ATOM 6429 N N . ILE A 1 788 ? 11.978 -5.670 -11.306 1.00 86.81 788 ILE A N 1
ATOM 6430 C CA . ILE A 1 788 ? 13.325 -5.560 -11.867 1.00 86.81 788 ILE A CA 1
ATOM 6431 C C . ILE A 1 788 ? 14.231 -6.638 -11.269 1.00 86.81 788 ILE A C 1
ATOM 6433 O O . ILE A 1 788 ? 14.761 -7.452 -12.017 1.00 86.81 788 ILE A O 1
ATOM 6437 N N . PHE A 1 789 ? 14.375 -6.707 -9.943 1.00 81.56 789 PHE A N 1
ATOM 6438 C CA . PHE A 1 789 ? 15.310 -7.640 -9.300 1.00 81.56 789 PHE A CA 1
ATOM 6439 C C . PHE A 1 789 ? 14.929 -9.118 -9.470 1.00 81.56 789 PHE A C 1
ATOM 6441 O O . PHE A 1 789 ? 15.818 -9.966 -9.529 1.00 81.56 789 PHE A O 1
ATOM 6448 N N . SER A 1 790 ? 13.638 -9.437 -9.607 1.00 79.69 790 SER A N 1
ATOM 6449 C CA . SER A 1 790 ? 13.178 -10.809 -9.879 1.00 79.69 790 SER A CA 1
ATOM 6450 C C . SER A 1 790 ? 13.462 -11.275 -11.312 1.00 79.69 790 SER A C 1
ATOM 6452 O O . SER A 1 790 ? 13.663 -12.470 -11.537 1.00 79.69 790 SER A O 1
ATOM 6454 N N . THR A 1 791 ? 13.517 -10.348 -12.274 1.00 84.38 791 THR A N 1
ATOM 6455 C CA . THR A 1 791 ? 13.597 -10.675 -13.709 1.00 84.38 791 THR A CA 1
ATOM 6456 C C . THR A 1 791 ? 14.964 -10.376 -14.323 1.00 84.38 791 THR A C 1
ATOM 6458 O O . THR A 1 791 ? 15.339 -10.984 -15.324 1.00 84.38 791 THR A O 1
ATOM 6461 N N . ILE A 1 792 ? 15.726 -9.441 -13.751 1.00 84.88 792 ILE A N 1
ATOM 6462 C CA . ILE A 1 792 ? 16.966 -8.952 -14.352 1.00 84.88 792 ILE A CA 1
ATOM 6463 C C . ILE A 1 792 ? 18.017 -10.057 -14.472 1.00 84.88 792 ILE A C 1
ATOM 6465 O O . ILE A 1 792 ? 18.400 -10.706 -13.496 1.00 84.88 792 ILE A O 1
ATOM 6469 N N . ASN A 1 793 ? 18.534 -10.233 -15.688 1.00 84.06 793 ASN A N 1
ATOM 6470 C CA . ASN A 1 793 ? 19.734 -11.017 -15.925 1.00 84.06 793 ASN A CA 1
ATOM 6471 C C . ASN A 1 793 ? 20.940 -10.079 -16.029 1.00 84.06 793 ASN A C 1
ATOM 6473 O O . ASN A 1 793 ? 21.201 -9.478 -17.072 1.00 84.06 793 ASN A O 1
ATOM 6477 N N . LEU A 1 794 ? 21.691 -9.948 -14.935 1.00 82.12 794 LEU A N 1
ATOM 6478 C CA . LEU A 1 794 ? 22.856 -9.063 -14.897 1.00 82.12 794 LEU A CA 1
ATOM 6479 C C . LEU A 1 794 ? 23.959 -9.496 -15.869 1.00 82.12 794 LEU A C 1
ATOM 6481 O O . LEU A 1 794 ? 24.699 -8.634 -16.334 1.00 82.12 794 LEU A O 1
ATOM 6485 N N . ALA A 1 795 ? 24.049 -10.782 -16.226 1.00 82.06 795 ALA A N 1
ATOM 6486 C CA . ALA A 1 795 ? 25.014 -11.249 -17.221 1.00 82.06 795 ALA A CA 1
ATOM 6487 C C . ALA A 1 795 ? 24.741 -10.644 -18.605 1.00 82.06 795 ALA A C 1
ATOM 6489 O O . ALA A 1 795 ? 25.678 -10.284 -19.316 1.00 82.06 795 ALA A O 1
ATOM 6490 N N . ASP A 1 796 ? 23.464 -10.452 -18.941 1.00 85.00 796 ASP A N 1
ATOM 6491 C CA . ASP A 1 796 ? 23.061 -9.842 -20.205 1.00 85.00 796 ASP A CA 1
ATOM 6492 C C . ASP A 1 796 ? 23.232 -8.323 -20.162 1.00 85.00 796 ASP A C 1
ATOM 6494 O O . ASP A 1 796 ? 23.616 -7.711 -21.159 1.00 85.00 796 ASP A O 1
ATOM 6498 N N . ILE A 1 797 ? 22.946 -7.690 -19.022 1.00 85.25 797 ILE A N 1
ATOM 6499 C CA . ILE A 1 797 ? 22.998 -6.228 -18.876 1.00 85.25 797 ILE A CA 1
ATOM 6500 C C . ILE A 1 797 ? 24.440 -5.711 -18.760 1.00 85.25 797 ILE A C 1
ATOM 6502 O O . ILE A 1 797 ? 24.775 -4.706 -19.382 1.00 85.25 797 ILE A O 1
ATOM 6506 N N . ILE A 1 798 ? 25.308 -6.400 -18.013 1.00 84.62 798 ILE A N 1
ATOM 6507 C CA . ILE A 1 798 ? 26.723 -6.042 -17.823 1.00 84.62 798 ILE A CA 1
ATOM 6508 C C . ILE A 1 798 ? 27.653 -7.242 -18.092 1.00 84.62 798 ILE A C 1
ATOM 6510 O O . ILE A 1 798 ? 28.339 -7.719 -17.181 1.00 84.62 798 ILE A O 1
ATOM 6514 N N . PRO A 1 799 ? 27.751 -7.716 -19.352 1.00 83.06 799 PRO A N 1
ATOM 6515 C CA . PRO A 1 799 ? 28.568 -8.880 -19.694 1.00 83.06 799 PRO A CA 1
ATOM 6516 C C . PRO A 1 799 ? 30.035 -8.675 -19.301 1.00 83.06 799 PRO A C 1
ATOM 6518 O O . PRO A 1 799 ? 30.558 -7.558 -19.398 1.00 83.06 799 PRO A O 1
ATOM 6521 N N . GLY A 1 800 ? 30.681 -9.740 -18.815 1.00 80.31 800 GLY A N 1
ATOM 6522 C CA . GLY A 1 800 ? 32.108 -9.763 -18.469 1.00 80.31 800 GLY A CA 1
ATOM 6523 C C . GLY A 1 800 ? 32.515 -8.950 -17.232 1.00 80.31 800 GLY A C 1
ATOM 6524 O O . GLY A 1 800 ? 33.703 -8.717 -17.030 1.00 80.31 800 GLY A O 1
ATOM 6525 N N . HIS A 1 801 ? 31.573 -8.478 -16.403 1.00 80.38 801 HIS A N 1
ATOM 6526 C CA . HIS A 1 801 ? 31.934 -7.721 -15.200 1.00 80.38 801 HIS A CA 1
ATOM 6527 C C . HIS A 1 801 ? 32.640 -8.628 -14.164 1.00 80.38 801 HIS A C 1
ATOM 6529 O O . HIS A 1 801 ? 32.074 -9.650 -13.775 1.00 80.38 801 HIS A O 1
ATOM 6535 N N . PRO A 1 802 ? 33.820 -8.257 -13.626 1.00 74.62 802 PRO A N 1
ATOM 6536 C CA . PRO A 1 802 ? 34.630 -9.143 -12.774 1.00 74.62 802 PRO A CA 1
ATOM 6537 C C . PRO A 1 802 ? 33.932 -9.557 -11.468 1.00 74.62 802 PRO A C 1
ATOM 6539 O O . PRO A 1 802 ? 34.216 -10.609 -10.911 1.00 74.62 802 PRO A O 1
ATOM 6542 N N . LYS A 1 803 ? 32.980 -8.747 -10.986 1.00 70.75 803 LYS A N 1
ATOM 6543 C CA . LYS A 1 803 ? 32.180 -9.033 -9.779 1.00 70.75 803 LYS A CA 1
ATOM 6544 C C . LYS A 1 803 ? 30.811 -9.671 -10.053 1.00 70.75 803 LYS A C 1
ATOM 6546 O O . LYS A 1 803 ? 29.998 -9.750 -9.139 1.00 70.75 803 LYS A O 1
ATOM 6551 N N . LEU A 1 804 ? 30.517 -10.092 -11.286 1.00 69.44 804 LEU A N 1
ATOM 6552 C CA . LEU A 1 804 ? 29.215 -10.667 -11.663 1.00 69.44 804 LEU A CA 1
ATOM 6553 C C . LEU A 1 804 ? 28.760 -11.842 -10.759 1.00 69.44 804 LEU A C 1
ATOM 6555 O O . LEU A 1 804 ? 27.586 -11.850 -10.383 1.00 69.44 804 LEU A O 1
ATOM 6559 N N . PRO A 1 805 ? 29.645 -12.759 -10.304 1.00 64.88 805 PRO A N 1
ATOM 6560 C CA . PRO A 1 805 ? 29.278 -13.803 -9.338 1.00 64.88 805 PRO A CA 1
ATOM 6561 C C . PRO A 1 805 ? 28.784 -13.251 -7.991 1.00 64.88 805 PRO A C 1
ATOM 6563 O O . PRO A 1 805 ? 27.836 -13.773 -7.414 1.00 64.88 805 PRO A O 1
ATOM 6566 N N . SER A 1 806 ? 29.362 -12.145 -7.510 1.00 60.97 806 SER A N 1
ATOM 6567 C CA . SER A 1 806 ? 28.918 -11.474 -6.281 1.00 60.97 806 SER A CA 1
ATOM 6568 C C . SER A 1 806 ? 27.551 -10.806 -6.445 1.00 60.97 806 SER A C 1
ATOM 6570 O O . SER A 1 806 ? 26.797 -10.702 -5.484 1.00 60.97 806 SER A O 1
ATOM 6572 N N . TYR A 1 807 ? 27.201 -10.378 -7.662 1.00 59.31 807 TYR A N 1
ATOM 6573 C CA . TYR A 1 807 ? 25.886 -9.810 -7.955 1.00 59.31 807 TYR A CA 1
ATOM 6574 C C . TYR A 1 807 ? 24.779 -10.875 -8.064 1.00 59.31 807 TYR A C 1
ATOM 6576 O O . TYR A 1 807 ? 23.622 -10.573 -7.786 1.00 59.31 807 TYR A O 1
ATOM 6584 N N . LEU A 1 808 ? 25.105 -12.128 -8.402 1.00 56.38 808 LEU A N 1
ATOM 6585 C CA . LEU A 1 808 ? 24.146 -13.244 -8.377 1.00 56.38 808 LEU A CA 1
ATOM 6586 C C . LEU A 1 808 ? 23.624 -13.539 -6.959 1.00 56.38 808 LEU A C 1
ATOM 6588 O O . LEU A 1 808 ? 22.463 -13.912 -6.811 1.00 56.38 808 LEU A O 1
ATOM 6592 N N . LEU A 1 809 ? 24.419 -13.271 -5.914 1.00 54.06 809 LEU A N 1
ATOM 6593 C CA . LEU A 1 809 ? 23.963 -13.323 -4.515 1.00 54.06 809 LEU A CA 1
ATOM 6594 C C . LEU A 1 809 ? 22.853 -12.295 -4.221 1.00 54.06 809 LEU A C 1
ATOM 6596 O O . LEU A 1 809 ? 21.998 -12.542 -3.373 1.00 54.06 809 LEU A O 1
ATOM 6600 N N . LEU A 1 810 ? 22.802 -11.173 -4.952 1.00 52.91 810 LEU A N 1
ATOM 6601 C CA . LEU A 1 810 ? 21.759 -10.151 -4.791 1.00 52.91 810 LEU A CA 1
ATOM 6602 C C . LEU A 1 810 ? 20.402 -10.582 -5.357 1.00 52.91 810 LEU A C 1
ATOM 6604 O O . LEU A 1 810 ? 19.371 -10.147 -4.847 1.00 52.91 810 LEU A O 1
ATOM 6608 N N . LYS A 1 811 ? 20.384 -11.486 -6.348 1.00 53.19 811 LYS A N 1
ATOM 6609 C CA . LYS A 1 811 ? 19.145 -12.112 -6.842 1.00 53.19 811 LYS A CA 1
ATOM 6610 C C . LYS A 1 811 ? 18.440 -12.891 -5.725 1.00 53.19 811 LYS A C 1
ATOM 6612 O O . LYS A 1 811 ? 17.218 -12.859 -5.630 1.00 53.19 811 LYS A O 1
ATOM 6617 N N . ASN A 1 812 ? 19.218 -13.509 -4.835 1.00 53.34 812 ASN A N 1
ATOM 6618 C CA . ASN A 1 812 ? 18.700 -14.180 -3.643 1.00 53.34 812 ASN A CA 1
ATOM 6619 C C . ASN A 1 812 ? 18.316 -13.184 -2.537 1.00 53.34 812 ASN A C 1
ATOM 6621 O O . ASN A 1 812 ? 17.433 -13.474 -1.744 1.00 53.34 812 ASN A O 1
ATOM 6625 N N . PHE A 1 813 ? 18.907 -11.988 -2.498 1.00 53.47 813 PHE A N 1
ATOM 6626 C CA . PHE A 1 813 ? 18.628 -10.973 -1.473 1.00 53.47 813 PHE A CA 1
ATOM 6627 C C . PHE A 1 813 ? 17.194 -10.421 -1.548 1.00 53.47 813 PHE A C 1
ATOM 6629 O O . PHE A 1 813 ? 16.574 -10.176 -0.517 1.00 53.47 813 PHE A O 1
ATOM 6636 N N . GLY A 1 814 ? 16.633 -10.293 -2.758 1.00 48.88 814 GLY A N 1
ATOM 6637 C CA . GLY A 1 814 ? 15.217 -9.950 -2.953 1.00 48.88 814 GLY A CA 1
ATOM 6638 C C . GLY A 1 814 ? 14.245 -11.054 -2.512 1.00 48.88 814 GLY A C 1
ATOM 6639 O O . GLY A 1 814 ? 13.112 -10.754 -2.153 1.00 48.88 814 GLY A O 1
ATOM 6640 N N . VAL A 1 815 ? 14.696 -12.314 -2.505 1.00 47.69 815 VAL A N 1
ATOM 6641 C CA . VAL A 1 815 ? 13.941 -13.459 -1.968 1.00 47.69 815 VAL A CA 1
ATOM 6642 C C . VAL A 1 815 ? 14.060 -13.510 -0.438 1.00 47.69 815 VAL A C 1
ATOM 6644 O O . VAL A 1 815 ? 13.057 -13.706 0.231 1.00 47.69 815 VAL A O 1
ATOM 6647 N N . ILE A 1 816 ? 15.253 -13.247 0.110 1.00 46.84 816 ILE A N 1
ATOM 6648 C CA . ILE A 1 816 ? 15.573 -13.315 1.550 1.00 46.84 816 ILE A CA 1
ATOM 6649 C C . ILE A 1 816 ? 14.912 -12.197 2.379 1.00 46.84 816 ILE A C 1
ATOM 6651 O O . ILE A 1 816 ? 14.629 -12.405 3.548 1.00 46.84 816 ILE A O 1
ATOM 6655 N N . LEU A 1 817 ? 14.671 -11.005 1.818 1.00 45.53 817 LEU A N 1
ATOM 6656 C CA . LEU A 1 817 ? 14.071 -9.877 2.560 1.00 45.53 817 LEU A CA 1
ATOM 6657 C C . LEU A 1 817 ? 12.544 -9.971 2.743 1.00 45.53 817 LEU A C 1
ATOM 6659 O O . LEU A 1 817 ? 11.983 -9.183 3.503 1.00 45.53 817 LEU A O 1
ATOM 6663 N N . LEU A 1 818 ? 11.876 -10.872 2.013 1.00 38.88 818 LEU A N 1
ATOM 6664 C CA . LEU A 1 818 ? 10.412 -11.020 1.995 1.00 38.88 818 LEU A CA 1
ATOM 6665 C C . LEU A 1 818 ? 9.921 -12.370 2.548 1.00 38.88 818 LEU A C 1
ATOM 6667 O O . LEU A 1 818 ? 8.716 -12.526 2.745 1.00 38.88 818 LEU A O 1
ATOM 6671 N N . THR A 1 819 ? 10.834 -13.316 2.782 1.00 32.00 819 THR A N 1
ATOM 6672 C CA . THR A 1 819 ? 10.643 -14.484 3.661 1.00 32.00 819 THR A CA 1
ATOM 6673 C C . THR A 1 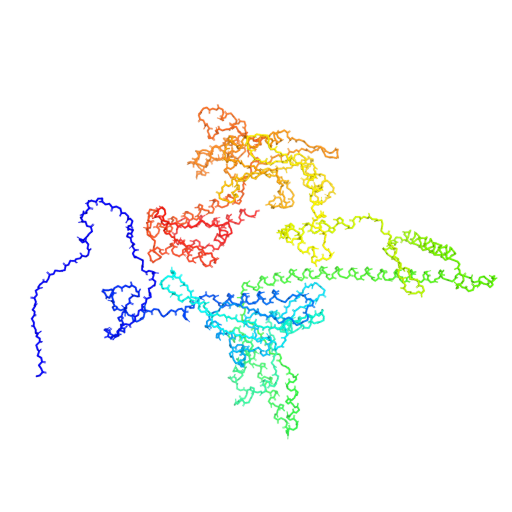819 ? 11.000 -14.109 5.086 1.00 32.00 819 THR A C 1
ATOM 6675 O O . THR A 1 819 ? 10.224 -14.464 5.996 1.00 32.00 819 THR A O 1
#

Solvent-accessible surface area (backbone atoms only — not comparable to full-atom values): 48252 Å² total; per-residue (Å²): 139,83,77,91,82,86,90,80,91,82,82,88,79,92,75,72,89,80,77,81,83,77,82,86,83,87,77,93,81,88,83,90,80,81,87,78,84,87,68,104,82,71,90,76,66,66,46,80,79,48,78,50,81,56,94,94,39,60,31,30,32,34,37,49,71,97,57,65,79,90,67,48,44,78,40,52,53,90,79,61,77,78,76,90,82,74,79,78,60,89,63,55,58,62,54,48,36,54,52,49,46,52,53,48,52,67,66,40,56,92,64,94,62,80,69,48,76,42,78,47,78,44,82,46,55,75,69,62,48,58,65,54,47,78,54,41,44,85,51,75,92,70,32,28,32,40,82,50,81,70,56,46,26,88,68,59,41,80,70,58,56,47,35,78,75,50,96,82,30,37,23,17,32,56,46,82,69,44,38,38,38,37,68,46,76,47,77,58,46,78,46,66,79,43,100,86,65,61,70,46,78,43,80,65,56,34,37,34,36,47,29,33,31,39,46,79,41,48,39,67,52,38,52,49,54,45,43,66,61,34,64,79,54,61,61,60,75,86,45,100,69,52,47,52,43,78,40,46,42,41,59,56,54,60,67,49,75,50,84,66,61,80,42,69,70,50,43,52,49,51,50,46,60,52,25,61,77,67,76,46,66,70,90,55,40,54,55,76,74,37,51,59,52,51,49,54,53,49,51,54,54,52,52,55,59,71,68,45,92,44,72,69,58,45,52,52,51,49,54,54,24,66,78,33,70,42,69,50,65,44,34,65,79,79,90,59,79,68,57,58,57,56,48,55,56,49,54,54,51,54,53,52,51,52,54,53,52,52,51,54,53,53,54,53,50,54,53,51,55,52,51,53,53,50,53,55,52,53,54,55,57,55,64,68,68,73,70,78,88,73,93,73,79,91,76,75,71,83,86,74,62,52,74,67,54,51,49,52,52,54,49,53,54,51,51,53,52,50,54,55,49,57,58,37,44,78,73,78,43,82,73,68,69,46,77,48,66,48,100,84,68,53,76,45,79,47,72,64,69,76,86,72,61,66,72,56,58,54,40,52,50,51,48,51,52,33,59,78,68,68,50,46,74,66,58,47,37,57,49,29,74,76,32,93,88,43,72,47,59,67,55,47,51,50,50,51,54,56,57,50,70,77,52,70,73,40,72,52,78,66,92,44,59,38,38,33,37,60,63,66,66,53,46,48,59,50,48,55,57,32,72,74,32,82,93,43,42,83,39,49,53,91,49,31,40,44,34,37,38,32,48,46,83,45,68,55,76,96,82,41,52,29,33,42,30,32,34,24,48,53,75,46,85,49,40,92,41,79,89,22,50,44,80,32,28,46,31,50,44,64,100,42,54,73,44,44,55,47,62,38,38,66,59,37,54,47,62,64,66,54,48,62,49,77,50,96,94,40,69,30,41,47,43,69,27,44,37,23,45,67,64,54,46,24,41,45,52,11,32,42,54,81,90,38,58,21,43,49,82,28,26,64,60,42,62,91,49,72,82,47,82,88,62,76,74,30,55,77,44,56,93,35,37,17,44,49,57,67,54,38,47,58,26,23,75,40,96,77,36,49,71,33,14,62,31,61,47,63,57,89,55,55,41,80,40,52,45,67,38,63,67,62,48,49,49,54,52,49,52,51,54,52,50,50,50,54,50,52,30,28,57,75,41,70,47,59,91,78,32,60,74,86,50,63,88,70,28,51,50,50,40,50,51,34,52,53,46,38,73,68,76,40,99,61,61,81,43,63,38,86,85,81,43,24,64,39,64,79,85,75,53,70,72,53,47,51,56,46,57,76,64,63,55,60,64,76,73,48,64,88,46,93,60,50,74,66,52,56,56,52,52,51,46,70,54,62,78,76,108

Mean predicted aligned error: 23.56 Å

Secondary structure (DSSP, 8-state):
----------------GGGSS------------PPPPP-TT----EEEEEEEEETTEEEEEEEETTS-GGG-EEEEGGGPPPSSSS---TTHHHHHHHHHHHHHHHH----S-S-EEEEEEEEE-HHHHHHHHTTSEE-GGG-EE-S-GGGGHHHH-TTTTEEE-STT--EEEEPTT--EEEEEEPPPEEEESSSSS-EEEE---EEEEEEEEEEEE-HHHHHHHHHHHHTTTGGG-S-TT-EEEEEEHHHHHHHTTSS-TTSHHHHHHHHHHHHHHTT--GGGB--HHHHHHHHHHHHHHHHHHHT--SHHHHHHHHHHHHT-EEEEEE-B----THHHHHHHHHHHHHHHHHHHHHHHHHHHHHHHHHHHHHHHHHHHHHHTT------------GGG--HHHHHHHHHHHHHHHHHHHHHHHTTT----EEEEEPTT--EEEEE------HHHHHHHHHHHHHHHTT--HHHHHHHHHH-TTSPPHHHHHHHHHHHHHT--PEEPSSSS-EEE--HHHHHHHHHHHHHT-GGGGGGSBTTEEEEEEEEEEEEETTTEEEEEEEEEETTSTTTTSTTTEEEEEEE---SSHHHHHHHTHHHHHHHHH-SEEEETTEEEEEEEEEEE-HHHHHHHTTB--TTSTT--SSB---GGGTT-TTS---SS-GGGTBPPHHHHHHHHTSTT-GGGB-S--SS---GGGEEE-HHHHHHHHHHHHHHHHHHHHHHHTT--TT-----TTT-HHHHHHHHHHHHTT-----EE-TTT-SEE-PPPPHHHHHHHHHH--HHHHSTT-TTHHHHHHHHHHHHHTT-

pLDDT: mean 71.36, std 18.43, range [22.23, 95.06]

Sequence (819 aa):
MDTRKSLSRKAKCIKNYQQLLTQDRSGVISSRVKQVNWSTSQYFKLDILDQREFCGQHQVLVHYKGWAKKFDEWRCLNEILETPRSAIIPGAKELLQDQLLIRIKEQLNGNRRTDSLVEIKLPIQQQTFEEIKCFLVPGPKNIFYLNKLTDLDAFLGRGWHYRGLNSNGDVCFVVEGSVQVRMYERQPLTEYVSPESSSTLLHRGFQFVFKFVKDNGTRTDFEELLKLSLVTAVLHFENPNEVYLPVNNHYLYQLIKTSDPLAENNIKYMIQAIFDKHGVVYDKVNTPPLIKRLSFKVKNLYHKVKKCKGGKQLRKLIAEMKASTYDLKFTYKSDSPRKRKLQDDLEEERKRRRLTECELQSTKTEVNDLQQVNTVLCSQLEMCKDGKKGKRGMAKGKTHYSLVQKRRHKKKNIEQAKAAIEALKASGIFPVRLVLKDEQGKEIHLSFEEQLDNDRCETDRALYIKDKFNVSRRAYHELAQSCSNLPKQSVISKRVKELNRHFNVKELSGKFEGVFQSIEERLAIKLKQIISDPLKQDIINDHKVKIKISGDGTRIGKRIHVLNFVFSIIGQQGCSGEKGSYLVGIIKVPEKYESLKEGLKDIIEEVNNLKEITVDDNIFQVEFYLGGDLKFLNLVMGIDGFSAKNSCLWCKCPAKERFNTEKQWSMSDTRFGARSLEEIIKFSKQKSNKFNCSHVPLFNIPTTRVVPDTLHLFLRIADQLIGHLLTELRKRDNLAATSITYSSDKCLNMAKFERFVQSLNIEWQFYVNKDSKRVCSRDFTGPEHWKIFSTINLADIIPGHPKLPSYLLLKNFGVILLT

Nearest PDB structures (foldseek):
  4wwx-assembly1_B  TM=6.514E-01  e=1.081E-08  Mus musculus
  6dbq-assembly1_C  TM=6.144E-01  e=1.066E-09  Escherichia coli K-12
  5epl-assembly1_A  TM=8.899E-01  e=7.794E-02  Homo sapiens
  5in1-assembly1_B  TM=6.975E-01  e=8.659E-02  Oryza sativa
  3dm1-assembly5_C  TM=7.485E-01  e=1.319E-01  Homo sapiens

InterPro domains:
  IPR016197 Chromo-like domain superfamily [SSF54160] (47-83)